Protein AF-0000000078072899 (afdb_homodimer)

pLDDT: mean 75.96, std 28.04, range [16.59, 98.81]

InterPro domains:
  IPR050797 Carbohydrate Metabolism and Transport Regulator [PTHR31668] (41-471)

Foldseek 3Di:
DDDPDDYDDPCVPDDPPPPPPPPVVCCPPPDPPLPPPQAFQDDDPPDQAGPQCVVVVHPRPAHPPPDPPDDPDDPVVPDVPPDVPVPDDPPPPPPDPDDPPPPVCPPPPPPQALVVVLDDPVLLVVLLVCCQAQQCLVQVLDQNLVLVVCVVVVVLRPALLNVLLSLLSSLLSCLLQVVDDSDPDYLVSSVVSCVVVVRLPDDPVDDRADSSSLNSLQSNLQSCLLFAQQRLQDPSSLVSLLVSQVRLQVCVVPPLVVDDPLSNLSSLSSLLVLLLSQLLCVLLSHHGHDHDDLVCLVVPDARDQDASCRSDVVVVPVPPDPRRPDDGLRRHGGSSLLSVLSSQLSNLLVVLVVDPDDPDLVVVLVVSLVSLVVSQVPRPQLQHDDQPDDGDPSHDLSSLLSNLLSLLSSLLSSLSSCVRSDDDPCSLVSLVVSLVVNLSSLVRDDPSSLSNCRSVRLVSLVNSLLSNLLSLLVPVVDDPVVNVVSVVSSVSSVVSSVVNPPRNHNHPSSRRRNND/DDDDDPPPDVPVDDDDPPPPPPCPVCCVPPDPPLPPPQAFQDDDPPDQAGPQCVVVVHPRPAHPPPDPPPDPDPPVVPDVPPDVPDDDDPPPPPPDPDDPPPPPCPPPPPPQALVVVLDDPVLLVVLLVCCQAQQCLPQVLDQNLVLVVCVVVVVLRPALLNVLLSLLSSLLSCLLQVVDDSDPDYLVSSVVSCVVVVRLPDDPVDDRADSSSLNSLQSNLQSCLLFAQQRLQDPSSLVSLLVSQVRLQVCVVPPLVVDDPLSNLSSLSSLLVLLLSQLLCVLLSHHGHDHDDLVCLVVPDQRDQDASCRSDVVVVPVPPPDRRPDDGLRRHGGSSLLSVLSSQLSNLLVVLVVDPDDPDLVVVLVVSLVSLVVSQVPRPQLQHDDQPDDGDPSHDLSSLLSNLLSLLSSLLSSLSSCVRSDDDPCSLVSLVVSLVVNLSSLVRDDPSSLSSCRSVRLVSLVNSLLSNLLSLLVPVVDDPVVNVVSVVSSVSSVVSSVVRPPRNHNHPSSRRRNND

Structure (mmCIF, N/CA/C/O backbone):
data_AF-0000000078072899-model_v1
#
loop_
_entity.id
_entity.type
_entity.pdbx_description
1 polymer 'Transcription factor domain-containing protein'
#
loop_
_atom_site.group_PDB
_atom_site.id
_atom_site.type_symbol
_atom_site.label_atom_id
_atom_site.label_alt_id
_atom_site.label_comp_id
_atom_site.label_asym_id
_atom_site.label_entity_id
_atom_site.label_seq_id
_atom_site.pdbx_PDB_ins_code
_atom_site.Cartn_x
_atom_site.Cartn_y
_atom_site.Cartn_z
_atom_site.occupancy
_atom_site.B_iso_or_equiv
_atom_site.auth_seq_id
_atom_site.auth_comp_id
_atom_site.auth_asym_id
_atom_site.auth_atom_id
_atom_site.pdbx_PDB_model_num
ATOM 1 N N . MET A 1 1 ? -69.562 -39.219 -54.594 1 19.72 1 MET A N 1
ATOM 2 C CA . MET A 1 1 ? -68.312 -39.719 -55.188 1 19.72 1 MET A CA 1
ATOM 3 C C . MET A 1 1 ? -67.25 -38.625 -55.188 1 19.72 1 MET A C 1
ATOM 5 O O . MET A 1 1 ? -66.062 -38.875 -54.906 1 19.72 1 MET A O 1
ATOM 9 N N . THR A 1 2 ? -67.625 -37.562 -55.969 1 18.91 2 THR A N 1
ATOM 10 C CA . THR A 1 2 ? -66.688 -36.969 -56.906 1 18.91 2 THR A CA 1
ATOM 11 C C . THR A 1 2 ? -65.562 -36.281 -56.156 1 18.91 2 THR A C 1
ATOM 13 O O . THR A 1 2 ? -65.688 -35.906 -55 1 18.91 2 THR A O 1
ATOM 16 N N . ASP A 1 3 ? -64.438 -36.031 -56.844 1 18.2 3 ASP A N 1
ATOM 17 C CA . ASP A 1 3 ? -63 -36 -57 1 18.2 3 ASP A CA 1
ATOM 18 C C . ASP A 1 3 ? -62.406 -34.656 -56.562 1 18.2 3 ASP A C 1
ATOM 20 O O . ASP A 1 3 ? -61.219 -34.438 -56.594 1 18.2 3 ASP A O 1
ATOM 24 N N . ASN A 1 4 ? -63.281 -33.656 -56.688 1 19.12 4 ASN A N 1
ATOM 25 C CA . ASN A 1 4 ? -62.719 -32.406 -57.188 1 19.12 4 ASN A CA 1
ATOM 26 C C . ASN A 1 4 ? -61.594 -31.891 -56.312 1 19.12 4 ASN A C 1
ATOM 28 O O . ASN A 1 4 ? -61.844 -31.531 -55.156 1 19.12 4 ASN A O 1
ATOM 32 N N . ALA A 1 5 ? -60.406 -32.188 -56.656 1 19.27 5 ALA A N 1
ATOM 33 C CA . ALA A 1 5 ? -59.031 -32.219 -56.188 1 19.27 5 ALA A CA 1
ATOM 34 C C . ALA A 1 5 ? -58.531 -30.828 -55.812 1 19.27 5 ALA A C 1
ATOM 36 O O . ALA A 1 5 ? -57.812 -30.656 -54.844 1 19.27 5 ALA A O 1
ATOM 37 N N . VAL A 1 6 ? -58.75 -29.859 -56.719 1 18.56 6 VAL A N 1
ATOM 38 C CA . VAL A 1 6 ? -57.5 -29.328 -57.25 1 18.56 6 VAL A CA 1
ATOM 39 C C . VAL A 1 6 ? -56.844 -28.406 -56.219 1 18.56 6 VAL A C 1
ATOM 41 O O . VAL A 1 6 ? -55.688 -28.594 -55.875 1 18.56 6 VAL A O 1
ATOM 44 N N . GLY A 1 7 ? -56.875 -27 -56.438 1 16.59 7 GLY A N 1
ATOM 45 C CA . GLY A 1 7 ? -55.844 -26.094 -56.906 1 16.59 7 GLY A CA 1
ATOM 46 C C . GLY A 1 7 ? -55.094 -25.406 -55.812 1 16.59 7 GLY A C 1
ATOM 47 O O . GLY A 1 7 ? -54 -25.859 -55.375 1 16.59 7 GLY A O 1
ATOM 48 N N . ASP A 1 8 ? -55.156 -24.047 -55.719 1 18.52 8 ASP A N 1
ATOM 49 C CA . ASP A 1 8 ? -54.125 -23.062 -56.031 1 18.52 8 ASP A CA 1
ATOM 50 C C . ASP A 1 8 ? -53.312 -22.688 -54.781 1 18.52 8 ASP A C 1
ATOM 52 O O . ASP A 1 8 ? -53.719 -23 -53.656 1 18.52 8 ASP A O 1
ATOM 56 N N . SER A 1 9 ? -52.812 -21.438 -54.844 1 18.41 9 SER A N 1
ATOM 57 C CA . SER A 1 9 ? -51.594 -20.594 -54.844 1 18.41 9 SER A CA 1
ATOM 58 C C . SER A 1 9 ? -51.375 -19.953 -53.469 1 18.41 9 SER A C 1
ATOM 60 O O . SER A 1 9 ? -52.125 -19.062 -53.062 1 18.41 9 SER A O 1
ATOM 62 N N . ILE A 1 10 ? -51.344 -20.781 -52.438 1 20.42 10 ILE A N 1
ATOM 63 C CA . ILE A 1 10 ? -51.281 -20.203 -51.125 1 20.42 10 ILE A CA 1
ATOM 64 C C . ILE A 1 10 ? -50.188 -19.125 -51.062 1 20.42 10 ILE A C 1
ATOM 66 O O . ILE A 1 10 ? -49.031 -19.438 -51.281 1 20.42 10 ILE A O 1
ATOM 70 N N . THR A 1 11 ? -50.562 -17.953 -51.531 1 19.5 11 THR A N 1
ATOM 71 C CA . THR A 1 11 ? -49.812 -16.719 -51.688 1 19.5 11 THR A CA 1
ATOM 72 C C . THR A 1 11 ? -49.031 -16.391 -50.406 1 19.5 11 THR A C 1
ATOM 74 O O . THR A 1 11 ? -49.625 -15.969 -49.438 1 19.5 11 THR A O 1
ATOM 77 N N . VAL A 1 12 ? -48.281 -17.359 -49.938 1 21.45 12 VAL A N 1
ATOM 78 C CA . VAL A 1 12 ? -47.594 -17.203 -48.656 1 21.45 12 VAL A CA 1
ATOM 79 C C . VAL A 1 12 ? -46.75 -15.93 -48.688 1 21.45 12 VAL A C 1
ATOM 81 O O . VAL A 1 12 ? -45.844 -15.805 -49.469 1 21.45 12 VAL A O 1
ATOM 84 N N . SER A 1 13 ? -47.406 -14.828 -48.656 1 19.47 13 SER A N 1
ATOM 85 C CA . SER A 1 13 ? -46.812 -13.508 -48.812 1 19.47 13 SER A CA 1
ATOM 86 C C . SER A 1 13 ? -45.531 -13.398 -48.031 1 19.47 13 SER A C 1
ATOM 88 O O . SER A 1 13 ? -45.438 -13.852 -46.875 1 19.47 13 SER A O 1
ATOM 90 N N . PRO A 1 14 ? -44.438 -13.141 -48.844 1 19.34 14 PRO A N 1
ATOM 91 C CA . PRO A 1 14 ? -43 -13.336 -48.625 1 19.34 14 PRO A CA 1
ATOM 92 C C . PRO A 1 14 ? -42.5 -12.734 -47.312 1 19.34 14 PRO A C 1
ATOM 94 O O . PRO A 1 14 ? -42.031 -13.453 -46.438 1 19.34 14 PRO A O 1
ATOM 97 N N . GLY A 1 15 ? -41.656 -11.766 -47.5 1 19.14 15 GLY A N 1
ATOM 98 C CA . GLY A 1 15 ? -40.219 -11.5 -47.281 1 19.14 15 GLY A CA 1
ATOM 99 C C . GLY A 1 15 ? -39.938 -10.633 -46.094 1 19.14 15 GLY A C 1
ATOM 100 O O . GLY A 1 15 ? -38.844 -10.117 -45.906 1 19.14 15 GLY A O 1
ATOM 101 N N . VAL A 1 16 ? -40.938 -10.414 -45.281 1 20.33 16 VAL A N 1
ATOM 102 C CA . VAL A 1 16 ? -40.688 -9.211 -44.5 1 20.33 16 VAL A CA 1
ATOM 103 C C . VAL A 1 16 ? -39.344 -9.336 -43.812 1 20.33 16 VAL A C 1
ATOM 105 O O . VAL A 1 16 ? -39.125 -10.266 -43.031 1 20.33 16 VAL A O 1
ATOM 108 N N . LYS A 1 17 ? -38.281 -8.844 -44.469 1 21.64 17 LYS A N 1
ATOM 109 C CA . LYS A 1 17 ? -36.875 -8.805 -44.125 1 21.64 17 LYS A CA 1
ATOM 110 C C . LYS A 1 17 ? -36.656 -8.227 -42.719 1 21.64 17 LYS A C 1
ATOM 112 O O . LYS A 1 17 ? -37.094 -7.105 -42.438 1 21.64 17 LYS A O 1
ATOM 117 N N . PRO A 1 18 ? -36.781 -8.961 -41.688 1 19.95 18 PRO A N 1
ATOM 118 C CA . PRO A 1 18 ? -36.75 -8.336 -40.375 1 19.95 18 PRO A CA 1
ATOM 119 C C . PRO A 1 18 ? -35.594 -7.352 -40.219 1 19.95 18 PRO A C 1
ATOM 121 O O . PRO A 1 18 ? -34.531 -7.539 -40.812 1 19.95 18 PRO A O 1
ATOM 124 N N . ALA A 1 19 ? -35.844 -6.027 -40.062 1 22.92 19 ALA A N 1
ATOM 125 C CA . ALA A 1 19 ? -35.031 -4.848 -39.781 1 22.92 19 ALA A CA 1
ATOM 126 C C . ALA A 1 19 ? -33.906 -5.164 -38.781 1 22.92 19 ALA A C 1
ATOM 128 O O . ALA A 1 19 ? -34.156 -5.812 -37.781 1 22.92 19 ALA A O 1
ATOM 129 N N . THR A 1 20 ? -32.719 -5.305 -39.312 1 21.09 20 THR A N 1
ATOM 130 C CA . THR A 1 20 ? -31.344 -5.469 -38.812 1 21.09 20 THR A CA 1
ATOM 131 C C . THR A 1 20 ? -31.062 -4.516 -37.656 1 21.09 20 THR A C 1
ATOM 133 O O . THR A 1 20 ? -31.062 -3.295 -37.844 1 21.09 20 THR A O 1
ATOM 136 N N . ARG A 1 21 ? -31.594 -4.75 -36.5 1 20.36 21 ARG A N 1
ATOM 137 C CA . ARG A 1 21 ? -31.422 -3.965 -35.281 1 20.36 21 ARG A CA 1
ATOM 138 C C . ARG A 1 21 ? -29.969 -3.564 -35.062 1 20.36 21 ARG A C 1
ATOM 140 O O . ARG A 1 21 ? -29.094 -4.426 -35 1 20.36 21 ARG A O 1
ATOM 147 N N . GLN A 1 22 ? -29.578 -2.465 -35.688 1 20.5 22 GLN A N 1
ATOM 148 C CA . GLN A 1 22 ? -28.312 -1.763 -35.531 1 20.5 22 GLN A CA 1
ATOM 149 C C . GLN A 1 22 ? -27.859 -1.729 -34.094 1 20.5 22 GLN A C 1
ATOM 151 O O . GLN A 1 22 ? -28.531 -1.136 -33.219 1 20.5 22 GLN A O 1
ATOM 156 N N . LEU A 1 23 ? -27.484 -2.895 -33.594 1 20.48 23 LEU A N 1
ATOM 157 C CA . LEU A 1 23 ? -26.906 -3.039 -32.25 1 20.48 23 LEU A CA 1
ATOM 158 C C . LEU A 1 23 ? -25.844 -1.973 -32 1 20.48 23 LEU A C 1
ATOM 160 O O . LEU A 1 23 ? -24.734 -2.064 -32.531 1 20.48 23 LEU A O 1
ATOM 164 N N . ALA A 1 24 ? -26.172 -0.764 -32.219 1 23.03 24 ALA A N 1
ATOM 165 C CA . ALA A 1 24 ? -25.266 0.328 -31.891 1 23.03 24 ALA A CA 1
ATOM 166 C C . ALA A 1 24 ? -24.672 0.147 -30.484 1 23.03 24 ALA A C 1
ATOM 168 O O . ALA A 1 24 ? -25.391 0.255 -29.484 1 23.03 24 ALA A O 1
ATOM 169 N N . THR A 1 25 ? -23.828 -0.824 -30.375 1 22.95 25 THR A N 1
ATOM 170 C CA . THR A 1 25 ? -23.031 -1.118 -29.188 1 22.95 25 THR A CA 1
ATOM 171 C C . THR A 1 25 ? -22.391 0.153 -28.641 1 22.95 25 THR A C 1
ATOM 173 O O . THR A 1 25 ? -21.453 0.681 -29.219 1 22.95 25 THR A O 1
ATOM 176 N N . SER A 1 26 ? -23.234 1.154 -28.391 1 23.09 26 SER A N 1
ATOM 177 C CA . SER A 1 26 ? -22.703 2.354 -27.75 1 23.09 26 SER A CA 1
ATOM 178 C C . SER A 1 26 ? -21.766 2 -26.609 1 23.09 26 SER A C 1
ATOM 180 O O . SER A 1 26 ? -22.188 1.413 -25.609 1 23.09 26 SER A O 1
ATOM 182 N N . ALA A 1 27 ? -20.656 1.599 -26.922 1 24.52 27 ALA A N 1
ATOM 183 C CA . ALA A 1 27 ? -19.469 1.413 -26.109 1 24.52 27 ALA A CA 1
ATOM 184 C C . ALA A 1 27 ? -19.234 2.607 -25.188 1 24.52 27 ALA A C 1
ATOM 186 O O . ALA A 1 27 ? -18.281 3.377 -25.391 1 24.52 27 ALA A O 1
ATOM 187 N N . GLU A 1 28 ? -20.281 3.482 -25.016 1 24.81 28 GLU A N 1
ATOM 188 C CA . GLU A 1 28 ? -19.844 4.504 -24.078 1 24.81 28 GLU A CA 1
ATOM 189 C C . GLU A 1 28 ? -19.172 3.875 -22.859 1 24.81 28 GLU A C 1
ATOM 191 O O . GLU A 1 28 ? -19.844 3.24 -22.031 1 24.81 28 GLU A O 1
ATOM 196 N N . GLN A 1 29 ? -18.141 3.191 -23.047 1 23.95 29 GLN A N 1
ATOM 197 C CA . GLN A 1 29 ? -17.234 2.576 -22.094 1 23.95 29 GLN A CA 1
ATOM 198 C C . GLN A 1 29 ? -17.047 3.455 -20.859 1 23.95 29 GLN A C 1
ATOM 200 O O . GLN A 1 29 ? -16.672 4.625 -20.984 1 23.95 29 GLN A O 1
ATOM 205 N N . GLU A 1 30 ? -17.859 3.191 -19.938 1 24.09 30 GLU A N 1
ATOM 206 C CA . GLU A 1 30 ? -17.938 3.773 -18.594 1 24.09 30 GLU A CA 1
ATOM 207 C C . GLU A 1 30 ? -16.547 3.996 -18.016 1 24.09 30 GLU A C 1
ATOM 209 O O . GLU A 1 30 ? -15.75 3.057 -17.906 1 24.09 30 GLU A O 1
ATOM 214 N N . LYS A 1 31 ? -15.852 5.066 -18.297 1 26.56 31 LYS A N 1
ATOM 215 C CA . LYS A 1 31 ? -14.75 5.633 -17.516 1 26.56 31 LYS A CA 1
ATOM 216 C C . LYS A 1 31 ? -14.797 5.148 -16.062 1 26.56 31 LYS A C 1
ATOM 218 O O . LYS A 1 31 ? -15.875 4.969 -15.5 1 26.56 31 LYS A O 1
ATOM 223 N N . PHE A 1 32 ? -14.062 4.414 -15.742 1 27.06 32 PHE A N 1
ATOM 224 C CA . PHE A 1 32 ? -13.914 4.117 -14.328 1 27.06 32 PHE A CA 1
ATOM 225 C C . PHE A 1 32 ? -14.398 5.281 -13.469 1 27.06 32 PHE A C 1
ATOM 227 O O . PHE A 1 32 ? -14.109 6.441 -13.781 1 27.06 32 PHE A O 1
ATOM 234 N N . GLY A 1 33 ? -15.578 5.285 -12.969 1 28.22 33 GLY A N 1
ATOM 235 C CA . GLY A 1 33 ? -16.438 6.219 -12.266 1 28.22 33 GLY A CA 1
ATOM 236 C C . GLY A 1 33 ? -15.68 7.113 -11.297 1 28.22 33 GLY A C 1
ATOM 237 O O . GLY A 1 33 ? -16.266 7.668 -10.367 1 28.22 33 GLY A O 1
ATOM 238 N N . TYR A 1 34 ? -14.438 6.988 -11.344 1 27.92 34 TYR A N 1
ATOM 239 C CA . TYR A 1 34 ? -13.891 7.984 -10.43 1 27.92 34 TYR A CA 1
ATOM 240 C C . TYR A 1 34 ? -14.195 9.398 -10.914 1 27.92 34 TYR A C 1
ATOM 242 O O . TYR A 1 34 ? -13.562 10.359 -10.477 1 27.92 34 TYR A O 1
ATOM 250 N N . GLY A 1 35 ? -15 9.453 -12.086 1 28.17 35 GLY A N 1
ATOM 251 C CA . GLY A 1 35 ? -15.094 10.734 -12.766 1 28.17 35 GLY A CA 1
ATOM 252 C C . GLY A 1 35 ? -15.711 11.82 -11.906 1 28.17 35 GLY A C 1
ATOM 253 O O . GLY A 1 35 ? -16.938 11.953 -11.859 1 28.17 35 GLY A O 1
ATOM 254 N N . SER A 1 36 ? -15.656 11.883 -10.75 1 27.89 36 SER A N 1
ATOM 255 C CA . SER A 1 36 ? -16.266 13.18 -10.492 1 27.89 36 SER A CA 1
ATOM 256 C C . SER A 1 36 ? -15.578 14.281 -11.305 1 27.89 36 SER A C 1
ATOM 258 O O . SER A 1 36 ? -14.352 14.312 -11.398 1 27.89 36 SER A O 1
ATOM 260 N N . THR A 1 37 ? -16.25 14.852 -12.383 1 28.33 37 THR A N 1
ATOM 261 C CA . THR A 1 37 ? -16.062 15.969 -13.297 1 28.33 37 THR A CA 1
ATOM 262 C C . THR A 1 37 ? -15.547 17.203 -12.555 1 28.33 37 THR A C 1
ATOM 264 O O . THR A 1 37 ? -16.281 17.828 -11.797 1 28.33 37 THR A O 1
ATOM 267 N N . ILE A 1 38 ? -14.5 17.188 -12.102 1 28.73 38 ILE A N 1
ATOM 268 C CA . ILE A 1 38 ? -14.016 18.5 -11.656 1 28.73 38 ILE A CA 1
ATOM 269 C C . ILE A 1 38 ? -14 19.469 -12.836 1 28.73 38 ILE A C 1
ATOM 271 O O . ILE A 1 38 ? -13.391 19.188 -13.875 1 28.73 38 ILE A O 1
ATOM 275 N N . PRO A 1 39 ? -14.953 20.391 -13 1 29.77 39 PRO A N 1
ATOM 276 C CA . PRO A 1 39 ? -15.094 21.328 -14.117 1 29.77 39 PRO A CA 1
ATOM 277 C C . PRO A 1 39 ? -13.766 21.984 -14.5 1 29.77 39 PRO A C 1
ATOM 279 O O . PRO A 1 39 ? -13.055 22.5 -13.633 1 29.77 39 PRO A O 1
ATOM 282 N N . GLN A 1 40 ? -13.07 21.625 -15.539 1 32.22 40 GLN A N 1
ATOM 283 C CA . GLN A 1 40 ? -11.883 22.188 -16.188 1 32.22 40 GLN A CA 1
ATOM 284 C C . GLN A 1 40 ? -12.141 23.609 -16.672 1 32.22 40 GLN A C 1
ATOM 286 O O . GLN A 1 40 ? -13.219 23.922 -17.172 1 32.22 40 GLN A O 1
ATOM 291 N N . CYS A 1 41 ? -11.398 24.562 -16.281 1 40.16 41 CYS A N 1
ATOM 292 C CA . CYS A 1 41 ? -11.414 25.859 -16.938 1 40.16 41 CYS A CA 1
ATOM 293 C C . CYS A 1 41 ? -11.234 25.703 -18.453 1 40.16 41 CYS A C 1
ATOM 295 O O . CYS A 1 41 ? -10.289 25.062 -18.906 1 40.16 41 CYS A O 1
ATOM 297 N N . THR A 1 42 ? -12.211 25.719 -19.297 1 46.69 42 THR A N 1
ATOM 298 C CA . THR A 1 42 ? -12.141 25.781 -20.75 1 46.69 42 THR A CA 1
ATOM 299 C C . THR A 1 42 ? -11.734 27.172 -21.219 1 46.69 42 THR A C 1
ATOM 301 O O . THR A 1 42 ? -12.32 28.172 -20.781 1 46.69 42 THR A O 1
ATOM 304 N N . TYR A 1 43 ? -10.469 27.344 -21.625 1 41.94 43 TYR A N 1
ATOM 305 C CA . TYR A 1 43 ? -10 28.562 -22.25 1 41.94 43 TYR A CA 1
ATOM 306 C C . TYR A 1 43 ? -10.414 28.625 -23.719 1 41.94 43 TYR A C 1
ATOM 308 O O . TYR A 1 43 ? -10.383 27.609 -24.422 1 41.94 43 TYR A O 1
ATOM 316 N N . GLU A 1 44 ? -11.203 29.609 -24.031 1 45.44 44 GLU A N 1
ATOM 317 C CA . GLU A 1 44 ? -11.305 29.859 -25.469 1 45.44 44 GLU A CA 1
ATOM 318 C C . GLU A 1 44 ? -10 30.438 -26.016 1 45.44 44 GLU A C 1
ATOM 320 O O . GLU A 1 44 ? -9.219 31.031 -25.281 1 45.44 44 GLU A O 1
ATOM 325 N N . SER A 1 45 ? -9.562 30.203 -27.172 1 46.88 45 SER A N 1
ATOM 326 C CA . SER A 1 45 ? -8.336 30.516 -27.906 1 46.88 45 SER A CA 1
ATOM 327 C C . SER A 1 45 ? -7.789 31.875 -27.516 1 46.88 45 SER A C 1
ATOM 329 O O . SER A 1 45 ? -6.574 32.062 -27.391 1 46.88 45 SER A O 1
ATOM 331 N N . ASP A 1 46 ? -8.531 32.938 -27.422 1 49.03 46 ASP A N 1
ATOM 332 C CA . ASP A 1 46 ? -8.031 34.281 -27.422 1 49.03 46 ASP A CA 1
ATOM 333 C C . ASP A 1 46 ? -8.125 34.906 -26.031 1 49.03 46 ASP A C 1
ATOM 335 O O . ASP A 1 46 ? -7.879 36.125 -25.859 1 49.03 46 ASP A O 1
ATOM 339 N N . HIS A 1 47 ? -8.625 34.062 -24.922 1 52.06 47 HIS A N 1
ATOM 340 C CA . HIS A 1 47 ? -8.867 34.844 -23.719 1 52.06 47 HIS A CA 1
ATOM 341 C C . HIS A 1 47 ? -7.91 34.438 -22.594 1 52.06 47 HIS A C 1
ATOM 343 O O . HIS A 1 47 ? -7.531 33.25 -22.5 1 52.06 47 HIS A O 1
ATOM 349 N N . GLN A 1 48 ? -7.281 35.375 -21.891 1 54.28 48 GLN A N 1
ATOM 350 C CA . GLN A 1 48 ? -6.246 35.25 -20.875 1 54.28 48 GLN A CA 1
ATOM 351 C C . GLN A 1 48 ? -6.805 34.656 -19.578 1 54.28 48 GLN A C 1
ATOM 353 O O . GLN A 1 48 ? -6.047 34.219 -18.719 1 54.28 48 GLN A O 1
ATOM 358 N N . ARG A 1 49 ? -8.164 34.719 -19.469 1 54.41 49 ARG A N 1
ATOM 359 C CA . ARG A 1 49 ? -8.836 34.281 -18.266 1 54.41 49 ARG A CA 1
ATOM 360 C C . ARG A 1 49 ? -9.672 33.031 -18.531 1 54.41 49 ARG A C 1
ATOM 362 O O . ARG A 1 49 ? -10.156 32.844 -19.656 1 54.41 49 ARG A O 1
ATOM 369 N N . CYS A 1 50 ? -9.758 32.094 -17.625 1 55.38 50 CYS A N 1
ATOM 370 C CA . CYS A 1 50 ? -10.617 30.938 -17.828 1 55.38 50 CYS A CA 1
ATOM 371 C C . CYS A 1 50 ? -12.086 31.344 -17.875 1 55.38 50 CYS A C 1
ATOM 373 O O . CYS A 1 50 ? -12.453 32.406 -17.391 1 55.38 50 CYS A O 1
ATOM 375 N N . ARG A 1 51 ? -13.039 30.781 -18.438 1 54.31 51 ARG A N 1
ATOM 376 C CA . ARG A 1 51 ? -14.43 31.141 -18.703 1 54.31 51 ARG A CA 1
ATOM 377 C C . ARG A 1 51 ? -15.156 31.516 -17.406 1 54.31 51 ARG A C 1
ATOM 379 O O . ARG A 1 51 ? -15.984 32.438 -17.406 1 54.31 51 ARG A O 1
ATOM 386 N N . GLY A 1 52 ? -14.867 30.875 -16.281 1 50.75 52 GLY A N 1
ATOM 387 C CA . GLY A 1 52 ? -15.5 31.188 -15.016 1 50.75 52 GLY A CA 1
ATOM 388 C C . GLY A 1 52 ? -15.094 32.562 -14.461 1 50.75 52 GLY A C 1
ATOM 389 O O . GLY A 1 52 ? -15.953 33.344 -14.07 1 50.75 52 GLY A O 1
ATOM 390 N N . CYS A 1 53 ? -13.844 32.656 -14.406 1 55.56 53 CYS A N 1
ATOM 391 C CA . CYS A 1 53 ? -13.344 33.938 -13.961 1 55.56 53 CYS A CA 1
ATOM 392 C C . CYS A 1 53 ? -13.82 35.062 -14.898 1 55.56 53 CYS A C 1
ATOM 394 O O . CYS A 1 53 ? -14.141 36.156 -14.445 1 55.56 53 CYS A O 1
ATOM 396 N N . GLU A 1 54 ? -13.781 34.875 -16.203 1 59.84 54 GLU A N 1
ATOM 397 C CA . GLU A 1 54 ? -14.273 35.844 -17.172 1 59.84 54 GLU A CA 1
ATOM 398 C C . GLU A 1 54 ? -15.734 36.188 -16.906 1 59.84 54 GLU A C 1
ATOM 400 O O . GLU A 1 54 ? -16.109 37.375 -16.969 1 59.84 54 GLU A O 1
ATOM 405 N N . SER A 1 55 ? -16.453 35.219 -16.516 1 56.12 55 SER A N 1
ATOM 406 C CA . SER A 1 55 ? -17.859 35.469 -16.281 1 56.12 55 SER A CA 1
ATOM 407 C C . SER A 1 55 ? -18.078 36.312 -15.016 1 56.12 55 SER A C 1
ATOM 409 O O . SER A 1 55 ? -19.016 37.094 -14.93 1 56.12 55 SER A O 1
ATOM 411 N N . LEU A 1 56 ? -17.156 36.094 -14.133 1 54.03 56 LEU A N 1
ATOM 412 C CA . LEU A 1 56 ? -17.281 36.812 -12.859 1 54.03 56 LEU A CA 1
ATOM 413 C C . LEU A 1 56 ? -16.406 38.062 -12.836 1 54.03 56 LEU A C 1
ATOM 415 O O . LEU A 1 56 ? -16.406 38.781 -11.852 1 54.03 56 LEU A O 1
ATOM 419 N N . ASP A 1 57 ? -15.773 38.375 -13.898 1 52.78 57 ASP A N 1
ATOM 420 C CA . ASP A 1 57 ? -14.906 39.531 -14.07 1 52.78 57 ASP A CA 1
ATOM 421 C C . ASP A 1 57 ? -13.867 39.625 -12.953 1 52.78 57 ASP A C 1
ATOM 423 O O . ASP A 1 57 ? -13.703 40.656 -12.336 1 52.78 57 ASP A O 1
ATOM 427 N N . VAL A 1 58 ? -13.539 38.469 -12.539 1 57.25 58 VAL A N 1
ATOM 428 C CA . VAL A 1 58 ? -12.469 38.469 -11.547 1 57.25 58 VAL A CA 1
ATOM 429 C C . VAL A 1 58 ? -11.172 37.969 -12.195 1 57.25 58 VAL A C 1
ATOM 431 O O . VAL A 1 58 ? -11.195 37.312 -13.234 1 57.25 58 VAL A O 1
ATOM 434 N N . GLU A 1 59 ? -10.016 38.656 -11.734 1 52.72 59 GLU A N 1
ATOM 435 C CA . GLU A 1 59 ? -8.711 38.25 -12.258 1 52.72 59 GLU A CA 1
ATOM 436 C C . GLU A 1 59 ? -8.414 36.781 -11.953 1 52.72 59 GLU A C 1
ATOM 438 O O . GLU A 1 59 ? -8.68 36.312 -10.844 1 52.72 59 GLU A O 1
ATOM 443 N N . CYS A 1 60 ? -8.289 36.156 -13 1 49.22 60 CYS A N 1
ATOM 444 C CA . CYS A 1 60 ? -7.984 34.719 -12.875 1 49.22 60 CYS A CA 1
ATOM 445 C C . CYS A 1 60 ? -6.594 34.531 -12.289 1 49.22 60 CYS A C 1
ATOM 447 O O . CYS A 1 60 ? -5.617 35.094 -12.781 1 49.22 60 CYS A O 1
ATOM 449 N N . THR A 1 61 ? -6.488 34.406 -11.32 1 46.19 61 THR A N 1
ATOM 450 C CA . THR A 1 61 ? -5.176 34.219 -10.719 1 46.19 61 THR A CA 1
ATOM 451 C C . THR A 1 61 ? -4.547 32.906 -11.195 1 46.19 61 THR A C 1
ATOM 453 O O . THR A 1 61 ? -3.527 32.469 -10.648 1 46.19 61 THR A O 1
ATOM 456 N N . HIS A 1 62 ? -5.203 32.469 -12.266 1 41.84 62 HIS A N 1
ATOM 457 C CA . HIS A 1 62 ? -4.684 31.203 -12.758 1 41.84 62 HIS A CA 1
ATOM 458 C C . HIS A 1 62 ? -3.629 31.422 -13.844 1 41.84 62 HIS A C 1
ATOM 460 O O . HIS A 1 62 ? -3.793 32.281 -14.703 1 41.84 62 HIS A O 1
ATOM 466 N N . VAL A 1 63 ? -2.434 31.219 -13.719 1 39.75 63 VAL A N 1
ATOM 467 C CA . VAL A 1 63 ? -1.413 31.312 -14.758 1 39.75 63 VAL A CA 1
ATOM 468 C C . VAL A 1 63 ? -1.846 30.516 -15.984 1 39.75 63 VAL A C 1
ATOM 470 O O . VAL A 1 63 ? -2.238 29.359 -15.875 1 39.75 63 VAL A O 1
ATOM 473 N N . ARG A 1 64 ? -2.152 31.172 -17.047 1 38.59 64 ARG A N 1
ATOM 474 C CA . ARG A 1 64 ? -2.441 30.641 -18.375 1 38.59 64 ARG A CA 1
ATOM 475 C C . ARG A 1 64 ? -1.458 29.547 -18.734 1 38.59 64 ARG A C 1
ATOM 477 O O . ARG A 1 64 ? -0.247 29.703 -18.578 1 38.59 64 ARG A O 1
ATOM 484 N N . PRO A 1 65 ? -2.033 28.453 -18.906 1 33.25 65 PRO A N 1
ATOM 485 C CA . PRO A 1 65 ? -0.986 27.625 -19.516 1 33.25 65 PRO A CA 1
ATOM 486 C C . PRO A 1 65 ? -0.413 28.25 -20.781 1 33.25 65 PRO A C 1
ATOM 488 O O . PRO A 1 65 ? -1.159 28.797 -21.594 1 33.25 65 PRO A O 1
ATOM 491 N N . ARG A 1 66 ? 0.764 28.812 -20.797 1 28.39 66 ARG A N 1
ATOM 492 C CA . ARG A 1 66 ? 1.365 29.344 -22.016 1 28.39 66 ARG A CA 1
ATOM 493 C C . ARG A 1 66 ? 1.113 28.391 -23.203 1 28.39 66 ARG A C 1
ATOM 495 O O . ARG A 1 66 ? 1.236 27.172 -23.062 1 28.39 66 ARG A O 1
ATOM 502 N N . ARG A 1 67 ? 0.513 28.906 -24.188 1 29.88 67 ARG A N 1
ATOM 503 C CA . ARG A 1 67 ? 0.366 28.281 -25.484 1 29.88 67 ARG A CA 1
ATOM 504 C C . ARG A 1 67 ? 1.704 27.75 -26 1 29.88 67 ARG A C 1
ATOM 506 O O . ARG A 1 67 ? 2.75 28.359 -25.75 1 29.88 67 ARG A O 1
ATOM 513 N N . LYS A 1 68 ? 1.725 26.594 -26.406 1 26.62 68 LYS A N 1
ATOM 514 C CA . LYS A 1 68 ? 2.879 26.125 -27.172 1 26.62 68 LYS A CA 1
ATOM 515 C C . LYS A 1 68 ? 3.234 27.109 -28.281 1 26.62 68 LYS A C 1
ATOM 517 O O . LYS A 1 68 ? 2.383 27.469 -29.094 1 26.62 68 LYS A O 1
ATOM 522 N N . ARG A 1 69 ? 4.164 28.125 -28 1 26.25 69 ARG A N 1
ATOM 523 C CA . ARG A 1 69 ? 4.727 28.906 -29.094 1 26.25 69 ARG A CA 1
ATOM 524 C C . ARG A 1 69 ? 5.012 28.031 -30.297 1 26.25 69 ARG A C 1
ATOM 526 O O . ARG A 1 69 ? 5.484 26.906 -30.156 1 26.25 69 ARG A O 1
ATOM 533 N N . GLY A 1 70 ? 4.227 28.094 -31.375 1 25.47 70 GLY A N 1
ATOM 534 C CA . GLY A 1 70 ? 4.527 27.516 -32.656 1 25.47 70 GLY A CA 1
ATOM 535 C C . GLY A 1 70 ? 5.969 27.719 -33.094 1 25.47 70 GLY A C 1
ATOM 536 O O . GLY A 1 70 ? 6.738 28.391 -32.406 1 25.47 70 GLY A O 1
ATOM 537 N N . PRO A 1 71 ? 6.512 27.188 -34.25 1 26.81 71 PRO A N 1
ATOM 538 C CA . PRO A 1 71 ? 7.895 27.219 -34.719 1 26.81 71 PRO A CA 1
ATOM 539 C C . PRO A 1 71 ? 8.43 28.641 -34.875 1 26.81 71 PRO A C 1
ATOM 541 O O . PRO A 1 71 ? 7.672 29.562 -35.188 1 26.81 71 PRO A O 1
ATOM 544 N N . PRO A 1 72 ? 9.391 29.125 -34.031 1 25.67 72 PRO A N 1
ATOM 545 C CA . PRO A 1 72 ? 9.953 30.469 -34.125 1 25.67 72 PRO A CA 1
ATOM 546 C C . PRO A 1 72 ? 10.344 30.844 -35.531 1 25.67 72 PRO A C 1
ATOM 548 O O . PRO A 1 72 ? 10.633 29.969 -36.344 1 25.67 72 PRO A O 1
ATOM 551 N N . ASN A 1 73 ? 9.852 31.812 -36.125 1 24.33 73 ASN A N 1
ATOM 552 C CA . ASN A 1 73 ? 10.211 32.344 -37.438 1 24.33 73 ASN A CA 1
ATOM 553 C C . ASN A 1 73 ? 11.719 32.594 -37.531 1 24.33 73 ASN A C 1
ATOM 555 O O . ASN A 1 73 ? 12.375 32.875 -36.531 1 24.33 73 ASN A O 1
ATOM 559 N N . ARG A 1 74 ? 12.43 32.281 -38.688 1 24.98 74 ARG A N 1
ATOM 560 C CA . ARG A 1 74 ? 13.844 32.219 -39.062 1 24.98 74 ARG A CA 1
ATOM 561 C C . ARG A 1 74 ? 14.578 33.5 -38.625 1 24.98 74 ARG A C 1
ATOM 563 O O . ARG A 1 74 ? 15.766 33.438 -38.281 1 24.98 74 ARG A O 1
ATOM 570 N N . SER A 1 75 ? 13.938 34.75 -38.844 1 23.03 75 SER A N 1
ATOM 571 C CA . SER A 1 75 ? 14.773 35.906 -39.094 1 23.03 75 SER A CA 1
ATOM 572 C C . SER A 1 75 ? 15.312 36.469 -37.781 1 23.03 75 SER A C 1
ATOM 574 O O . SER A 1 75 ? 16.266 37.25 -37.781 1 23.03 75 SER A O 1
ATOM 576 N N . VAL A 1 76 ? 14.5 36.5 -36.719 1 27.8 76 VAL A N 1
ATOM 577 C CA . VAL A 1 76 ? 14.891 37.406 -35.656 1 27.8 76 VAL A CA 1
ATOM 578 C C . VAL A 1 76 ? 16.078 36.844 -34.875 1 27.8 76 VAL A C 1
ATOM 580 O O . VAL A 1 76 ? 16.438 37.344 -33.812 1 27.8 76 VAL A O 1
ATOM 583 N N . GLN A 1 77 ? 16.688 35.625 -35.438 1 23.94 77 GLN A N 1
ATOM 584 C CA . GLN A 1 77 ? 17.938 35.125 -34.844 1 23.94 77 GLN A CA 1
ATOM 585 C C . GLN A 1 77 ? 19.016 36.188 -34.844 1 23.94 77 GLN A C 1
ATOM 587 O O . GLN A 1 77 ? 20.031 36.031 -34.156 1 23.94 77 GLN A O 1
ATOM 592 N N . GLN A 1 78 ? 19.031 37.125 -35.844 1 22.91 78 GLN A N 1
ATOM 593 C CA . GLN A 1 78 ? 20.297 37.75 -36.219 1 22.91 78 GLN A CA 1
ATOM 594 C C . GLN A 1 78 ? 20.734 38.781 -35.156 1 22.91 78 GLN A C 1
ATOM 596 O O . GLN A 1 78 ? 21.938 38.906 -34.906 1 22.91 78 GLN A O 1
ATOM 601 N N . HIS A 1 79 ? 19.828 39.75 -34.75 1 22.8 79 HIS A N 1
ATOM 602 C CA . HIS A 1 79 ? 20.391 41.031 -34.344 1 22.8 79 HIS A CA 1
ATOM 603 C C . HIS A 1 79 ? 20.938 40.969 -32.938 1 22.8 79 HIS A C 1
ATOM 605 O O . HIS A 1 79 ? 21.625 41.906 -32.5 1 22.8 79 HIS A O 1
ATOM 611 N N . VAL A 1 80 ? 20.266 40.281 -32.031 1 23.88 80 VAL A N 1
ATOM 612 C CA . VAL A 1 80 ? 20.609 40.594 -30.656 1 23.88 80 VAL A CA 1
ATOM 613 C C . VAL A 1 80 ? 22.031 40.156 -30.359 1 23.88 80 VAL A C 1
ATOM 615 O O . VAL A 1 80 ? 22.375 39.844 -29.219 1 23.88 80 VAL A O 1
ATOM 618 N N . GLN A 1 81 ? 22.859 39.812 -31.5 1 21.45 81 GLN A N 1
ATOM 619 C CA . GLN A 1 81 ? 24.266 39.469 -31.422 1 21.45 81 GLN A CA 1
ATOM 620 C C . GLN A 1 81 ? 25.078 40.594 -30.734 1 21.45 81 GLN A C 1
ATOM 622 O O . GLN A 1 81 ? 26.047 40.312 -30.031 1 21.45 81 GLN A O 1
ATOM 627 N N . LYS A 1 82 ? 24.859 41.781 -31.359 1 21.27 82 LYS A N 1
ATOM 628 C CA . LYS A 1 82 ? 26 42.688 -31.453 1 21.27 82 LYS A CA 1
ATOM 629 C C . LYS A 1 82 ? 26.328 43.312 -30.094 1 21.27 82 LYS A C 1
ATOM 631 O O . LYS A 1 82 ? 27.438 43.781 -29.875 1 21.27 82 LYS A O 1
ATOM 636 N N . THR A 1 83 ? 25.203 43.75 -29.375 1 21.53 83 THR A N 1
ATOM 637 C CA . THR A 1 83 ? 25.562 44.844 -28.516 1 21.53 83 THR A CA 1
ATOM 638 C C . THR A 1 83 ? 26.375 44.375 -27.328 1 21.53 83 THR A C 1
ATOM 640 O O . THR A 1 83 ? 26.656 45.156 -26.391 1 21.53 83 THR A O 1
ATOM 643 N N . GLN A 1 84 ? 26.406 43 -27.203 1 21.88 84 GLN A N 1
ATOM 644 C CA . GLN A 1 84 ? 27 42.656 -25.906 1 21.88 84 GLN A CA 1
ATOM 645 C C . GLN A 1 84 ? 28.469 43.062 -25.828 1 21.88 84 GLN A C 1
ATOM 647 O O . GLN A 1 84 ? 29.234 42.5 -25.062 1 21.88 84 GLN A O 1
ATOM 652 N N . ILE A 1 85 ? 28.797 43.844 -26.938 1 21.78 85 ILE A N 1
ATOM 653 C CA . ILE A 1 85 ? 30.234 43.969 -27.047 1 21.78 85 ILE A CA 1
ATOM 654 C C . ILE A 1 85 ? 30.812 44.625 -25.797 1 21.78 85 ILE A C 1
ATOM 656 O O . ILE A 1 85 ? 32 44.469 -25.5 1 21.78 85 ILE A O 1
ATOM 660 N N . LEU A 1 86 ? 30.016 45.625 -25.406 1 19.95 86 LEU A N 1
ATOM 661 C CA . LEU A 1 86 ? 30.906 46.625 -24.859 1 19.95 86 LEU A CA 1
ATOM 662 C C . LEU A 1 86 ? 31.5 46.188 -23.531 1 19.95 86 LEU A C 1
ATOM 664 O O . LEU A 1 86 ? 30.906 46.375 -22.469 1 19.95 86 LEU A O 1
ATOM 668 N N . ALA A 1 87 ? 31.703 44.781 -23.547 1 20.3 87 ALA A N 1
ATOM 669 C CA . ALA A 1 87 ? 32.281 44.219 -22.344 1 20.3 87 ALA A CA 1
ATOM 670 C C . ALA A 1 87 ? 33.5 45.031 -21.875 1 20.3 87 ALA A C 1
ATOM 672 O O . ALA A 1 87 ? 34.375 45.344 -22.672 1 20.3 87 ALA A O 1
ATOM 673 N N . THR A 1 88 ? 33.281 45.75 -20.734 1 20 88 THR A N 1
ATOM 674 C CA . THR A 1 88 ? 34.062 46.688 -19.969 1 20 88 THR A CA 1
ATOM 675 C C . THR A 1 88 ? 35.5 46.156 -19.75 1 20 88 THR A C 1
ATOM 677 O O . THR A 1 88 ? 35.688 44.938 -19.672 1 20 88 THR A O 1
ATOM 680 N N . SER A 1 89 ? 36.5 46.938 -20.094 1 20.39 89 SER A N 1
ATOM 681 C CA . SER A 1 89 ? 37.938 46.938 -20.109 1 20.39 89 SER A CA 1
ATOM 682 C C . SER A 1 89 ? 38.5 46.5 -18.75 1 20.39 89 SER A C 1
ATOM 684 O O . SER A 1 89 ? 37.969 46.875 -17.703 1 20.39 89 SER A O 1
ATOM 686 N N . PRO A 1 90 ? 39.25 45.406 -18.781 1 21.94 90 PRO A N 1
ATOM 687 C CA . PRO A 1 90 ? 39.938 44.719 -17.703 1 21.94 90 PRO A CA 1
ATOM 688 C C . PRO A 1 90 ? 40.875 45.656 -16.906 1 21.94 90 PRO A C 1
ATOM 690 O O . PRO A 1 90 ? 41.844 46.188 -17.453 1 21.94 90 PRO A O 1
ATOM 693 N N . ALA A 1 91 ? 40.312 46.656 -16.25 1 21.02 91 ALA A N 1
ATOM 694 C CA . ALA A 1 91 ? 41.25 47.562 -15.594 1 21.02 91 ALA A CA 1
ATOM 695 C C . ALA A 1 91 ? 42.281 46.781 -14.773 1 21.02 91 ALA A C 1
ATOM 697 O O . ALA A 1 91 ? 41.906 45.781 -14.125 1 21.02 91 ALA A O 1
ATOM 698 N N . ASN A 1 92 ? 43.5 46.875 -15.148 1 21.61 92 ASN A N 1
ATOM 699 C CA . ASN A 1 92 ? 44.812 46.344 -14.758 1 21.61 92 ASN A CA 1
ATOM 700 C C . ASN A 1 92 ? 45.125 46.656 -13.305 1 21.61 92 ASN A C 1
ATOM 702 O O . ASN A 1 92 ? 45.812 47.625 -13.008 1 21.61 92 ASN A O 1
ATOM 706 N N . VAL A 1 93 ? 44.125 46.719 -12.414 1 20.83 93 VAL A N 1
ATOM 707 C CA . VAL A 1 93 ? 44.625 47.312 -11.18 1 20.83 93 VAL A CA 1
ATOM 708 C C . VAL A 1 93 ? 45.75 46.469 -10.602 1 20.83 93 VAL A C 1
ATOM 710 O O . VAL A 1 93 ? 45.594 45.25 -10.469 1 20.83 93 VAL A O 1
ATOM 713 N N . SER A 1 94 ? 46.938 46.969 -10.672 1 21.12 94 SER A N 1
ATOM 714 C CA . SER A 1 94 ? 48.25 46.562 -10.219 1 21.12 94 SER A CA 1
ATOM 715 C C . SER A 1 94 ? 48.25 46.25 -8.727 1 21.12 94 SER A C 1
ATOM 717 O O . SER A 1 94 ? 48.125 47.156 -7.902 1 21.12 94 SER A O 1
ATOM 719 N N . ILE A 1 95 ? 47.406 45.375 -8.336 1 20.75 95 ILE A N 1
ATOM 720 C CA . ILE A 1 95 ? 47.438 45.156 -6.891 1 20.75 95 ILE A CA 1
ATOM 721 C C . ILE A 1 95 ? 48.844 44.781 -6.445 1 20.75 95 ILE A C 1
ATOM 723 O O . ILE A 1 95 ? 49.469 43.875 -7.027 1 20.75 95 ILE A O 1
ATOM 727 N N . SER A 1 96 ? 49.469 45.719 -5.824 1 22.62 96 SER A N 1
ATOM 728 C CA . SER A 1 96 ? 50.812 45.688 -5.223 1 22.62 96 SER A CA 1
ATOM 729 C C . SER A 1 96 ? 51.031 44.406 -4.414 1 22.62 96 SER A C 1
ATOM 731 O O . SER A 1 96 ? 50.062 43.812 -3.914 1 22.62 96 SER A O 1
ATOM 733 N N . PRO A 1 97 ? 52.312 43.906 -4.41 1 22.3 97 PRO A N 1
ATOM 734 C CA . PRO A 1 97 ? 52.969 42.656 -4.004 1 22.3 97 PRO A CA 1
ATOM 735 C C . PRO A 1 97 ? 52.844 42.375 -2.506 1 22.3 97 PRO A C 1
ATOM 737 O O . PRO A 1 97 ? 53.5 41.5 -1.978 1 22.3 97 PRO A O 1
ATOM 740 N N . GLY A 1 98 ? 51.719 42.844 -1.864 1 19.98 98 GLY A N 1
ATOM 741 C CA . GLY A 1 98 ? 52 42.906 -0.441 1 19.98 98 GLY A CA 1
ATOM 742 C C . GLY A 1 98 ? 52.594 41.594 0.096 1 19.98 98 GLY A C 1
ATOM 743 O O . GLY A 1 98 ? 52.594 40.594 -0.583 1 19.98 98 GLY A O 1
ATOM 744 N N . GLN A 1 99 ? 53.125 41.688 1.417 1 23.56 99 GLN A N 1
ATOM 745 C CA . GLN A 1 99 ? 54 40.938 2.316 1 23.56 99 GLN A CA 1
ATOM 746 C C . GLN A 1 99 ? 53.5 39.531 2.541 1 23.56 99 GLN A C 1
ATOM 748 O O . GLN A 1 99 ? 52.281 39.281 2.484 1 23.56 99 GLN A O 1
ATOM 753 N N . SER A 1 100 ? 54.406 38.531 2.52 1 23.53 100 SER A N 1
ATOM 754 C CA . SER A 1 100 ? 54.531 37.062 2.547 1 23.53 100 SER A CA 1
ATOM 755 C C . SER A 1 100 ? 53.844 36.469 3.781 1 23.53 100 SER A C 1
ATOM 757 O O . SER A 1 100 ? 54.125 35.344 4.168 1 23.53 100 SER A O 1
ATOM 759 N N . SER A 1 101 ? 52.844 37.188 4.449 1 24.47 101 SER A N 1
ATOM 760 C CA . SER A 1 101 ? 52.594 36.594 5.754 1 24.47 101 SER A CA 1
ATOM 761 C C . SER A 1 101 ? 52.281 35.094 5.621 1 24.47 101 SER A C 1
ATOM 763 O O . SER A 1 101 ? 51.562 34.688 4.695 1 24.47 101 SER A O 1
ATOM 765 N N . ASP A 1 102 ? 53.062 34.219 6.242 1 24.44 102 ASP A N 1
ATOM 766 C CA . ASP A 1 102 ? 53.094 32.781 6.398 1 24.44 102 ASP A CA 1
ATOM 767 C C . ASP A 1 102 ? 51.719 32.25 6.809 1 24.44 102 ASP A C 1
ATOM 769 O O . ASP A 1 102 ? 51.281 32.406 7.953 1 24.44 102 ASP A O 1
ATOM 773 N N . ILE A 1 103 ? 50.688 32.562 6.059 1 26.47 103 ILE A N 1
ATOM 774 C CA . ILE A 1 103 ? 49.344 32.062 6.426 1 26.47 103 ILE A CA 1
ATOM 775 C C . ILE A 1 103 ? 49.375 30.547 6.523 1 26.47 103 ILE A C 1
ATOM 777 O O . ILE A 1 103 ? 49.656 29.875 5.535 1 26.47 103 ILE A O 1
ATOM 781 N N . SER A 1 104 ? 49.812 30.047 7.668 1 28.94 104 SER A N 1
ATOM 782 C CA . SER A 1 104 ? 49.719 28.625 8.016 1 28.94 104 SER A CA 1
ATOM 783 C C . SER A 1 104 ? 48.406 28.016 7.531 1 28.94 104 SER A C 1
ATOM 785 O O . SER A 1 104 ? 47.344 28.453 7.922 1 28.94 104 SER A O 1
ATOM 787 N N . LEU A 1 105 ? 48.406 27.594 6.344 1 27.39 105 LEU A N 1
ATOM 788 C CA . LEU A 1 105 ? 47.312 26.906 5.652 1 27.39 105 LEU A CA 1
ATOM 789 C C . LEU A 1 105 ? 46.75 25.797 6.52 1 27.39 105 LEU A C 1
ATOM 791 O O . LEU A 1 105 ? 47.344 24.719 6.633 1 27.39 105 LEU A O 1
ATOM 795 N N . HIS A 1 106 ? 46.281 26.141 7.75 1 29.23 106 HIS A N 1
ATOM 796 C CA . HIS A 1 106 ? 45.5 25.109 8.414 1 29.23 106 HIS A CA 1
ATOM 797 C C . HIS A 1 106 ? 44.531 24.422 7.434 1 29.23 106 HIS A C 1
ATOM 799 O O . HIS A 1 106 ? 43.812 25.094 6.719 1 29.23 106 HIS A O 1
ATOM 805 N N . SER A 1 107 ? 45 23.453 6.785 1 33.41 107 SER A N 1
ATOM 806 C CA . SER A 1 107 ? 44.219 22.625 5.875 1 33.41 107 SER A CA 1
ATOM 807 C C . SER A 1 107 ? 42.812 22.422 6.395 1 33.41 107 SER A C 1
ATOM 809 O O . SER A 1 107 ? 42.625 22.016 7.543 1 33.41 107 SER A O 1
ATOM 811 N N . PRO A 1 108 ? 41.875 23.25 6.023 1 34.81 108 PRO A N 1
ATOM 812 C CA . PRO A 1 108 ? 40.5 22.922 6.492 1 34.81 108 PRO A CA 1
ATOM 813 C C . PRO A 1 108 ? 40.219 21.422 6.477 1 34.81 108 PRO A C 1
ATOM 815 O O . PRO A 1 108 ? 40.625 20.734 5.535 1 34.81 108 PRO A O 1
ATOM 818 N N . SER A 1 109 ? 40.281 20.734 7.574 1 36.59 109 SER A N 1
ATOM 819 C CA . SER A 1 109 ? 39.906 19.344 7.707 1 36.59 109 SER A CA 1
ATOM 820 C C . SER A 1 109 ? 38.719 19 6.777 1 36.59 109 SER A C 1
ATOM 822 O O . SER A 1 109 ? 37.719 19.703 6.762 1 36.59 109 SER A O 1
ATOM 824 N N . VAL A 1 110 ? 38.875 18.547 5.605 1 40.72 110 VAL A N 1
ATOM 825 C CA . VAL A 1 110 ? 37.844 17.984 4.75 1 40.72 110 VAL A CA 1
ATOM 826 C C . VAL A 1 110 ? 36.75 17.359 5.609 1 40.72 110 VAL A C 1
ATOM 828 O O . VAL A 1 110 ? 37 16.469 6.406 1 40.72 110 VAL A O 1
ATOM 831 N N . PRO A 1 111 ? 35.719 18.141 6.133 1 47.97 111 PRO A N 1
ATOM 832 C CA . PRO A 1 111 ? 34.688 17.516 6.941 1 47.97 111 PRO A CA 1
ATOM 833 C C . PRO A 1 111 ? 34.344 16.094 6.477 1 47.97 111 PRO A C 1
ATOM 835 O O . PRO A 1 111 ? 34.031 15.875 5.305 1 47.97 111 PRO A O 1
ATOM 838 N N . THR A 1 112 ? 34.875 15.086 6.996 1 62.09 112 THR A N 1
ATOM 839 C CA . THR A 1 112 ? 34.781 13.648 6.789 1 62.09 112 THR A CA 1
ATOM 840 C C . THR A 1 112 ? 33.406 13.141 7.125 1 62.09 112 THR A C 1
ATOM 842 O O . THR A 1 112 ? 32.969 13.148 8.289 1 62.09 112 THR A O 1
ATOM 845 N N . GLY A 1 113 ? 32.25 13.328 6.414 1 86.12 113 GLY A N 1
ATOM 846 C CA . GLY A 1 113 ? 30.984 12.648 6.59 1 86.12 113 GLY A CA 1
ATOM 847 C C . GLY A 1 113 ? 29.906 13.156 5.664 1 86.12 113 GLY A C 1
ATOM 848 O O . GLY A 1 113 ? 30.047 14.219 5.051 1 86.12 113 GLY A O 1
ATOM 849 N N . TRP A 1 114 ? 28.969 12.469 5.34 1 93.31 114 TRP A N 1
ATOM 850 C CA . TRP A 1 114 ? 27.875 12.781 4.434 1 93.31 114 TRP A CA 1
ATOM 851 C C . TRP A 1 114 ? 27.25 14.125 4.781 1 93.31 114 TRP A C 1
ATOM 853 O O . TRP A 1 114 ? 27.016 14.953 3.898 1 93.31 114 TRP A O 1
ATOM 863 N N . LEU A 1 115 ? 27.156 14.484 6.039 1 94.56 115 LEU A N 1
ATOM 864 C CA . LEU A 1 115 ? 26.438 15.688 6.438 1 94.56 115 LEU A CA 1
ATOM 865 C C . LEU A 1 115 ? 27.281 16.938 6.152 1 94.56 115 LEU A C 1
ATOM 867 O O . LEU A 1 115 ? 26.734 17.969 5.766 1 94.56 115 LEU A O 1
ATOM 871 N N . SER A 1 116 ? 28.594 16.766 6.414 1 93 116 SER A N 1
ATOM 872 C CA . SER A 1 116 ? 29.469 17.891 6.129 1 93 116 SER A CA 1
ATOM 873 C C . SER A 1 116 ? 29.484 18.234 4.641 1 93 116 SER A C 1
ATOM 875 O O . SER A 1 116 ? 29.672 19.391 4.258 1 93 116 SER A O 1
ATOM 877 N N . ALA A 1 117 ? 29.344 17.203 3.861 1 94.88 117 ALA A N 1
ATOM 878 C CA . ALA A 1 117 ? 29.266 17.406 2.416 1 94.88 117 ALA A CA 1
ATOM 879 C C . ALA A 1 117 ? 27.906 17.969 2.016 1 94.88 117 ALA A C 1
ATOM 881 O O . ALA A 1 117 ? 27.781 18.641 0.982 1 94.88 117 ALA A O 1
ATOM 882 N N . PHE A 1 118 ? 26.938 17.781 2.754 1 97.19 118 PHE A N 1
ATOM 883 C CA . PHE A 1 118 ? 25.562 18.188 2.467 1 97.19 118 PHE A CA 1
ATOM 884 C C . PHE A 1 118 ? 25.391 19.688 2.684 1 97.19 118 PHE A C 1
ATOM 886 O O . PHE A 1 118 ? 24.906 20.391 1.797 1 97.19 118 PHE A O 1
ATOM 893 N N . ALA A 1 119 ? 25.734 20.172 3.799 1 97.25 119 ALA A N 1
ATOM 894 C CA . ALA A 1 119 ? 25.578 21.578 4.133 1 97.25 119 ALA A CA 1
ATOM 895 C C . ALA A 1 119 ? 26.359 21.938 5.391 1 97.25 119 ALA A C 1
ATOM 897 O O . ALA A 1 119 ? 26.719 21.062 6.18 1 97.25 119 ALA A O 1
ATOM 898 N N . PRO A 1 120 ? 26.625 23.281 5.562 1 95.69 120 PRO A N 1
ATOM 899 C CA . PRO A 1 120 ? 27.25 23.688 6.824 1 95.69 120 PRO A CA 1
ATOM 900 C C . PRO A 1 120 ? 26.422 23.297 8.047 1 95.69 120 PRO A C 1
ATOM 902 O O . PRO A 1 120 ? 25.188 23.344 8 1 95.69 120 PRO A O 1
ATOM 905 N N . GLU A 1 121 ? 27.109 22.984 9.109 1 94.38 121 GLU A N 1
ATOM 906 C CA . GLU A 1 121 ? 26.453 22.531 10.336 1 94.38 121 GLU A CA 1
ATOM 907 C C . GLU A 1 121 ? 25.469 23.578 10.852 1 94.38 121 GLU A C 1
ATOM 909 O O . GLU A 1 121 ? 24.391 23.25 11.344 1 94.38 121 GLU A O 1
ATOM 914 N N . THR A 1 122 ? 25.828 24.828 10.734 1 95.44 122 THR A N 1
ATOM 915 C CA . THR A 1 122 ? 24.984 25.906 11.211 1 95.44 122 THR A CA 1
ATOM 916 C C . THR A 1 122 ? 23.656 25.922 10.469 1 95.44 122 THR A C 1
ATOM 918 O O . THR A 1 122 ? 22.594 26.141 11.07 1 95.44 122 THR A O 1
ATOM 921 N N . THR A 1 123 ? 23.688 25.641 9.18 1 97.38 123 THR A N 1
ATOM 922 C CA . THR A 1 123 ? 22.484 25.594 8.367 1 97.38 123 THR A CA 1
ATOM 923 C C . THR A 1 123 ? 21.625 24.406 8.758 1 97.38 123 THR A C 1
ATOM 925 O O . THR A 1 123 ? 20.406 24.531 8.898 1 97.38 123 THR A O 1
ATOM 928 N N . ILE A 1 124 ? 22.234 23.281 8.938 1 97.5 124 ILE A N 1
ATOM 929 C CA . ILE A 1 124 ? 21.516 22.078 9.328 1 97.5 124 ILE A CA 1
ATOM 930 C C . ILE A 1 124 ? 20.828 22.297 10.68 1 97.5 124 ILE A C 1
ATOM 932 O O . ILE A 1 124 ? 19.641 21.969 10.844 1 97.5 124 ILE A O 1
ATOM 936 N N . MET A 1 125 ? 21.531 22.875 11.594 1 96.44 125 MET A N 1
ATOM 937 C CA . MET A 1 125 ? 20.984 23.094 12.93 1 96.44 125 MET A CA 1
ATOM 938 C C . MET A 1 125 ? 19.828 24.094 12.891 1 96.44 125 MET A C 1
ATOM 940 O O . MET A 1 125 ? 18.875 23.969 13.656 1 96.44 125 MET A O 1
ATOM 944 N N . ARG A 1 126 ? 19.969 25.062 12.031 1 97.44 126 ARG A N 1
ATOM 945 C CA . ARG A 1 126 ? 18.891 26.016 11.859 1 97.44 126 ARG A CA 1
ATOM 946 C C . ARG A 1 126 ? 17.625 25.328 11.336 1 97.44 126 ARG A C 1
ATOM 948 O O . ARG A 1 126 ? 16.531 25.562 11.844 1 97.44 1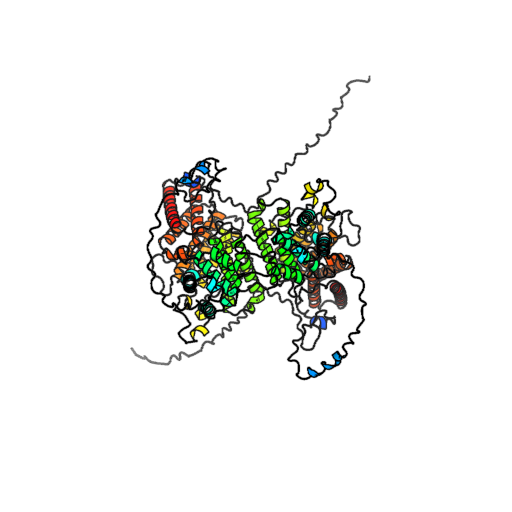26 ARG A O 1
ATOM 955 N N . LEU A 1 127 ? 17.797 24.484 10.336 1 98.19 127 LEU A N 1
ATOM 956 C CA . LEU A 1 127 ? 16.688 23.75 9.758 1 98.19 127 LEU A CA 1
ATOM 957 C C . LEU A 1 127 ? 16.047 22.828 10.805 1 98.19 127 LEU A C 1
ATOM 959 O O . LEU A 1 127 ? 14.82 22.781 10.922 1 98.19 127 LEU A O 1
ATOM 963 N N . LEU A 1 128 ? 16.875 22.188 11.539 1 97.75 128 LEU A N 1
ATOM 964 C CA . LEU A 1 128 ? 16.359 21.297 12.578 1 97.75 128 LEU A CA 1
ATOM 965 C C . LEU A 1 128 ? 15.648 22.094 13.664 1 97.75 128 LEU A C 1
ATOM 967 O O . LEU A 1 128 ? 14.602 21.672 14.164 1 97.75 128 LEU A O 1
ATOM 971 N N . GLY A 1 129 ? 16.219 23.188 14.016 1 96.56 129 GLY A N 1
ATOM 972 C CA . GLY A 1 129 ? 15.562 24.062 14.977 1 96.56 129 GLY A CA 1
ATOM 973 C C . GLY A 1 129 ? 14.172 24.5 14.539 1 96.56 129 GLY A C 1
ATOM 974 O O . GLY A 1 129 ? 13.227 24.438 15.32 1 96.56 129 GLY A O 1
ATOM 975 N N . ASP A 1 130 ? 14.078 24.922 13.289 1 96.5 130 ASP A N 1
ATOM 976 C CA . ASP A 1 130 ? 12.797 25.328 12.742 1 96.5 130 ASP A CA 1
ATOM 977 C C . ASP A 1 130 ? 11.812 24.156 12.695 1 96.5 130 ASP A C 1
ATOM 979 O O . ASP A 1 130 ? 10.617 24.344 12.969 1 96.5 130 ASP A O 1
ATOM 983 N N . TRP A 1 131 ? 12.312 23 12.344 1 97.5 131 TRP A N 1
ATOM 984 C CA . TRP A 1 131 ? 11.445 21.828 12.344 1 97.5 131 TRP A CA 1
ATOM 985 C C . TRP A 1 131 ? 10.828 21.594 13.719 1 97.5 131 TRP A C 1
ATOM 987 O O . TRP A 1 131 ? 9.602 21.469 13.844 1 97.5 131 TRP A O 1
ATOM 997 N N . PHE A 1 132 ? 11.617 21.562 14.719 1 96.75 132 PHE A N 1
ATOM 998 C CA . PHE A 1 132 ? 11.141 21.219 16.062 1 96.75 132 PHE A CA 1
ATOM 999 C C . PHE A 1 132 ? 10.281 22.344 16.625 1 96.75 132 PHE A C 1
ATOM 1001 O O . PHE A 1 132 ? 9.312 22.078 17.344 1 96.75 132 PHE A O 1
ATOM 1008 N N . HIS A 1 133 ? 10.562 23.531 16.25 1 95.06 133 HIS A N 1
ATOM 1009 C CA . HIS A 1 133 ? 9.844 24.656 16.828 1 95.06 133 HIS A CA 1
ATOM 1010 C C . HIS A 1 133 ? 8.523 24.906 16.125 1 95.06 133 HIS A C 1
ATOM 1012 O O . HIS A 1 133 ? 7.539 25.312 16.75 1 95.06 133 HIS A O 1
ATOM 1018 N N . VAL A 1 134 ? 8.539 24.641 14.82 1 95.25 134 VAL A N 1
ATOM 1019 C CA . VAL A 1 134 ? 7.422 25.141 14.031 1 95.25 134 VAL A CA 1
ATOM 1020 C C . VAL A 1 134 ? 6.629 23.969 13.461 1 95.25 134 VAL A C 1
ATOM 1022 O O . VAL A 1 134 ? 5.398 24 13.43 1 95.25 134 VAL A O 1
ATOM 1025 N N . ILE A 1 135 ? 7.227 22.859 13.055 1 96.25 135 ILE A N 1
ATOM 1026 C CA . ILE A 1 135 ? 6.594 21.828 12.25 1 96.25 135 ILE A CA 1
ATOM 1027 C C . ILE A 1 135 ? 6.238 20.625 13.125 1 96.25 135 ILE A C 1
ATOM 1029 O O . ILE A 1 135 ? 5.215 19.984 12.914 1 96.25 135 ILE A O 1
ATOM 1033 N N . HIS A 1 136 ? 6.98 20.406 14.109 1 96.81 136 HIS A N 1
ATOM 1034 C CA . HIS A 1 136 ? 6.836 19.25 15 1 96.81 136 HIS A CA 1
ATOM 1035 C C . HIS A 1 136 ? 5.418 19.172 15.555 1 96.81 136 HIS A C 1
ATOM 1037 O O . HIS A 1 136 ? 4.871 18.062 15.688 1 96.81 136 HIS A O 1
ATOM 1043 N N . PRO A 1 137 ? 4.73 20.203 15.898 1 97 137 PRO A N 1
ATOM 1044 C CA . PRO A 1 137 ? 3.375 20.094 16.438 1 97 137 PRO A CA 1
ATOM 1045 C C . PRO A 1 137 ? 2.416 19.375 15.492 1 97 137 PRO A C 1
ATOM 1047 O O . PRO A 1 137 ? 1.468 18.734 15.945 1 97 137 PRO A O 1
ATOM 1050 N N . LEU A 1 138 ? 2.729 19.469 14.211 1 97.38 138 LEU A N 1
ATOM 1051 C CA . LEU A 1 138 ? 1.849 18.844 13.227 1 97.38 138 LEU A CA 1
ATOM 1052 C C . LEU A 1 138 ? 2.332 17.438 12.891 1 97.38 138 LEU A C 1
ATOM 1054 O O . LEU A 1 138 ? 1.548 16.594 12.438 1 97.38 138 LEU A O 1
ATOM 1058 N N . ALA A 1 139 ? 3.576 17.203 13.031 1 97.38 139 ALA A N 1
ATOM 1059 C CA . ALA A 1 139 ? 4.176 15.922 12.688 1 97.38 139 ALA A CA 1
ATOM 1060 C C . ALA A 1 139 ? 5.148 15.461 13.773 1 97.38 139 ALA A C 1
ATOM 1062 O O . ALA A 1 139 ? 6.355 15.359 13.531 1 97.38 139 ALA A O 1
ATOM 1063 N N . PRO A 1 140 ? 4.598 15.086 14.898 1 97.75 140 PRO A N 1
ATOM 1064 C CA . PRO A 1 140 ? 5.453 14.742 16.031 1 97.75 140 PRO A CA 1
ATOM 1065 C C . PRO A 1 140 ? 6.055 13.344 15.922 1 97.75 140 PRO A C 1
ATOM 1067 O O . PRO A 1 140 ? 5.84 12.5 16.797 1 97.75 140 PRO A O 1
ATOM 1070 N N . THR A 1 141 ? 6.914 13.141 14.977 1 97.75 141 THR A N 1
ATOM 1071 C CA . THR A 1 141 ? 7.434 11.82 14.656 1 97.75 141 THR A CA 1
ATOM 1072 C C . THR A 1 141 ? 8.852 11.648 15.188 1 97.75 141 THR A C 1
ATOM 1074 O O . THR A 1 141 ? 9.477 10.609 14.992 1 97.75 141 THR A O 1
ATOM 1077 N N . LEU A 1 142 ? 9.43 12.664 15.852 1 97.44 142 LEU A N 1
ATOM 1078 C CA . LEU A 1 142 ? 10.789 12.594 16.391 1 97.44 142 LEU A CA 1
ATOM 1079 C C . LEU A 1 142 ? 10.828 13.086 17.828 1 97.44 142 LEU A C 1
ATOM 1081 O O . LEU A 1 142 ? 10.102 14.008 18.203 1 97.44 142 LEU A O 1
ATOM 1085 N N . LEU A 1 143 ? 11.625 12.438 18.562 1 94.94 143 LEU A N 1
ATOM 1086 C CA . LEU A 1 143 ? 11.984 12.953 19.875 1 94.94 143 LEU A CA 1
ATOM 1087 C C . LEU A 1 143 ? 13.227 13.836 19.797 1 94.94 143 LEU A C 1
ATOM 1089 O O . LEU A 1 143 ? 14.32 13.352 19.5 1 94.94 143 LEU A O 1
ATOM 1093 N N . ARG A 1 144 ? 13.031 15.047 20.172 1 94.88 144 ARG A N 1
ATOM 1094 C CA . ARG A 1 144 ? 14.055 16.047 19.906 1 94.88 144 ARG A CA 1
ATOM 1095 C C . ARG A 1 144 ? 15.367 15.688 20.578 1 94.88 144 ARG A C 1
ATOM 1097 O O . ARG A 1 144 ? 16.422 15.648 19.938 1 94.88 144 ARG A O 1
ATOM 1104 N N . ARG A 1 145 ? 15.398 15.391 21.844 1 91.31 145 ARG A N 1
ATOM 1105 C CA . ARG A 1 145 ? 16.625 15.156 22.594 1 91.31 145 ARG A CA 1
ATOM 1106 C C . ARG A 1 145 ? 17.344 13.906 22.094 1 91.31 145 ARG A C 1
ATOM 1108 O O . ARG A 1 145 ? 18.562 13.914 21.906 1 91.31 145 ARG A O 1
ATOM 1115 N N . ARG A 1 146 ? 16.578 12.93 21.875 1 91.5 146 ARG A N 1
ATOM 1116 C CA . ARG A 1 146 ? 17.156 11.695 21.359 1 91.5 146 ARG A CA 1
ATOM 1117 C C . ARG A 1 146 ? 17.766 11.914 19.969 1 91.5 146 ARG A C 1
ATOM 1119 O O . ARG A 1 146 ? 18.875 11.445 19.703 1 91.5 146 ARG A O 1
ATOM 1126 N N . PHE A 1 147 ? 17.094 12.594 19.188 1 95.25 147 PHE A N 1
ATOM 1127 C CA . PHE A 1 147 ? 17.531 12.883 17.828 1 95.25 147 PHE A CA 1
ATOM 1128 C C . PHE A 1 147 ? 18.828 13.703 17.844 1 95.25 147 PHE A C 1
ATOM 1130 O O . PHE A 1 147 ? 19.797 13.359 17.156 1 95.25 147 PHE A O 1
ATOM 1137 N N . LEU A 1 148 ? 18.797 14.727 18.625 1 93.75 148 LEU A N 1
ATOM 1138 C CA . LEU A 1 148 ? 19.938 15.625 18.688 1 93.75 148 LEU A CA 1
ATOM 1139 C C . LEU A 1 148 ? 21.141 14.938 19.344 1 93.75 148 LEU A C 1
ATOM 1141 O O . LEU A 1 148 ? 22.281 15.195 18.969 1 93.75 148 LEU A O 1
ATOM 1145 N N . ARG A 1 149 ? 20.875 14.086 20.281 1 92.06 149 ARG A N 1
ATOM 1146 C CA . ARG A 1 149 ? 21.953 13.312 20.875 1 92.06 149 ARG A CA 1
ATOM 1147 C C . ARG A 1 149 ? 22.625 12.414 19.844 1 92.06 149 ARG A C 1
ATOM 1149 O O . ARG A 1 149 ? 23.859 12.367 19.766 1 92.06 149 ARG A O 1
ATOM 1156 N N . GLN A 1 150 ? 21.828 11.734 19.047 1 94.19 150 GLN A N 1
ATOM 1157 C CA . GLN A 1 150 ? 22.375 10.883 18 1 94.19 150 GLN A CA 1
ATOM 1158 C C . GLN A 1 150 ? 23.172 11.703 16.984 1 94.19 150 GLN A C 1
ATOM 1160 O O . GLN A 1 150 ? 24.234 11.273 16.531 1 94.19 150 GLN A O 1
ATOM 1165 N N . LEU A 1 151 ? 22.641 12.836 16.719 1 94.94 151 LEU A N 1
ATOM 1166 C CA . LEU A 1 151 ? 23.344 13.719 15.789 1 94.94 151 LEU A CA 1
ATOM 1167 C C . LEU A 1 151 ? 24.672 14.188 16.375 1 94.94 151 LEU A C 1
ATOM 1169 O O . LEU A 1 151 ? 25.688 14.156 15.688 1 94.94 151 LEU A O 1
ATOM 1173 N N . GLY A 1 152 ? 24.672 14.555 17.625 1 92.44 152 GLY A N 1
ATOM 1174 C CA . GLY A 1 152 ? 25.859 15.031 18.312 1 92.44 152 GLY A CA 1
ATOM 1175 C C . GLY A 1 152 ? 26.938 13.961 18.438 1 92.44 152 GLY A C 1
ATOM 1176 O O . GLY A 1 152 ? 28.125 14.266 18.469 1 92.44 152 GLY A O 1
ATOM 1177 N N . GLN A 1 153 ? 26.469 12.734 18.453 1 93.06 153 GLN A N 1
ATOM 1178 C CA . GLN A 1 153 ? 27.391 11.609 18.594 1 93.06 153 GLN A CA 1
ATOM 1179 C C . GLN A 1 153 ? 27.984 11.219 17.25 1 93.06 153 GLN A C 1
ATOM 1181 O O . GLN A 1 153 ? 28.766 10.273 17.172 1 93.06 153 GLN A O 1
ATOM 1186 N N . GLY A 1 154 ? 27.578 11.844 16.188 1 92.31 154 GLY A N 1
ATOM 1187 C CA . GLY A 1 154 ? 28.141 11.594 14.875 1 92.31 154 GLY A CA 1
ATOM 1188 C C . GLY A 1 154 ? 27.547 10.375 14.195 1 92.31 154 GLY A C 1
ATOM 1189 O O . GLY A 1 154 ? 28.141 9.828 13.266 1 92.31 154 GLY A O 1
ATOM 1190 N N . VAL A 1 155 ? 26.375 9.961 14.625 1 94.31 155 VAL A N 1
ATOM 1191 C CA . VAL A 1 155 ? 25.734 8.773 14.062 1 94.31 155 VAL A CA 1
ATOM 1192 C C . VAL A 1 155 ? 25.469 8.984 12.57 1 94.31 155 VAL A C 1
ATOM 1194 O O . VAL A 1 155 ? 25.547 8.047 11.781 1 94.31 155 VAL A O 1
ATOM 1197 N N . ALA A 1 156 ? 25.234 10.172 12.148 1 94.94 156 ALA A N 1
ATOM 1198 C CA . ALA A 1 156 ? 24.906 10.5 10.766 1 94.94 156 ALA A CA 1
ATOM 1199 C C . ALA A 1 156 ? 26.094 10.266 9.844 1 94.94 156 ALA A C 1
ATOM 1201 O O . ALA A 1 156 ? 25.938 10.211 8.617 1 94.94 156 ALA A O 1
ATOM 1202 N N . ASN A 1 157 ? 27.266 10.164 10.391 1 90.69 157 ASN A N 1
ATOM 1203 C CA . ASN A 1 157 ? 28.469 9.945 9.586 1 90.69 157 ASN A CA 1
ATOM 1204 C C . ASN A 1 157 ? 28.688 8.469 9.305 1 90.69 157 ASN A C 1
ATOM 1206 O O . ASN A 1 157 ? 29.469 8.117 8.406 1 90.69 157 ASN A O 1
ATOM 1210 N N . THR A 1 158 ? 28 7.641 10.016 1 91.38 158 THR A N 1
ATOM 1211 C CA . THR A 1 158 ? 28.266 6.211 9.867 1 91.38 158 THR A CA 1
ATOM 1212 C C . THR A 1 158 ? 26.984 5.469 9.492 1 91.38 158 THR A C 1
ATOM 1214 O O . THR A 1 158 ? 27.047 4.367 8.938 1 91.38 158 THR A O 1
ATOM 1217 N N . ASP A 1 159 ? 25.922 5.941 9.852 1 94.69 159 ASP A N 1
ATOM 1218 C CA . ASP A 1 159 ? 24.625 5.328 9.57 1 94.69 159 ASP A CA 1
ATOM 1219 C C . ASP A 1 159 ? 23.906 6.051 8.445 1 94.69 159 ASP A C 1
ATOM 1221 O O . ASP A 1 159 ? 23.359 7.141 8.641 1 94.69 159 ASP A O 1
ATOM 1225 N N . THR A 1 160 ? 23.812 5.375 7.309 1 94.06 160 THR A N 1
ATOM 1226 C CA . THR A 1 160 ? 23.234 5.977 6.109 1 94.06 160 THR A CA 1
ATOM 1227 C C . THR A 1 160 ? 21.766 6.309 6.316 1 94.06 160 THR A C 1
ATOM 1229 O O . THR A 1 160 ? 21.281 7.316 5.812 1 94.06 160 THR A O 1
ATOM 1232 N N . GLU A 1 161 ? 21.156 5.527 7.055 1 95.25 161 GLU A N 1
ATOM 1233 C CA . GLU A 1 161 ? 19.734 5.738 7.285 1 95.25 161 GLU A CA 1
ATOM 1234 C C . GLU A 1 161 ? 19.5 6.965 8.164 1 95.25 161 GLU A C 1
ATOM 1236 O O . GLU A 1 161 ? 18.609 7.777 7.883 1 95.25 161 GLU A O 1
ATOM 1241 N N . PHE A 1 162 ? 20.25 7.047 9.234 1 97.25 162 PHE A N 1
ATOM 1242 C CA . PHE A 1 162 ? 20.094 8.211 10.102 1 97.25 162 PHE A CA 1
ATOM 1243 C C . PHE A 1 162 ? 20.484 9.484 9.375 1 97.25 162 PHE A C 1
ATOM 1245 O O . PHE A 1 162 ? 19.844 10.523 9.539 1 97.25 162 PHE A O 1
ATOM 1252 N N . CYS A 1 163 ? 21.547 9.406 8.641 1 97.94 163 CYS A N 1
ATOM 1253 C CA . CYS A 1 163 ? 21.906 10.562 7.832 1 97.94 163 CYS A CA 1
ATOM 1254 C C . CYS A 1 163 ? 20.781 10.969 6.898 1 97.94 163 CYS A C 1
ATOM 1256 O O . CYS A 1 163 ? 20.453 12.148 6.781 1 97.94 163 CYS A O 1
ATOM 1258 N N . GLY A 1 164 ? 20.172 9.953 6.199 1 98.31 164 GLY A N 1
ATOM 1259 C CA . GLY A 1 164 ? 19.016 10.211 5.355 1 98.31 164 GLY A CA 1
ATOM 1260 C C . GLY A 1 164 ? 17.844 10.828 6.109 1 98.31 164 GLY A C 1
ATOM 1261 O O . GLY A 1 164 ? 17.141 11.68 5.574 1 98.31 164 GLY A O 1
ATOM 1262 N N . LEU A 1 165 ? 17.656 10.406 7.297 1 98.69 165 LEU A N 1
ATOM 1263 C CA . LEU A 1 165 ? 16.609 10.977 8.133 1 98.69 165 LEU A CA 1
ATOM 1264 C C . LEU A 1 165 ? 16.859 12.453 8.391 1 98.69 165 LEU A C 1
ATOM 1266 O O . LEU A 1 165 ? 15.945 13.273 8.273 1 98.69 165 LEU A O 1
ATOM 1270 N N . VAL A 1 166 ? 18.078 12.766 8.75 1 98.75 166 VAL A N 1
ATOM 1271 C CA . VAL A 1 166 ? 18.438 14.164 9.008 1 98.75 166 VAL A CA 1
ATOM 1272 C C . VAL A 1 166 ? 18.141 15 7.766 1 98.75 166 VAL A C 1
ATOM 1274 O O . VAL A 1 166 ? 17.484 16.047 7.855 1 98.75 166 VAL A O 1
ATOM 1277 N N . ILE A 1 167 ? 18.516 14.547 6.672 1 98.81 167 ILE A N 1
ATOM 1278 C CA . ILE A 1 167 ? 18.344 15.273 5.418 1 98.81 167 ILE A CA 1
ATOM 1279 C C . ILE A 1 167 ? 16.859 15.367 5.082 1 98.81 167 ILE A C 1
ATOM 1281 O O . ILE A 1 167 ? 16.391 16.391 4.574 1 98.81 167 ILE A O 1
ATOM 1285 N N . SER A 1 168 ? 16.125 14.32 5.359 1 98.81 168 SER A N 1
ATOM 1286 C CA . SER A 1 168 ? 14.695 14.336 5.102 1 98.81 168 SER A CA 1
ATOM 1287 C C . SER A 1 168 ? 13.992 15.398 5.949 1 98.81 168 SER A C 1
ATOM 1289 O O . SER A 1 168 ? 13.031 16.031 5.5 1 98.81 168 SER A O 1
ATOM 1291 N N . VAL A 1 169 ? 14.422 15.586 7.164 1 98.81 169 VAL A N 1
ATOM 1292 C CA . VAL A 1 169 ? 13.875 16.625 8.023 1 98.81 169 VAL A CA 1
ATOM 1293 C C . VAL A 1 169 ? 14.18 18 7.426 1 98.81 169 VAL A C 1
ATOM 1295 O O . VAL A 1 169 ? 13.32 18.875 7.41 1 98.81 169 VAL A O 1
ATOM 1298 N N . CYS A 1 170 ? 15.391 18.141 6.934 1 98.75 170 CYS A N 1
ATOM 1299 C CA . CYS A 1 170 ? 15.758 19.391 6.277 1 98.75 170 CYS A CA 1
ATOM 1300 C C . CYS A 1 170 ? 14.859 19.656 5.07 1 98.75 170 CYS A C 1
ATOM 1302 O O . CYS A 1 170 ? 14.375 20.766 4.887 1 98.75 170 CYS A O 1
ATOM 1304 N N . ALA A 1 171 ? 14.617 18.609 4.285 1 98.56 171 ALA A N 1
ATOM 1305 C CA . ALA A 1 171 ? 13.758 18.75 3.113 1 98.56 171 ALA A CA 1
ATOM 1306 C C . ALA A 1 171 ? 12.344 19.141 3.516 1 98.56 171 ALA A C 1
ATOM 1308 O O . ALA A 1 171 ? 11.75 20.047 2.914 1 98.56 171 ALA A O 1
ATOM 1309 N N . ALA A 1 172 ? 11.812 18.516 4.496 1 97.81 172 ALA A N 1
ATOM 1310 C CA . ALA A 1 172 ? 10.461 18.797 4.961 1 97.81 172 ALA A CA 1
ATOM 1311 C C . ALA A 1 172 ? 10.352 20.219 5.504 1 97.81 172 ALA A C 1
ATOM 1313 O O . ALA A 1 172 ? 9.344 20.891 5.289 1 97.81 172 ALA A O 1
ATOM 1314 N N . THR A 1 173 ? 11.383 20.625 6.199 1 97.69 173 THR A N 1
ATOM 1315 C CA . THR A 1 173 ? 11.398 21.984 6.742 1 97.69 173 THR A CA 1
ATOM 1316 C C . THR A 1 173 ? 11.398 23.016 5.621 1 97.69 173 THR A C 1
ATOM 1318 O O . THR A 1 173 ? 10.602 23.969 5.641 1 97.69 173 THR A O 1
ATOM 1321 N N . LYS A 1 174 ? 12.258 22.812 4.676 1 96.75 174 LYS A N 1
ATOM 1322 C CA . LYS A 1 174 ? 12.328 23.734 3.551 1 96.75 174 LYS A CA 1
ATOM 1323 C C . LYS A 1 174 ? 11.008 23.766 2.783 1 96.75 174 LYS A C 1
ATOM 1325 O O . LYS A 1 174 ? 10.547 24.828 2.361 1 96.75 174 LYS A O 1
ATOM 1330 N N . ALA A 1 175 ? 10.414 22.641 2.621 1 95.19 175 ALA A N 1
ATOM 1331 C CA . ALA A 1 175 ? 9.148 22.562 1.895 1 95.19 175 ALA A CA 1
ATOM 1332 C C . ALA A 1 175 ? 8.031 23.281 2.643 1 95.19 175 ALA A C 1
ATOM 1334 O O . ALA A 1 175 ? 7.152 23.891 2.025 1 95.19 175 ALA A O 1
ATOM 1335 N N . THR A 1 176 ? 8.047 23.25 3.939 1 94.5 176 THR A N 1
ATOM 1336 C CA . THR A 1 176 ? 7 23.828 4.773 1 94.5 176 THR A CA 1
ATOM 1337 C C . THR A 1 176 ? 7.195 25.344 4.91 1 94.5 176 THR A C 1
ATOM 1339 O O . THR A 1 176 ? 6.223 26.094 4.996 1 94.5 176 THR A O 1
ATOM 1342 N N . LEU A 1 177 ? 8.508 25.719 4.953 1 93.19 177 LEU A N 1
ATOM 1343 C CA . LEU A 1 177 ? 8.844 27.125 5.133 1 93.19 177 LEU A CA 1
ATOM 1344 C C . LEU A 1 177 ? 9.609 27.656 3.924 1 93.19 177 LEU A C 1
ATOM 1346 O O . LEU A 1 177 ? 10.758 28.078 4.051 1 93.19 177 LEU A O 1
ATOM 1350 N N . PRO A 1 178 ? 8.922 27.766 2.879 1 89.56 178 PRO A N 1
ATOM 1351 C CA . PRO A 1 178 ? 9.625 28.109 1.644 1 89.56 178 PRO A CA 1
ATOM 1352 C C . PRO A 1 178 ? 10.156 29.547 1.656 1 89.56 178 PRO A C 1
ATOM 1354 O O . PRO A 1 178 ? 11.094 29.859 0.917 1 89.56 178 PRO A O 1
ATOM 1357 N N . ARG A 1 179 ? 9.648 30.422 2.459 1 88.31 179 ARG A N 1
ATOM 1358 C CA . ARG A 1 179 ? 10.047 31.828 2.484 1 88.31 179 ARG A CA 1
ATOM 1359 C C . ARG A 1 179 ? 11.352 32 3.258 1 88.31 179 ARG A C 1
ATOM 1361 O O . ARG A 1 179 ? 12.016 33.031 3.121 1 88.31 179 ARG A O 1
ATOM 1368 N N . ASN A 1 180 ? 11.617 31.016 4.121 1 91.62 180 ASN A N 1
ATOM 1369 C CA . ASN A 1 180 ? 12.859 31.109 4.875 1 91.62 180 ASN A CA 1
ATOM 1370 C C . ASN A 1 180 ? 14.07 30.781 4 1 91.62 180 ASN A C 1
ATOM 1372 O O . ASN A 1 180 ? 14.008 29.891 3.152 1 91.62 180 ASN A O 1
ATOM 1376 N N . ASP A 1 181 ? 15.109 31.531 4.25 1 93.31 181 ASP A N 1
ATOM 1377 C CA . ASP A 1 181 ? 16.344 31.312 3.492 1 93.31 181 ASP A CA 1
ATOM 1378 C C . ASP A 1 181 ? 17.266 30.344 4.219 1 93.31 181 ASP A C 1
ATOM 1380 O O . ASP A 1 181 ? 17.766 30.641 5.301 1 93.31 181 ASP A O 1
ATOM 1384 N N . TYR A 1 182 ? 17.5 29.203 3.541 1 96.19 182 TYR A N 1
ATOM 1385 C CA . TYR A 1 182 ? 18.391 28.188 4.082 1 96.19 182 TYR A CA 1
ATOM 1386 C C . TYR A 1 182 ? 19.562 27.938 3.143 1 96.19 182 TYR A C 1
ATOM 1388 O O . TYR A 1 182 ? 20.062 26.812 3.035 1 96.19 182 TYR A O 1
ATOM 1396 N N . GLY A 1 183 ? 19.906 29.016 2.434 1 94.25 183 GLY A N 1
ATOM 1397 C CA . GLY A 1 183 ? 21.016 28.875 1.499 1 94.25 183 GLY A CA 1
ATOM 1398 C C . GLY A 1 183 ? 20.688 27.984 0.313 1 94.25 183 GLY A C 1
ATOM 1399 O O . GLY A 1 183 ? 19.672 28.188 -0.356 1 94.25 183 GLY A O 1
ATOM 1400 N N . GLN A 1 184 ? 21.516 26.969 0.106 1 94.5 184 GLN A N 1
ATOM 1401 C CA . GLN A 1 184 ? 21.391 26.125 -1.075 1 94.5 184 GLN A CA 1
ATOM 1402 C C . GLN A 1 184 ? 20.375 25.016 -0.855 1 94.5 184 GLN A C 1
ATOM 1404 O O . GLN A 1 184 ? 20.062 24.266 -1.777 1 94.5 184 GLN A O 1
ATOM 1409 N N . ILE A 1 185 ? 19.844 24.891 0.297 1 97.25 185 ILE A N 1
ATOM 1410 C CA . ILE A 1 185 ? 19 23.75 0.621 1 97.25 185 ILE A CA 1
ATOM 1411 C C . ILE A 1 185 ? 17.625 23.938 -0.016 1 97.25 185 ILE A C 1
ATOM 1413 O O . ILE A 1 185 ? 16.906 24.906 0.299 1 97.25 185 ILE A O 1
ATOM 1417 N N . THR A 1 186 ? 17.312 23.125 -0.944 1 97.19 186 THR A N 1
ATOM 1418 C CA . THR A 1 186 ? 16 22.938 -1.539 1 97.19 186 THR A CA 1
ATOM 1419 C C . THR A 1 186 ? 15.57 21.469 -1.469 1 97.19 186 THR A C 1
ATOM 1421 O O . THR A 1 186 ? 16.375 20.594 -1.178 1 97.19 186 THR A O 1
ATOM 1424 N N . VAL A 1 187 ? 14.32 21.281 -1.682 1 96.88 187 VAL A N 1
ATOM 1425 C CA . VAL A 1 187 ? 13.852 19.891 -1.686 1 96.88 187 VAL A CA 1
ATOM 1426 C C . VAL A 1 187 ? 14.586 19.109 -2.768 1 96.88 187 VAL A C 1
ATOM 1428 O O . VAL A 1 187 ? 15.047 17.984 -2.525 1 96.88 187 VAL A O 1
ATOM 1431 N N . ASP A 1 188 ? 14.797 19.703 -3.941 1 96.25 188 ASP A N 1
ATOM 1432 C CA . ASP A 1 188 ? 15.484 19.031 -5.043 1 96.25 188 ASP A CA 1
ATOM 1433 C C . ASP A 1 188 ? 16.953 18.781 -4.703 1 96.25 188 ASP A C 1
ATOM 1435 O O . ASP A 1 188 ? 17.5 17.734 -5.066 1 96.25 188 ASP A O 1
ATOM 1439 N N . TYR A 1 189 ? 17.516 19.734 -4.047 1 98 189 TYR A N 1
ATOM 1440 C CA . TYR A 1 189 ? 18.891 19.531 -3.607 1 98 189 TYR A CA 1
ATOM 1441 C C . TYR A 1 189 ? 18.984 18.328 -2.678 1 98 189 TYR A C 1
ATOM 1443 O O . TYR A 1 189 ? 19.906 17.516 -2.801 1 98 189 TYR A O 1
ATOM 1451 N N . CYS A 1 190 ? 18.094 18.219 -1.727 1 98.56 190 CYS A N 1
ATOM 1452 C CA . CYS A 1 190 ? 18.062 17.094 -0.799 1 98.56 190 CYS A CA 1
ATOM 1453 C C . CYS A 1 190 ? 17.875 15.773 -1.543 1 98.56 190 CYS A C 1
ATOM 1455 O O . CYS A 1 190 ? 18.578 14.797 -1.271 1 98.56 190 CYS A O 1
ATOM 1457 N N . VAL A 1 191 ? 16.984 15.773 -2.5 1 97.75 191 VAL A N 1
ATOM 1458 C CA . VAL A 1 191 ? 16.688 14.594 -3.314 1 97.75 191 VAL A CA 1
ATOM 1459 C C . VAL A 1 191 ? 17.953 14.156 -4.051 1 97.75 191 VAL A C 1
ATOM 1461 O O . VAL A 1 191 ? 18.328 12.984 -3.988 1 97.75 191 VAL A O 1
ATOM 1464 N N . ASP A 1 192 ? 18.594 15.102 -4.684 1 97.38 192 ASP A N 1
ATOM 1465 C CA . ASP A 1 192 ? 19.797 14.805 -5.457 1 97.38 192 ASP A CA 1
ATOM 1466 C C . ASP A 1 192 ? 20.906 14.258 -4.562 1 97.38 192 ASP A C 1
ATOM 1468 O O . ASP A 1 192 ? 21.625 13.336 -4.945 1 97.38 192 ASP A O 1
ATOM 1472 N N . PHE A 1 193 ? 21.016 14.828 -3.443 1 97.94 193 PHE A N 1
ATOM 1473 C CA . PHE A 1 193 ? 22.062 14.406 -2.525 1 97.94 193 PHE A CA 1
ATOM 1474 C C . PHE A 1 193 ? 21.812 12.984 -2.035 1 97.94 193 PHE A C 1
ATOM 1476 O O . PHE A 1 193 ? 22.734 12.164 -1.994 1 97.94 193 PHE A O 1
ATOM 1483 N N . LEU A 1 194 ? 20.562 12.695 -1.629 1 97.81 194 LEU A N 1
ATOM 1484 C CA . LEU A 1 194 ? 20.203 11.359 -1.16 1 97.81 194 LEU A CA 1
ATOM 1485 C C . LEU A 1 194 ? 20.484 10.312 -2.236 1 97.81 194 LEU A C 1
ATOM 1487 O O . LEU A 1 194 ? 21.062 9.258 -1.954 1 97.81 194 LEU A O 1
ATOM 1491 N N . ASP A 1 195 ? 20.141 10.609 -3.434 1 96 195 ASP A N 1
ATOM 1492 C CA . ASP A 1 195 ? 20.312 9.68 -4.539 1 96 195 ASP A CA 1
ATOM 1493 C C . ASP A 1 195 ? 21.797 9.492 -4.867 1 96 195 ASP A C 1
ATOM 1495 O O . ASP A 1 195 ? 22.266 8.367 -5.043 1 96 195 ASP A O 1
ATOM 1499 N N . ALA A 1 196 ? 22.531 10.594 -4.906 1 96.06 196 ALA A N 1
ATOM 1500 C CA . ALA A 1 196 ? 23.938 10.562 -5.289 1 96.06 196 ALA A CA 1
ATOM 1501 C C . ALA A 1 196 ? 24.75 9.742 -4.297 1 96.06 196 ALA A C 1
ATOM 1503 O O . ALA A 1 196 ? 25.719 9.078 -4.68 1 96.06 196 ALA A O 1
ATOM 1504 N N . HIS A 1 197 ? 24.328 9.758 -3.072 1 95.12 197 HIS A N 1
ATOM 1505 C CA . HIS A 1 197 ? 25.141 9.109 -2.047 1 95.12 197 HIS A CA 1
ATOM 1506 C C . HIS A 1 197 ? 24.484 7.816 -1.565 1 95.12 197 HIS A C 1
ATOM 1508 O O . HIS A 1 197 ? 24.969 7.184 -0.626 1 95.12 197 HIS A O 1
ATOM 1514 N N . GLY A 1 198 ? 23.406 7.484 -2.168 1 92.75 198 GLY A N 1
ATOM 1515 C CA . GLY A 1 198 ? 22.734 6.23 -1.86 1 92.75 198 GLY A CA 1
ATOM 1516 C C . GLY A 1 198 ? 22.203 6.168 -0.442 1 92.75 198 GLY A C 1
ATOM 1517 O O . GLY A 1 198 ? 22.219 5.113 0.192 1 92.75 198 GLY A O 1
ATOM 1518 N N . LEU A 1 199 ? 21.844 7.375 0.022 1 94.25 199 LEU A N 1
ATOM 1519 C CA . LEU A 1 199 ? 21.25 7.422 1.354 1 94.25 199 LEU A CA 1
ATOM 1520 C C . LEU A 1 199 ? 19.781 7.008 1.309 1 94.25 199 LEU A C 1
ATOM 1522 O O . LEU A 1 199 ? 19.031 7.473 0.447 1 94.25 199 LEU A O 1
ATOM 1526 N N . LEU A 1 200 ? 19.219 6.125 2.088 1 93.88 200 LEU A N 1
ATOM 1527 C CA . LEU A 1 200 ? 17.859 5.59 2.168 1 93.88 200 LEU A CA 1
ATOM 1528 C C . LEU A 1 200 ? 17.578 4.656 0.994 1 93.88 200 LEU A C 1
ATOM 1530 O O . LEU A 1 200 ? 16.422 4.453 0.622 1 93.88 200 LEU A O 1
ATOM 1534 N N . LYS A 1 201 ? 18.609 4.234 0.352 1 89.5 201 LYS A N 1
ATOM 1535 C CA . LYS A 1 201 ? 18.438 3.328 -0.781 1 89.5 201 LYS A CA 1
ATOM 1536 C C . LYS A 1 201 ? 17.953 1.957 -0.323 1 89.5 201 LYS A C 1
ATOM 1538 O O . LYS A 1 201 ? 18.422 1.435 0.693 1 89.5 201 LYS A O 1
ATOM 1543 N N . SER A 1 202 ? 16.953 1.475 -1.101 1 86.88 202 SER A N 1
ATOM 1544 C CA . SER A 1 202 ? 16.5 0.116 -0.823 1 86.88 202 SER A CA 1
ATOM 1545 C C . SER A 1 202 ? 17.281 -0.905 -1.65 1 86.88 202 SER A C 1
ATOM 1547 O O . SER A 1 202 ? 17.656 -0.629 -2.789 1 86.88 202 SER A O 1
ATOM 1549 N N . GLN A 1 203 ? 17.562 -2.004 -0.959 1 89.5 203 GLN A N 1
ATOM 1550 C CA . GLN A 1 203 ? 18.188 -3.146 -1.623 1 89.5 203 GLN A CA 1
ATOM 1551 C C . GLN A 1 203 ? 17.359 -4.414 -1.422 1 89.5 203 GLN A C 1
ATOM 1553 O O . GLN A 1 203 ? 16.766 -4.609 -0.361 1 89.5 203 GLN A O 1
ATOM 1558 N N . PHE A 1 204 ? 17.391 -5.273 -2.445 1 89.62 204 PHE A N 1
ATOM 1559 C CA . PHE A 1 204 ? 16.656 -6.531 -2.352 1 89.62 204 PHE A CA 1
ATOM 1560 C C . PHE A 1 204 ? 17.266 -7.434 -1.283 1 89.62 204 PHE A C 1
ATOM 1562 O O . PHE A 1 204 ? 16.547 -8.188 -0.621 1 89.62 204 PHE A O 1
ATOM 1569 N N . ALA A 1 205 ? 18.531 -7.352 -1.102 1 87.75 205 ALA A N 1
ATOM 1570 C CA . ALA A 1 205 ? 19.266 -8.297 -0.257 1 87.75 205 ALA A CA 1
ATOM 1571 C C . ALA A 1 205 ? 19.125 -7.938 1.219 1 87.75 205 ALA A C 1
ATOM 1573 O O . ALA A 1 205 ? 19.453 -8.742 2.096 1 87.75 205 ALA A O 1
ATOM 1574 N N . ARG A 1 206 ? 18.547 -6.801 1.429 1 87.75 206 ARG A N 1
ATOM 1575 C CA . ARG A 1 206 ? 18.516 -6.336 2.811 1 87.75 206 ARG A CA 1
ATOM 1576 C C . ARG A 1 206 ? 17.078 -5.984 3.225 1 87.75 206 ARG A C 1
ATOM 1578 O O . ARG A 1 206 ? 16.266 -5.582 2.389 1 87.75 206 ARG A O 1
ATOM 1585 N N . ASP A 1 207 ? 16.906 -6.238 4.562 1 84.81 207 ASP A N 1
ATOM 1586 C CA . ASP A 1 207 ? 15.664 -5.723 5.125 1 84.81 207 ASP A CA 1
ATOM 1587 C C . ASP A 1 207 ? 15.633 -4.195 5.086 1 84.81 207 ASP A C 1
ATOM 1589 O O . ASP A 1 207 ? 16.562 -3.539 5.555 1 84.81 207 ASP A O 1
ATOM 1593 N N . SER A 1 208 ? 14.523 -3.746 4.586 1 83.38 208 SER A N 1
ATOM 1594 C CA . SER A 1 208 ? 14.539 -2.338 4.199 1 83.38 208 SER A CA 1
ATOM 1595 C C . SER A 1 208 ? 13.703 -1.496 5.16 1 83.38 208 SER A C 1
ATOM 1597 O O . SER A 1 208 ? 13.742 -0.265 5.105 1 83.38 208 SER A O 1
ATOM 1599 N N . PHE A 1 209 ? 13.062 -2.096 6.102 1 94.75 209 PHE A N 1
ATOM 1600 C CA . PHE A 1 209 ? 12.141 -1.272 6.875 1 94.75 209 PHE A CA 1
ATOM 1601 C C . PHE A 1 209 ? 12.695 -1.003 8.266 1 94.75 209 PHE A C 1
ATOM 1603 O O . PHE A 1 209 ? 13.117 -1.93 8.969 1 94.75 209 PHE A O 1
ATOM 1610 N N . SER A 1 210 ? 12.82 0.14 8.586 1 96.31 210 SER A N 1
ATOM 1611 C CA . SER A 1 210 ? 13.07 0.655 9.93 1 96.31 210 SER A CA 1
ATOM 1612 C C . SER A 1 210 ? 12.211 1.882 10.219 1 96.31 210 SER A C 1
ATOM 1614 O O . SER A 1 210 ? 11.711 2.525 9.297 1 96.31 210 SER A O 1
ATOM 1616 N N . ILE A 1 211 ? 12.023 2.174 11.43 1 97 211 ILE A N 1
ATOM 1617 C CA . ILE A 1 211 ? 11.188 3.314 11.797 1 97 211 ILE A CA 1
ATOM 1618 C C . ILE A 1 211 ? 11.797 4.598 11.242 1 97 211 ILE A C 1
ATOM 1620 O O . ILE A 1 211 ? 11.094 5.426 10.656 1 97 211 ILE A O 1
ATOM 1624 N N . ASN A 1 212 ? 13.141 4.734 11.375 1 97.06 212 ASN A N 1
ATOM 1625 C CA . ASN A 1 212 ? 13.836 5.91 10.852 1 97.06 212 ASN A CA 1
ATOM 1626 C C . ASN A 1 212 ? 13.641 6.051 9.352 1 97.06 212 ASN A C 1
ATOM 1628 O O . ASN A 1 212 ? 13.375 7.148 8.852 1 97.06 212 ASN A O 1
ATOM 1632 N N . ARG A 1 213 ? 13.758 4.98 8.68 1 97.69 213 ARG A N 1
ATOM 1633 C CA . ARG A 1 213 ? 13.602 5.023 7.227 1 97.69 213 ARG A CA 1
ATOM 1634 C C . ARG A 1 213 ? 12.164 5.379 6.844 1 97.69 213 ARG A C 1
ATOM 1636 O O . ARG A 1 213 ? 11.945 6.16 5.918 1 97.69 213 ARG A O 1
ATOM 1643 N N . CYS A 1 214 ? 11.211 4.816 7.531 1 98.44 214 CYS A N 1
ATOM 1644 C CA . CYS A 1 214 ? 9.812 5.105 7.234 1 98.44 214 CYS A CA 1
ATOM 1645 C C . CYS A 1 214 ? 9.5 6.578 7.477 1 98.44 214 CYS A C 1
ATOM 1647 O O . CYS A 1 214 ? 8.805 7.211 6.676 1 98.44 214 CYS A O 1
ATOM 1649 N N . ILE A 1 215 ? 10.023 7.129 8.531 1 98.75 215 ILE A N 1
ATOM 1650 C CA . ILE A 1 215 ? 9.82 8.539 8.828 1 98.75 215 ILE A CA 1
ATOM 1651 C C . ILE A 1 215 ? 10.484 9.391 7.746 1 98.75 215 ILE A C 1
ATOM 1653 O O . ILE A 1 215 ? 9.906 10.375 7.273 1 98.75 215 ILE A O 1
ATOM 1657 N N . ALA A 1 216 ? 11.688 9 7.387 1 98.81 216 ALA A N 1
ATOM 1658 C CA . ALA A 1 216 ? 12.406 9.727 6.344 1 98.81 216 ALA A CA 1
ATOM 1659 C C . ALA A 1 216 ? 11.625 9.727 5.035 1 98.81 216 ALA A C 1
ATOM 1661 O O . ALA A 1 216 ? 11.516 10.758 4.363 1 98.81 216 ALA A O 1
ATOM 1662 N N . LEU A 1 217 ? 11.07 8.594 4.703 1 98.56 217 LEU A N 1
ATOM 1663 C CA . LEU A 1 217 ? 10.305 8.477 3.471 1 98.56 217 LEU A CA 1
ATOM 1664 C C . LEU A 1 217 ? 9.016 9.289 3.551 1 98.56 217 LEU A C 1
ATOM 1666 O O . LEU A 1 217 ? 8.602 9.898 2.562 1 98.56 217 LEU A O 1
ATOM 1670 N N . TYR A 1 218 ? 8.406 9.32 4.68 1 98.69 218 TYR A N 1
ATOM 1671 C CA . TYR A 1 218 ? 7.234 10.172 4.879 1 98.69 218 TYR A CA 1
ATOM 1672 C C . TYR A 1 218 ? 7.586 11.633 4.652 1 98.69 218 TYR A C 1
ATOM 1674 O O . TYR A 1 218 ? 6.871 12.352 3.943 1 98.69 218 TYR A O 1
ATOM 1682 N N . ASN A 1 219 ? 8.703 12.031 5.27 1 98.62 219 ASN A N 1
ATOM 1683 C CA . ASN A 1 219 ? 9.156 13.414 5.121 1 98.62 219 ASN A CA 1
ATOM 1684 C C . ASN A 1 219 ? 9.438 13.758 3.658 1 98.62 219 ASN A C 1
ATOM 1686 O O . ASN A 1 219 ? 9 14.797 3.168 1 98.62 219 ASN A O 1
ATOM 1690 N N . MET A 1 220 ? 10.109 12.883 3.031 1 98.25 220 MET A N 1
ATOM 1691 C CA . MET A 1 220 ? 10.461 13.133 1.636 1 98.25 220 MET A CA 1
ATOM 1692 C C . MET A 1 220 ? 9.211 13.172 0.762 1 98.25 220 MET A C 1
ATOM 1694 O O . MET A 1 220 ? 9.078 14.039 -0.104 1 98.25 220 MET A O 1
ATOM 1698 N N . GLY A 1 221 ? 8.328 12.211 1.001 1 97.31 221 GLY A N 1
ATOM 1699 C CA . GLY A 1 221 ? 7.09 12.195 0.236 1 97.31 221 GLY A CA 1
ATOM 1700 C C . GLY A 1 221 ? 6.27 13.461 0.388 1 97.31 221 GLY A C 1
ATOM 1701 O O . GLY A 1 221 ? 5.793 14.023 -0.602 1 97.31 221 GLY A O 1
ATOM 1702 N N . THR A 1 222 ? 6.133 13.906 1.544 1 96.5 222 THR A N 1
ATOM 1703 C CA . THR A 1 222 ? 5.359 15.117 1.805 1 96.5 222 THR A CA 1
ATOM 1704 C C . THR A 1 222 ? 6.062 16.344 1.225 1 96.5 222 THR A C 1
ATOM 1706 O O . THR A 1 222 ? 5.414 17.234 0.669 1 96.5 222 THR A O 1
ATOM 1709 N N . ALA A 1 223 ? 7.395 16.344 1.375 1 96.62 223 ALA A N 1
ATOM 1710 C CA . ALA A 1 223 ? 8.156 17.469 0.841 1 96.62 223 ALA A CA 1
ATOM 1711 C C . ALA A 1 223 ? 8.047 17.531 -0.679 1 96.62 223 ALA A C 1
ATOM 1713 O O . ALA A 1 223 ? 7.805 18.594 -1.246 1 96.62 223 ALA A O 1
ATOM 1714 N N . MET A 1 224 ? 8.195 16.422 -1.307 1 95.94 224 MET A N 1
ATOM 1715 C CA . MET A 1 224 ? 8.109 16.375 -2.764 1 95.94 224 MET A CA 1
ATOM 1716 C C . MET A 1 224 ? 6.703 16.688 -3.244 1 95.94 224 MET A C 1
ATOM 1718 O O . MET A 1 224 ? 6.527 17.359 -4.266 1 95.94 224 MET A O 1
ATOM 1722 N N . SER A 1 225 ? 5.734 16.266 -2.541 1 94.06 225 SER A N 1
ATOM 1723 C CA . SER A 1 225 ? 4.355 16.578 -2.898 1 94.06 225 SER A CA 1
ATOM 1724 C C . SER A 1 225 ? 4.086 18.078 -2.809 1 94.06 225 SER A C 1
ATOM 1726 O O . SER A 1 225 ? 3.371 18.641 -3.643 1 94.06 225 SER A O 1
ATOM 1728 N N . ALA A 1 226 ? 4.68 18.672 -1.828 1 91.94 226 ALA A N 1
ATOM 1729 C CA . ALA A 1 226 ? 4.449 20.094 -1.572 1 91.94 226 ALA A CA 1
ATOM 1730 C C . ALA A 1 226 ? 5.102 20.953 -2.648 1 91.94 226 ALA A C 1
ATOM 1732 O O . ALA A 1 226 ? 4.664 22.078 -2.896 1 91.94 226 ALA A O 1
ATOM 1733 N N . THR A 1 227 ? 6.133 20.438 -3.301 1 90.94 227 THR A N 1
ATOM 1734 C CA . THR A 1 227 ? 6.902 21.297 -4.203 1 90.94 227 THR A CA 1
ATOM 1735 C C . THR A 1 227 ? 6.699 20.859 -5.652 1 90.94 227 THR A C 1
ATOM 1737 O O . THR A 1 227 ? 7.066 21.594 -6.578 1 90.94 227 THR A O 1
ATOM 1740 N N . ALA A 1 228 ? 6.117 19.703 -5.805 1 89.62 228 ALA A N 1
ATOM 1741 C CA . ALA A 1 228 ? 5.883 19.219 -7.168 1 89.62 228 ALA A CA 1
ATOM 1742 C C . ALA A 1 228 ? 4.711 19.969 -7.809 1 89.62 228 ALA A C 1
ATOM 1744 O O . ALA A 1 228 ? 3.723 20.281 -7.141 1 89.62 228 ALA A O 1
ATOM 1745 N N . LYS A 1 229 ? 4.812 20.109 -9.094 1 83.06 229 LYS A N 1
ATOM 1746 C CA . LYS A 1 229 ? 3.725 20.734 -9.844 1 83.06 229 LYS A CA 1
ATOM 1747 C C . LYS A 1 229 ? 2.447 19.891 -9.758 1 83.06 229 LYS A C 1
ATOM 1749 O O . LYS A 1 229 ? 1.347 20.453 -9.68 1 83.06 229 LYS A O 1
ATOM 1754 N N . SER A 1 230 ? 2.586 18.609 -9.734 1 85.75 230 SER A N 1
ATOM 1755 C CA . SER A 1 230 ? 1.439 17.719 -9.711 1 85.75 230 SER A CA 1
ATOM 1756 C C . SER A 1 230 ? 0.925 17.5 -8.297 1 85.75 230 SER A C 1
ATOM 1758 O O . SER A 1 230 ? -0.057 16.797 -8.078 1 85.75 230 SER A O 1
ATOM 1760 N N . GLY A 1 231 ? 1.618 18.125 -7.293 1 87.5 231 GLY A N 1
ATOM 1761 C CA . GLY A 1 231 ? 1.165 18.062 -5.914 1 87.5 231 GLY A CA 1
ATOM 1762 C C . GLY A 1 231 ? 1.029 16.641 -5.391 1 87.5 231 GLY A C 1
ATOM 1763 O O . GLY A 1 231 ? 1.96 15.836 -5.508 1 87.5 231 GLY A O 1
ATOM 1764 N N . LEU A 1 232 ? -0.165 16.375 -4.996 1 84.75 232 LEU A N 1
ATOM 1765 C CA . LEU A 1 232 ? -0.473 15.078 -4.395 1 84.75 232 LEU A CA 1
ATOM 1766 C C . LEU A 1 232 ? -0.466 13.977 -5.449 1 84.75 232 LEU A C 1
ATOM 1768 O O . LEU A 1 232 ? -0.457 12.789 -5.109 1 84.75 232 LEU A O 1
ATOM 1772 N N . GLY A 1 233 ? -0.418 14.305 -6.684 1 89.31 233 GLY A N 1
ATOM 1773 C CA . GLY A 1 233 ? -0.398 13.328 -7.762 1 89.31 233 GLY A CA 1
ATOM 1774 C C . GLY A 1 233 ? 1.004 12.984 -8.227 1 89.31 233 GLY A C 1
ATOM 1775 O O . GLY A 1 233 ? 1.178 12.18 -9.148 1 89.31 233 GLY A O 1
ATOM 1776 N N . SER A 1 234 ? 1.979 13.562 -7.598 1 94.12 234 SER A N 1
ATOM 1777 C CA . SER A 1 234 ? 3.371 13.32 -7.961 1 94.12 234 SER A CA 1
ATOM 1778 C C . SER A 1 234 ? 3.742 11.852 -7.766 1 94.12 234 SER A C 1
ATOM 1780 O O . SER A 1 234 ? 3.566 11.297 -6.676 1 94.12 234 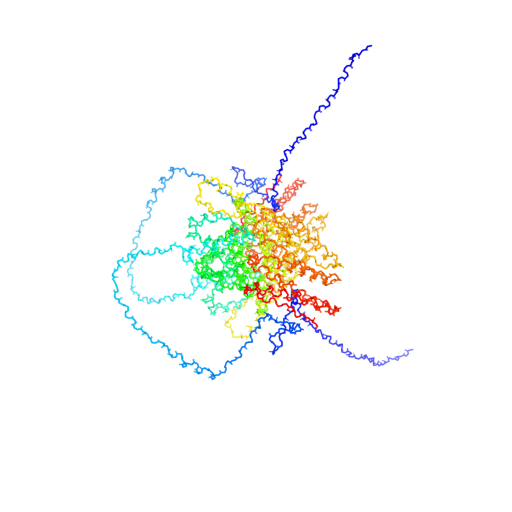SER A O 1
ATOM 1782 N N . MET A 1 235 ? 4.277 11.258 -8.812 1 96.25 235 MET A N 1
ATOM 1783 C CA . MET A 1 235 ? 4.66 9.852 -8.742 1 96.25 235 MET A CA 1
ATOM 1784 C C . MET A 1 235 ? 5.742 9.633 -7.691 1 96.25 235 MET A C 1
ATOM 1786 O O . MET A 1 235 ? 5.691 8.664 -6.934 1 96.25 235 MET A O 1
ATOM 1790 N N . ARG A 1 236 ? 6.707 10.555 -7.656 1 96.06 236 ARG A N 1
ATOM 1791 C CA . ARG A 1 236 ? 7.82 10.438 -6.723 1 96.06 236 ARG A CA 1
ATOM 1792 C C . ARG A 1 236 ? 7.34 10.531 -5.277 1 96.06 236 ARG A C 1
ATOM 1794 O O . ARG A 1 236 ? 7.777 9.75 -4.426 1 96.06 236 ARG A O 1
ATOM 1801 N N . ALA A 1 237 ? 6.461 11.484 -5.051 1 96.56 237 ALA A N 1
ATOM 1802 C CA . ALA A 1 237 ? 5.902 11.648 -3.713 1 96.56 237 ALA A CA 1
ATOM 1803 C C . ALA A 1 237 ? 5.074 10.43 -3.314 1 96.56 237 ALA A C 1
ATOM 1805 O O . ALA A 1 237 ? 5.223 9.906 -2.211 1 96.56 237 ALA A O 1
ATOM 1806 N N . TYR A 1 238 ? 4.285 9.961 -4.25 1 97.12 238 TYR A N 1
ATOM 1807 C CA . TYR A 1 238 ? 3.445 8.797 -4.012 1 97.12 238 TYR A CA 1
ATOM 1808 C C . TYR A 1 238 ? 4.297 7.566 -3.709 1 97.12 238 TYR A C 1
ATOM 1810 O O . TYR A 1 238 ? 3.973 6.785 -2.811 1 97.12 238 TYR A O 1
ATOM 1818 N N . HIS A 1 239 ? 5.328 7.414 -4.434 1 97.25 239 HIS A N 1
ATOM 1819 C CA . HIS A 1 239 ? 6.23 6.281 -4.242 1 97.25 239 HIS A CA 1
ATOM 1820 C C . HIS A 1 239 ? 6.832 6.293 -2.842 1 97.25 239 HIS A C 1
ATOM 1822 O O . HIS A 1 239 ? 6.809 5.277 -2.143 1 97.25 239 HIS A O 1
ATOM 1828 N N . ALA A 1 240 ? 7.352 7.406 -2.43 1 97.5 240 ALA A N 1
ATOM 1829 C CA . ALA A 1 240 ? 7.98 7.527 -1.116 1 97.5 240 ALA A CA 1
ATOM 1830 C C . ALA A 1 240 ? 6.969 7.277 -0.001 1 97.5 240 ALA A C 1
ATOM 1832 O O . ALA A 1 240 ? 7.242 6.527 0.938 1 97.5 240 ALA A O 1
ATOM 1833 N N . LEU A 1 241 ? 5.82 7.852 -0.159 1 98.19 241 LEU A N 1
ATOM 1834 C CA . LEU A 1 241 ? 4.789 7.703 0.863 1 98.19 241 LEU A CA 1
ATOM 1835 C C . LEU A 1 241 ? 4.281 6.266 0.917 1 98.19 241 LEU A C 1
ATOM 1837 O O . LEU A 1 241 ? 3.994 5.746 1.996 1 98.19 241 LEU A O 1
ATOM 1841 N N . SER A 1 242 ? 4.156 5.648 -0.217 1 97.75 242 SER A N 1
ATOM 1842 C CA . SER A 1 242 ? 3.709 4.258 -0.258 1 97.75 242 SER A CA 1
ATOM 1843 C C . SER A 1 242 ? 4.715 3.336 0.42 1 97.75 242 SER A C 1
ATOM 1845 O O . SER A 1 242 ? 4.332 2.387 1.105 1 97.75 242 SER A O 1
ATOM 1847 N N . GLU A 1 243 ? 5.969 3.637 0.173 1 97.38 243 GLU A N 1
ATOM 1848 C CA . GLU A 1 243 ? 6.996 2.834 0.834 1 97.38 243 GLU A CA 1
ATOM 1849 C C . GLU A 1 243 ? 6.977 3.051 2.344 1 97.38 243 GLU A C 1
ATOM 1851 O O . GLU A 1 243 ? 7.148 2.104 3.115 1 97.38 243 GLU A O 1
ATOM 1856 N N . ALA A 1 244 ? 6.801 4.254 2.717 1 98.38 244 ALA A N 1
ATOM 1857 C CA . ALA A 1 244 ? 6.668 4.535 4.145 1 98.38 244 ALA A CA 1
ATOM 1858 C C . ALA A 1 244 ? 5.496 3.766 4.746 1 98.38 244 ALA A C 1
ATOM 1860 O O . ALA A 1 244 ? 5.625 3.174 5.82 1 98.38 244 ALA A O 1
ATOM 1861 N N . ALA A 1 245 ? 4.395 3.77 4.07 1 98.5 245 ALA A N 1
ATOM 1862 C CA . ALA A 1 245 ? 3.199 3.076 4.543 1 98.5 245 ALA A CA 1
ATOM 1863 C C . ALA A 1 245 ? 3.439 1.572 4.641 1 98.5 245 ALA A C 1
ATOM 1865 O O . ALA A 1 245 ? 3.084 0.945 5.641 1 98.5 245 ALA A O 1
ATOM 1866 N N . ALA A 1 246 ? 4.043 1.046 3.596 1 97.88 246 ALA A N 1
ATOM 1867 C CA . ALA A 1 246 ? 4.336 -0.385 3.596 1 97.88 246 ALA A CA 1
ATOM 1868 C C . ALA A 1 246 ? 5.25 -0.757 4.762 1 97.88 246 ALA A C 1
ATOM 1870 O O . ALA A 1 246 ? 5.008 -1.746 5.457 1 97.88 246 ALA A O 1
ATOM 1871 N N . GLY A 1 247 ? 6.281 0.012 4.953 1 98 247 GLY A N 1
ATOM 1872 C CA . GLY A 1 247 ? 7.199 -0.245 6.047 1 98 247 GLY A CA 1
ATOM 1873 C C . GLY A 1 247 ? 6.555 -0.116 7.414 1 98 247 GLY A C 1
ATOM 1874 O O . GLY A 1 247 ? 6.77 -0.957 8.289 1 98 247 GLY A O 1
ATOM 1875 N N . ALA A 1 248 ? 5.773 0.898 7.559 1 98.31 248 ALA A N 1
ATOM 1876 C CA . ALA A 1 248 ? 5.102 1.114 8.836 1 98.31 248 ALA A CA 1
ATOM 1877 C C . ALA A 1 248 ? 4.148 -0.033 9.156 1 98.31 248 ALA A C 1
ATOM 1879 O O . ALA A 1 248 ? 4.105 -0.516 10.297 1 98.31 248 ALA A O 1
ATOM 1880 N N . ARG A 1 249 ? 3.4 -0.487 8.195 1 97.06 249 ARG A N 1
ATOM 1881 C CA . ARG A 1 249 ? 2.502 -1.621 8.391 1 97.06 249 ARG A CA 1
ATOM 1882 C C . ARG A 1 249 ? 3.277 -2.875 8.773 1 97.06 249 ARG A C 1
ATOM 1884 O O . ARG A 1 249 ? 2.891 -3.592 9.703 1 97.06 249 ARG A O 1
ATOM 1891 N N . TYR A 1 250 ? 4.328 -3.102 8.07 1 97.44 250 TYR A N 1
ATOM 1892 C CA . TYR A 1 250 ? 5.113 -4.309 8.305 1 97.44 250 TYR A CA 1
ATOM 1893 C C . TYR A 1 250 ? 5.676 -4.324 9.727 1 97.44 250 TYR A C 1
ATOM 1895 O O . TYR A 1 250 ? 5.59 -5.336 10.422 1 97.44 250 TYR A O 1
ATOM 1903 N N . LEU A 1 251 ? 6.254 -3.199 10.117 1 97.56 251 LEU A N 1
ATOM 1904 C CA . LEU A 1 251 ? 6.852 -3.1 11.445 1 97.56 251 LEU A CA 1
ATOM 1905 C C . LEU A 1 251 ? 5.793 -3.25 12.531 1 97.56 251 LEU A C 1
ATOM 1907 O O . LEU A 1 251 ? 6.02 -3.92 13.539 1 97.56 251 LEU A O 1
ATOM 1911 N N . ALA A 1 252 ? 4.672 -2.625 12.297 1 96.44 252 ALA A N 1
ATOM 1912 C CA . ALA A 1 252 ? 3.588 -2.709 13.273 1 96.44 252 ALA A CA 1
ATOM 1913 C C . ALA A 1 252 ? 3.07 -4.141 13.398 1 96.44 252 ALA A C 1
ATOM 1915 O O . ALA A 1 252 ? 2.736 -4.594 14.5 1 96.44 252 ALA A O 1
ATOM 1916 N N . TYR A 1 253 ? 3.09 -4.836 12.328 1 94.5 253 TYR A N 1
ATOM 1917 C CA . TYR A 1 253 ? 2.51 -6.172 12.297 1 94.5 253 TYR A CA 1
ATOM 1918 C C . TYR A 1 253 ? 3.488 -7.203 12.852 1 94.5 253 TYR A C 1
ATOM 1920 O O . TYR A 1 253 ? 3.115 -8.047 13.672 1 94.5 253 TYR A O 1
ATOM 1928 N N . TYR A 1 254 ? 4.75 -7.145 12.461 1 94.31 254 TYR A N 1
ATOM 1929 C CA . TYR A 1 254 ? 5.664 -8.25 12.742 1 94.31 254 TYR A CA 1
ATOM 1930 C C . TYR A 1 254 ? 6.637 -7.879 13.852 1 94.31 254 TYR A C 1
ATOM 1932 O O . TYR A 1 254 ? 7.137 -8.75 14.562 1 94.31 254 TYR A O 1
ATOM 1940 N N . HIS A 1 255 ? 6.883 -6.551 14.047 1 93.62 255 HIS A N 1
ATOM 1941 C CA . HIS A 1 255 ? 8.062 -6.23 14.844 1 93.62 255 HIS A CA 1
ATOM 1942 C C . HIS A 1 255 ? 7.719 -5.23 15.945 1 93.62 255 HIS A C 1
ATOM 1944 O O . HIS A 1 255 ? 8.617 -4.699 16.609 1 93.62 255 HIS A O 1
ATOM 1950 N N . ILE A 1 256 ? 6.547 -4.938 16.172 1 90.19 256 ILE A N 1
ATOM 1951 C CA . ILE A 1 256 ? 6.195 -3.895 17.125 1 90.19 256 ILE A CA 1
ATOM 1952 C C . ILE A 1 256 ? 6.715 -4.27 18.5 1 90.19 256 ILE A C 1
ATOM 1954 O O . ILE A 1 256 ? 7.176 -3.404 19.25 1 90.19 256 ILE A O 1
ATOM 1958 N N . HIS A 1 257 ? 6.785 -5.516 18.828 1 89.88 257 HIS A N 1
ATOM 1959 C CA . HIS A 1 257 ? 7.176 -5.992 20.156 1 89.88 257 HIS A CA 1
ATOM 1960 C C . HIS A 1 257 ? 8.688 -5.91 20.344 1 89.88 257 HIS A C 1
ATOM 1962 O O . HIS A 1 257 ? 9.18 -5.938 21.469 1 89.88 257 HIS A O 1
ATOM 1968 N N . GLU A 1 258 ? 9.391 -5.836 19.234 1 91.81 258 GLU A N 1
ATOM 1969 C CA . GLU A 1 258 ? 10.844 -5.75 19.297 1 91.81 258 GLU A CA 1
ATOM 1970 C C . GLU A 1 258 ? 11.297 -4.32 19.578 1 91.81 258 GLU A C 1
ATOM 1972 O O . GLU A 1 258 ? 12.453 -4.086 19.938 1 91.81 258 GLU A O 1
ATOM 1977 N N . HIS A 1 259 ? 10.391 -3.367 19.516 1 92.81 259 HIS A N 1
ATOM 1978 C CA . HIS A 1 259 ? 10.727 -1.958 19.688 1 92.81 259 HIS A CA 1
ATOM 1979 C C . HIS A 1 259 ? 10.398 -1.486 21.109 1 92.81 259 HIS A C 1
ATOM 1981 O O . HIS A 1 259 ? 9.461 -1.989 21.734 1 92.81 259 HIS A O 1
ATOM 1987 N N . ASP A 1 260 ? 11.234 -0.532 21.578 1 92.25 260 ASP A N 1
ATOM 1988 C CA . ASP A 1 260 ? 10.938 0.041 22.875 1 92.25 260 ASP A CA 1
ATOM 1989 C C . ASP A 1 260 ? 9.688 0.915 22.828 1 92.25 260 ASP A C 1
ATOM 1991 O O . ASP A 1 260 ? 9.125 1.144 21.766 1 92.25 260 ASP A O 1
ATOM 1995 N N . GLU A 1 261 ? 9.281 1.346 23.953 1 91.88 261 GLU A N 1
ATOM 1996 C CA . GLU A 1 261 ? 8.008 2.059 24.062 1 91.88 261 GLU A CA 1
ATOM 1997 C C . GLU A 1 261 ? 8.023 3.348 23.25 1 91.88 261 GLU A C 1
ATOM 1999 O O . GLU A 1 261 ? 7.012 3.729 22.656 1 91.88 261 GLU A O 1
ATOM 2004 N N . VAL A 1 262 ? 9.109 4.031 23.266 1 93.69 262 VAL A N 1
ATOM 2005 C CA . VAL A 1 262 ? 9.234 5.273 22.516 1 93.69 262 VAL A CA 1
ATOM 2006 C C . VAL A 1 262 ? 9.031 4.992 21.016 1 93.69 262 VAL A C 1
ATOM 2008 O O . VAL A 1 262 ? 8.234 5.668 20.359 1 93.69 262 VAL A O 1
ATOM 2011 N N . GLU A 1 263 ? 9.703 3.99 20.578 1 95.38 263 GLU A N 1
ATOM 2012 C CA . GLU A 1 263 ? 9.625 3.631 19.172 1 95.38 263 GLU A CA 1
ATOM 2013 C C . GLU A 1 263 ? 8.219 3.18 18.797 1 95.38 263 GLU A C 1
ATOM 2015 O O . GLU A 1 263 ? 7.746 3.461 17.688 1 95.38 263 GLU A O 1
ATOM 2020 N N . GLN A 1 264 ? 7.605 2.529 19.703 1 96.44 264 GLN A N 1
ATOM 2021 C CA . GLN A 1 264 ? 6.227 2.119 19.453 1 96.44 264 GLN A CA 1
ATOM 2022 C C . GLN A 1 264 ? 5.312 3.33 19.297 1 96.44 264 GLN A C 1
ATOM 2024 O O . GLN A 1 264 ? 4.469 3.365 18.406 1 96.44 264 GLN A O 1
ATOM 2029 N N . GLN A 1 265 ? 5.5 4.301 20.125 1 97.19 265 GLN A N 1
ATOM 2030 C CA . GLN A 1 265 ? 4.699 5.52 20.047 1 97.19 265 GLN A CA 1
ATOM 2031 C C . GLN A 1 265 ? 4.973 6.273 18.75 1 97.19 265 GLN A C 1
ATOM 2033 O O . GLN A 1 265 ? 4.047 6.777 18.109 1 97.19 265 GLN A O 1
ATOM 2038 N N . LEU A 1 266 ? 6.219 6.32 18.391 1 97.69 266 LEU A N 1
ATOM 2039 C CA . LEU A 1 266 ? 6.574 7.027 17.172 1 97.69 266 LEU A CA 1
ATOM 2040 C C . LEU A 1 266 ? 5.988 6.332 15.945 1 97.69 266 LEU A C 1
ATOM 2042 O O . LEU A 1 266 ? 5.547 6.988 15 1 97.69 266 LEU A O 1
ATOM 2046 N N . LEU A 1 267 ? 5.98 5.027 15.969 1 98.19 267 LEU A N 1
ATOM 2047 C CA . LEU A 1 267 ? 5.395 4.27 14.867 1 98.19 267 LEU A CA 1
ATOM 2048 C C . LEU A 1 267 ? 3.893 4.52 14.773 1 98.19 267 LEU A C 1
ATOM 2050 O O . LEU A 1 267 ? 3.355 4.695 13.68 1 98.19 267 LEU A O 1
ATOM 2054 N N . ARG A 1 268 ? 3.234 4.562 15.898 1 98.12 268 ARG A N 1
ATOM 2055 C CA . ARG A 1 268 ? 1.805 4.859 15.906 1 98.12 268 ARG A CA 1
ATOM 2056 C C . ARG A 1 268 ? 1.53 6.25 15.352 1 98.12 268 ARG A C 1
ATOM 2058 O O . ARG A 1 268 ? 0.62 6.434 14.539 1 98.12 268 ARG A O 1
ATOM 2065 N N . ARG A 1 269 ? 2.314 7.176 15.758 1 98.75 269 ARG A N 1
ATOM 2066 C CA . ARG A 1 269 ? 2.168 8.539 15.25 1 98.75 269 ARG A CA 1
ATOM 2067 C C . ARG A 1 269 ? 2.34 8.578 13.734 1 98.75 269 ARG A C 1
ATOM 2069 O O . ARG A 1 269 ? 1.568 9.234 13.039 1 98.75 269 ARG A O 1
ATOM 2076 N N . LEU A 1 270 ? 3.326 7.852 13.281 1 98.81 270 LEU A N 1
ATOM 2077 C CA . LEU A 1 270 ? 3.594 7.82 11.844 1 98.81 270 LEU A CA 1
ATOM 2078 C C . LEU A 1 270 ? 2.418 7.223 11.086 1 98.81 270 LEU A C 1
ATOM 2080 O O . LEU A 1 270 ? 2.018 7.742 10.039 1 98.81 270 LEU A O 1
ATOM 2084 N N . ILE A 1 271 ? 1.871 6.172 11.539 1 98.69 271 ILE A N 1
ATOM 2085 C CA . ILE A 1 271 ? 0.767 5.496 10.859 1 98.69 271 ILE A CA 1
ATOM 2086 C C . ILE A 1 271 ? -0.431 6.438 10.766 1 98.69 271 ILE A C 1
ATOM 2088 O O . ILE A 1 271 ? -1.065 6.543 9.711 1 98.69 271 ILE A O 1
ATOM 2092 N N . TRP A 1 272 ? -0.677 7.156 11.781 1 98.69 272 TRP A N 1
ATOM 2093 C CA . TRP A 1 272 ? -1.824 8.055 11.758 1 98.69 272 TRP A CA 1
ATOM 2094 C C . TRP A 1 272 ? -1.54 9.273 10.883 1 98.69 272 TRP A C 1
ATOM 2096 O O . TRP A 1 272 ? -2.453 9.844 10.281 1 98.69 272 TRP A O 1
ATOM 2106 N N . LEU A 1 273 ? -0.274 9.68 10.836 1 98.56 273 LEU A N 1
ATOM 2107 C CA . LEU A 1 273 ? 0.085 10.734 9.891 1 98.56 273 LEU A CA 1
ATOM 2108 C C . LEU A 1 273 ? -0.081 10.266 8.453 1 98.56 273 LEU A C 1
ATOM 2110 O O . LEU A 1 273 ? -0.574 11.008 7.602 1 98.56 273 LEU A O 1
ATOM 2114 N N . LEU A 1 274 ? 0.32 9.07 8.203 1 98.5 274 LEU A N 1
ATOM 2115 C CA . LEU A 1 274 ? 0.122 8.477 6.883 1 98.5 274 LEU A CA 1
ATOM 2116 C C . LEU A 1 274 ? -1.363 8.367 6.559 1 98.5 274 LEU A C 1
ATOM 2118 O O . LEU A 1 274 ? -1.771 8.602 5.418 1 98.5 274 LEU A O 1
ATOM 2122 N N . PHE A 1 275 ? -2.158 8.062 7.547 1 98.19 275 PHE A N 1
ATOM 2123 C CA . PHE A 1 275 ? -3.605 8.016 7.383 1 98.19 275 PHE A CA 1
ATOM 2124 C C . PHE A 1 275 ? -4.152 9.383 6.988 1 98.19 275 PHE A C 1
ATOM 2126 O O . PHE A 1 275 ? -4.973 9.484 6.074 1 98.19 275 PHE A O 1
ATOM 2133 N N . ALA A 1 276 ? -3.701 10.328 7.645 1 97.19 276 ALA A N 1
ATOM 2134 C CA . ALA A 1 276 ? -4.121 11.688 7.316 1 97.19 276 ALA A CA 1
ATOM 2135 C C . ALA A 1 276 ? -3.744 12.055 5.887 1 97.19 276 ALA A C 1
ATOM 2137 O O . ALA A 1 276 ? -4.535 12.664 5.164 1 97.19 276 ALA A O 1
ATOM 2138 N N . SER A 1 277 ? -2.578 11.695 5.512 1 96.31 277 SER A N 1
ATOM 2139 C CA . SER A 1 277 ? -2.121 11.961 4.152 1 96.31 277 SER A CA 1
ATOM 2140 C C . SER A 1 277 ? -3.01 11.266 3.125 1 96.31 277 SER A C 1
ATOM 2142 O O . SER A 1 277 ? -3.352 11.852 2.096 1 96.31 277 SER A O 1
ATOM 2144 N N . ALA A 1 278 ? -3.346 10.031 3.422 1 96 278 ALA A N 1
ATOM 2145 C CA . ALA A 1 278 ? -4.207 9.266 2.521 1 96 278 ALA A CA 1
ATOM 2146 C C . ALA A 1 278 ? -5.582 9.914 2.395 1 96 278 ALA A C 1
ATOM 2148 O O . ALA A 1 278 ? -6.109 10.047 1.288 1 96 278 ALA A O 1
ATOM 2149 N N . CYS A 1 279 ? -6.117 10.328 3.471 1 94.94 279 CYS A N 1
ATOM 2150 C CA . CYS A 1 279 ? -7.434 10.953 3.471 1 94.94 279 CYS A CA 1
ATOM 2151 C C . CYS A 1 279 ? -7.41 12.281 2.723 1 94.94 279 CYS A C 1
ATOM 2153 O O . CYS A 1 279 ? -8.344 12.602 1.981 1 94.94 279 CYS A O 1
ATOM 2155 N N . SER A 1 280 ? -6.336 12.984 2.955 1 93.69 280 SER A N 1
ATOM 2156 C CA . SER A 1 280 ? -6.207 14.25 2.244 1 93.69 280 SER A CA 1
ATOM 2157 C C . SER A 1 280 ? -6.156 14.039 0.735 1 93.69 280 SER A C 1
ATOM 2159 O O . SER A 1 280 ? -6.824 14.75 -0.02 1 93.69 280 SER A O 1
ATOM 2161 N N . ALA A 1 281 ? -5.395 13.078 0.313 1 93.94 281 ALA A N 1
ATOM 2162 C CA . ALA A 1 281 ? -5.344 12.773 -1.114 1 93.94 281 ALA A CA 1
ATOM 2163 C C . ALA A 1 281 ? -6.723 12.383 -1.642 1 93.94 281 ALA A C 1
ATOM 2165 O O . ALA A 1 281 ? -7.137 12.844 -2.709 1 93.94 281 ALA A O 1
ATOM 2166 N N . ASP A 1 282 ? -7.406 11.602 -0.904 1 92.25 282 ASP A N 1
ATOM 2167 C CA . ASP A 1 282 ? -8.734 11.125 -1.304 1 92.25 282 ASP A CA 1
ATOM 2168 C C . ASP A 1 282 ? -9.711 12.289 -1.442 1 92.25 282 ASP A C 1
ATOM 2170 O O . ASP A 1 282 ? -10.469 12.352 -2.408 1 92.25 282 ASP A O 1
ATOM 2174 N N . ILE A 1 283 ? -9.695 13.156 -0.505 1 92.25 283 ILE A N 1
ATOM 2175 C CA . ILE A 1 283 ? -10.594 14.312 -0.505 1 92.25 283 ILE A CA 1
ATOM 2176 C C . ILE A 1 283 ? -10.391 15.125 -1.782 1 92.25 283 ILE A C 1
ATOM 2178 O O . ILE A 1 283 ? -11.352 15.625 -2.367 1 92.25 283 ILE A O 1
ATOM 2182 N N . PHE A 1 284 ? -9.18 15.141 -2.25 1 90.94 284 PHE A N 1
ATOM 2183 C CA . PHE A 1 284 ? -8.859 15.961 -3.414 1 90.94 284 PHE A CA 1
ATOM 2184 C C . PHE A 1 284 ? -8.938 15.133 -4.691 1 90.94 284 PHE A C 1
ATOM 2186 O O . PHE A 1 284 ? -8.492 15.578 -5.754 1 90.94 284 PHE A O 1
ATOM 2193 N N . GLY A 1 285 ? -9.383 13.961 -4.578 1 89.19 285 GLY A N 1
ATOM 2194 C CA . GLY A 1 285 ? -9.578 13.125 -5.75 1 89.19 285 GLY A CA 1
ATOM 2195 C C . GLY A 1 285 ? -8.281 12.547 -6.293 1 89.19 285 GLY A C 1
ATOM 2196 O O . GLY A 1 285 ? -8.188 12.219 -7.477 1 89.19 285 GLY A O 1
ATOM 2197 N N . ARG A 1 286 ? -7.293 12.547 -5.449 1 93.38 286 ARG A N 1
ATOM 2198 C CA . ARG A 1 286 ? -6.023 11.938 -5.824 1 93.38 286 ARG A CA 1
ATOM 2199 C C . ARG A 1 286 ? -5.93 10.508 -5.297 1 93.38 286 ARG A C 1
ATOM 2201 O O . ARG A 1 286 ? -6.727 10.094 -4.449 1 93.38 286 ARG A O 1
ATOM 2208 N N . LEU A 1 287 ? -5.012 9.75 -5.887 1 94.75 287 LEU A N 1
ATOM 2209 C CA . LEU A 1 287 ? -4.836 8.367 -5.453 1 94.75 287 LEU A CA 1
ATOM 2210 C C . LEU A 1 287 ? -4.258 8.312 -4.043 1 94.75 287 LEU A C 1
ATOM 2212 O O . LEU A 1 287 ? -3.119 8.727 -3.818 1 94.75 287 LEU A O 1
ATOM 2216 N N . PRO A 1 288 ? -5.02 7.852 -3.125 1 94.88 288 PRO A N 1
ATOM 2217 C CA . PRO A 1 288 ? -4.461 7.73 -1.776 1 94.88 288 PRO A CA 1
ATOM 2218 C C . PRO A 1 288 ? -3.459 6.586 -1.654 1 94.88 288 PRO A C 1
ATOM 2220 O O . PRO A 1 288 ? -3.572 5.582 -2.365 1 94.88 288 PRO A O 1
ATOM 2223 N N . ILE A 1 289 ? -2.5 6.777 -0.796 1 96 289 ILE A N 1
ATOM 2224 C CA . ILE A 1 289 ? -1.672 5.633 -0.432 1 96 289 ILE A CA 1
ATOM 2225 C C . ILE A 1 289 ? -2.523 4.586 0.281 1 96 289 ILE A C 1
ATOM 2227 O O . ILE A 1 289 ? -3.537 4.918 0.901 1 96 289 ILE A O 1
ATOM 2231 N N . SER A 1 290 ? -2.09 3.332 0.135 1 90.69 290 SER A N 1
ATOM 2232 C CA . SER A 1 290 ? -2.785 2.238 0.804 1 90.69 290 SER A CA 1
ATOM 2233 C C . SER A 1 290 ? -2.16 1.933 2.16 1 90.69 290 SER A C 1
ATOM 2235 O O . SER A 1 290 ? -0.953 1.703 2.256 1 90.69 290 SER A O 1
ATOM 2237 N N . LEU A 1 291 ? -2.977 1.975 3.135 1 93.12 291 LEU A N 1
ATOM 2238 C CA . LEU A 1 291 ? -2.504 1.732 4.492 1 93.12 291 LEU A CA 1
ATOM 2239 C C . LEU A 1 291 ? -3.225 0.541 5.113 1 93.12 291 LEU A C 1
ATOM 2241 O O . LEU A 1 291 ? -3 -0.604 4.715 1 93.12 291 LEU A O 1
ATOM 2245 N N . LEU A 1 292 ? -4.145 0.704 5.902 1 87.69 292 LEU A N 1
ATOM 2246 C CA . LEU A 1 292 ? -4.973 -0.341 6.496 1 87.69 292 LEU A CA 1
ATOM 2247 C C . LEU A 1 292 ? -6.43 -0.192 6.07 1 87.69 292 LEU A C 1
ATOM 2249 O O . LEU A 1 292 ? -6.844 0.883 5.637 1 87.69 292 LEU A O 1
ATOM 2253 N N . SER A 1 293 ? -7.105 -1.312 6.137 1 83 293 SER A N 1
ATOM 2254 C CA . SER A 1 293 ? -8.539 -1.23 5.879 1 83 293 SER A CA 1
ATOM 2255 C C . SER A 1 293 ? -9.227 -0.319 6.887 1 83 293 SER A C 1
ATOM 2257 O O . SER A 1 293 ? -8.672 -0.011 7.941 1 83 293 SER A O 1
ATOM 2259 N N . GLN A 1 294 ? -10.391 0.107 6.562 1 82.12 294 GLN A N 1
ATOM 2260 C CA . GLN A 1 294 ? -11.133 1.016 7.43 1 82.12 294 GLN A CA 1
ATOM 2261 C C . GLN A 1 294 ? -11.359 0.395 8.805 1 82.12 294 GLN A C 1
ATOM 2263 O O . GLN A 1 294 ? -11.156 1.049 9.828 1 82.12 294 GLN A O 1
ATOM 2268 N N . ASP A 1 295 ? -11.719 -0.81 8.797 1 81.81 295 ASP A N 1
ATOM 2269 C CA . ASP A 1 295 ? -11.977 -1.485 10.062 1 81.81 295 ASP A CA 1
ATOM 2270 C C . ASP A 1 295 ? -10.711 -1.576 10.906 1 81.81 295 ASP A C 1
ATOM 2272 O O . ASP A 1 295 ? -10.758 -1.392 12.125 1 81.81 295 ASP A O 1
ATOM 2276 N N . ARG A 1 296 ? -9.688 -1.791 10.227 1 86.06 296 ARG A N 1
ATOM 2277 C CA . ARG A 1 296 ? -8.43 -1.921 10.945 1 86.06 296 ARG A CA 1
ATOM 2278 C C . ARG A 1 296 ? -7.941 -0.565 11.445 1 86.06 296 ARG A C 1
ATOM 2280 O O . ARG A 1 296 ? -7.332 -0.473 12.516 1 86.06 296 ARG A O 1
ATOM 2287 N N . MET A 1 297 ? -8.156 0.448 10.68 1 89.94 297 MET A N 1
ATOM 2288 C CA . MET A 1 297 ? -7.762 1.781 11.125 1 89.94 297 MET A CA 1
ATOM 2289 C C . MET A 1 297 ? -8.57 2.211 12.352 1 89.94 297 MET A C 1
ATOM 2291 O O . MET A 1 297 ? -8.023 2.803 13.281 1 89.94 297 MET A O 1
ATOM 2295 N N . GLU A 1 298 ? -9.82 1.886 12.352 1 89.88 298 GLU A N 1
ATOM 2296 C CA . GLU A 1 298 ? -10.688 2.268 13.469 1 89.88 298 GLU A CA 1
ATOM 2297 C C . GLU A 1 298 ? -10.266 1.579 14.758 1 89.88 298 GLU A C 1
ATOM 2299 O O . GLU A 1 298 ? -10.422 2.135 15.844 1 89.88 298 GLU A O 1
ATOM 2304 N N . SER A 1 299 ? -9.695 0.467 14.578 1 90.44 299 SER A N 1
ATOM 2305 C CA . SER A 1 299 ? -9.297 -0.302 15.758 1 90.44 299 SER A CA 1
ATOM 2306 C C . SER A 1 299 ? -7.809 -0.137 16.047 1 90.44 299 SER A C 1
ATOM 2308 O O . SER A 1 299 ? -7.312 -0.633 17.062 1 90.44 299 SER A O 1
ATOM 2310 N N . PHE A 1 300 ? -7.109 0.546 15.203 1 94.31 300 PHE A N 1
ATOM 2311 C CA . PHE A 1 300 ? -5.676 0.709 15.414 1 94.31 300 PHE A CA 1
ATOM 2312 C C . PHE A 1 300 ? -5.406 1.6 16.625 1 94.31 300 PHE A C 1
ATOM 2314 O O . PHE A 1 300 ? -6.004 2.668 16.766 1 94.31 300 PHE A O 1
ATOM 2321 N N . PRO A 1 301 ? -4.48 1.263 17.422 1 94.75 301 PRO A N 1
ATOM 2322 C CA . PRO A 1 301 ? -4.238 2.037 18.656 1 94.75 301 PRO A CA 1
ATOM 2323 C C . PRO A 1 301 ? -3.791 3.469 18.359 1 94.75 301 PRO A C 1
ATOM 2325 O O . PRO A 1 301 ? -2.922 3.689 17.516 1 94.75 301 PRO A O 1
ATOM 2328 N N . ARG A 1 302 ? -4.395 4.379 19.109 1 96.75 302 ARG A N 1
ATOM 2329 C CA . ARG A 1 302 ? -3.988 5.777 19.031 1 96.75 302 ARG A CA 1
ATOM 2330 C C . ARG A 1 302 ? -2.682 6.012 19.781 1 96.75 302 ARG A C 1
ATOM 2332 O O . ARG A 1 302 ? -2.41 5.359 20.797 1 96.75 302 ARG A O 1
ATOM 2339 N N . PRO A 1 303 ? -1.854 6.941 19.188 1 97.19 303 PRO A N 1
ATOM 2340 C CA . PRO A 1 303 ? -0.69 7.309 20 1 97.19 303 PRO A CA 1
ATOM 2341 C C . PRO A 1 303 ? -1.078 7.977 21.312 1 97.19 303 PRO A C 1
ATOM 2343 O O . PRO A 1 303 ? -2.049 8.734 21.359 1 97.19 303 PRO A O 1
ATOM 2346 N N . LEU A 1 304 ? -0.272 7.762 22.312 1 97.06 304 LEU A N 1
ATOM 2347 C CA . LEU A 1 304 ? -0.504 8.344 23.641 1 97.06 304 LEU A CA 1
ATOM 2348 C C . LEU A 1 304 ? -0.021 9.789 23.672 1 97.06 304 LEU A C 1
ATOM 2350 O O . LEU A 1 304 ? 0.993 10.133 23.062 1 97.06 304 LEU A O 1
ATOM 2354 N N . PRO A 1 305 ? -0.786 10.586 24.406 1 96.69 305 PRO A N 1
ATOM 2355 C CA . PRO A 1 305 ? -0.387 11.992 24.516 1 96.69 305 PRO A CA 1
ATOM 2356 C C . PRO A 1 305 ? 0.784 12.195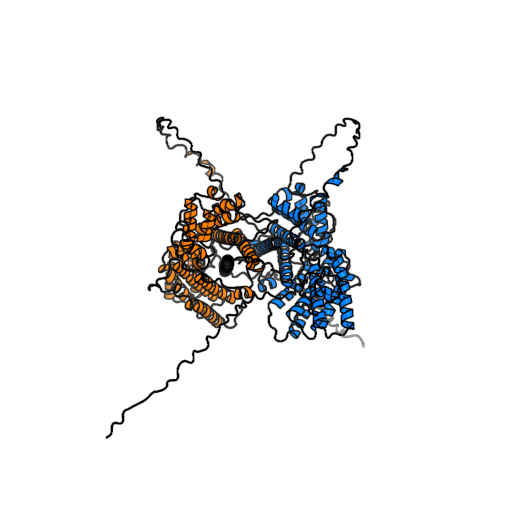 25.469 1 96.69 305 PRO A C 1
ATOM 2358 O O . PRO A 1 305 ? 0.664 12.945 26.453 1 96.69 305 PRO A O 1
ATOM 2361 N N . LEU A 1 306 ? 1.908 11.664 25.094 1 95.69 306 LEU A N 1
ATOM 2362 C CA . LEU A 1 306 ? 3.096 11.734 25.953 1 95.69 306 LEU A CA 1
ATOM 2363 C C . LEU A 1 306 ? 4.016 12.867 25.5 1 95.69 306 LEU A C 1
ATOM 2365 O O . LEU A 1 306 ? 4.184 13.102 24.297 1 95.69 306 LEU A O 1
ATOM 2369 N N . THR A 1 307 ? 4.531 13.547 26.516 1 93 307 THR A N 1
ATOM 2370 C CA . THR A 1 307 ? 5.547 14.562 26.266 1 93 307 THR A CA 1
ATOM 2371 C C . THR A 1 307 ? 6.914 13.914 26.047 1 93 307 THR A C 1
ATOM 2373 O O . THR A 1 307 ? 7.086 12.727 26.297 1 93 307 THR A O 1
ATOM 2376 N N . ASP A 1 308 ? 7.852 14.734 25.516 1 91.62 308 ASP A N 1
ATOM 2377 C CA . ASP A 1 308 ? 9.203 14.211 25.359 1 91.62 308 ASP A CA 1
ATOM 2378 C C . ASP A 1 308 ? 9.773 13.789 26.719 1 91.62 308 ASP A C 1
ATOM 2380 O O . ASP A 1 308 ? 10.477 12.773 26.812 1 91.62 308 ASP A O 1
ATOM 2384 N N . ASP A 1 309 ? 9.461 14.516 27.75 1 91.25 309 ASP A N 1
ATOM 2385 C CA . ASP A 1 309 ? 9.922 14.195 29.109 1 91.25 309 ASP A CA 1
ATOM 2386 C C . ASP A 1 309 ? 9.359 12.859 29.578 1 91.25 309 ASP A C 1
ATOM 2388 O O . ASP A 1 309 ? 10.055 12.086 30.25 1 91.25 309 ASP A O 1
ATOM 2392 N N . GLN A 1 310 ? 8.18 12.633 29.25 1 91.44 310 GLN A N 1
ATOM 2393 C CA . GLN A 1 310 ? 7.527 11.398 29.672 1 91.44 310 GLN A CA 1
ATOM 2394 C C . GLN A 1 310 ? 8.031 10.211 28.875 1 91.44 310 GLN A C 1
ATOM 2396 O O . GLN A 1 310 ? 8.109 9.094 29.391 1 91.44 310 GLN A O 1
ATOM 2401 N N . MET A 1 311 ? 8.43 10.461 27.656 1 92.38 311 MET A N 1
ATOM 2402 C CA . MET A 1 311 ? 8.898 9.391 26.781 1 92.38 311 MET A CA 1
ATOM 2403 C C . MET A 1 311 ? 10.336 9 27.125 1 92.38 311 MET A C 1
ATOM 2405 O O . MET A 1 311 ? 10.719 7.84 26.953 1 92.38 311 MET A O 1
ATOM 2409 N N . GLU A 1 312 ? 11.062 9.945 27.562 1 88.5 312 GLU A N 1
ATOM 2410 C CA . GLU A 1 312 ? 12.438 9.672 27.984 1 88.5 312 GLU A CA 1
ATOM 2411 C C . GLU A 1 312 ? 12.742 10.352 29.312 1 88.5 312 GLU A C 1
ATOM 2413 O O . GLU A 1 312 ? 13.523 11.305 29.359 1 88.5 312 GLU A O 1
ATOM 2418 N N . PRO A 1 313 ? 12.305 9.75 30.359 1 78.69 313 PRO A N 1
ATOM 2419 C CA . PRO A 1 313 ? 12.508 10.383 31.656 1 78.69 313 PRO A CA 1
ATOM 2420 C C . PRO A 1 313 ? 13.977 10.406 32.094 1 78.69 313 PRO A C 1
ATOM 2422 O O . PRO A 1 313 ? 14.406 11.32 32.781 1 78.69 313 PRO A O 1
ATOM 2425 N N . GLN A 1 314 ? 14.672 9.336 31.797 1 65.56 314 GLN A N 1
ATOM 2426 C CA . GLN A 1 314 ? 16.047 9.188 32.25 1 65.56 314 GLN A CA 1
ATOM 2427 C C . GLN A 1 314 ? 16.922 10.328 31.75 1 65.56 314 GLN A C 1
ATOM 2429 O O . GLN A 1 314 ? 17.938 10.664 32.375 1 65.56 314 GLN A O 1
ATOM 2434 N N . CYS A 1 315 ? 16.531 10.844 30.625 1 58.12 315 CYS A N 1
ATOM 2435 C CA . CYS A 1 315 ? 17.344 11.922 30.062 1 58.12 315 CYS A CA 1
ATOM 2436 C C . CYS A 1 315 ? 17.203 13.188 30.906 1 58.12 315 CYS A C 1
ATOM 2438 O O . CYS A 1 315 ? 18.016 14.109 30.781 1 58.12 315 CYS A O 1
ATOM 2440 N N . LEU A 1 316 ? 16.156 13.305 31.781 1 56.47 316 LEU A N 1
ATOM 2441 C CA . LEU A 1 316 ? 15.953 14.453 32.656 1 56.47 316 LEU A CA 1
ATOM 2442 C C . LEU A 1 316 ? 16.969 14.445 33.781 1 56.47 316 LEU A C 1
ATOM 2444 O O . LEU A 1 316 ? 17.422 15.508 34.25 1 56.47 316 LEU A O 1
ATOM 2448 N N . ASN A 1 317 ? 17.094 13.25 34.5 1 51.38 317 ASN A N 1
ATOM 2449 C CA . ASN A 1 317 ? 17.969 13.141 35.656 1 51.38 317 ASN A CA 1
ATOM 2450 C C . ASN A 1 317 ? 19.453 13.25 35.281 1 51.38 317 ASN A C 1
ATOM 2452 O O . ASN A 1 317 ? 20.328 13.227 36.125 1 51.38 317 ASN A O 1
ATOM 2456 N N . ALA A 1 318 ? 19.672 12.664 34.219 1 48.22 318 ALA A N 1
ATOM 2457 C CA . ALA A 1 318 ? 21.109 12.828 33.938 1 48.22 318 ALA A CA 1
ATOM 2458 C C . ALA A 1 318 ? 21.516 14.297 33.969 1 48.22 318 ALA A C 1
ATOM 2460 O O . ALA A 1 318 ? 21.078 15.094 33.125 1 48.22 318 ALA A O 1
ATOM 2461 N N . SER A 1 319 ? 21.438 14.789 35.188 1 40.03 319 SER A N 1
ATOM 2462 C CA . SER A 1 319 ? 21.812 16.094 35.75 1 40.03 319 SER A CA 1
ATOM 2463 C C . SER A 1 319 ? 22.75 16.828 34.781 1 40.03 319 SER A C 1
ATOM 2465 O O . SER A 1 319 ? 23.141 17.969 35.062 1 40.03 319 SER A O 1
ATOM 2467 N N . ASP A 1 320 ? 23.766 16.219 34.312 1 43.41 320 ASP A N 1
ATOM 2468 C CA . ASP A 1 320 ? 24.797 17.094 33.75 1 43.41 320 ASP A CA 1
ATOM 2469 C C . ASP A 1 320 ? 24.219 17.984 32.625 1 43.41 320 ASP A C 1
ATOM 2471 O O . ASP A 1 320 ? 23.484 17.5 31.766 1 43.41 320 ASP A O 1
ATOM 2475 N N . SER A 1 321 ? 24.031 19.281 32.812 1 44.38 321 SER A N 1
ATOM 2476 C CA . SER A 1 321 ? 23.656 20.578 32.281 1 44.38 321 SER A CA 1
ATOM 2477 C C . SER A 1 321 ? 23.719 20.578 30.75 1 44.38 321 SER A C 1
ATOM 2479 O O . SER A 1 321 ? 23.047 21.375 30.094 1 44.38 321 SER A O 1
ATOM 2481 N N . LEU A 1 322 ? 24.766 20.219 30.25 1 45.91 322 LEU A N 1
ATOM 2482 C CA . LEU A 1 322 ? 25.312 20.656 28.969 1 45.91 322 LEU A CA 1
ATOM 2483 C C . LEU A 1 322 ? 24.469 20.109 27.812 1 45.91 322 LEU A C 1
ATOM 2485 O O . LEU A 1 322 ? 24.406 20.719 26.734 1 45.91 322 LEU A O 1
ATOM 2489 N N . ASP A 1 323 ? 23.812 18.812 27.953 1 50.16 323 ASP A N 1
ATOM 2490 C CA . ASP A 1 323 ? 23.422 18.125 26.719 1 50.16 323 ASP A CA 1
ATOM 2491 C C . ASP A 1 323 ? 21.922 18.328 26.438 1 50.16 323 ASP A C 1
ATOM 2493 O O . ASP A 1 323 ? 21.375 17.719 25.516 1 50.16 323 ASP A O 1
ATOM 2497 N N . GLN A 1 324 ? 21.234 18.859 27.344 1 56.25 324 GLN A N 1
ATOM 2498 C CA . GLN A 1 324 ? 19.797 18.906 27.125 1 56.25 324 GLN A CA 1
ATOM 2499 C C . GLN A 1 324 ? 19.422 20 26.125 1 56.25 324 GLN A C 1
ATOM 2501 O O . GLN A 1 324 ? 18.359 19.953 25.516 1 56.25 324 GLN A O 1
ATOM 2506 N N . GLY A 1 325 ? 20.25 20.672 25.656 1 61.31 325 GLY A N 1
ATOM 2507 C CA . GLY A 1 325 ? 19.938 21.797 24.797 1 61.31 325 GLY A CA 1
ATOM 2508 C C . GLY A 1 325 ? 18.984 22.781 25.422 1 61.31 325 GLY A C 1
ATOM 2509 O O . GLY A 1 325 ? 18.594 22.625 26.578 1 61.31 325 GLY A O 1
ATOM 2510 N N . PRO A 1 326 ? 18.734 23.875 24.906 1 71.31 326 PRO A N 1
ATOM 2511 C CA . PRO A 1 326 ? 17.812 24.891 25.406 1 71.31 326 PRO A CA 1
ATOM 2512 C C . PRO A 1 326 ? 16.391 24.359 25.562 1 71.31 326 PRO A C 1
ATOM 2514 O O . PRO A 1 326 ? 16 23.406 24.891 1 71.31 326 PRO A O 1
ATOM 2517 N N . ALA A 1 327 ? 15.742 24.875 26.547 1 80.19 327 ALA A N 1
ATOM 2518 C CA . ALA A 1 327 ? 14.344 24.516 26.797 1 80.19 327 ALA A CA 1
ATOM 2519 C C . ALA A 1 327 ? 13.516 24.641 25.516 1 80.19 327 ALA A C 1
ATOM 2521 O O . ALA A 1 327 ? 13.711 25.562 24.734 1 80.19 327 ALA A O 1
ATOM 2522 N N . TRP A 1 328 ? 12.727 23.656 25.281 1 88.94 328 TRP A N 1
ATOM 2523 C CA . TRP A 1 328 ? 11.891 23.547 24.094 1 88.94 328 TRP A CA 1
ATOM 2524 C C . TRP A 1 328 ? 10.445 23.234 24.469 1 88.94 328 TRP A C 1
ATOM 2526 O O . TRP A 1 328 ? 10.188 22.469 25.391 1 88.94 328 TRP A O 1
ATOM 2536 N N . HIS A 1 329 ? 9.5 23.922 23.844 1 86.12 329 HIS A N 1
ATOM 2537 C CA . HIS A 1 329 ? 8.086 23.812 24.203 1 86.12 329 HIS A CA 1
ATOM 2538 C C . HIS A 1 329 ? 7.613 22.375 24.141 1 86.12 329 HIS A C 1
ATOM 2540 O O . HIS A 1 329 ? 6.688 21.984 24.859 1 86.12 329 HIS A O 1
ATOM 2546 N N . GLY A 1 330 ? 8.297 21.531 23.438 1 85.88 330 GLY A N 1
ATOM 2547 C CA . GLY A 1 330 ? 7.867 20.141 23.297 1 85.88 330 GLY A CA 1
ATOM 2548 C C . GLY A 1 330 ? 8.367 19.25 24.422 1 85.88 330 GLY A C 1
ATOM 2549 O O . GLY A 1 330 ? 7.973 18.078 24.516 1 85.88 330 GLY A O 1
ATOM 2550 N N . ASP A 1 331 ? 9.203 19.812 25.219 1 88.38 331 ASP A N 1
ATOM 2551 C CA . ASP A 1 331 ? 9.695 19.031 26.344 1 88.38 331 ASP A CA 1
ATOM 2552 C C . ASP A 1 331 ? 8.562 18.672 27.312 1 88.38 331 ASP A C 1
ATOM 2554 O O . ASP A 1 331 ? 8.445 17.516 27.734 1 88.38 331 ASP A O 1
ATOM 2558 N N . GLY A 1 332 ? 7.75 19.656 27.562 1 89.75 332 GLY A N 1
ATOM 2559 C CA . GLY A 1 332 ? 6.688 19.484 28.547 1 89.75 332 GLY A CA 1
ATOM 2560 C C . GLY A 1 332 ? 5.297 19.531 27.938 1 89.75 332 GLY A C 1
ATOM 2561 O O . GLY A 1 332 ? 4.297 19.562 28.656 1 89.75 332 GLY A O 1
ATOM 2562 N N . THR A 1 333 ? 5.188 19.578 26.625 1 94.19 333 THR A N 1
ATOM 2563 C CA . THR A 1 333 ? 3.91 19.672 25.922 1 94.19 333 THR A CA 1
ATOM 2564 C C . THR A 1 333 ? 3.779 18.578 24.875 1 94.19 333 THR A C 1
ATOM 2566 O O . THR A 1 333 ? 4.68 18.375 24.062 1 94.19 333 THR A O 1
ATOM 2569 N N . SER A 1 334 ? 2.66 17.859 24.984 1 95.5 334 SER A N 1
ATOM 2570 C CA . SER A 1 334 ? 2.387 16.859 23.953 1 95.5 334 SER A CA 1
ATOM 2571 C C . SER A 1 334 ? 1.499 17.438 22.859 1 95.5 334 SER A C 1
ATOM 2573 O O . SER A 1 334 ? 0.459 18.031 23.141 1 95.5 334 SER A O 1
ATOM 2575 N N . TYR A 1 335 ? 1.85 17.234 21.656 1 97.62 335 TYR A N 1
ATOM 2576 C CA . TYR A 1 335 ? 1.061 17.703 20.516 1 97.62 335 TYR A CA 1
ATOM 2577 C C . TYR A 1 335 ? 0.25 16.562 19.906 1 97.62 335 TYR A C 1
ATOM 2579 O O . TYR A 1 335 ? -0.427 16.766 18.891 1 97.62 335 TYR A O 1
ATOM 2587 N N . VAL A 1 336 ? 0.301 15.414 20.516 1 98.12 336 VAL A N 1
ATOM 2588 C CA . VAL A 1 336 ? -0.358 14.219 20 1 98.12 336 VAL A CA 1
ATOM 2589 C C . VAL A 1 336 ? -1.873 14.406 20.047 1 98.12 336 VAL A C 1
ATOM 2591 O O . VAL A 1 336 ? -2.584 13.922 19.156 1 98.12 336 VAL A O 1
ATOM 2594 N N . PRO A 1 337 ? -2.424 15.133 21 1 97.88 337 PRO A N 1
ATOM 2595 C CA . PRO A 1 337 ? -3.873 15.336 21 1 97.88 337 PRO A CA 1
ATOM 2596 C C . PRO A 1 337 ? -4.367 16 19.703 1 97.88 337 PRO A C 1
ATOM 2598 O O . PRO A 1 337 ? -5.453 15.672 19.219 1 97.88 337 PRO A O 1
ATOM 2601 N N . GLY A 1 338 ? -3.582 16.922 19.188 1 98.38 338 GLY A N 1
ATOM 2602 C CA . GLY A 1 338 ? -3.939 17.5 17.891 1 98.38 338 GLY A CA 1
ATOM 2603 C C . GLY A 1 338 ? -4.008 16.469 16.781 1 98.38 338 GLY A C 1
ATOM 2604 O O . GLY A 1 338 ? -4.949 16.484 15.984 1 98.38 338 GLY A O 1
ATOM 2605 N N . LEU A 1 339 ? -3.035 15.594 16.75 1 98.5 339 LEU A N 1
ATOM 2606 C CA . LEU A 1 339 ? -3.004 14.523 15.758 1 98.5 339 LEU A CA 1
ATOM 2607 C C . LEU A 1 339 ? -4.188 13.578 15.938 1 98.5 339 LEU A C 1
ATOM 2609 O O . LEU A 1 339 ? -4.812 13.164 14.953 1 98.5 339 LEU A O 1
ATOM 2613 N N . ASN A 1 340 ? -4.434 13.242 17.141 1 98.5 340 ASN A N 1
ATOM 2614 C CA . ASN A 1 340 ? -5.547 12.344 17.422 1 98.5 340 ASN A CA 1
ATOM 2615 C C . ASN A 1 340 ? -6.879 12.945 16.984 1 98.5 340 ASN A C 1
ATOM 2617 O O . ASN A 1 340 ? -7.707 12.258 16.375 1 98.5 340 ASN A O 1
ATOM 2621 N N . SER A 1 341 ? -7.078 14.195 17.266 1 98.62 341 SER A N 1
ATOM 2622 C CA . SER A 1 341 ? -8.312 14.867 16.859 1 98.62 341 SER A CA 1
ATOM 2623 C C . SER A 1 341 ? -8.406 14.977 15.336 1 98.62 341 SER A C 1
ATOM 2625 O O . SER A 1 341 ? -9.484 14.844 14.766 1 98.62 341 SER A O 1
ATOM 2627 N N . LEU A 1 342 ? -7.285 15.273 14.734 1 98.5 342 LEU A N 1
ATOM 2628 C CA . LEU A 1 342 ? -7.242 15.289 13.273 1 98.5 342 LEU A CA 1
ATOM 2629 C C . LEU A 1 342 ? -7.641 13.93 12.711 1 98.5 342 LEU A C 1
ATOM 2631 O O . LEU A 1 342 ? -8.398 13.859 11.734 1 98.5 342 LEU A O 1
ATOM 2635 N N . SER A 1 343 ? -7.152 12.891 13.328 1 98.31 343 SER A N 1
ATOM 2636 C CA . SER A 1 343 ? -7.473 11.531 12.922 1 98.31 343 SER A CA 1
ATOM 2637 C C . SER A 1 343 ? -8.969 11.25 13.055 1 98.31 343 SER A C 1
ATOM 2639 O O . SER A 1 343 ? -9.562 10.602 12.195 1 98.31 343 SER A O 1
ATOM 2641 N N . ASP A 1 344 ? -9.547 11.742 14.094 1 98.19 344 ASP A N 1
ATOM 2642 C CA . ASP A 1 344 ? -10.984 11.578 14.289 1 98.19 344 ASP A CA 1
ATOM 2643 C C . ASP A 1 344 ? -11.773 12.234 13.156 1 98.19 344 ASP A C 1
ATOM 2645 O O . ASP A 1 344 ? -12.75 11.672 12.672 1 98.19 344 ASP A O 1
ATOM 2649 N N . LEU A 1 345 ? -11.359 13.375 12.789 1 98.5 345 LEU A N 1
ATOM 2650 C CA . LEU A 1 345 ? -12.016 14.07 11.688 1 98.5 345 LEU A CA 1
ATOM 2651 C C . LEU A 1 345 ? -11.922 13.266 10.398 1 98.5 345 LEU A C 1
ATOM 2653 O O . LEU A 1 345 ? -12.922 13.078 9.703 1 98.5 345 LEU A O 1
ATOM 2657 N N . PHE A 1 346 ? -10.797 12.75 10.125 1 97.88 346 PHE A N 1
ATOM 2658 C CA . PHE A 1 346 ? -10.586 12.008 8.891 1 97.88 346 PHE A CA 1
ATOM 2659 C C . PHE A 1 346 ? -11.32 10.68 8.922 1 97.88 346 PHE A C 1
ATOM 2661 O O . PHE A 1 346 ? -11.758 10.18 7.883 1 97.88 346 PHE A O 1
ATOM 2668 N N . LEU A 1 347 ? -11.461 10.109 10.094 1 97 347 LEU A N 1
ATOM 2669 C CA . LEU A 1 347 ? -12.242 8.883 10.211 1 97 347 LEU A CA 1
ATOM 2670 C C . LEU A 1 347 ? -13.695 9.141 9.812 1 97 347 LEU A C 1
ATOM 2672 O O . LEU A 1 347 ? -14.344 8.266 9.234 1 97 347 LEU A O 1
ATOM 2676 N N . ILE A 1 348 ? -14.211 10.305 10.117 1 96.5 348 ILE A N 1
ATOM 2677 C CA . ILE A 1 348 ? -15.57 10.664 9.711 1 96.5 348 ILE A CA 1
ATOM 2678 C C . ILE A 1 348 ? -15.656 10.711 8.188 1 96.5 348 ILE A C 1
ATOM 2680 O O . ILE A 1 348 ? -16.594 10.172 7.598 1 96.5 348 ILE A O 1
ATOM 2684 N N . TRP A 1 349 ? -14.68 11.336 7.586 1 95.38 349 TRP A N 1
ATOM 2685 C CA . TRP A 1 349 ? -14.648 11.383 6.129 1 95.38 349 TRP A CA 1
ATOM 2686 C C . TRP A 1 349 ? -14.617 9.977 5.539 1 95.38 349 TRP A C 1
ATOM 2688 O O . TRP A 1 349 ? -15.312 9.695 4.559 1 95.38 349 TRP A O 1
ATOM 2698 N N . GLN A 1 350 ? -13.812 9.117 6.109 1 91.88 350 GLN A N 1
ATOM 2699 C CA . GLN A 1 350 ? -13.719 7.738 5.633 1 91.88 350 GLN A CA 1
ATOM 2700 C C . GLN A 1 350 ? -15.07 7.031 5.738 1 91.88 350 GLN A C 1
ATOM 2702 O O . GLN A 1 350 ? -15.438 6.25 4.859 1 91.88 350 GLN A O 1
ATOM 2707 N N . GLN A 1 351 ? -15.789 7.34 6.785 1 90.5 351 GLN A N 1
ATOM 2708 C CA . GLN A 1 351 ? -17.109 6.762 6.965 1 90.5 351 GLN A CA 1
ATOM 2709 C C . GLN A 1 351 ? -18.078 7.254 5.883 1 90.5 351 GLN A C 1
ATOM 2711 O O . GLN A 1 351 ? -18.891 6.48 5.375 1 90.5 351 GLN A O 1
ATOM 2716 N N . VAL A 1 352 ? -17.953 8.477 5.539 1 90.94 352 VAL A N 1
ATOM 2717 C CA . VAL A 1 352 ? -18.812 9.062 4.512 1 90.94 352 VAL A CA 1
ATOM 2718 C C . VAL A 1 352 ? -18.578 8.367 3.176 1 90.94 352 VAL A C 1
ATOM 2720 O O . VAL A 1 352 ? -19.516 8.133 2.416 1 90.94 352 VAL A O 1
ATOM 2723 N N . GLN A 1 353 ? -17.344 7.98 2.924 1 84.31 353 GLN A N 1
ATOM 2724 C CA . GLN A 1 353 ? -16.984 7.355 1.66 1 84.31 353 GLN A CA 1
ATOM 2725 C C . GLN A 1 353 ? -17.578 5.953 1.548 1 84.31 353 GLN A C 1
ATOM 2727 O O . GLN A 1 353 ? -17.859 5.477 0.445 1 84.31 353 GLN A O 1
ATOM 2732 N N . GLN A 1 354 ? -17.812 5.328 2.621 1 77.12 354 GLN A N 1
ATOM 2733 C CA . GLN A 1 354 ? -18.281 3.945 2.623 1 77.12 354 GLN A CA 1
ATOM 2734 C C . GLN A 1 354 ? -19.812 3.879 2.557 1 77.12 354 GLN A C 1
ATOM 2736 O O . GLN A 1 354 ? -20.375 2.807 2.344 1 77.12 354 GLN A O 1
ATOM 2741 N N . ASN A 1 355 ? -20.5 4.941 2.92 1 69.38 355 ASN A N 1
ATOM 2742 C CA . ASN A 1 355 ? -21.953 4.926 2.951 1 69.38 355 ASN A CA 1
ATOM 2743 C C . ASN A 1 355 ? -22.547 5.523 1.68 1 69.38 355 ASN A C 1
ATOM 2745 O O . ASN A 1 355 ? -22.766 6.73 1.602 1 69.38 355 ASN A O 1
ATOM 2749 N N . PRO A 1 356 ? -22.641 4.645 0.726 1 61.97 356 PRO A N 1
ATOM 2750 C CA . PRO A 1 356 ? -23.141 5.207 -0.526 1 61.97 356 PRO A CA 1
ATOM 2751 C C . PRO A 1 356 ? -24.484 5.91 -0.352 1 61.97 356 PRO A C 1
ATOM 2753 O O . PRO A 1 356 ? -24.953 6.098 0.776 1 61.97 356 PRO A O 1
ATOM 2756 N N . GLN A 1 357 ? -25.531 5.5 -1.137 1 63.22 357 GLN A N 1
ATOM 2757 C CA . GLN A 1 357 ? -26.797 6.125 -1.523 1 63.22 357 GLN A CA 1
ATOM 2758 C C . GLN A 1 357 ? -27.781 6.137 -0.359 1 63.22 357 GLN A C 1
ATOM 2760 O O . GLN A 1 357 ? -28.016 5.109 0.278 1 63.22 357 GLN A O 1
ATOM 2765 N N . SER A 1 358 ? -27.656 7.324 0.24 1 66.12 358 SER A N 1
ATOM 2766 C CA . SER A 1 358 ? -28.672 7.465 1.278 1 66.12 358 SER A CA 1
ATOM 2767 C C . SER A 1 358 ? -30.016 7.867 0.685 1 66.12 358 SER A C 1
ATOM 2769 O O . SER A 1 358 ? -30.078 8.656 -0.262 1 66.12 358 SER A O 1
ATOM 2771 N N . THR A 1 359 ? -31 7.223 1.152 1 78.12 359 THR A N 1
ATOM 2772 C CA . THR A 1 359 ? -32.375 7.566 0.783 1 78.12 359 THR A CA 1
ATOM 2773 C C . THR A 1 359 ? -32.75 8.938 1.33 1 78.12 359 THR A C 1
ATOM 2775 O O . THR A 1 359 ? -33.688 9.578 0.827 1 78.12 359 THR A O 1
ATOM 2778 N N . ASP A 1 360 ? -32.031 9.445 2.287 1 88.38 360 ASP A N 1
ATOM 2779 C CA . ASP A 1 360 ? -32.281 10.766 2.871 1 88.38 360 ASP A CA 1
ATOM 2780 C C . ASP A 1 360 ? -30.969 11.555 2.986 1 88.38 360 ASP A C 1
ATOM 2782 O O . ASP A 1 360 ? -30.359 11.602 4.059 1 88.38 360 ASP A O 1
ATOM 2786 N N . PRO A 1 361 ? -30.609 12.203 1.99 1 88.75 361 PRO A N 1
ATOM 2787 C CA . PRO A 1 361 ? -29.328 12.906 1.95 1 88.75 361 PRO A CA 1
ATOM 2788 C C . PRO A 1 361 ? -29.219 13.984 3.021 1 88.75 361 PRO A C 1
ATOM 2790 O O . PRO A 1 361 ? -28.156 14.164 3.611 1 88.75 361 PRO A O 1
ATOM 2793 N N . GLN A 1 362 ? -30.312 14.641 3.275 1 91.12 362 GLN A N 1
ATOM 2794 C CA . GLN A 1 362 ? -30.266 15.719 4.262 1 91.12 362 GLN A CA 1
ATOM 2795 C C . GLN A 1 362 ? -30 15.164 5.66 1 91.12 362 GLN A C 1
ATOM 2797 O O . GLN A 1 362 ? -29.203 15.734 6.41 1 91.12 362 GLN A O 1
ATOM 2802 N N . ALA A 1 363 ? -30.656 14.133 5.973 1 91.75 363 ALA A N 1
ATOM 2803 C CA . ALA A 1 363 ? -30.438 13.508 7.277 1 91.75 363 ALA A CA 1
ATOM 2804 C C . ALA A 1 363 ? -29 13 7.41 1 91.75 363 ALA A C 1
ATOM 2806 O O . ALA A 1 363 ? -28.406 13.094 8.484 1 91.75 363 ALA A O 1
ATOM 2807 N N . CYS A 1 364 ? -28.438 12.492 6.352 1 92.5 364 CYS A N 1
ATOM 2808 C CA . CYS A 1 364 ? -27.078 11.992 6.344 1 92.5 364 CYS A CA 1
ATOM 2809 C C . CYS A 1 364 ? -26.078 13.133 6.527 1 92.5 364 CYS A C 1
ATOM 2811 O O . CYS A 1 364 ? -25.125 13.016 7.301 1 92.5 364 CYS A O 1
ATOM 2813 N N . ILE A 1 365 ? -26.328 14.203 5.812 1 94.06 365 ILE A N 1
ATOM 2814 C CA . ILE A 1 365 ? -25.469 15.375 5.926 1 94.06 365 ILE A CA 1
ATOM 2815 C C . ILE A 1 365 ? -25.469 15.875 7.371 1 94.06 365 ILE A C 1
ATOM 2817 O O . ILE A 1 365 ? -24.406 16.094 7.957 1 94.06 365 ILE A O 1
ATOM 2821 N N . MET A 1 366 ? -26.641 15.961 7.957 1 94.5 366 MET A N 1
ATOM 2822 C CA . MET A 1 366 ? -26.75 16.484 9.312 1 94.5 366 MET A CA 1
ATOM 2823 C C . MET A 1 366 ? -26.062 15.555 10.312 1 94.5 366 MET A C 1
ATOM 2825 O O . MET A 1 366 ? -25.438 16.016 11.266 1 94.5 366 MET A O 1
ATOM 2829 N N . ARG A 1 367 ? -26.172 14.32 10.062 1 95.12 367 ARG A N 1
ATOM 2830 C CA . ARG A 1 367 ? -25.547 13.336 10.945 1 95.12 367 ARG A CA 1
ATOM 2831 C C . ARG A 1 367 ? -24.031 13.477 10.922 1 95.12 367 ARG A C 1
ATOM 2833 O O . ARG A 1 367 ? -23.391 13.523 11.977 1 95.12 367 ARG A O 1
ATOM 2840 N N . TYR A 1 368 ? -23.469 13.602 9.773 1 96.31 368 TYR A N 1
ATOM 2841 C CA . TYR A 1 368 ? -22.016 13.672 9.664 1 96.31 368 TYR A CA 1
ATOM 2842 C C . TYR A 1 368 ? -21.5 15.031 10.109 1 96.31 368 TYR A C 1
ATOM 2844 O O . TYR A 1 368 ? -20.422 15.133 10.695 1 96.31 368 TYR A O 1
ATOM 2852 N N . LEU A 1 369 ? -22.234 16.078 9.828 1 97.06 369 LEU A N 1
ATOM 2853 C CA . LEU A 1 369 ? -21.859 17.391 10.336 1 97.06 369 LEU A CA 1
ATOM 2854 C C . LEU A 1 369 ? -21.875 17.406 11.859 1 97.06 369 LEU A C 1
ATOM 2856 O O . LEU A 1 369 ? -21.016 18.047 12.484 1 97.06 369 LEU A O 1
ATOM 2860 N N . ALA A 1 370 ? -22.812 16.688 12.406 1 97.81 370 ALA A N 1
ATOM 2861 C CA . ALA A 1 370 ? -22.891 16.594 13.859 1 97.81 370 ALA A CA 1
ATOM 2862 C C . ALA A 1 370 ? -21.672 15.844 14.414 1 97.81 370 ALA A C 1
ATOM 2864 O O . ALA A 1 370 ? -21.172 16.172 15.492 1 97.81 370 ALA A O 1
ATOM 2865 N N . LYS A 1 371 ? -21.234 14.844 13.727 1 98.06 371 LYS A N 1
ATOM 2866 C CA . LYS A 1 371 ? -20.047 14.109 14.133 1 98.06 371 LYS A CA 1
ATOM 2867 C C . LYS A 1 371 ? -18.812 15 14.117 1 98.06 371 LYS A C 1
ATOM 2869 O O . LYS A 1 371 ? -17.969 14.938 15.023 1 98.06 371 LYS A O 1
ATOM 2874 N N . VAL A 1 372 ? -18.688 15.812 13.07 1 98.5 372 VAL A N 1
ATOM 2875 C CA . VAL A 1 372 ? -17.578 16.75 12.977 1 98.5 372 VAL A CA 1
ATOM 2876 C C . VAL A 1 372 ? -17.625 17.719 14.156 1 98.5 372 VAL A C 1
ATOM 2878 O O . VAL A 1 372 ? -16.609 17.969 14.805 1 98.5 372 VAL A O 1
ATOM 2881 N N . GLN A 1 373 ? -18.812 18.203 14.43 1 97.88 373 GLN A N 1
ATOM 2882 C CA . GLN A 1 373 ? -18.984 19.141 15.523 1 97.88 373 GLN A CA 1
ATOM 2883 C C . GLN A 1 373 ? -18.641 18.5 16.859 1 97.88 373 GLN A C 1
ATOM 2885 O O . GLN A 1 373 ? -18.078 19.141 17.75 1 97.88 373 GLN A O 1
ATOM 2890 N N . HIS A 1 374 ? -19 17.281 16.953 1 98.31 374 HIS A N 1
ATOM 2891 C CA . HIS A 1 374 ? -18.703 16.562 18.172 1 98.31 374 HIS A CA 1
ATOM 2892 C C . HIS A 1 374 ? -17.203 16.484 18.438 1 98.31 374 HIS A C 1
ATOM 2894 O O . HIS A 1 374 ? -16.766 16.625 19.578 1 98.31 374 HIS A O 1
ATOM 2900 N N . VAL A 1 375 ? -16.438 16.25 17.422 1 98.5 375 VAL A N 1
ATOM 2901 C CA . VAL A 1 375 ? -14.977 16.219 17.547 1 98.5 375 VAL A CA 1
ATOM 2902 C C . VAL A 1 375 ? -14.477 17.578 18.047 1 98.5 375 VAL A C 1
ATOM 2904 O O . VAL A 1 375 ? -13.664 17.656 18.969 1 98.5 375 VAL A O 1
ATOM 2907 N N . LEU A 1 376 ? -14.961 18.656 17.469 1 97.81 376 LEU A N 1
ATOM 2908 C CA . LEU A 1 376 ? -14.516 20.016 17.828 1 97.81 376 LEU A CA 1
ATOM 2909 C C . LEU A 1 376 ? -14.922 20.359 19.25 1 97.81 376 LEU A C 1
ATOM 2911 O O . LEU A 1 376 ? -14.164 21.016 19.969 1 97.81 376 LEU A O 1
ATOM 2915 N N . ASP A 1 377 ? -16.062 19.859 19.688 1 97.06 377 ASP A N 1
ATOM 2916 C CA . ASP A 1 377 ? -16.578 20.141 21.016 1 97.06 377 ASP A CA 1
ATOM 2917 C C . ASP A 1 377 ? -15.773 19.406 22.094 1 97.06 377 ASP A C 1
ATOM 2919 O O . ASP A 1 377 ? -15.789 19.797 23.266 1 97.06 377 ASP A O 1
ATOM 2923 N N . ASN A 1 378 ? -15.102 18.391 21.672 1 96.81 378 ASN A N 1
ATOM 2924 C CA . ASN A 1 378 ? -14.391 17.578 22.656 1 96.81 378 ASN A CA 1
ATOM 2925 C C . ASN A 1 378 ? -12.883 17.781 22.578 1 96.81 378 ASN A C 1
ATOM 2927 O O . ASN A 1 378 ? -12.109 16.984 23.125 1 96.81 378 ASN A O 1
ATOM 2931 N N . LEU A 1 379 ? -12.5 18.859 21.938 1 97.62 379 LEU A N 1
ATOM 2932 C CA . LEU A 1 379 ? -11.086 19.203 21.906 1 97.62 379 LEU A CA 1
ATOM 2933 C C . LEU A 1 379 ? -10.586 19.578 23.297 1 97.62 379 LEU A C 1
ATOM 2935 O O . LEU A 1 379 ? -11.312 20.203 24.078 1 97.62 379 LEU A O 1
ATOM 2939 N N . PRO A 1 380 ? -9.398 19.203 23.641 1 95.06 380 PRO A N 1
ATOM 2940 C CA . PRO A 1 380 ? -8.844 19.703 24.906 1 95.06 380 PRO A CA 1
ATOM 2941 C C . PRO A 1 380 ? -8.75 21.219 24.938 1 95.06 380 PRO A C 1
ATOM 2943 O O . PRO A 1 380 ? -8.727 21.875 23.891 1 95.06 380 PRO A O 1
ATOM 2946 N N . PRO A 1 381 ? -8.633 21.781 26.094 1 93.38 381 PRO A N 1
ATOM 2947 C CA . PRO A 1 381 ? -8.695 23.234 26.25 1 93.38 381 PRO A CA 1
ATOM 2948 C C . PRO A 1 381 ? -7.648 23.969 25.406 1 93.38 381 PRO A C 1
ATOM 2950 O O . PRO A 1 381 ? -7.926 25.047 24.859 1 93.38 381 PRO A O 1
ATOM 2953 N N . GLU A 1 382 ? -6.504 23.375 25.266 1 94.12 382 GLU A N 1
ATOM 2954 C CA . GLU A 1 382 ? -5.418 24.047 24.562 1 94.12 382 GLU A CA 1
ATOM 2955 C C . GLU A 1 382 ? -5.691 24.125 23.062 1 94.12 382 GLU A C 1
ATOM 2957 O O . GLU A 1 382 ? -5.078 24.922 22.344 1 94.12 382 GLU A O 1
ATOM 2962 N N . LEU A 1 383 ? -6.703 23.328 22.531 1 96.81 383 LEU A N 1
ATOM 2963 C CA . LEU A 1 383 ? -6.938 23.25 21.094 1 96.81 383 LEU A CA 1
ATOM 2964 C C . LEU A 1 383 ? -8.289 23.859 20.734 1 96.81 383 LEU A C 1
ATOM 2966 O O . LEU A 1 383 ? -8.68 23.844 19.562 1 96.81 383 LEU A O 1
ATOM 2970 N N . ARG A 1 384 ? -8.945 24.453 21.672 1 95.25 384 ARG A N 1
ATOM 2971 C CA . ARG A 1 384 ? -10.258 25.031 21.422 1 95.25 384 ARG A CA 1
ATOM 2972 C C . ARG A 1 384 ? -10.133 26.406 20.781 1 95.25 384 ARG A C 1
ATOM 2974 O O . ARG A 1 384 ? -9.242 27.188 21.156 1 95.25 384 ARG A O 1
ATOM 2981 N N . TRP A 1 385 ? -11.008 26.641 19.828 1 93.44 385 TRP A N 1
ATOM 2982 C CA . TRP A 1 385 ? -11.07 27.953 19.203 1 93.44 385 TRP A CA 1
ATOM 2983 C C . TRP A 1 385 ? -11.625 28.984 20.188 1 93.44 385 TRP A C 1
ATOM 2985 O O . TRP A 1 385 ? -12.688 28.797 20.766 1 93.44 385 TRP A O 1
ATOM 2995 N N . ARG A 1 386 ? -10.938 30.094 20.266 1 87.5 386 ARG A N 1
ATOM 2996 C CA . ARG A 1 386 ? -11.375 31.109 21.234 1 87.5 386 ARG A CA 1
ATOM 2997 C C . ARG A 1 386 ? -11.461 32.469 20.578 1 87.5 386 ARG A C 1
ATOM 2999 O O . ARG A 1 386 ? -11.656 33.5 21.25 1 87.5 386 ARG A O 1
ATOM 3006 N N . GLY A 1 387 ? -11.273 32.438 19.266 1 80.81 387 GLY A N 1
ATOM 3007 C CA . GLY A 1 387 ? -11.305 33.719 18.594 1 80.81 387 GLY A CA 1
ATOM 3008 C C . GLY A 1 387 ? -10.328 34.719 19.188 1 80.81 387 GLY A C 1
ATOM 3009 O O . GLY A 1 387 ? -9.133 34.438 19.281 1 80.81 387 GLY A O 1
ATOM 3010 N N . GLY A 1 388 ? -10.852 35.781 19.844 1 74 388 GLY A N 1
ATOM 3011 C CA . GLY A 1 388 ? -10.039 36.844 20.406 1 74 388 GLY A CA 1
ATOM 3012 C C . GLY A 1 388 ? -9.922 36.75 21.922 1 74 388 GLY A C 1
ATOM 3013 O O . GLY A 1 388 ? -9.211 37.562 22.547 1 74 388 GLY A O 1
ATOM 3014 N N . LEU A 1 389 ? -10.398 35.656 22.406 1 76.25 389 LEU A N 1
ATOM 3015 C CA . LEU A 1 389 ? -10.406 35.562 23.859 1 76.25 389 LEU A CA 1
ATOM 3016 C C . LEU A 1 389 ? -9.07 35.031 24.359 1 76.25 389 LEU A C 1
ATOM 3018 O O . LEU A 1 389 ? -8.281 34.469 23.594 1 76.25 389 LEU A O 1
ATOM 3022 N N . SER A 1 390 ? -8.891 35.188 25.719 1 80.38 390 SER A N 1
ATOM 3023 C CA . SER A 1 390 ? -7.656 34.75 26.359 1 80.38 390 SER A CA 1
ATOM 3024 C C . SER A 1 390 ? -7.496 33.219 26.281 1 80.38 390 SER A C 1
ATOM 3026 O O . SER A 1 390 ? -8.484 32.5 26.359 1 80.38 390 SER A O 1
ATOM 3028 N N . ARG A 1 391 ? -6.199 32.812 26.266 1 82 391 ARG A N 1
ATOM 3029 C CA . ARG A 1 391 ? -5.859 31.406 26.172 1 82 391 ARG A CA 1
ATOM 3030 C C . ARG A 1 391 ? -5.324 30.891 27.5 1 82 391 ARG A C 1
ATOM 3032 O O . ARG A 1 391 ? -4.801 31.656 28.312 1 82 391 ARG A O 1
ATOM 3039 N N . PRO A 1 392 ? -5.484 29.609 27.609 1 83.88 392 PRO A N 1
ATOM 3040 C CA . PRO A 1 392 ? -4.883 29.016 28.812 1 83.88 392 PRO A CA 1
ATOM 3041 C C . PRO A 1 392 ? -3.373 29.234 28.875 1 83.88 392 PRO A C 1
ATOM 3043 O O . PRO A 1 392 ? -2.725 29.422 27.844 1 83.88 392 PRO A O 1
ATOM 3046 N N . LYS A 1 393 ? -2.832 29.203 30.078 1 81.88 393 LYS A N 1
ATOM 3047 C CA . LYS A 1 393 ? -1.432 29.516 30.344 1 81.88 393 LYS A CA 1
ATOM 3048 C C . LYS A 1 393 ? -0.502 28.531 29.641 1 81.88 393 LYS A C 1
ATOM 3050 O O . LYS A 1 393 ? 0.594 28.891 29.219 1 81.88 393 LYS A O 1
ATOM 3055 N N . ASN A 1 394 ? -0.938 27.406 29.391 1 84.56 394 ASN A N 1
ATOM 3056 C CA . ASN A 1 394 ? -0.028 26.375 28.875 1 84.56 394 ASN A CA 1
ATOM 3057 C C . ASN A 1 394 ? -0.12 26.234 27.359 1 84.56 394 ASN A C 1
ATOM 3059 O O . ASN A 1 394 ? 0.466 25.328 26.781 1 84.56 394 ASN A O 1
ATOM 3063 N N . VAL A 1 395 ? -0.689 27.219 26.75 1 89.56 395 VAL A N 1
ATOM 3064 C CA . VAL A 1 395 ? -0.851 27.156 25.297 1 89.56 395 VAL A CA 1
ATOM 3065 C C . VAL A 1 395 ? 0.411 27.688 24.625 1 89.56 395 VAL A C 1
ATOM 3067 O O . VAL A 1 395 ? 0.984 28.688 25.047 1 89.56 395 VAL A O 1
ATOM 3070 N N . THR A 1 396 ? 0.854 26.953 23.641 1 91.38 396 THR A N 1
ATOM 3071 C CA . THR A 1 396 ? 2.041 27.312 22.875 1 91.38 396 THR A CA 1
ATOM 3072 C C . THR A 1 396 ? 1.666 27.719 21.453 1 91.38 396 THR A C 1
ATOM 3074 O O . THR A 1 396 ? 0.506 27.609 21.047 1 91.38 396 THR A O 1
ATOM 3077 N N . GLU A 1 397 ? 2.652 28.25 20.75 1 91.38 397 GLU A N 1
ATOM 3078 C CA . GLU A 1 397 ? 2.445 28.562 19.344 1 91.38 397 GLU A CA 1
ATOM 3079 C C . GLU A 1 397 ? 2.125 27.297 18.547 1 91.38 397 GLU A C 1
ATOM 3081 O O . GLU A 1 397 ? 1.399 27.344 17.547 1 91.38 397 GLU A O 1
ATOM 3086 N N . GLY A 1 398 ? 2.662 26.234 19.016 1 94.44 398 GLY A N 1
ATOM 3087 C CA . GLY A 1 398 ? 2.359 24.953 18.391 1 94.44 398 GLY A CA 1
ATOM 3088 C C . GLY A 1 398 ? 0.886 24.594 18.438 1 94.44 398 GLY A C 1
ATOM 3089 O O . GLY A 1 398 ? 0.349 24.016 17.5 1 94.44 398 GLY A O 1
ATOM 3090 N N . HIS A 1 399 ? 0.252 24.969 19.484 1 95.94 399 HIS A N 1
ATOM 3091 C CA . HIS A 1 399 ? -1.184 24.734 19.594 1 95.94 399 HIS A CA 1
ATOM 3092 C C . HIS A 1 399 ? -1.954 25.578 18.578 1 95.94 399 HIS A C 1
ATOM 3094 O O . HIS A 1 399 ? -2.947 25.109 18 1 95.94 399 HIS A O 1
ATOM 3100 N N . ASP A 1 400 ? -1.493 26.781 18.359 1 94.38 400 ASP A N 1
ATOM 3101 C CA . ASP A 1 400 ? -2.131 27.625 17.344 1 94.38 400 ASP A CA 1
ATOM 3102 C C . ASP A 1 400 ? -2.045 26.969 15.969 1 94.38 400 ASP A C 1
ATOM 3104 O O . ASP A 1 400 ? -3.004 27.016 15.195 1 94.38 400 ASP A O 1
ATOM 3108 N N . VAL A 1 401 ? -0.902 26.453 15.703 1 95.94 401 VAL A N 1
ATOM 3109 C CA . VAL A 1 401 ? -0.684 25.75 14.438 1 95.94 401 VAL A CA 1
ATOM 3110 C C . VAL A 1 401 ? -1.664 24.578 14.32 1 95.94 401 VAL A C 1
ATOM 3112 O O . VAL A 1 401 ? -2.293 24.406 13.273 1 95.94 401 VAL A O 1
ATOM 3115 N N . GLN A 1 402 ? -1.832 23.844 15.359 1 97.25 402 GLN A N 1
ATOM 3116 C CA . GLN A 1 402 ? -2.758 22.719 15.352 1 97.25 402 GLN A CA 1
ATOM 3117 C C . GLN A 1 402 ? -4.203 23.188 15.227 1 97.25 402 GLN A C 1
ATOM 3119 O O . GLN A 1 402 ? -5.008 22.578 14.531 1 97.25 402 GLN A O 1
ATOM 3124 N N . ILE A 1 403 ? -4.52 24.297 15.906 1 96.88 403 ILE A N 1
ATOM 3125 C CA . ILE A 1 403 ? -5.871 24.844 15.852 1 96.88 403 ILE A CA 1
ATOM 3126 C C . ILE A 1 403 ? -6.227 25.188 14.414 1 96.88 403 ILE A C 1
ATOM 3128 O O . ILE A 1 403 ? -7.289 24.812 13.922 1 96.88 403 ILE A O 1
ATOM 3132 N N . ALA A 1 404 ? -5.328 25.906 13.766 1 96.38 404 ALA A N 1
ATOM 3133 C CA . ALA A 1 404 ? -5.57 26.25 12.367 1 96.38 404 ALA A CA 1
ATOM 3134 C C . ALA A 1 404 ? -5.785 25 11.516 1 96.38 404 ALA A C 1
ATOM 3136 O O . ALA A 1 404 ? -6.715 24.938 10.711 1 96.38 404 ALA A O 1
ATOM 3137 N N . ASN A 1 405 ? -4.949 24.016 11.688 1 97.62 405 ASN A N 1
ATOM 3138 C CA . ASN A 1 405 ? -5.027 22.766 10.93 1 97.62 405 ASN A CA 1
ATOM 3139 C C . ASN A 1 405 ? -6.352 22.062 11.164 1 97.62 405 ASN A C 1
ATOM 3141 O O . ASN A 1 405 ? -7.027 21.656 10.211 1 97.62 405 ASN A O 1
ATOM 3145 N N . LEU A 1 406 ? -6.727 21.938 12.414 1 98.31 406 LEU A N 1
ATOM 3146 C CA . LEU A 1 406 ? -7.934 21.219 12.797 1 98.31 406 LEU A CA 1
ATOM 3147 C C . LEU A 1 406 ? -9.18 21.906 12.258 1 98.31 406 LEU A C 1
ATOM 3149 O O . LEU A 1 406 ? -10.039 21.266 11.656 1 98.31 406 LEU A O 1
ATOM 3153 N N . PHE A 1 407 ? -9.227 23.141 12.422 1 97.94 407 PHE A N 1
ATOM 3154 C CA . PHE A 1 407 ? -10.453 23.859 12.086 1 97.94 407 PHE A CA 1
ATOM 3155 C C . PHE A 1 407 ? -10.594 24.016 10.578 1 97.94 407 PHE A C 1
ATOM 3157 O O . PHE A 1 407 ? -11.688 23.844 10.039 1 97.94 407 PHE A O 1
ATOM 3164 N N . VAL A 1 408 ? -9.539 24.312 9.891 1 97.44 408 VAL A N 1
ATOM 3165 C CA . VAL A 1 408 ? -9.633 24.391 8.438 1 97.44 408 VAL A CA 1
ATOM 3166 C C . VAL A 1 408 ? -9.961 23 7.863 1 97.44 408 VAL A C 1
ATOM 3168 O O . VAL A 1 408 ? -10.781 22.891 6.953 1 97.44 408 VAL A O 1
ATOM 3171 N N . THR A 1 409 ? -9.328 21.969 8.391 1 98.19 409 THR A N 1
ATOM 3172 C CA . THR A 1 409 ? -9.617 20.609 7.938 1 98.19 409 THR A CA 1
ATOM 3173 C C . THR A 1 409 ? -11.078 20.25 8.211 1 98.19 409 THR A C 1
ATOM 3175 O O . THR A 1 409 ? -11.742 19.641 7.363 1 98.19 409 THR A O 1
ATOM 3178 N N . SER A 1 410 ? -11.578 20.625 9.375 1 98.62 410 SER A N 1
ATOM 3179 C CA . SER A 1 410 ? -12.977 20.359 9.688 1 98.62 410 SER A CA 1
ATOM 3180 C C .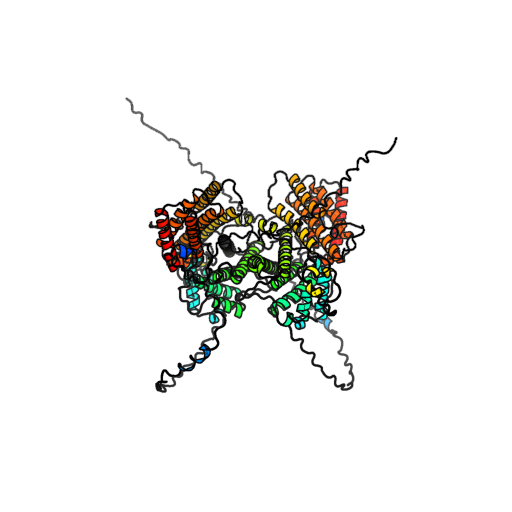 SER A 1 410 ? -13.906 21.031 8.68 1 98.62 410 SER A C 1
ATOM 3182 O O . SER A 1 410 ? -14.906 20.438 8.258 1 98.62 410 SER A O 1
ATOM 3184 N N . LEU A 1 411 ? -13.602 22.234 8.32 1 98.38 411 LEU A N 1
ATOM 3185 C CA . LEU A 1 411 ? -14.398 22.953 7.348 1 98.38 411 LEU A CA 1
ATOM 3186 C C . LEU A 1 411 ? -14.312 22.297 5.969 1 98.38 411 LEU A C 1
ATOM 3188 O O . LEU A 1 411 ? -15.305 22.219 5.25 1 98.38 411 LEU A O 1
ATOM 3192 N N . ASN A 1 412 ? -13.133 21.875 5.645 1 98.19 412 ASN A N 1
ATOM 3193 C CA . ASN A 1 412 ? -12.938 21.188 4.375 1 98.19 412 ASN A CA 1
ATOM 3194 C C . ASN A 1 412 ? -13.758 19.906 4.305 1 98.19 412 ASN A C 1
ATOM 3196 O O . ASN A 1 412 ? -14.383 19.609 3.285 1 98.19 412 ASN A O 1
ATOM 3200 N N . ILE A 1 413 ? -13.719 19.156 5.344 1 98.19 413 ILE A N 1
ATOM 3201 C CA . ILE A 1 413 ? -14.469 17.906 5.406 1 98.19 413 ILE A CA 1
ATOM 3202 C C . ILE A 1 413 ? -15.969 18.203 5.312 1 98.19 413 ILE A C 1
ATOM 3204 O O . ILE A 1 413 ? -16.688 17.531 4.574 1 98.19 413 ILE A O 1
ATOM 3208 N N . ARG A 1 414 ? -16.422 19.219 6.012 1 97.81 414 ARG A N 1
ATOM 3209 C CA . ARG A 1 414 ? -17.828 19.625 5.938 1 97.81 414 ARG A CA 1
ATOM 3210 C C . ARG A 1 414 ? -18.219 20.016 4.512 1 97.81 414 ARG A C 1
ATOM 3212 O O . ARG A 1 414 ? -19.266 19.594 4.016 1 97.81 414 ARG A O 1
ATOM 3219 N N . SER A 1 415 ? -17.375 20.781 3.91 1 97.44 415 SER A N 1
ATOM 3220 C CA . SER A 1 415 ? -17.609 21.203 2.533 1 97.44 415 SER A CA 1
ATOM 3221 C C . SER A 1 415 ? -17.719 20 1.598 1 97.44 415 SER A C 1
ATOM 3223 O O . SER A 1 415 ? -18.594 19.953 0.736 1 97.44 415 SER A O 1
ATOM 3225 N N . ASN A 1 416 ? -16.906 19.047 1.805 1 96.12 416 ASN A N 1
ATOM 3226 C CA . ASN A 1 416 ? -16.891 17.875 0.93 1 96.12 416 ASN A CA 1
ATOM 3227 C C . ASN A 1 416 ? -18.062 16.953 1.209 1 96.12 416 ASN A C 1
ATOM 3229 O O . ASN A 1 416 ? -18.578 16.297 0.299 1 96.12 416 ASN A O 1
ATOM 3233 N N . ILE A 1 417 ? -18.453 16.891 2.441 1 95.12 417 ILE A N 1
ATOM 3234 C CA . ILE A 1 417 ? -19.656 16.141 2.766 1 95.12 417 ILE A CA 1
ATOM 3235 C C . ILE A 1 417 ? -20.844 16.719 2.002 1 95.12 417 ILE A C 1
ATOM 3237 O O . ILE A 1 417 ? -21.641 15.977 1.409 1 95.12 417 ILE A O 1
ATOM 3241 N N . LEU A 1 418 ? -20.938 18.047 1.961 1 94.25 418 LEU A N 1
ATOM 3242 C CA . LEU A 1 418 ? -22.016 18.719 1.253 1 94.25 418 LEU A CA 1
ATOM 3243 C C . LEU A 1 418 ? -21.938 18.453 -0.246 1 94.25 418 LEU A C 1
ATOM 3245 O O . LEU A 1 418 ? -22.953 18.234 -0.898 1 94.25 418 LEU A O 1
ATOM 3249 N N . GLN A 1 419 ? -20.781 18.453 -0.75 1 91.5 419 GLN A N 1
ATOM 3250 C CA . GLN A 1 419 ? -20.594 18.219 -2.18 1 91.5 419 GLN A CA 1
ATOM 3251 C C . GLN A 1 419 ? -20.953 16.781 -2.561 1 91.5 419 GLN A C 1
ATOM 3253 O O . GLN A 1 419 ? -21.516 16.547 -3.631 1 91.5 419 GLN A O 1
ATOM 3258 N N . LYS A 1 420 ? -20.656 15.891 -1.72 1 89.75 420 LYS A N 1
ATOM 3259 C CA . LYS A 1 420 ? -20.859 14.477 -2.018 1 89.75 420 LYS A CA 1
ATOM 3260 C C . LYS A 1 420 ? -22.344 14.094 -1.863 1 89.75 420 LYS A C 1
ATOM 3262 O O . LYS A 1 420 ? -22.875 13.328 -2.666 1 89.75 420 LYS A O 1
ATOM 3267 N N . LEU A 1 421 ? -22.969 14.633 -0.911 1 88.88 421 LEU A N 1
ATOM 3268 C CA . LEU A 1 421 ? -24.312 14.172 -0.556 1 88.88 421 LEU A CA 1
ATOM 3269 C C . LEU A 1 421 ? -25.359 15.172 -1.012 1 88.88 421 LEU A C 1
ATOM 3271 O O . LEU A 1 421 ? -26.562 14.859 -1.027 1 88.88 421 LEU A O 1
ATOM 3275 N N . GLY A 1 422 ? -24.906 16.312 -1.297 1 80.38 422 GLY A N 1
ATOM 3276 C CA . GLY A 1 422 ? -25.828 17.344 -1.739 1 80.38 422 GLY A CA 1
ATOM 3277 C C . GLY A 1 422 ? -26.047 17.328 -3.24 1 80.38 422 GLY A C 1
ATOM 3278 O O . GLY A 1 422 ? -25.656 16.391 -3.932 1 80.38 422 GLY A O 1
ATOM 3279 N N . PRO A 1 423 ? -26.812 18.297 -3.682 1 82.75 423 PRO A N 1
ATOM 3280 C CA . PRO A 1 423 ? -27.359 19.453 -2.971 1 82.75 423 PRO A CA 1
ATOM 3281 C C . PRO A 1 423 ? -28.688 19.156 -2.285 1 82.75 423 PRO A C 1
ATOM 3283 O O . PRO A 1 423 ? -29.484 18.359 -2.787 1 82.75 423 PRO A O 1
ATOM 3286 N N . THR A 1 424 ? -28.828 19.766 -1.102 1 86.12 424 THR A N 1
ATOM 3287 C CA . THR A 1 424 ? -30.094 19.797 -0.381 1 86.12 424 THR A CA 1
ATOM 3288 C C . THR A 1 424 ? -30.562 21.234 -0.168 1 86.12 424 THR A C 1
ATOM 3290 O O . THR A 1 424 ? -29.875 22.172 -0.566 1 86.12 424 THR A O 1
ATOM 3293 N N . ASP A 1 425 ? -31.703 21.422 0.41 1 82.25 425 ASP A N 1
ATOM 3294 C CA . ASP A 1 425 ? -32.281 22.75 0.624 1 82.25 425 ASP A CA 1
ATOM 3295 C C . ASP A 1 425 ? -31.391 23.578 1.547 1 82.25 425 ASP A C 1
ATOM 3297 O O . ASP A 1 425 ? -31.312 24.797 1.404 1 82.25 425 ASP A O 1
ATOM 3301 N N . GLU A 1 426 ? -30.672 22.906 2.371 1 88.38 426 GLU A N 1
ATOM 3302 C CA . GLU A 1 426 ? -29.891 23.609 3.387 1 88.38 426 GLU A CA 1
ATOM 3303 C C . GLU A 1 426 ? -28.422 23.719 2.977 1 88.38 426 GLU A C 1
ATOM 3305 O O . GLU A 1 426 ? -27.641 24.391 3.646 1 88.38 426 GLU A O 1
ATOM 3310 N N . SER A 1 427 ? -28.062 23.125 1.887 1 88.38 427 SER A N 1
ATOM 3311 C CA . SER A 1 427 ? -26.672 23.047 1.484 1 88.38 427 SER A CA 1
ATOM 3312 C C . SER A 1 427 ? -26.078 24.422 1.218 1 88.38 427 SER A C 1
ATOM 3314 O O . SER A 1 427 ? -24.938 24.703 1.593 1 88.38 427 SER A O 1
ATOM 3316 N N . ALA A 1 428 ? -26.859 25.266 0.614 1 86.81 428 ALA A N 1
ATOM 3317 C CA . ALA A 1 428 ? -26.359 26.594 0.252 1 86.81 428 ALA A CA 1
ATOM 3318 C C . ALA A 1 428 ? -26 27.391 1.494 1 86.81 428 ALA A C 1
ATOM 3320 O O . ALA A 1 428 ? -24.953 28.031 1.543 1 86.81 428 ALA A O 1
ATOM 3321 N N . GLN A 1 429 ? -26.891 27.344 2.428 1 90 429 GLN A N 1
ATOM 3322 C CA . GLN A 1 429 ? -26.656 28.078 3.67 1 90 429 GLN A CA 1
ATOM 3323 C C . GLN A 1 429 ? -25.438 27.516 4.414 1 90 429 GLN A C 1
ATOM 3325 O O . GLN A 1 429 ? -24.688 28.281 5.023 1 90 429 GLN A O 1
ATOM 3330 N N . GLU A 1 430 ? -25.328 26.25 4.34 1 93.44 430 GLU A N 1
ATOM 3331 C CA . GLU A 1 430 ? -24.203 25.625 5.02 1 93.44 430 GLU A CA 1
ATOM 3332 C C . GLU A 1 430 ? -22.875 26.016 4.363 1 93.44 430 GLU A C 1
ATOM 3334 O O . GLU A 1 430 ? -21.875 26.203 5.047 1 93.44 430 GLU A O 1
ATOM 3339 N N . HIS A 1 431 ? -22.859 26.094 3.09 1 93.75 431 HIS A N 1
ATOM 3340 C CA . HIS A 1 431 ? -21.656 26.547 2.391 1 93.75 431 HIS A CA 1
ATOM 3341 C C . HIS A 1 431 ? -21.281 27.969 2.797 1 93.75 431 HIS A C 1
ATOM 3343 O O . HIS A 1 431 ? -20.109 28.281 2.939 1 93.75 431 HIS A O 1
ATOM 3349 N N . GLN A 1 432 ? -22.281 28.781 2.992 1 92.94 432 GLN A N 1
ATOM 3350 C CA . GLN A 1 432 ? -22.047 30.156 3.428 1 92.94 432 GLN A CA 1
ATOM 3351 C C . GLN A 1 432 ? -21.422 30.188 4.82 1 92.94 432 GLN A C 1
ATOM 3353 O O . GLN A 1 432 ? -20.469 30.938 5.062 1 92.94 432 GLN A O 1
ATOM 3358 N N . ARG A 1 433 ? -21.906 29.375 5.641 1 95.06 433 ARG A N 1
ATOM 3359 C CA . ARG A 1 433 ? -21.391 29.312 7.004 1 95.06 433 ARG A CA 1
ATOM 3360 C C . ARG A 1 433 ? -19.938 28.844 7.016 1 95.06 433 ARG A C 1
ATOM 3362 O O . ARG A 1 433 ? -19.125 29.344 7.785 1 95.06 433 ARG A O 1
ATOM 3369 N N . ILE A 1 434 ? -19.656 27.891 6.188 1 97.38 434 ILE A N 1
ATOM 3370 C CA . ILE A 1 434 ? -18.312 27.344 6.098 1 97.38 434 ILE A CA 1
ATOM 3371 C C . ILE A 1 434 ? -17.328 28.422 5.668 1 97.38 434 ILE A C 1
ATOM 3373 O O . ILE A 1 434 ? -16.266 28.578 6.27 1 97.38 434 ILE A O 1
ATOM 3377 N N . VAL A 1 435 ? -17.688 29.188 4.715 1 96.88 435 VAL A N 1
ATOM 3378 C CA . VAL A 1 435 ? -16.797 30.219 4.199 1 96.88 435 VAL A CA 1
ATOM 3379 C C . VAL A 1 435 ? -16.656 31.344 5.234 1 96.88 435 VAL A C 1
ATOM 3381 O O . VAL A 1 435 ? -15.562 31.891 5.41 1 96.88 435 VAL A O 1
ATOM 3384 N N . ASP A 1 436 ? -17.734 31.625 5.906 1 96.5 436 ASP A N 1
ATOM 3385 C CA . ASP A 1 436 ? -17.656 32.625 6.969 1 96.5 436 ASP A CA 1
ATOM 3386 C C . ASP A 1 436 ? -16.672 32.188 8.055 1 96.5 436 ASP A C 1
ATOM 3388 O O . ASP A 1 436 ? -15.852 33 8.5 1 96.5 436 ASP A O 1
ATOM 3392 N N . ASP A 1 437 ? -16.812 31 8.445 1 96.56 437 ASP A N 1
ATOM 3393 C CA . ASP A 1 437 ? -15.922 30.453 9.469 1 96.56 437 ASP A CA 1
ATOM 3394 C C . ASP A 1 437 ? -14.477 30.438 8.969 1 96.56 437 ASP A C 1
ATOM 3396 O O . ASP A 1 437 ? -13.547 30.719 9.727 1 96.56 437 ASP A O 1
ATOM 3400 N N . LEU A 1 438 ? -14.312 30.094 7.734 1 97.62 438 LEU A N 1
ATOM 3401 C CA . LEU A 1 438 ? -12.977 30.047 7.152 1 97.62 438 LEU A CA 1
ATOM 3402 C C . LEU A 1 438 ? -12.336 31.422 7.164 1 97.62 438 LEU A C 1
ATOM 3404 O O . LEU A 1 438 ? -11.172 31.562 7.551 1 97.62 438 LEU A O 1
ATOM 3408 N N . LEU A 1 439 ? -13.125 32.406 6.77 1 96.38 439 LEU A N 1
ATOM 3409 C CA . LEU A 1 439 ? -12.609 33.781 6.746 1 96.38 439 LEU A CA 1
ATOM 3410 C C . LEU A 1 439 ? -12.273 34.25 8.156 1 96.38 439 LEU A C 1
ATOM 3412 O O . LEU A 1 439 ? -11.281 34.969 8.359 1 96.38 439 LEU A O 1
ATOM 3416 N N . GLU A 1 440 ? -13.078 33.844 9.07 1 95.5 440 GLU A N 1
ATOM 3417 C CA . GLU A 1 440 ? -12.789 34.156 10.469 1 95.5 440 GLU A CA 1
ATOM 3418 C C . GLU A 1 440 ? -11.43 33.625 10.891 1 95.5 440 GLU A C 1
ATOM 3420 O O . GLU A 1 440 ? -10.648 34.312 11.539 1 95.5 440 GLU A O 1
ATOM 3425 N N . ILE A 1 441 ? -11.141 32.438 10.555 1 94.81 441 ILE A N 1
ATOM 3426 C CA . ILE A 1 441 ? -9.883 31.781 10.914 1 94.81 441 ILE A CA 1
ATOM 3427 C C . ILE A 1 441 ? -8.727 32.469 10.195 1 94.81 441 ILE A C 1
ATOM 3429 O O . ILE A 1 441 ? -7.715 32.781 10.812 1 94.81 441 ILE A O 1
ATOM 3433 N N . LEU A 1 442 ? -8.867 32.75 8.914 1 93.94 442 LEU A N 1
ATOM 3434 C CA . LEU A 1 442 ? -7.801 33.25 8.062 1 93.94 442 LEU A CA 1
ATOM 3435 C C . LEU A 1 442 ? -7.395 34.656 8.484 1 93.94 442 LEU A C 1
ATOM 3437 O O . LEU A 1 442 ? -6.219 35.031 8.406 1 93.94 442 LEU A O 1
ATOM 3441 N N . TYR A 1 443 ? -8.32 35.375 8.969 1 92.56 443 TYR A N 1
ATOM 3442 C CA . TYR A 1 443 ? -8.016 36.781 9.273 1 92.56 443 TYR A CA 1
ATOM 3443 C C . TYR A 1 443 ? -7.754 36.969 10.766 1 92.56 443 TYR A C 1
ATOM 3445 O O . TYR A 1 443 ? -7.281 38.031 11.188 1 92.56 443 TYR A O 1
ATOM 3453 N N . HIS A 1 444 ? -7.973 35.969 11.555 1 91.44 444 HIS A N 1
ATOM 3454 C CA . HIS A 1 444 ? -7.754 36.094 12.992 1 91.44 444 HIS A CA 1
ATOM 3455 C C . HIS A 1 444 ? -6.379 35.562 13.383 1 91.44 444 HIS A C 1
ATOM 3457 O O . HIS A 1 444 ? -5.785 36.031 14.359 1 91.44 444 HIS A O 1
ATOM 3463 N N . LEU A 1 445 ? -5.887 34.562 12.703 1 91 445 LEU A N 1
ATOM 3464 C CA . LEU A 1 445 ? -4.629 33.906 13.078 1 91 445 LEU A CA 1
ATOM 3465 C C . LEU A 1 445 ? -3.453 34.562 12.367 1 91 445 LEU A C 1
ATOM 3467 O O . LEU A 1 445 ? -3.594 35.031 11.227 1 91 445 LEU A O 1
ATOM 3471 N N . PRO A 1 446 ? -2.338 34.562 13.102 1 89.5 446 PRO A N 1
ATOM 3472 C CA . PRO A 1 446 ? -1.149 35.156 12.484 1 89.5 446 PRO A CA 1
ATOM 3473 C C . PRO A 1 446 ? -0.673 34.406 11.258 1 89.5 446 PRO A C 1
ATOM 3475 O O . PRO A 1 446 ? -0.885 33.188 11.164 1 89.5 446 PRO A O 1
ATOM 3478 N N . HIS A 1 447 ? 0.057 35.094 10.422 1 88.56 447 HIS A N 1
ATOM 3479 C CA . HIS A 1 447 ? 0.571 34.531 9.172 1 88.56 447 HIS A CA 1
ATOM 3480 C C . HIS A 1 447 ? 1.518 33.375 9.445 1 88.56 447 HIS A C 1
ATOM 3482 O O . HIS A 1 447 ? 1.546 32.406 8.68 1 88.56 447 HIS A O 1
ATOM 3488 N N . ALA A 1 448 ? 2.236 33.469 10.492 1 90 448 ALA A N 1
ATOM 3489 C CA . ALA A 1 448 ? 3.23 32.438 10.828 1 90 448 ALA A CA 1
ATOM 3490 C C . ALA A 1 448 ? 2.574 31.094 11.062 1 90 448 ALA A C 1
ATOM 3492 O O . ALA A 1 448 ? 3.166 30.047 10.766 1 90 448 ALA A O 1
ATOM 3493 N N . VAL A 1 449 ? 1.347 31.109 11.523 1 92.38 449 VAL A N 1
ATOM 3494 C CA . VAL A 1 449 ? 0.591 29.891 11.781 1 92.38 449 VAL A CA 1
ATOM 3495 C C . VAL A 1 449 ? 0.262 29.188 10.469 1 92.38 449 VAL A C 1
ATOM 3497 O O . VAL A 1 449 ? 0.352 27.969 10.367 1 92.38 449 VAL A O 1
ATOM 3500 N N . PHE A 1 450 ? 0.031 29.953 9.477 1 91.75 450 PHE A N 1
ATOM 3501 C CA . PHE A 1 450 ? -0.311 29.406 8.172 1 91.75 450 PHE A CA 1
ATOM 3502 C C . PHE A 1 450 ? 0.942 28.938 7.434 1 91.75 450 PHE A C 1
ATOM 3504 O O . PHE A 1 450 ? 0.906 27.969 6.684 1 91.75 450 PHE A O 1
ATOM 3511 N N . ASP A 1 451 ? 2.033 29.625 7.711 1 88.94 451 ASP A N 1
ATOM 3512 C CA . ASP A 1 451 ? 3.303 29.172 7.145 1 88.94 451 ASP A CA 1
ATOM 3513 C C . ASP A 1 451 ? 3.674 27.781 7.652 1 88.94 451 ASP A C 1
ATOM 3515 O O . ASP A 1 451 ? 4.152 26.938 6.887 1 88.94 451 ASP A O 1
ATOM 3519 N N . ALA A 1 452 ? 3.348 27.594 8.898 1 92.5 452 ALA A N 1
ATOM 3520 C CA . ALA A 1 452 ? 3.688 26.328 9.539 1 92.5 452 ALA A CA 1
ATOM 3521 C C . ALA A 1 452 ? 2.846 25.188 8.977 1 92.5 452 ALA A C 1
ATOM 3523 O O . ALA A 1 452 ? 3.25 24.016 9.039 1 92.5 452 ALA A O 1
ATOM 3524 N N . ASN A 1 453 ? 1.639 25.516 8.469 1 92.31 453 ASN A N 1
ATOM 3525 C CA . ASN A 1 453 ? 0.747 24.516 7.898 1 92.31 453 ASN A CA 1
ATOM 3526 C C . ASN A 1 453 ? 1.041 24.281 6.418 1 92.31 453 ASN A C 1
ATOM 3528 O O . ASN A 1 453 ? 0.507 23.344 5.82 1 92.31 453 ASN A O 1
ATOM 3532 N N . GLY A 1 454 ? 1.987 25.016 5.941 1 74 454 GLY A N 1
ATOM 3533 C CA . GLY A 1 454 ? 2.531 24.828 4.605 1 74 454 GLY A CA 1
ATOM 3534 C C . GLY A 1 454 ? 1.475 24.469 3.578 1 74 454 GLY A C 1
ATOM 3535 O O . GLY A 1 454 ? 0.46 25.156 3.453 1 74 454 GLY A O 1
ATOM 3536 N N . SER A 1 455 ? 1.697 23.406 2.893 1 76.75 455 SER A N 1
ATOM 3537 C CA . SER A 1 455 ? 0.98 22.875 1.739 1 76.75 455 SER A CA 1
ATOM 3538 C C . SER A 1 455 ? -0.233 22.062 2.174 1 76.75 455 SER A C 1
ATOM 3540 O O . SER A 1 455 ? -1.084 21.719 1.35 1 76.75 455 SER A O 1
ATOM 3542 N N . SER A 1 456 ? -0.44 21.984 3.41 1 85 456 SER A N 1
ATOM 3543 C CA . SER A 1 456 ? -1.569 21.188 3.875 1 85 456 SER A CA 1
ATOM 3544 C C . SER A 1 456 ? -2.859 22 3.875 1 85 456 SER A C 1
ATOM 3546 O O . SER A 1 456 ? -3.943 21.453 3.654 1 85 456 SER A O 1
ATOM 3548 N N . LEU A 1 457 ? -2.781 23.312 4.102 1 91.44 457 LEU A N 1
ATOM 3549 C CA . LEU A 1 457 ? -4 24.094 4.293 1 91.44 457 LEU A CA 1
ATOM 3550 C C . LEU A 1 457 ? -4.422 24.766 2.99 1 91.44 457 LEU A C 1
ATOM 3552 O O . LEU A 1 457 ? -5.617 24.891 2.713 1 91.44 457 LEU A O 1
ATOM 3556 N N . VAL A 1 458 ? -3.498 25.141 2.223 1 88.69 458 VAL A N 1
ATOM 3557 C CA . VAL A 1 458 ? -3.791 25.953 1.041 1 88.69 458 VAL A CA 1
ATOM 3558 C C . VAL A 1 458 ? -4.73 25.188 0.112 1 88.69 458 VAL A C 1
ATOM 3560 O O . VAL A 1 458 ? -5.758 25.703 -0.315 1 88.69 458 VAL A O 1
ATOM 3563 N N . PRO A 1 459 ? -4.418 23.922 -0.117 1 88.94 459 PRO A N 1
ATOM 3564 C CA . PRO A 1 459 ? -5.352 23.188 -0.977 1 88.94 459 PRO A CA 1
ATOM 3565 C C . PRO A 1 459 ? -6.75 23.078 -0.374 1 88.94 459 PRO A C 1
ATOM 3567 O O . PRO A 1 459 ? -7.742 23.078 -1.104 1 88.94 459 PRO A O 1
ATOM 3570 N N . LYS A 1 460 ? -6.816 23 0.875 1 94.62 460 LYS A N 1
ATOM 3571 C CA . LYS A 1 460 ? -8.109 22.891 1.535 1 94.62 460 LYS A CA 1
ATOM 3572 C C . LYS A 1 460 ? -8.898 24.203 1.411 1 94.62 460 LYS A C 1
ATOM 3574 O O . LYS A 1 460 ? -10.102 24.188 1.146 1 94.62 460 LYS A O 1
ATOM 3579 N N . ILE A 1 461 ? -8.211 25.234 1.582 1 93.69 461 ILE A N 1
ATOM 3580 C CA . ILE A 1 461 ? -8.828 26.562 1.451 1 93.69 461 ILE A CA 1
ATOM 3581 C C . ILE A 1 461 ? -9.32 26.75 0.019 1 93.69 461 ILE A C 1
ATOM 3583 O O . ILE A 1 461 ? -10.445 27.203 -0.2 1 93.69 461 ILE A O 1
ATOM 3587 N N . ARG A 1 462 ? -8.523 26.391 -0.886 1 90.75 462 ARG A N 1
ATOM 3588 C CA . ARG A 1 462 ? -8.898 26.484 -2.291 1 90.75 462 ARG A CA 1
ATOM 3589 C C . ARG A 1 462 ? -10.125 25.625 -2.594 1 90.75 462 ARG A C 1
ATOM 3591 O O . ARG A 1 462 ? -11.023 26.062 -3.324 1 90.75 462 ARG A O 1
ATOM 3598 N N . ASP A 1 463 ? -10.102 24.516 -2.074 1 93.44 463 ASP A N 1
ATOM 3599 C CA . ASP A 1 463 ? -11.195 23.578 -2.301 1 93.44 463 ASP A CA 1
ATOM 3600 C C . ASP A 1 463 ? -12.508 24.109 -1.755 1 93.44 463 ASP A C 1
ATOM 3602 O O . ASP A 1 463 ? -13.555 24 -2.404 1 93.44 463 ASP A O 1
ATOM 3606 N N . ILE A 1 464 ? -12.469 24.672 -0.646 1 95.81 464 ILE A N 1
ATOM 3607 C CA . ILE A 1 464 ? -13.648 25.266 -0.032 1 95.81 464 ILE A CA 1
ATOM 3608 C C . ILE A 1 464 ? -14.141 26.438 -0.887 1 95.81 464 ILE A C 1
ATOM 3610 O O . ILE A 1 464 ? -15.344 26.562 -1.14 1 95.81 464 ILE A O 1
ATOM 3614 N N . GLY A 1 465 ? -13.203 27.234 -1.302 1 93.5 465 GLY A N 1
ATOM 3615 C CA . GLY A 1 465 ? -13.562 28.344 -2.17 1 93.5 465 GLY A CA 1
ATOM 3616 C C . GLY A 1 465 ? -14.203 27.906 -3.471 1 93.5 465 GLY A C 1
ATOM 3617 O O . GLY A 1 465 ? -15.195 28.484 -3.908 1 93.5 465 GLY A O 1
ATOM 3618 N N . ALA A 1 466 ? -13.664 26.891 -4.008 1 90.5 466 ALA A N 1
ATOM 3619 C CA . ALA A 1 466 ? -14.188 26.359 -5.266 1 90.5 466 ALA A CA 1
ATOM 3620 C C . ALA A 1 466 ? -15.602 25.828 -5.082 1 90.5 466 ALA A C 1
ATOM 3622 O O . ALA A 1 466 ? -16.469 26.031 -5.93 1 90.5 466 ALA A O 1
ATOM 3623 N N . ALA A 1 467 ? -15.812 25.125 -4.023 1 92 467 ALA A N 1
ATOM 3624 C CA . ALA A 1 467 ? -17.141 24.578 -3.732 1 92 467 ALA A CA 1
ATOM 3625 C C . ALA A 1 467 ? -18.156 25.703 -3.525 1 92 467 ALA A C 1
ATOM 3627 O O . ALA A 1 467 ? -19.297 25.594 -3.982 1 92 467 ALA A O 1
ATOM 3628 N N . PHE A 1 468 ? -17.734 26.703 -2.887 1 91.81 468 PHE A N 1
ATOM 3629 C CA . PHE A 1 468 ? -18.594 27.844 -2.643 1 91.81 468 PHE A CA 1
ATOM 3630 C C . PHE A 1 468 ? -18.938 28.562 -3.947 1 91.81 468 PHE A C 1
ATOM 3632 O O . PHE A 1 468 ? -20.094 28.922 -4.176 1 91.81 468 PHE A O 1
ATOM 3639 N N . LEU A 1 469 ? -18 28.703 -4.742 1 85.81 469 LEU A N 1
ATOM 3640 C CA . LEU A 1 469 ? -18.203 29.328 -6.047 1 85.81 469 LEU A CA 1
ATOM 3641 C C . LEU A 1 469 ? -19.203 28.531 -6.879 1 85.81 469 LEU A C 1
ATOM 3643 O O . LEU A 1 469 ? -20.109 29.109 -7.496 1 85.81 469 LEU A O 1
ATOM 3647 N N . GLU A 1 470 ? -19.031 27.266 -6.84 1 84.44 470 GLU A N 1
ATOM 3648 C CA . GLU A 1 470 ? -19.938 26.391 -7.578 1 84.44 470 GLU A CA 1
ATOM 3649 C C . GLU A 1 470 ? -21.359 26.5 -7.062 1 84.44 470 GLU A C 1
ATOM 3651 O O . GLU A 1 470 ? -22.312 26.516 -7.852 1 84.44 470 GLU A O 1
ATOM 3656 N N . GLN A 1 471 ? -21.484 26.594 -5.852 1 83.44 471 GLN A N 1
ATOM 3657 C CA . GLN A 1 471 ? -22.812 26.703 -5.238 1 83.44 471 GLN A CA 1
ATOM 3658 C C . GLN A 1 471 ? -23.453 28.031 -5.574 1 83.44 471 GLN A C 1
ATOM 3660 O O . GLN A 1 471 ? -24.672 28.109 -5.758 1 83.44 471 GLN A O 1
ATOM 3665 N N . THR A 1 472 ? -22.75 29.016 -5.578 1 80.69 472 THR A N 1
ATOM 3666 C CA . THR A 1 472 ? -23.266 30.344 -5.891 1 80.69 472 THR A CA 1
ATOM 3667 C C . THR A 1 472 ? -23.734 30.406 -7.344 1 80.69 472 THR A C 1
ATOM 3669 O O . THR A 1 472 ? -24.703 31.094 -7.652 1 80.69 472 THR A O 1
ATOM 3672 N N . GLN A 1 473 ? -23.078 29.688 -8.125 1 74.62 473 GLN A N 1
ATOM 3673 C CA . GLN A 1 473 ? -23.438 29.672 -9.539 1 74.62 473 GLN A CA 1
ATOM 3674 C C . GLN A 1 473 ? -24.703 28.859 -9.773 1 74.62 473 GLN A C 1
ATOM 3676 O O . GLN A 1 473 ? -25.484 29.172 -10.672 1 74.62 473 GLN A O 1
ATOM 3681 N N . LEU A 1 474 ? -24.766 27.828 -9.047 1 66.25 474 LEU A N 1
ATOM 3682 C CA . LEU A 1 474 ? -25.953 27 -9.164 1 66.25 474 LEU A CA 1
ATOM 3683 C C . LEU A 1 474 ? -27.172 27.719 -8.602 1 66.25 474 LEU A C 1
ATOM 3685 O O . LEU A 1 474 ? -28.297 27.469 -9.031 1 66.25 474 LEU A O 1
ATOM 3689 N N . GLY A 1 475 ? -27.016 28.484 -7.598 1 61 475 GLY A N 1
ATOM 3690 C CA . GLY A 1 475 ? -28.125 29.188 -6.969 1 61 475 GLY A CA 1
ATOM 3691 C C . GLY A 1 475 ? -28.578 30.406 -7.746 1 61 475 GLY A C 1
ATOM 3692 O O . GLY A 1 475 ? -29 31.406 -7.156 1 61 475 GLY A O 1
ATOM 3693 N N . ASN A 1 476 ? -28.312 30.594 -9.023 1 54.38 476 ASN A N 1
ATOM 3694 C CA . ASN A 1 476 ? -28.703 31.703 -9.898 1 54.38 476 ASN A CA 1
ATOM 3695 C C . ASN A 1 476 ? -30.062 32.25 -9.523 1 54.38 476 ASN A C 1
ATOM 3697 O O . ASN A 1 476 ? -30.469 33.312 -10.031 1 54.38 476 ASN A O 1
ATOM 3701 N N . ASN A 1 477 ? -30.781 31.516 -8.664 1 54.12 477 ASN A N 1
ATOM 3702 C CA . ASN A 1 477 ? -32 32.219 -8.289 1 54.12 477 ASN A CA 1
ATOM 3703 C C . ASN A 1 477 ? -31.812 33.031 -7.023 1 54.12 477 ASN A C 1
ATOM 3705 O O . ASN A 1 477 ? -32.781 33.375 -6.355 1 54.12 477 ASN A O 1
ATOM 3709 N N . VAL A 1 478 ? -30.547 33.125 -6.727 1 60.06 478 VAL A N 1
ATOM 3710 C CA . VAL A 1 478 ? -30.344 33.906 -5.516 1 60.06 478 VAL A CA 1
ATOM 3711 C C . VAL A 1 478 ? -30.312 35.406 -5.863 1 60.06 478 VAL A C 1
ATOM 3713 O O . VAL A 1 478 ? -29.938 35.781 -6.977 1 60.06 478 VAL A O 1
ATOM 3716 N N . GLY A 1 479 ? -30.906 36.219 -5.086 1 65.12 479 GLY A N 1
ATOM 3717 C CA . GLY A 1 479 ? -31.016 37.656 -5.27 1 65.12 479 GLY A CA 1
ATOM 3718 C C . GLY A 1 479 ? -29.688 38.344 -5.48 1 65.12 479 GLY A C 1
ATOM 3719 O O . GLY A 1 479 ? -28.641 37.781 -5.172 1 65.12 479 GLY A O 1
ATOM 3720 N N . GLN A 1 480 ? -29.719 39.406 -6.191 1 67.25 480 GLN A N 1
ATOM 3721 C CA . GLN A 1 480 ? -28.547 40.219 -6.535 1 67.25 480 GLN A CA 1
ATOM 3722 C C . GLN A 1 480 ? -27.703 40.5 -5.301 1 67.25 480 GLN A C 1
ATOM 3724 O O . GLN A 1 480 ? -26.469 40.5 -5.367 1 67.25 480 GLN A O 1
ATOM 3729 N N . LEU A 1 481 ? -28.297 40.75 -4.133 1 68.25 481 LEU A N 1
ATOM 3730 C CA . LEU A 1 481 ? -27.594 41.062 -2.896 1 68.25 481 LEU A CA 1
ATOM 3731 C C . LEU A 1 481 ? -26.797 39.844 -2.395 1 68.25 481 LEU A C 1
ATOM 3733 O O . LEU A 1 481 ? -25.672 40 -1.934 1 68.25 481 LEU A O 1
ATOM 3737 N N . GLU A 1 482 ? -27.438 38.75 -2.549 1 75.75 482 GLU A N 1
ATOM 3738 C CA . GLU A 1 482 ? -26.781 37.531 -2.105 1 75.75 482 GLU A CA 1
ATOM 3739 C C . GLU A 1 482 ? -25.594 37.188 -3 1 75.75 482 GLU A C 1
ATOM 3741 O O . GLU A 1 482 ? -24.562 36.719 -2.52 1 75.75 482 GLU A O 1
ATOM 3746 N N . MET A 1 483 ? -25.672 37.656 -4.129 1 78.88 483 MET A N 1
ATOM 3747 C CA . MET A 1 483 ? -24.594 37.406 -5.082 1 78.88 483 MET A CA 1
ATOM 3748 C C . MET A 1 483 ? -23.422 38.344 -4.82 1 78.88 483 MET A C 1
ATOM 3750 O O . MET A 1 483 ? -22.266 37.938 -4.918 1 78.88 483 MET A O 1
ATOM 3754 N N . GLU A 1 484 ? -23.812 39.562 -4.496 1 81.69 484 GLU A N 1
ATOM 3755 C CA . GLU A 1 484 ? -22.75 40.531 -4.195 1 81.69 484 GLU A CA 1
ATOM 3756 C C . GLU A 1 484 ? -22 40.156 -2.922 1 81.69 484 GLU A C 1
ATOM 3758 O O . GLU A 1 484 ? -20.781 40.312 -2.838 1 81.69 484 GLU A O 1
ATOM 3763 N N . ALA A 1 485 ? -22.703 39.656 -1.986 1 85.56 485 ALA A N 1
ATOM 3764 C CA . ALA A 1 485 ? -22.078 39.219 -0.742 1 85.56 485 ALA A CA 1
ATOM 3765 C C . ALA A 1 485 ? -21.156 38.031 -0.983 1 85.56 485 ALA A C 1
ATOM 3767 O O . ALA A 1 485 ? -20.078 37.938 -0.401 1 85.56 485 ALA A O 1
ATOM 3768 N N . ALA A 1 486 ? -21.625 37.188 -1.784 1 87.06 486 ALA A N 1
ATOM 3769 C CA . ALA A 1 486 ? -20.828 36.031 -2.129 1 87.06 486 ALA A CA 1
ATOM 3770 C C . ALA A 1 486 ? -19.547 36.438 -2.85 1 87.06 486 ALA A C 1
ATOM 3772 O O . ALA A 1 486 ? -18.469 35.875 -2.584 1 87.06 486 ALA A O 1
ATOM 3773 N N . ARG A 1 487 ? -19.688 37.406 -3.668 1 85 487 ARG A N 1
ATOM 3774 C CA . ARG A 1 487 ? -18.531 37.875 -4.406 1 85 487 ARG A CA 1
ATOM 3775 C C . ARG A 1 487 ? -17.516 38.5 -3.465 1 85 487 ARG A C 1
ATOM 3777 O O . ARG A 1 487 ? -16.312 38.312 -3.629 1 85 487 ARG A O 1
ATOM 3784 N N . THR A 1 488 ? -17.984 39.188 -2.555 1 91.31 488 THR A N 1
ATOM 3785 C CA . THR A 1 488 ? -17.094 39.844 -1.584 1 91.31 488 THR A CA 1
ATOM 3786 C C . THR A 1 488 ? -16.344 38.781 -0.765 1 91.31 488 THR A C 1
ATOM 3788 O O . THR A 1 488 ? -15.148 38.938 -0.513 1 91.31 488 THR A O 1
ATOM 3791 N N . LYS A 1 489 ? -17.016 37.781 -0.355 1 92.19 489 LYS A N 1
ATOM 3792 C CA . LYS A 1 489 ? -16.406 36.719 0.405 1 92.19 489 LYS A CA 1
ATOM 3793 C C . LYS A 1 489 ? -15.32 36 -0.418 1 92.19 489 LYS A C 1
ATOM 3795 O O . LYS A 1 489 ? -14.242 35.719 0.09 1 92.19 489 LYS A O 1
ATOM 3800 N N . LEU A 1 490 ? -15.625 35.812 -1.61 1 90.69 490 LEU A N 1
ATOM 3801 C CA . LEU A 1 490 ? -14.68 35.156 -2.492 1 90.69 490 LEU A CA 1
ATOM 3802 C C . LEU A 1 490 ? -13.445 36 -2.729 1 90.69 490 LEU A C 1
ATOM 3804 O O . LEU A 1 490 ? -12.32 35.5 -2.777 1 90.69 490 LEU A O 1
ATOM 3808 N N . GLU A 1 491 ? -13.672 37.25 -2.826 1 89.38 491 GLU A N 1
ATOM 3809 C CA . GLU A 1 491 ? -12.547 38.156 -3 1 89.38 491 GLU A CA 1
ATOM 3810 C C . GLU A 1 491 ? -11.641 38.156 -1.773 1 89.38 491 GLU A C 1
ATOM 3812 O O . GLU A 1 491 ? -10.414 38.219 -1.903 1 89.38 491 GLU A O 1
ATOM 3817 N N . ARG A 1 492 ? -12.219 38.125 -0.66 1 92.56 492 ARG A N 1
ATOM 3818 C CA . ARG A 1 492 ? -11.453 38.094 0.581 1 92.56 492 ARG A CA 1
ATOM 3819 C C . ARG A 1 492 ? -10.656 36.781 0.68 1 92.56 492 ARG A C 1
ATOM 3821 O O . ARG A 1 492 ? -9.508 36.812 1.126 1 92.56 492 ARG A O 1
ATOM 3828 N N . LEU A 1 493 ? -11.258 35.781 0.24 1 91.56 493 LEU A N 1
ATOM 3829 C CA . LEU A 1 493 ? -10.578 34.5 0.24 1 91.56 493 LEU A CA 1
ATOM 3830 C C . LEU A 1 493 ? -9.406 34.5 -0.734 1 91.56 493 LEU A C 1
ATOM 3832 O O . LEU A 1 493 ? -8.32 34.031 -0.404 1 91.56 493 LEU A O 1
ATOM 3836 N N . LEU A 1 494 ? -9.578 35.031 -1.86 1 87.31 494 LEU A N 1
ATOM 3837 C CA . LEU A 1 494 ? -8.547 35.062 -2.887 1 87.31 494 LEU A CA 1
ATOM 3838 C C . LEU A 1 494 ? -7.367 35.938 -2.43 1 87.31 494 LEU A C 1
ATOM 3840 O O . LEU A 1 494 ? -6.211 35.594 -2.693 1 87.31 494 LEU A O 1
ATOM 3844 N N . ARG A 1 495 ? -7.68 37 -1.774 1 87.62 495 ARG A N 1
ATOM 3845 C CA . ARG A 1 495 ? -6.621 37.844 -1.258 1 87.62 495 ARG A CA 1
ATOM 3846 C C . ARG A 1 495 ? -5.746 37.094 -0.257 1 87.62 495 ARG A C 1
ATOM 3848 O O . ARG A 1 495 ? -4.52 37.219 -0.294 1 87.62 495 ARG A O 1
ATOM 3855 N N . LYS A 1 496 ? -6.41 36.406 0.566 1 88 496 LYS A N 1
ATOM 3856 C CA . LYS A 1 496 ? -5.656 35.625 1.549 1 88 496 LYS A CA 1
ATOM 3857 C C . LYS A 1 496 ? -4.852 34.5 0.876 1 88 496 LYS A C 1
ATOM 3859 O O . LYS A 1 496 ? -3.725 34.219 1.28 1 88 496 LYS A O 1
ATOM 3864 N N . LEU A 1 497 ? -5.402 33.906 -0.095 1 86.25 497 LEU A N 1
ATOM 3865 C CA . LEU A 1 497 ? -4.703 32.844 -0.814 1 86.25 497 LEU A CA 1
ATOM 3866 C C . LEU A 1 497 ? -3.482 33.406 -1.544 1 86.25 497 LEU A C 1
ATOM 3868 O O . LEU A 1 497 ? -2.455 32.719 -1.642 1 86.25 497 LEU A O 1
ATOM 3872 N N . ASP A 1 498 ? -3.609 34.562 -1.999 1 81.75 498 ASP A N 1
ATOM 3873 C CA . ASP A 1 498 ? -2.479 35.219 -2.66 1 81.75 498 ASP A CA 1
ATOM 3874 C C . ASP A 1 498 ? -1.313 35.406 -1.693 1 81.75 498 ASP A C 1
ATOM 3876 O O . ASP A 1 498 ? -0.15 35.281 -2.082 1 81.75 498 ASP A O 1
ATOM 3880 N N . ASP A 1 499 ? -1.709 35.656 -0.541 1 81.69 499 ASP A N 1
ATOM 3881 C CA . ASP A 1 499 ? -0.696 35.844 0.492 1 81.69 499 ASP A CA 1
ATOM 3882 C C . ASP A 1 499 ? -0.044 34.531 0.88 1 81.69 499 ASP A C 1
ATOM 3884 O O . ASP A 1 499 ? 1.149 34.469 1.188 1 81.69 499 ASP A O 1
ATOM 3888 N N . LEU A 1 500 ? -0.822 33.5 0.793 1 82.06 500 LEU A N 1
ATOM 3889 C CA . LEU A 1 500 ? -0.363 32.219 1.299 1 82.06 500 LEU A CA 1
ATOM 3890 C C . LEU A 1 500 ? 0.324 31.422 0.198 1 82.06 500 LEU A C 1
ATOM 3892 O O . LEU A 1 500 ? 1.134 30.531 0.483 1 82.06 500 LEU A O 1
ATOM 3896 N N . ASP A 1 501 ? -0.011 31.625 -1.075 1 71.69 501 ASP A N 1
ATOM 3897 C CA . ASP A 1 501 ? 0.369 30.75 -2.186 1 71.69 501 ASP A CA 1
ATOM 3898 C C . ASP A 1 501 ? 1.845 30.922 -2.535 1 71.69 501 ASP A C 1
ATOM 3900 O O . ASP A 1 501 ? 2.186 31.656 -3.475 1 71.69 501 ASP A O 1
ATOM 3904 N N . CYS A 1 502 ? 2.646 30.844 -1.606 1 62.66 502 CYS A N 1
ATOM 3905 C CA . CYS A 1 502 ? 4.062 30.703 -1.932 1 62.66 502 CYS A CA 1
ATOM 3906 C C . CYS A 1 502 ? 4.395 29.266 -2.342 1 62.66 502 CYS A C 1
ATOM 3908 O O . CYS A 1 502 ? 5.551 28.953 -2.631 1 62.66 502 CYS A O 1
ATOM 3910 N N . TRP A 1 503 ? 3.449 28.312 -2.316 1 54.34 503 TRP A N 1
ATOM 3911 C CA . TRP A 1 503 ? 3.717 26.906 -2.555 1 54.34 503 TRP A CA 1
ATOM 3912 C C . TRP A 1 503 ? 3.439 26.531 -4.008 1 54.34 503 TRP A C 1
ATOM 3914 O O . TRP A 1 503 ? 2.412 26.922 -4.57 1 54.34 503 TRP A O 1
ATOM 3924 N N . GLN A 1 504 ? 4.473 26.297 -4.754 1 45.91 504 GLN A N 1
ATOM 3925 C CA . GLN A 1 504 ? 4.48 26.062 -6.191 1 45.91 504 GLN A CA 1
ATOM 3926 C C . GLN A 1 504 ? 3.773 24.766 -6.547 1 45.91 504 GLN A C 1
ATOM 3928 O O . GLN A 1 504 ? 3.291 24.594 -7.672 1 45.91 504 GLN A O 1
ATOM 3933 N N . GLY A 1 505 ? 3.75 23.594 -5.723 1 42.56 505 GLY A N 1
ATOM 3934 C CA . GLY A 1 505 ? 3.506 22.25 -6.25 1 42.56 505 GLY A CA 1
ATOM 3935 C C . GLY A 1 505 ? 2.039 21.984 -6.523 1 42.56 505 GLY A C 1
ATOM 3936 O O . GLY A 1 505 ? 1.686 20.922 -7.031 1 42.56 505 GLY A O 1
ATOM 3937 N N . ILE A 1 506 ? 1.157 22.266 -5.691 1 43.44 506 ILE A N 1
ATOM 3938 C CA . ILE A 1 506 ? -0.166 21.719 -5.949 1 43.44 506 ILE A CA 1
ATOM 3939 C C . ILE A 1 506 ? -0.729 22.297 -7.242 1 43.44 506 ILE A C 1
ATOM 3941 O O . ILE A 1 506 ? -1.005 23.5 -7.32 1 43.44 506 ILE A O 1
ATOM 3945 N N . GLY A 1 507 ? -0.367 21.703 -8.203 1 38.72 507 GLY A N 1
ATOM 3946 C CA . GLY A 1 507 ? -0.947 22.094 -9.477 1 38.72 507 GLY A CA 1
ATOM 3947 C C . GLY A 1 507 ? -2.402 22.5 -9.359 1 38.72 507 GLY A C 1
ATOM 3948 O O . GLY A 1 507 ? -3.068 22.188 -8.375 1 38.72 507 GLY A O 1
ATOM 3949 N N . GLU A 1 508 ? -2.838 23.25 -10.18 1 35.69 508 GLU A N 1
ATOM 3950 C CA . GLU A 1 508 ? -4.191 23.766 -10.359 1 35.69 508 GLU A CA 1
ATOM 3951 C C . GLU A 1 508 ? -5.227 22.656 -10.297 1 35.69 508 GLU A C 1
ATOM 3953 O O . GLU A 1 508 ? -5.16 21.703 -11.07 1 35.69 508 GLU A O 1
ATOM 3958 N N . VAL A 1 509 ? -5.648 22.109 -9.141 1 35.19 509 VAL A N 1
ATOM 3959 C CA . VAL A 1 509 ? -6.898 21.359 -9.25 1 35.19 509 VAL A CA 1
ATOM 3960 C C . VAL A 1 509 ? -7.828 22.047 -10.242 1 35.19 509 VAL A C 1
ATOM 3962 O O . VAL A 1 509 ? -8.156 23.219 -10.086 1 35.19 509 VAL A O 1
ATOM 3965 N N . ASP A 1 510 ? -7.938 21.594 -11.352 1 33.22 510 ASP A N 1
ATOM 3966 C CA . ASP A 1 510 ? -8.852 22.125 -12.359 1 33.22 510 ASP A CA 1
ATOM 3967 C C . ASP A 1 510 ? -10.281 22.188 -11.828 1 33.22 510 ASP A C 1
ATOM 3969 O O . ASP A 1 510 ? -10.914 21.156 -11.609 1 33.22 510 ASP A O 1
ATOM 3973 N N . LEU A 1 511 ? -10.656 23.094 -10.914 1 31.48 511 LEU A N 1
ATOM 3974 C CA . LEU A 1 511 ? -12.047 23.328 -10.547 1 31.48 511 LEU A CA 1
ATOM 3975 C C . LEU A 1 511 ? -12.922 23.469 -11.789 1 31.48 511 LEU A C 1
ATOM 3977 O O . LEU A 1 511 ? -12.508 24.062 -12.781 1 31.48 511 LEU A O 1
ATOM 3981 N N . PRO A 1 512 ? -14.055 22.641 -11.984 1 27.75 512 PRO A N 1
ATOM 3982 C CA . PRO A 1 512 ? -14.992 22.797 -13.094 1 27.75 512 PRO A CA 1
ATOM 3983 C C . PRO A 1 512 ? -15.477 24.234 -13.258 1 27.75 512 PRO A C 1
ATOM 3985 O O . PRO A 1 512 ? -15.469 25 -12.297 1 27.75 512 PRO A O 1
ATOM 3988 N N . PRO A 1 513 ? -15.617 24.719 -14.5 1 26.41 513 PRO A N 1
ATOM 3989 C CA . PRO A 1 513 ? -16.172 26.062 -14.742 1 26.41 513 PRO A CA 1
ATOM 3990 C C . PRO A 1 513 ? -17.531 26.266 -14.094 1 26.41 513 PRO A C 1
ATOM 3992 O O . PRO A 1 513 ? -18.297 25.312 -13.961 1 26.41 513 PRO A O 1
ATOM 3995 N N . LEU A 1 514 ? -17.719 27.109 -13.188 1 23.55 514 LEU A N 1
ATOM 3996 C CA . LEU A 1 514 ? -19.016 27.562 -12.711 1 23.55 514 LEU A CA 1
ATOM 3997 C C . LEU A 1 514 ? -19.969 27.797 -13.875 1 23.55 514 LEU A C 1
ATOM 3999 O O . LEU A 1 514 ? -19.672 28.578 -14.781 1 23.55 514 LEU A O 1
ATOM 4003 N N . ARG A 1 515 ? -20.797 26.891 -14.312 1 21.02 515 ARG A N 1
ATOM 4004 C CA . ARG A 1 515 ? -21.953 27.156 -15.164 1 21.02 515 ARG A CA 1
ATOM 4005 C C . ARG A 1 515 ? -22.781 28.312 -14.617 1 21.02 515 ARG A C 1
ATOM 4007 O O . ARG A 1 515 ? -23.266 28.266 -13.484 1 21.02 515 ARG A O 1
ATOM 4014 N N . VAL A 1 516 ? -22.406 29.516 -14.906 1 21.22 516 VAL A N 1
ATOM 4015 C CA . VAL A 1 516 ? -23.469 30.5 -14.844 1 21.22 516 VAL A CA 1
ATOM 4016 C C . VAL A 1 516 ? -24.422 30.297 -16.031 1 21.22 516 VAL A C 1
ATOM 4018 O O . VAL A 1 516 ? -23.984 30.141 -17.172 1 21.22 516 VAL A O 1
ATOM 4021 N N . MET B 1 1 ? -36.562 16.219 91.812 1 20.02 1 MET B N 1
ATOM 4022 C CA . MET B 1 1 ? -35.188 16.547 91.5 1 20.02 1 MET B CA 1
ATOM 4023 C C . MET B 1 1 ? -34.75 15.914 90.188 1 20.02 1 MET B C 1
ATOM 4025 O O . MET B 1 1 ? -35.375 14.969 89.688 1 20.02 1 MET B O 1
ATOM 4029 N N . THR B 1 2 ? -33.438 16.188 89.812 1 19.17 2 THR B N 1
ATOM 4030 C CA . THR B 1 2 ? -32.719 16.672 88.688 1 19.17 2 THR B CA 1
ATOM 4031 C C . THR B 1 2 ? -32.344 15.508 87.75 1 19.17 2 THR B C 1
ATOM 4033 O O . THR B 1 2 ? -32.469 15.617 86.562 1 19.17 2 THR B O 1
ATOM 4036 N N . ASP B 1 3 ? -31.578 14.625 88.188 1 17.58 3 ASP B N 1
ATOM 4037 C CA . ASP B 1 3 ? -30.234 14.461 87.625 1 17.58 3 ASP B CA 1
ATOM 4038 C C . ASP B 1 3 ? -30.203 13.375 86.562 1 17.58 3 ASP B C 1
ATOM 4040 O O . ASP B 1 3 ? -29.141 13.078 86 1 17.58 3 ASP B O 1
ATOM 4044 N N . ASN B 1 4 ? -31.188 12.492 86.75 1 17.41 4 ASN B N 1
ATOM 4045 C CA . ASN B 1 4 ? -30.719 11.141 86.438 1 17.41 4 ASN B CA 1
ATOM 4046 C C . ASN B 1 4 ? -30.062 11.078 85.062 1 17.41 4 ASN B C 1
ATOM 4048 O O . ASN B 1 4 ? -28.922 10.625 84.938 1 17.41 4 ASN B O 1
ATOM 4052 N N . ALA B 1 5 ? -30.719 10.148 84.375 1 20 5 ALA B N 1
ATOM 4053 C CA . ALA B 1 5 ? -30.312 8.984 83.625 1 20 5 ALA B CA 1
ATOM 4054 C C . ALA B 1 5 ? -29.844 9.391 82.188 1 20 5 ALA B C 1
ATOM 4056 O O . ALA B 1 5 ? -30.609 9.945 81.438 1 20 5 ALA B O 1
ATOM 4057 N N . VAL B 1 6 ? -28.578 9.859 82.188 1 21.81 6 VAL B N 1
ATOM 4058 C CA . VAL B 1 6 ? -27.656 10.484 81.25 1 21.81 6 VAL B CA 1
ATOM 4059 C C . VAL B 1 6 ? -27.641 9.695 79.938 1 21.81 6 VAL B C 1
ATOM 4061 O O . VAL B 1 6 ? -27.219 8.539 79.875 1 21.81 6 VAL B O 1
ATOM 4064 N N . GLY B 1 7 ? -28.828 9.555 79.25 1 20.45 7 GLY B N 1
ATOM 4065 C CA . GLY B 1 7 ? -29.172 8.875 78.062 1 20.45 7 GLY B CA 1
ATOM 4066 C C . GLY B 1 7 ? -28.141 9.055 76.938 1 20.45 7 GLY B C 1
ATOM 4067 O O . GLY B 1 7 ? -27.984 10.156 76.438 1 20.45 7 GLY B O 1
ATOM 4068 N N . ASP B 1 8 ? -27 8.469 77.312 1 21.55 8 ASP B N 1
ATOM 4069 C CA . ASP B 1 8 ? -25.719 8.641 76.625 1 21.55 8 ASP B CA 1
ATOM 4070 C C . ASP B 1 8 ? -25.906 8.539 75.125 1 21.55 8 ASP B C 1
ATOM 4072 O O . ASP B 1 8 ? -26.625 7.664 74.625 1 21.55 8 ASP B O 1
ATOM 4076 N N . SER B 1 9 ? -25.953 9.703 74.562 1 19.89 9 SER B N 1
ATOM 4077 C CA . SER B 1 9 ? -26.016 10.188 73.188 1 19.89 9 SER B CA 1
ATOM 4078 C C . SER B 1 9 ? -25.125 9.359 72.25 1 19.89 9 SER B C 1
ATOM 4080 O O . SER B 1 9 ? -23.938 9.195 72.5 1 19.89 9 SER B O 1
ATOM 4082 N N . ILE B 1 10 ? -25.75 8.258 71.75 1 21.86 10 ILE B N 1
ATOM 4083 C CA . ILE B 1 10 ? -25.281 7.273 70.812 1 21.86 10 ILE B CA 1
ATOM 4084 C C . ILE B 1 10 ? -24.484 7.977 69.688 1 21.86 10 ILE B C 1
ATOM 4086 O O . ILE B 1 10 ? -25.047 8.773 68.938 1 21.86 10 ILE B O 1
ATOM 4090 N N . THR B 1 11 ? -23.328 8.625 70.125 1 19.67 11 THR B N 1
ATOM 4091 C CA . THR B 1 11 ? -22.453 9.344 69.25 1 19.67 11 THR B CA 1
ATOM 4092 C C . THR B 1 11 ? -22.172 8.523 68 1 19.67 11 THR B C 1
ATOM 4094 O O . THR B 1 11 ? -21.578 7.438 68.062 1 19.67 11 THR B O 1
ATOM 4097 N N . VAL B 1 12 ? -23.109 8.5 67.125 1 22.5 12 VAL B N 1
ATOM 4098 C CA . VAL B 1 12 ? -23.156 7.785 65.812 1 22.5 12 VAL B CA 1
ATOM 4099 C C . VAL B 1 12 ? -21.859 8 65.062 1 22.5 12 VAL B C 1
ATOM 4101 O O . VAL B 1 12 ? -21.516 9.125 64.688 1 22.5 12 VAL B O 1
ATOM 4104 N N . SER B 1 13 ? -20.812 7.387 65.562 1 20.42 13 SER B N 1
ATOM 4105 C CA . SER B 1 13 ? -19.453 7.559 65.125 1 20.42 13 SER B CA 1
ATOM 4106 C C . SER B 1 13 ? -19.391 7.645 63.562 1 20.42 13 SER B C 1
ATOM 4108 O O . SER B 1 13 ? -20.312 7.184 62.906 1 20.42 13 SER B O 1
ATOM 4110 N N . PRO B 1 14 ? -18.234 8.242 63.125 1 21.33 14 PRO B N 1
ATOM 4111 C CA . PRO B 1 14 ? -17.766 8.852 61.906 1 21.33 14 PRO B CA 1
ATOM 4112 C C . PRO B 1 14 ? -17.797 7.891 60.719 1 21.33 14 PRO B C 1
ATOM 4114 O O . PRO B 1 14 ? -17.766 6.672 60.906 1 21.33 14 PRO B O 1
ATOM 4117 N N . GLY B 1 15 ? -18.453 8.305 59.656 1 20.75 15 GLY B N 1
ATOM 4118 C CA . GLY B 1 15 ? -18.812 7.801 58.344 1 20.75 15 GLY B CA 1
ATOM 4119 C C . GLY B 1 15 ? -17.641 7.16 57.625 1 20.75 15 GLY B C 1
ATOM 4120 O O . GLY B 1 15 ? -16.5 7.621 57.75 1 20.75 15 GLY B O 1
ATOM 4121 N N . VAL B 1 16 ? -17.641 5.883 57.625 1 21.05 16 VAL B N 1
ATOM 4122 C CA . VAL B 1 16 ? -16.734 4.883 57.094 1 21.05 16 VAL B CA 1
ATOM 4123 C C . VAL B 1 16 ? -16.25 5.336 55.719 1 21.05 16 VAL B C 1
ATOM 4125 O O . VAL B 1 16 ? -17.062 5.637 54.812 1 21.05 16 VAL B O 1
ATOM 4128 N N . LYS B 1 17 ? -15.039 5.918 55.656 1 22.11 17 LYS B N 1
ATOM 4129 C CA . LYS B 1 17 ? -14.164 6.398 54.594 1 22.11 17 LYS B CA 1
ATOM 4130 C C . LYS B 1 17 ? -14.117 5.402 53.438 1 22.11 17 LYS B C 1
ATOM 4132 O O . LYS B 1 17 ? -13.766 4.234 53.625 1 22.11 17 LYS B O 1
ATOM 4137 N N . PRO B 1 18 ? -14.969 5.539 52.438 1 20.69 18 PRO B N 1
ATOM 4138 C CA . PRO B 1 18 ? -15.07 4.504 51.406 1 20.69 18 PRO B CA 1
ATOM 4139 C C . PRO B 1 18 ? -13.711 4.109 50.844 1 20.69 18 PRO B C 1
ATOM 4141 O O . PRO B 1 18 ? -12.844 4.969 50.625 1 20.69 18 PRO B O 1
ATOM 4144 N N . ALA B 1 19 ? -13.141 3.047 51.281 1 21.67 19 ALA B N 1
ATOM 4145 C CA . ALA B 1 19 ? -11.883 2.443 50.844 1 21.67 19 ALA B CA 1
ATOM 4146 C C . ALA B 1 19 ? -11.734 2.51 49.344 1 21.67 19 ALA B C 1
ATOM 4148 O O . ALA B 1 19 ? -12.688 2.215 48.594 1 21.67 19 ALA B O 1
ATOM 4149 N N . THR B 1 20 ? -10.852 3.375 48.906 1 20.91 20 THR B N 1
ATOM 4150 C CA . THR B 1 20 ? -10.336 3.686 47.562 1 20.91 20 THR B CA 1
ATOM 4151 C C . THR B 1 20 ? -9.945 2.41 46.812 1 20.91 20 THR B C 1
ATOM 4153 O O . THR B 1 20 ? -9.008 1.717 47.219 1 20.91 20 THR B O 1
ATOM 4156 N N . ARG B 1 21 ? -10.875 1.561 46.5 1 21.83 21 ARG B N 1
ATOM 4157 C CA . ARG B 1 21 ? -10.617 0.347 45.75 1 21.83 21 ARG B CA 1
ATOM 4158 C C . ARG B 1 21 ? -9.562 0.595 44.656 1 21.83 21 ARG B C 1
ATOM 4160 O O . ARG B 1 21 ? -9.688 1.526 43.875 1 21.83 21 ARG B O 1
ATOM 4167 N N . GLN B 1 22 ? -8.328 0.156 45 1 20.47 22 GLN B N 1
ATOM 4168 C CA . GLN B 1 22 ? -7.148 0.022 44.156 1 20.47 22 GLN B CA 1
ATOM 4169 C C . GLN B 1 22 ? -7.52 -0.477 42.75 1 20.47 22 GLN B C 1
ATOM 4171 O O . GLN B 1 22 ? -8.023 -1.593 42.594 1 20.47 22 GLN B O 1
ATOM 4176 N N . LEU B 1 23 ? -8.172 0.39 42 1 20.09 23 LEU B N 1
ATOM 4177 C CA . LEU B 1 23 ? -8.547 0.116 40.625 1 20.09 23 LEU B CA 1
ATOM 4178 C C . LEU B 1 23 ? -7.41 -0.556 39.875 1 20.09 23 LEU B C 1
ATOM 4180 O O . LEU B 1 23 ? -6.406 0.086 39.562 1 20.09 23 LEU B O 1
ATOM 4184 N N . ALA B 1 24 ? -6.914 -1.638 40.375 1 22.16 24 ALA B N 1
ATOM 4185 C CA . ALA B 1 24 ? -5.957 -2.451 39.625 1 22.16 24 ALA B CA 1
ATOM 4186 C C . ALA B 1 24 ? -6.383 -2.598 38.188 1 22.16 24 ALA B C 1
ATOM 4188 O O . ALA B 1 24 ? -7.363 -3.283 37.875 1 22.16 24 ALA B O 1
ATOM 4189 N N . THR B 1 25 ? -6.484 -1.456 37.562 1 22.61 25 THR B N 1
ATOM 4190 C CA . THR B 1 25 ? -6.809 -1.418 36.125 1 22.61 25 THR B CA 1
ATOM 4191 C C . THR B 1 25 ? -6.008 -2.467 35.375 1 22.61 25 THR B C 1
ATOM 4193 O O . THR B 1 25 ? -4.777 -2.396 35.312 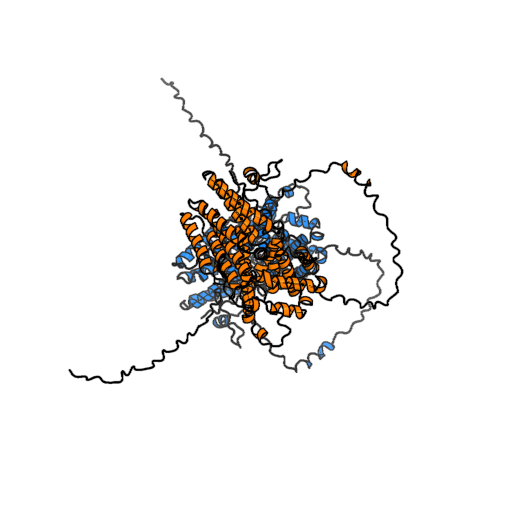1 22.61 25 THR B O 1
ATOM 4196 N N . SER B 1 26 ? -6.312 -3.725 35.625 1 23.08 26 SER B N 1
ATOM 4197 C CA . SER B 1 26 ? -5.84 -4.852 34.812 1 23.08 26 SER B CA 1
ATOM 4198 C C . SER B 1 26 ? -5.77 -4.496 33.344 1 23.08 26 SER B C 1
ATOM 4200 O O . SER B 1 26 ? -6.801 -4.336 32.688 1 23.08 26 SER B O 1
ATOM 4202 N N . ALA B 1 27 ? -4.98 -3.562 33.031 1 22.81 27 ALA B N 1
ATOM 4203 C CA . ALA B 1 27 ? -4.621 -3.189 31.672 1 22.81 27 ALA B CA 1
ATOM 4204 C C . ALA B 1 27 ? -4.328 -4.426 30.828 1 22.81 27 ALA B C 1
ATOM 4206 O O . ALA B 1 27 ? -3.188 -4.898 30.797 1 22.81 27 ALA B O 1
ATOM 4207 N N . GLU B 1 28 ? -4.938 -5.594 31.172 1 24.27 28 GLU B N 1
ATOM 4208 C CA . GLU B 1 28 ? -4.727 -6.648 30.188 1 24.27 28 GLU B CA 1
ATOM 4209 C C . GLU B 1 28 ? -4.828 -6.102 28.766 1 24.27 28 GLU B C 1
ATOM 4211 O O . GLU B 1 28 ? -5.914 -5.727 28.312 1 24.27 28 GLU B O 1
ATOM 4216 N N . GLN B 1 29 ? -4.02 -5.223 28.422 1 23.48 29 GLN B N 1
ATOM 4217 C CA . GLN B 1 29 ? -3.777 -4.562 27.141 1 23.48 29 GLN B CA 1
ATOM 4218 C C . GLN B 1 29 ? -3.977 -5.531 25.969 1 23.48 29 GLN B C 1
ATOM 4220 O O . GLN B 1 29 ? -3.348 -6.59 25.922 1 23.48 29 GLN B O 1
ATOM 4225 N N . GLU B 1 30 ? -5.152 -5.535 25.484 1 24.08 30 GLU B N 1
ATOM 4226 C CA . GLU B 1 30 ? -5.727 -6.258 24.359 1 24.08 30 GLU B CA 1
ATOM 4227 C C . GLU B 1 30 ? -4.738 -6.348 23.203 1 24.08 30 GLU B C 1
ATOM 4229 O O . GLU B 1 30 ? -4.242 -5.324 22.719 1 24.08 30 GLU B O 1
ATOM 4234 N N . LYS B 1 31 ? -3.859 -7.305 23.141 1 25.69 31 LYS B N 1
ATOM 4235 C CA . LYS B 1 31 ? -3.174 -7.785 21.953 1 25.69 31 LYS B CA 1
ATOM 4236 C C . LYS B 1 31 ? -3.965 -7.445 20.688 1 25.69 31 LYS B C 1
ATOM 4238 O O . LYS B 1 31 ? -5.195 -7.543 20.672 1 25.69 31 LYS B O 1
ATOM 4243 N N . PHE B 1 32 ? -3.65 -6.562 20.109 1 27 32 PHE B N 1
ATOM 4244 C CA . PHE B 1 32 ? -4.203 -6.379 18.766 1 27 32 PHE B CA 1
ATOM 4245 C C . PHE B 1 32 ? -4.688 -7.707 18.203 1 27 32 PHE B C 1
ATOM 4247 O O . PHE B 1 32 ? -3.977 -8.711 18.266 1 27 32 PHE B O 1
ATOM 4254 N N . GLY B 1 33 ? -5.898 -8.094 18.391 1 27.77 33 GLY B N 1
ATOM 4255 C CA . GLY B 1 33 ? -6.684 -9.289 18.156 1 27.77 33 GLY B CA 1
ATOM 4256 C C . GLY B 1 33 ? -6.305 -10.023 16.875 1 27.77 33 GLY B C 1
ATOM 4257 O O . GLY B 1 33 ? -7.102 -10.781 16.328 1 27.77 33 GLY B O 1
ATOM 4258 N N . TYR B 1 34 ? -5.285 -9.57 16.312 1 27.92 34 TYR B N 1
ATOM 4259 C CA . TYR B 1 34 ? -5.059 -10.453 15.18 1 27.92 34 TYR B CA 1
ATOM 4260 C C . TYR B 1 34 ? -4.766 -11.875 15.641 1 27.92 34 TYR B C 1
ATOM 4262 O O . TYR B 1 34 ? -4.258 -12.695 14.875 1 27.92 34 TYR B O 1
ATOM 4270 N N . GLY B 1 35 ? -4.824 -12.062 17.062 1 28.09 35 GLY B N 1
ATOM 4271 C CA . GLY B 1 35 ? -4.277 -13.305 17.594 1 28.09 35 GLY B CA 1
ATOM 4272 C C . GLY B 1 35 ? -5 -14.539 17.078 1 28.09 35 GLY B C 1
ATOM 4273 O O . GLY B 1 35 ? -6.02 -14.945 17.641 1 28.09 35 GLY B O 1
ATOM 4274 N N . SER B 1 36 ? -5.512 -14.633 16.062 1 27.81 36 SER B N 1
ATOM 4275 C CA . SER B 1 36 ? -5.859 -16.047 16.031 1 27.81 36 SER B CA 1
ATOM 4276 C C . SER B 1 36 ? -4.648 -16.922 16.328 1 27.81 36 SER B C 1
ATOM 4278 O O . SER B 1 36 ? -3.553 -16.672 15.82 1 27.81 36 SER B O 1
ATOM 4280 N N . THR B 1 37 ? -4.559 -17.562 17.562 1 28.28 37 THR B N 1
ATOM 4281 C CA . THR B 1 37 ? -3.686 -18.547 18.203 1 28.28 37 THR B CA 1
ATOM 4282 C C . THR B 1 37 ? -3.328 -19.672 17.234 1 28.28 37 THR B C 1
ATOM 4284 O O . THR B 1 37 ? -4.18 -20.484 16.891 1 28.28 37 THR B O 1
ATOM 4287 N N . ILE B 1 38 ? -2.676 -19.438 16.328 1 28.47 38 ILE B N 1
ATOM 4288 C CA . ILE B 1 38 ? -2.176 -20.625 15.641 1 28.47 38 ILE B CA 1
ATOM 4289 C C . ILE B 1 38 ? -1.375 -21.5 16.609 1 28.47 38 ILE B C 1
ATOM 4291 O O . ILE B 1 38 ? -0.422 -21.016 17.234 1 28.47 38 ILE B O 1
ATOM 4295 N N . PRO B 1 39 ? -1.933 -22.594 17.172 1 29.52 39 PRO B N 1
ATOM 4296 C CA . PRO B 1 39 ? -1.3 -23.453 18.172 1 29.52 39 PRO B CA 1
ATOM 4297 C C . PRO B 1 39 ? 0.15 -23.797 17.828 1 29.52 39 PRO B C 1
ATOM 4299 O O . PRO B 1 39 ? 0.444 -24.203 16.703 1 29.52 39 PRO B O 1
ATOM 4302 N N . GLN B 1 40 ? 1.166 -23.219 18.391 1 31.7 40 GLN B N 1
ATOM 4303 C CA . GLN B 1 40 ? 2.605 -23.453 18.375 1 31.7 40 GLN B CA 1
ATOM 4304 C C . GLN B 1 40 ? 2.943 -24.859 18.844 1 31.7 40 GLN B C 1
ATOM 4306 O O . GLN B 1 40 ? 2.336 -25.359 19.797 1 31.7 40 GLN B O 1
ATOM 4311 N N . CYS B 1 41 ? 3.582 -25.656 18.094 1 39.53 41 CYS B N 1
ATOM 4312 C CA . CYS B 1 41 ? 4.18 -26.875 18.625 1 39.53 41 CYS B CA 1
ATOM 4313 C C . CYS B 1 41 ? 5.012 -26.594 19.859 1 39.53 41 CYS B C 1
ATOM 4315 O O . CYS B 1 41 ? 5.883 -25.734 19.844 1 39.53 41 CYS B O 1
ATOM 4317 N N . THR B 1 42 ? 4.594 -26.797 21.078 1 45.88 42 THR B N 1
ATOM 4318 C CA . THR B 1 42 ? 5.363 -26.75 22.312 1 45.88 42 THR B CA 1
ATOM 4319 C C . THR B 1 42 ? 6.25 -27.984 22.453 1 45.88 42 THR B C 1
ATOM 4321 O O . THR B 1 42 ? 5.781 -29.109 22.312 1 45.88 42 THR B O 1
ATOM 4324 N N . TYR B 1 43 ? 7.539 -27.828 22.172 1 41.06 43 TYR B N 1
ATOM 4325 C CA . TYR B 1 43 ? 8.531 -28.859 22.438 1 41.06 43 TYR B CA 1
ATOM 4326 C C . TYR B 1 43 ? 8.883 -28.922 23.922 1 41.06 43 TYR B C 1
ATOM 4328 O O . TYR B 1 43 ? 9.008 -27.875 24.562 1 41.06 43 TYR B O 1
ATOM 4336 N N . GLU B 1 44 ? 8.57 -30.031 24.531 1 44.62 44 GLU B N 1
ATOM 4337 C CA . GLU B 1 44 ? 9.227 -30.203 25.812 1 44.62 44 GLU B CA 1
ATOM 4338 C C . GLU B 1 44 ? 10.727 -30.422 25.656 1 44.62 44 GLU B C 1
ATOM 4340 O O . GLU B 1 44 ? 11.18 -30.859 24.594 1 44.62 44 GLU B O 1
ATOM 4345 N N . SER B 1 45 ? 11.594 -30 26.453 1 46.06 45 SER B N 1
ATOM 4346 C CA . SER B 1 45 ? 13.055 -29.969 26.5 1 46.06 45 SER B CA 1
ATOM 4347 C C . SER B 1 45 ? 13.664 -31.188 25.844 1 46.06 45 SER B C 1
ATOM 4349 O O . SER B 1 45 ? 14.68 -31.094 25.156 1 46.06 45 SER B O 1
ATOM 4351 N N . ASP B 1 46 ? 13.211 -32.375 26.047 1 48.59 46 ASP B N 1
ATOM 4352 C CA . ASP B 1 46 ? 13.969 -33.594 25.75 1 48.59 46 ASP B CA 1
ATOM 4353 C C . ASP B 1 46 ? 13.391 -34.312 24.531 1 48.59 46 ASP B C 1
ATOM 4355 O O . ASP B 1 46 ? 13.812 -35.438 24.203 1 48.59 46 ASP B O 1
ATOM 4359 N N . HIS B 1 47 ? 12.234 -33.719 23.844 1 51.31 47 HIS B N 1
ATOM 4360 C CA . HIS B 1 47 ? 11.656 -34.625 22.859 1 51.31 47 HIS B CA 1
ATOM 4361 C C . HIS B 1 47 ? 11.852 -34.094 21.438 1 51.31 47 HIS B C 1
ATOM 4363 O O . HIS B 1 47 ? 11.836 -32.875 21.219 1 51.31 47 HIS B O 1
ATOM 4369 N N . GLN B 1 48 ? 12.297 -34.906 20.453 1 53.78 48 GLN B N 1
ATOM 4370 C CA . GLN B 1 48 ? 12.68 -34.656 19.078 1 53.78 48 GLN B CA 1
ATOM 4371 C C . GLN B 1 48 ? 11.461 -34.281 18.219 1 53.78 48 GLN B C 1
ATOM 4373 O O . GLN B 1 48 ? 11.602 -33.75 17.109 1 53.78 48 GLN B O 1
ATOM 4378 N N . ARG B 1 49 ? 10.266 -34.656 18.766 1 54.28 49 ARG B N 1
ATOM 4379 C CA . ARG B 1 49 ? 9.023 -34.469 18.031 1 54.28 49 ARG B CA 1
ATOM 4380 C C . ARG B 1 49 ? 8.133 -33.438 18.719 1 54.28 49 ARG B C 1
ATOM 4382 O O . ARG B 1 49 ? 8.188 -33.312 19.953 1 54.28 49 ARG B O 1
ATOM 4389 N N . CYS B 1 50 ? 7.414 -32.625 18 1 54.91 50 CYS B N 1
ATOM 4390 C CA . CYS B 1 50 ? 6.5 -31.688 18.641 1 54.91 50 CYS B CA 1
ATOM 4391 C C . CYS B 1 50 ? 5.371 -32.406 19.359 1 54.91 50 CYS B C 1
ATOM 4393 O O . CYS B 1 50 ? 5.09 -33.562 19.047 1 54.91 50 CYS B O 1
ATOM 4395 N N . ARG B 1 51 ? 4.672 -32.062 20.328 1 53.88 51 ARG B N 1
ATOM 4396 C CA . ARG B 1 51 ? 3.703 -32.719 21.203 1 53.88 51 ARG B CA 1
ATOM 4397 C C . ARG B 1 51 ? 2.57 -33.344 20.391 1 53.88 51 ARG B C 1
ATOM 4399 O O . ARG B 1 51 ? 2.08 -34.438 20.719 1 53.88 51 ARG B O 1
ATOM 4406 N N . GLY B 1 52 ? 2.152 -32.75 19.297 1 50.31 52 GLY B N 1
ATOM 4407 C CA . GLY B 1 52 ? 1.093 -33.281 18.453 1 50.31 52 GLY B CA 1
ATOM 4408 C C . GLY B 1 52 ? 1.5 -34.531 17.719 1 50.31 52 GLY B C 1
ATOM 4409 O O . GLY B 1 52 ? 0.774 -35.531 17.719 1 50.31 52 GLY B O 1
ATOM 4410 N N . CYS B 1 53 ? 2.568 -34.375 17.062 1 55.34 53 CYS B N 1
ATOM 4411 C CA . CYS B 1 53 ? 3.092 -35.531 16.359 1 55.34 53 CYS B CA 1
ATOM 4412 C C . CYS B 1 53 ? 3.381 -36.656 17.344 1 55.34 53 CYS B C 1
ATOM 4414 O O . CYS B 1 53 ? 3.154 -37.844 17.047 1 55.34 53 CYS B O 1
ATOM 4416 N N . GLU B 1 54 ? 3.967 -36.375 18.5 1 60.16 54 GLU B N 1
ATOM 4417 C CA . GLU B 1 54 ? 4.227 -37.375 19.531 1 60.16 54 GLU B CA 1
ATOM 4418 C C . GLU B 1 54 ? 2.941 -38.094 19.953 1 60.16 54 GLU B C 1
ATOM 4420 O O . GLU B 1 54 ? 2.924 -39.312 20.125 1 60.16 54 GLU B O 1
ATOM 4425 N N . SER B 1 55 ? 1.905 -37.312 19.984 1 56 55 SER B N 1
ATOM 4426 C CA . SER B 1 55 ? 0.648 -37.906 20.438 1 56 55 SER B CA 1
ATOM 4427 C C . SER B 1 55 ? 0.072 -38.844 19.375 1 56 55 SER B C 1
ATOM 4429 O O . SER B 1 55 ? -0.585 -39.844 19.703 1 56 55 SER B O 1
ATOM 4431 N N . LEU B 1 56 ? 0.403 -38.5 18.172 1 53.56 56 LEU B N 1
ATOM 4432 C CA . LEU B 1 56 ? -0.138 -39.281 17.062 1 53.56 56 LEU B CA 1
ATOM 4433 C C . LEU B 1 56 ? 0.885 -40.281 16.578 1 53.56 56 LEU B C 1
ATOM 4435 O O . LEU B 1 56 ? 0.6 -41.062 15.664 1 53.56 56 LEU B O 1
ATOM 4439 N N . ASP B 1 57 ? 1.979 -40.375 17.203 1 52.81 57 ASP B N 1
ATOM 4440 C CA . ASP B 1 57 ? 3.068 -41.281 16.891 1 52.81 57 ASP B CA 1
ATOM 4441 C C . ASP B 1 57 ? 3.451 -41.219 15.414 1 52.81 57 ASP B C 1
ATOM 4443 O O . ASP B 1 57 ? 3.547 -42.25 14.734 1 52.81 57 ASP B O 1
ATOM 4447 N N . VAL B 1 58 ? 3.285 -40.062 14.922 1 57.22 58 VAL B N 1
ATOM 4448 C CA . VAL B 1 58 ? 3.736 -39.875 13.547 1 57.22 58 VAL B CA 1
ATOM 4449 C C . VAL B 1 58 ? 5.039 -39.062 13.531 1 57.22 58 VAL B C 1
ATOM 4451 O O . VAL B 1 58 ? 5.352 -38.375 14.492 1 57.22 58 VAL B O 1
ATOM 4454 N N . GLU B 1 59 ? 5.977 -39.469 12.578 1 52.66 59 GLU B N 1
ATOM 4455 C CA . GLU B 1 59 ? 7.246 -38.781 12.445 1 52.66 59 GLU B CA 1
ATOM 4456 C C . GLU B 1 59 ? 7.02 -37.312 12.117 1 52.66 59 GLU B C 1
ATOM 4458 O O . GLU B 1 59 ? 6.164 -36.969 11.289 1 52.66 59 GLU B O 1
ATOM 4463 N N . CYS B 1 60 ? 7.484 -36.594 13.039 1 48.88 60 CYS B N 1
ATOM 4464 C CA . CYS B 1 60 ? 7.367 -35.125 12.852 1 48.88 60 CYS B CA 1
ATOM 4465 C C . CYS B 1 60 ? 8.25 -34.656 11.703 1 48.88 60 CYS B C 1
ATOM 4467 O O . CYS B 1 60 ? 9.438 -34.969 11.656 1 48.88 60 CYS B O 1
ATOM 4469 N N . THR B 1 61 ? 7.898 -34.594 10.789 1 46.53 61 THR B N 1
ATOM 4470 C CA . THR B 1 61 ? 8.719 -34.156 9.672 1 46.53 61 THR B CA 1
ATOM 4471 C C . THR B 1 61 ? 9.156 -32.688 9.875 1 46.53 61 THR B C 1
ATOM 4473 O O . THR B 1 61 ? 9.672 -32.062 8.945 1 46.53 61 THR B O 1
ATOM 4476 N N . HIS B 1 62 ? 8.969 -32.344 11.148 1 41.91 62 HIS B N 1
ATOM 4477 C CA . HIS B 1 62 ? 9.328 -30.969 11.414 1 41.91 62 HIS B CA 1
ATOM 4478 C C . HIS B 1 62 ? 10.781 -30.844 11.867 1 41.91 62 HIS B C 1
ATOM 4480 O O . HIS B 1 62 ? 11.242 -31.656 12.688 1 41.91 62 HIS B O 1
ATOM 4486 N N . VAL B 1 63 ? 11.688 -30.406 11.195 1 39.59 63 VAL B N 1
ATOM 4487 C CA . VAL B 1 63 ? 13.07 -30.188 11.617 1 39.59 63 VAL B CA 1
ATOM 4488 C C . VAL B 1 63 ? 13.094 -29.391 12.922 1 39.59 63 VAL B C 1
ATOM 4490 O O . VAL B 1 63 ? 12.43 -28.359 13.047 1 39.59 63 VAL B O 1
ATOM 4493 N N . ARG B 1 64 ? 13.516 -30.016 14 1 38.34 64 ARG B N 1
ATOM 4494 C CA . ARG B 1 64 ? 13.766 -29.453 15.32 1 38.34 64 ARG B CA 1
ATOM 4495 C C . ARG B 1 64 ? 14.516 -28.125 15.227 1 38.34 64 ARG B C 1
ATOM 4497 O O . ARG B 1 64 ? 15.508 -28.031 14.508 1 38.34 64 ARG B O 1
ATOM 4504 N N . PRO B 1 65 ? 13.828 -27.172 15.641 1 32.91 65 PRO B N 1
ATOM 4505 C CA . PRO B 1 65 ? 14.797 -26.078 15.719 1 32.91 65 PRO B CA 1
ATOM 4506 C C . PRO B 1 65 ? 16.031 -26.438 16.547 1 32.91 65 PRO B C 1
ATOM 4508 O O . PRO B 1 65 ? 1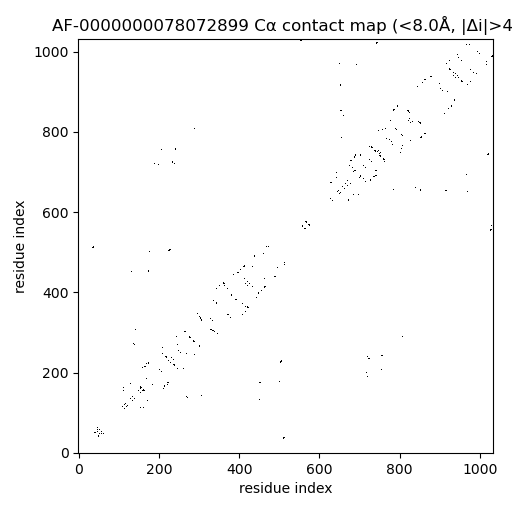5.898 -27.094 17.594 1 32.91 65 PRO B O 1
ATOM 4511 N N . ARG B 1 66 ? 17.156 -26.688 15.984 1 28.2 66 ARG B N 1
ATOM 4512 C CA . ARG B 1 66 ? 18.375 -26.938 16.75 1 28.2 66 ARG B CA 1
ATOM 4513 C C . ARG B 1 66 ? 18.484 -25.984 17.938 1 28.2 66 ARG B C 1
ATOM 4515 O O . ARG B 1 66 ? 18.25 -24.781 17.781 1 28.2 66 ARG B O 1
ATOM 4522 N N . ARG B 1 67 ? 18.516 -26.5 19.078 1 29.78 67 ARG B N 1
ATOM 4523 C CA . ARG B 1 67 ? 18.844 -25.812 20.328 1 29.78 67 ARG B CA 1
ATOM 4524 C C . ARG B 1 67 ? 20.094 -24.969 20.188 1 29.78 67 ARG B C 1
ATOM 4526 O O . ARG B 1 67 ? 21.031 -25.344 19.469 1 29.78 67 ARG B O 1
ATOM 4533 N N . LYS B 1 68 ? 20.016 -23.766 20.562 1 26.53 68 LYS B N 1
ATOM 4534 C CA . LYS B 1 68 ? 21.219 -22.953 20.719 1 26.53 68 LYS B CA 1
ATOM 4535 C C . LYS B 1 68 ? 22.297 -23.703 21.5 1 26.53 68 LYS B C 1
ATOM 4537 O O . LYS B 1 68 ? 22.031 -24.188 22.609 1 26.53 68 LYS B O 1
ATOM 4542 N N . ARG B 1 69 ? 23.203 -24.438 20.766 1 26.19 69 ARG B N 1
ATOM 4543 C CA . ARG B 1 69 ? 24.375 -25 21.422 1 26.19 69 ARG B CA 1
ATOM 4544 C C . ARG B 1 69 ? 24.984 -23.984 22.406 1 26.19 69 ARG B C 1
ATOM 4546 O O . ARG B 1 69 ? 25.062 -22.797 22.094 1 26.19 69 ARG B O 1
ATOM 4553 N N . GLY B 1 70 ? 24.766 -24.094 23.719 1 25.3 70 GLY B N 1
ATOM 4554 C CA . GLY B 1 70 ? 25.484 -23.391 24.75 1 25.3 70 GLY B CA 1
ATOM 4555 C C . GLY B 1 70 ? 26.969 -23.219 24.469 1 25.3 70 GLY B C 1
ATOM 4556 O O . GLY B 1 70 ? 27.469 -23.75 23.469 1 25.3 70 GLY B O 1
ATOM 4557 N N . PRO B 1 71 ? 27.797 -22.453 25.266 1 27.27 71 PRO B N 1
ATOM 4558 C CA . PRO B 1 71 ? 29.219 -22.094 25.078 1 27.27 71 PRO B CA 1
ATOM 4559 C C . PRO B 1 71 ? 30.109 -23.312 24.891 1 27.27 71 PRO B C 1
ATOM 4561 O O . PRO B 1 71 ? 29.844 -24.375 25.453 1 27.27 71 PRO B O 1
ATOM 4564 N N . PRO B 1 72 ? 30.703 -23.547 23.688 1 25.78 72 PRO B N 1
ATOM 4565 C CA . PRO B 1 72 ? 31.562 -24.688 23.406 1 25.78 72 PRO B CA 1
ATOM 4566 C C . PRO B 1 72 ? 32.656 -24.891 24.469 1 25.78 72 PRO B C 1
ATOM 4568 O O . PRO B 1 72 ? 33.062 -23.922 25.125 1 25.78 72 PRO B O 1
ATOM 4571 N N . ASN B 1 73 ? 32.719 -25.906 25.188 1 24.2 73 ASN B N 1
ATOM 4572 C CA . ASN B 1 73 ? 33.781 -26.266 26.141 1 24.2 73 ASN B CA 1
ATOM 4573 C C . ASN B 1 73 ? 35.156 -26.172 25.5 1 24.2 73 ASN B C 1
ATOM 4575 O O . ASN B 1 73 ? 35.312 -26.438 24.297 1 24.2 73 ASN B O 1
ATOM 4579 N N . ARG B 1 74 ? 36.219 -25.531 26.172 1 25.81 74 ARG B N 1
ATOM 4580 C CA . ARG B 1 74 ? 37.562 -25.109 25.812 1 25.81 74 ARG B CA 1
ATOM 4581 C C . ARG B 1 74 ? 38.312 -26.234 25.109 1 25.81 74 ARG B C 1
ATOM 4583 O O . ARG B 1 74 ? 39.219 -25.984 24.281 1 25.81 74 ARG B O 1
ATOM 4590 N N . SER B 1 75 ? 38.156 -27.516 25.641 1 22.83 75 SER B N 1
ATOM 4591 C CA . SER B 1 75 ? 39.281 -28.453 25.453 1 22.83 75 SER B CA 1
ATOM 4592 C C . SER B 1 75 ? 39.312 -29 24.031 1 22.83 75 SER B C 1
ATOM 4594 O O . SER B 1 75 ? 40.281 -29.578 23.594 1 22.83 75 SER B O 1
ATOM 4596 N N . VAL B 1 76 ? 38.125 -29.234 23.469 1 27.38 76 VAL B N 1
ATOM 4597 C CA . VAL B 1 76 ? 38.219 -30.141 22.328 1 27.38 76 VAL B CA 1
ATOM 4598 C C . VAL B 1 76 ? 38.812 -29.406 21.125 1 27.38 76 VAL B C 1
ATOM 4600 O O . VAL B 1 76 ? 38.781 -29.922 20 1 27.38 76 VAL B O 1
ATOM 4603 N N . GLN B 1 77 ? 39.25 -28.031 21.359 1 24.3 77 GLN B N 1
ATOM 4604 C CA . GLN B 1 77 ? 39.938 -27.328 20.281 1 24.3 77 GLN B CA 1
ATOM 4605 C C . GLN B 1 77 ? 41.156 -28.109 19.797 1 24.3 77 GLN B C 1
ATOM 4607 O O . GLN B 1 77 ? 41.688 -27.828 18.734 1 24.3 77 GLN B O 1
ATOM 4612 N N . GLN B 1 78 ? 41.812 -28.844 20.766 1 22.8 78 GLN B N 1
ATOM 4613 C CA . GLN B 1 78 ? 43.219 -29.141 20.5 1 22.8 78 GLN B CA 1
ATOM 4614 C C . GLN B 1 78 ? 43.375 -30.141 19.359 1 22.8 78 GLN B C 1
ATOM 4616 O O . GLN B 1 78 ? 44.312 -30.062 18.578 1 22.8 78 GLN B O 1
ATOM 4621 N N . HIS B 1 79 ? 42.594 -31.312 19.438 1 22.44 79 HIS B N 1
ATOM 4622 C CA . HIS B 1 79 ? 43.188 -32.469 18.828 1 22.44 79 HIS B CA 1
ATOM 4623 C C . HIS B 1 79 ? 43.031 -32.438 17.312 1 22.44 79 HIS B C 1
ATOM 4625 O O . HIS B 1 79 ? 43.562 -33.312 16.594 1 22.44 79 HIS B O 1
ATOM 4631 N N . VAL B 1 80 ? 41.906 -31.859 16.828 1 23.06 80 VAL B N 1
ATOM 4632 C CA . VAL B 1 80 ? 41.656 -32.25 15.445 1 23.06 80 VAL B CA 1
ATOM 4633 C C . VAL B 1 80 ? 42.688 -31.594 14.531 1 23.06 80 VAL B C 1
ATOM 4635 O O . VAL B 1 80 ? 42.406 -31.312 13.359 1 23.06 80 VAL B O 1
ATOM 4638 N N . GLN B 1 81 ? 43.781 -30.891 15.141 1 21.3 81 GLN B N 1
ATOM 4639 C CA . GLN B 1 81 ? 44.875 -30.344 14.344 1 21.3 81 GLN B CA 1
ATOM 4640 C C . GLN B 1 81 ? 45.5 -31.406 13.469 1 21.3 81 GLN B C 1
ATOM 4642 O O . GLN B 1 81 ? 46 -31.109 12.383 1 21.3 81 GLN B O 1
ATOM 4647 N N . LYS B 1 82 ? 45.875 -32.5 14.258 1 21.73 82 LYS B N 1
ATOM 4648 C CA . LYS B 1 82 ? 47.094 -33.188 13.828 1 21.73 82 LYS B CA 1
ATOM 4649 C C . LYS B 1 82 ? 46.844 -33.906 12.508 1 21.73 82 LYS B C 1
ATOM 4651 O O . LYS B 1 82 ? 47.812 -34.25 11.805 1 21.73 82 LYS B O 1
ATOM 4656 N N . THR B 1 83 ? 45.656 -34.594 12.422 1 20.44 83 THR B N 1
ATOM 4657 C CA . THR B 1 83 ? 45.812 -35.75 11.555 1 20.44 83 THR B CA 1
ATOM 4658 C C . THR B 1 83 ? 45.844 -35.344 10.086 1 20.44 83 THR B C 1
ATOM 4660 O O . THR B 1 83 ? 45.875 -36.188 9.188 1 20.44 83 THR B O 1
ATOM 4663 N N . GLN B 1 84 ? 45.406 -34.094 9.82 1 21.61 84 GLN B N 1
ATOM 4664 C CA . GLN B 1 84 ? 45.25 -33.969 8.383 1 21.61 84 GLN B CA 1
ATOM 4665 C C . GLN B 1 84 ? 46.562 -34.062 7.648 1 21.61 84 GLN B C 1
ATOM 4667 O O . GLN B 1 84 ? 46.938 -33.125 6.922 1 21.61 84 GLN B O 1
ATOM 4672 N N . ILE B 1 85 ? 47.625 -34.438 8.461 1 21.28 85 ILE B N 1
ATOM 4673 C CA . ILE B 1 85 ? 48.906 -34.281 7.809 1 21.28 85 ILE B CA 1
ATOM 4674 C C . ILE B 1 85 ? 48.938 -35.062 6.512 1 21.28 85 ILE B C 1
ATOM 4676 O O . ILE B 1 85 ? 49.656 -34.719 5.566 1 21.28 85 ILE B O 1
ATOM 4680 N N . LEU B 1 86 ? 48.531 -36.375 6.633 1 19.45 86 LEU B N 1
ATOM 4681 C CA . LEU B 1 86 ? 49.406 -37.312 5.93 1 19.45 86 LEU B CA 1
ATOM 4682 C C . LEU B 1 86 ? 49.156 -37.25 4.422 1 19.45 86 LEU B C 1
ATOM 4684 O O . LEU B 1 86 ? 49.969 -37.781 3.645 1 19.45 86 LEU B O 1
ATOM 4688 N N . ALA B 1 87 ? 47.906 -37.156 4.008 1 20.19 87 ALA B N 1
ATOM 4689 C CA . ALA B 1 87 ? 47.75 -38.094 2.896 1 20.19 87 ALA B CA 1
ATOM 4690 C C . ALA B 1 87 ? 48.625 -37.688 1.708 1 20.19 87 ALA B C 1
ATOM 4692 O O . ALA B 1 87 ? 49.5 -38.469 1.277 1 20.19 87 ALA B O 1
ATOM 4693 N N . THR B 1 88 ? 47.969 -37.531 0.483 1 19.92 88 THR B N 1
ATOM 4694 C CA . THR B 1 88 ? 48.281 -38.188 -0.784 1 19.92 88 THR B CA 1
ATOM 4695 C C . THR B 1 88 ? 49.344 -37.406 -1.538 1 19.92 88 THR B C 1
ATOM 4697 O O . THR B 1 88 ? 49.406 -36.156 -1.458 1 19.92 88 THR B O 1
ATOM 4700 N N . SER B 1 89 ? 50.406 -38.062 -1.888 1 20.2 89 SER B N 1
ATOM 4701 C CA . SER B 1 89 ? 51.688 -37.938 -2.594 1 20.2 89 SER B CA 1
ATOM 4702 C C . SER B 1 89 ? 51.5 -37.312 -3.963 1 20.2 89 SER B C 1
ATOM 4704 O O . SER B 1 89 ? 50.562 -37.625 -4.684 1 20.2 89 SER B O 1
ATOM 4706 N N . PRO B 1 90 ? 52.094 -36.188 -4.148 1 21.22 90 PRO B N 1
ATOM 4707 C CA . PRO B 1 90 ? 52.125 -35.312 -5.316 1 21.22 90 PRO B CA 1
ATOM 4708 C C . PRO B 1 90 ? 52.594 -36 -6.582 1 21.22 90 PRO B C 1
ATOM 4710 O O . PRO B 1 90 ? 53.781 -36.375 -6.676 1 21.22 90 PRO B O 1
ATOM 4713 N N . ALA B 1 91 ? 51.938 -37.156 -7.012 1 21.83 91 ALA B N 1
ATOM 4714 C CA . ALA B 1 91 ? 52.531 -37.812 -8.164 1 21.83 91 ALA B CA 1
ATOM 4715 C C . ALA B 1 91 ? 52.875 -36.812 -9.266 1 21.83 91 ALA B C 1
ATOM 4717 O O . ALA B 1 91 ? 52.094 -35.875 -9.508 1 21.83 91 ALA B O 1
ATOM 4718 N N . ASN B 1 92 ? 54.062 -36.719 -9.586 1 21.14 92 ASN B N 1
ATOM 4719 C CA . ASN B 1 92 ? 54.938 -35.938 -10.461 1 21.14 92 ASN B CA 1
ATOM 4720 C C . ASN B 1 92 ? 54.531 -36.062 -11.93 1 21.14 92 ASN B C 1
ATOM 4722 O O . ASN B 1 92 ? 54.969 -37 -12.609 1 21.14 92 ASN B O 1
ATOM 4726 N N . VAL B 1 93 ? 53.219 -36.219 -12.25 1 20.33 93 VAL B N 1
ATOM 4727 C CA . VAL B 1 93 ? 53.062 -36.625 -13.648 1 20.33 93 VAL B CA 1
ATOM 4728 C C . VAL B 1 93 ? 53.719 -35.562 -14.555 1 20.33 93 VAL B C 1
ATOM 4730 O O . VAL B 1 93 ? 53.438 -34.375 -14.406 1 20.33 93 VAL B O 1
ATOM 4733 N N . SER B 1 94 ? 54.781 -35.906 -15.125 1 21.03 94 SER B N 1
ATOM 4734 C CA . SER B 1 94 ? 55.688 -35.281 -16.078 1 21.03 94 SER B CA 1
ATOM 4735 C C . SER B 1 94 ? 54.938 -34.812 -17.328 1 21.03 94 SER B C 1
ATOM 4737 O O . SER B 1 94 ? 54.469 -35.656 -18.109 1 21.03 94 SER B O 1
ATOM 4739 N N . ILE B 1 95 ? 54.062 -33.906 -17.156 1 19.67 95 ILE B N 1
ATOM 4740 C CA . ILE B 1 95 ? 53.344 -33.469 -18.359 1 19.67 95 ILE B CA 1
ATOM 4741 C C . ILE B 1 95 ? 54.344 -32.938 -19.375 1 19.67 95 ILE B C 1
ATOM 4743 O O . ILE B 1 95 ? 55.188 -32.062 -19.062 1 19.67 95 ILE B O 1
ATOM 4747 N N . SER B 1 96 ? 54.656 -33.781 -20.281 1 22.89 96 SER B N 1
ATOM 4748 C CA . SER B 1 96 ? 55.531 -33.5 -21.422 1 22.89 96 SER B CA 1
ATOM 4749 C C . SER B 1 96 ? 55.156 -32.188 -22.094 1 22.89 96 SER B C 1
ATOM 4751 O O . SER B 1 96 ? 54 -31.781 -22.109 1 22.89 96 SER B O 1
ATOM 4753 N N . PRO B 1 97 ? 56.188 -31.391 -22.484 1 21.75 97 PRO B N 1
ATOM 4754 C CA . PRO B 1 97 ? 56.25 -30.016 -22.984 1 21.75 97 PRO B CA 1
ATOM 4755 C C . PRO B 1 97 ? 55.531 -29.828 -24.297 1 21.75 97 PRO B C 1
ATOM 4757 O O . PRO B 1 97 ? 56.062 -30.125 -25.359 1 21.75 97 PRO B O 1
ATOM 4760 N N . GLY B 1 98 ? 54.375 -30.484 -24.484 1 19.72 98 GLY B N 1
ATOM 4761 C CA . GLY B 1 98 ? 53.969 -30.469 -25.891 1 19.72 98 GLY B CA 1
ATOM 4762 C C . GLY B 1 98 ? 54.062 -29.094 -26.516 1 19.72 98 GLY B C 1
ATOM 4763 O O . GLY B 1 98 ? 54.188 -28.078 -25.812 1 19.72 98 GLY B O 1
ATOM 4764 N N . GLN B 1 99 ? 54 -29.047 -27.938 1 23.56 99 GLN B N 1
ATOM 4765 C CA . GLN B 1 99 ? 54.25 -28.141 -29.047 1 23.56 99 GLN B CA 1
ATOM 4766 C C . GLN B 1 99 ? 53.406 -26.875 -28.906 1 23.56 99 GLN B C 1
ATOM 4768 O O . GLN B 1 99 ? 52.281 -26.906 -28.391 1 23.56 99 GLN B O 1
ATOM 4773 N N . SER B 1 100 ? 54.031 -25.703 -28.984 1 23.11 100 SER B N 1
ATOM 4774 C CA . SER B 1 100 ? 53.75 -24.281 -28.875 1 23.11 100 SER B CA 1
ATOM 4775 C C . SER B 1 100 ? 52.625 -23.875 -29.828 1 23.11 100 SER B C 1
ATOM 4777 O O . SER B 1 100 ? 52.688 -22.828 -30.453 1 23.11 100 SER B O 1
ATOM 4779 N N . SER B 1 101 ? 51.594 -24.75 -30.109 1 23.95 101 SER B N 1
ATOM 4780 C CA . SER B 1 101 ? 50.75 -24.25 -31.188 1 23.95 101 SER B CA 1
ATOM 4781 C C . SER B 1 101 ? 50.25 -22.859 -30.875 1 23.95 101 SER B C 1
ATOM 4783 O O . SER B 1 101 ? 49.938 -22.547 -29.719 1 23.95 101 SER B O 1
ATOM 4785 N N . ASP B 1 102 ? 50.469 -21.875 -31.766 1 24.3 102 ASP B N 1
ATOM 4786 C CA . ASP B 1 102 ? 50.156 -20.453 -31.875 1 24.3 102 ASP B CA 1
ATOM 4787 C C . ASP B 1 102 ? 48.688 -20.203 -31.656 1 24.3 102 ASP B C 1
ATOM 4789 O O . ASP B 1 102 ? 47.844 -20.516 -32.5 1 24.3 102 ASP B O 1
ATOM 4793 N N . ILE B 1 103 ? 48.125 -20.672 -30.547 1 26.67 103 ILE B N 1
ATOM 4794 C CA . ILE B 1 103 ? 46.719 -20.469 -30.328 1 26.67 103 ILE B CA 1
ATOM 4795 C C . ILE B 1 103 ? 46.406 -18.969 -30.359 1 26.67 103 ILE B C 1
ATOM 4797 O O . ILE B 1 103 ? 46.906 -18.203 -29.547 1 26.67 103 ILE B O 1
ATOM 4801 N N . SER B 1 104 ? 46.188 -18.453 -31.547 1 28.48 104 SER B N 1
ATOM 4802 C CA . SER B 1 104 ? 45.688 -17.094 -31.734 1 28.48 104 SER B CA 1
ATOM 4803 C C . SER B 1 104 ? 44.625 -16.734 -30.719 1 28.48 104 SER B C 1
ATOM 4805 O O . SER B 1 104 ? 43.594 -17.438 -30.609 1 28.48 104 SER B O 1
ATOM 4807 N N . LEU B 1 105 ? 45 -16.188 -29.641 1 26.88 105 LEU B N 1
ATOM 4808 C CA . LEU B 1 105 ? 44.219 -15.688 -28.516 1 26.88 105 LEU B CA 1
ATOM 4809 C C . LEU B 1 105 ? 43.062 -14.828 -29.016 1 26.88 105 LEU B C 1
ATOM 4811 O O . LEU B 1 105 ? 43.25 -13.656 -29.359 1 26.88 105 LEU B O 1
ATOM 4815 N N . HIS B 1 106 ? 42.25 -15.406 -29.953 1 29.02 106 HIS B N 1
ATOM 4816 C CA . HIS B 1 106 ? 41.062 -14.594 -30.188 1 29.02 106 HIS B CA 1
ATOM 4817 C C . HIS B 1 106 ? 40.469 -14.102 -28.875 1 29.02 106 HIS B C 1
ATOM 4819 O O . HIS B 1 106 ? 40.25 -14.883 -27.953 1 29.02 106 HIS B O 1
ATOM 4825 N N . SER B 1 107 ? 40.906 -12.992 -28.453 1 32.84 107 SER B N 1
ATOM 4826 C CA . SER B 1 107 ? 40.406 -12.305 -27.25 1 32.84 107 SER B CA 1
ATOM 4827 C C . SER B 1 107 ? 38.875 -12.484 -27.109 1 32.84 107 SER B C 1
ATOM 4829 O O . SER B 1 107 ? 38.125 -12.195 -28.047 1 32.84 107 SER B O 1
ATOM 4831 N N . PRO B 1 108 ? 38.438 -13.523 -26.422 1 34.16 108 PRO B N 1
ATOM 4832 C CA . PRO B 1 108 ? 36.969 -13.57 -26.25 1 34.16 108 PRO B CA 1
ATOM 4833 C C . PRO B 1 108 ? 36.375 -12.188 -26.016 1 34.16 108 PRO B C 1
ATOM 4835 O O . PRO B 1 108 ? 36.938 -11.367 -25.297 1 34.16 108 PRO B O 1
ATOM 4838 N N . SER B 1 109 ? 35.75 -11.586 -27 1 36.5 109 SER B N 1
ATOM 4839 C CA . SER B 1 109 ? 35 -10.344 -26.859 1 36.5 109 SER B CA 1
ATOM 4840 C C . SER B 1 109 ? 34.312 -10.258 -25.5 1 36.5 109 SER B C 1
ATOM 4842 O O . SER B 1 109 ? 33.625 -11.188 -25.062 1 36.5 109 SER B O 1
ATOM 4844 N N . VAL B 1 110 ? 34.844 -9.711 -24.469 1 40.56 110 VAL B N 1
ATOM 4845 C CA . VAL B 1 110 ? 34.219 -9.367 -23.203 1 40.56 110 VAL B CA 1
ATOM 4846 C C . VAL B 1 110 ? 32.719 -9.086 -23.438 1 40.56 110 VAL B C 1
ATOM 4848 O O . VAL B 1 110 ? 32.375 -8.203 -24.203 1 40.56 110 VAL B O 1
ATOM 4851 N N . PRO B 1 111 ? 31.797 -10.125 -23.484 1 47.44 111 PRO B N 1
ATOM 4852 C CA . PRO B 1 111 ? 30.375 -9.82 -23.672 1 47.44 111 PRO B CA 1
ATOM 4853 C C . PRO B 1 111 ? 29.969 -8.5 -23.016 1 47.44 111 PRO B C 1
ATOM 4855 O O . PRO B 1 111 ? 30.203 -8.297 -21.828 1 47.44 111 PRO B O 1
ATOM 4858 N N . THR B 1 112 ? 29.938 -7.438 -23.656 1 61.59 112 THR B N 1
ATOM 4859 C CA . THR B 1 112 ? 29.594 -6.055 -23.344 1 61.59 112 THR B CA 1
ATOM 4860 C C . THR B 1 112 ? 28.125 -5.926 -22.969 1 61.59 112 THR B C 1
ATOM 4862 O O . THR B 1 112 ? 27.25 -6.164 -23.812 1 61.59 112 THR B O 1
ATOM 4865 N N . GLY B 1 113 ? 27.547 -6.254 -21.797 1 85.94 113 GLY B N 1
ATOM 4866 C CA . GLY B 1 113 ? 26.219 -5.906 -21.328 1 85.94 113 GLY B CA 1
ATOM 4867 C C . GLY B 1 113 ? 25.844 -6.602 -20.031 1 85.94 113 GLY B C 1
ATOM 4868 O O . GLY B 1 113 ? 26.5 -7.562 -19.625 1 85.94 113 GLY B O 1
ATOM 4869 N N . TRP B 1 114 ? 25.031 -6.148 -19.281 1 93.31 114 TRP B N 1
ATOM 4870 C CA . TRP B 1 114 ? 24.594 -6.652 -17.984 1 93.31 114 TRP B CA 1
ATOM 4871 C C . TRP B 1 114 ? 24.203 -8.125 -18.078 1 93.31 114 TRP B C 1
ATOM 4873 O O . TRP B 1 114 ? 24.625 -8.938 -17.234 1 93.31 114 TRP B O 1
ATOM 4883 N N . LEU B 1 115 ? 23.609 -8.562 -19.141 1 94.62 115 LEU B N 1
ATOM 4884 C CA . LEU B 1 115 ? 23.094 -9.922 -19.234 1 94.62 115 LEU B CA 1
ATOM 4885 C C . LEU B 1 115 ? 24.219 -10.922 -19.453 1 94.62 115 LEU B C 1
ATOM 4887 O O . LEU B 1 115 ? 24.188 -12.031 -18.906 1 94.62 115 LEU B O 1
ATOM 4891 N N . SER B 1 116 ? 25.188 -10.477 -20.312 1 93.19 116 SER B N 1
ATOM 4892 C CA . SER B 1 116 ? 26.344 -11.352 -20.547 1 93.19 116 SER B CA 1
ATOM 4893 C C . SER B 1 116 ? 27.125 -11.586 -19.266 1 93.19 116 SER B C 1
ATOM 4895 O O . SER B 1 116 ? 27.734 -12.641 -19.078 1 93.19 116 SER B O 1
ATOM 4897 N N . ALA B 1 117 ? 27.125 -10.586 -18.422 1 95.06 117 ALA B N 1
ATOM 4898 C CA . ALA B 1 117 ? 27.797 -10.711 -17.125 1 95.06 117 ALA B CA 1
ATOM 4899 C C . ALA B 1 117 ? 26.969 -11.562 -16.172 1 95.06 117 ALA B C 1
ATOM 4901 O O . ALA B 1 117 ? 27.5 -12.172 -15.242 1 95.06 117 ALA B O 1
ATOM 4902 N N . PHE B 1 118 ? 25.734 -11.633 -16.344 1 97.25 118 PHE B N 1
ATOM 4903 C CA . PHE B 1 118 ? 24.797 -12.32 -15.469 1 97.25 118 PHE B CA 1
ATOM 4904 C C . PHE B 1 118 ? 24.891 -13.836 -15.664 1 97.25 118 PHE B C 1
ATOM 4906 O O . PHE B 1 118 ? 25.062 -14.578 -14.703 1 97.25 118 PHE B O 1
ATOM 4913 N N . ALA B 1 119 ? 24.766 -14.281 -16.844 1 97.31 119 ALA B N 1
ATOM 4914 C CA . ALA B 1 119 ? 24.797 -15.711 -17.141 1 97.31 119 ALA B CA 1
ATOM 4915 C C . ALA B 1 119 ? 24.969 -15.953 -18.641 1 97.31 119 ALA B C 1
ATOM 4917 O O . ALA B 1 119 ? 24.688 -15.062 -19.453 1 97.31 119 ALA B O 1
ATOM 4918 N N . PRO B 1 120 ? 25.422 -17.219 -19 1 95.69 120 PRO B N 1
ATOM 4919 C CA . PRO B 1 120 ? 25.453 -17.547 -20.422 1 95.69 120 PRO B CA 1
ATOM 4920 C C . PRO B 1 120 ? 24.078 -17.406 -21.078 1 95.69 120 PRO B C 1
ATOM 4922 O O . PRO B 1 120 ? 23.062 -17.734 -20.469 1 95.69 120 PRO B O 1
ATOM 4925 N N . GLU B 1 121 ? 24.094 -17.016 -22.312 1 94.44 121 GLU B N 1
ATOM 4926 C CA . GLU B 1 121 ? 22.859 -16.812 -23.062 1 94.44 121 GLU B CA 1
ATOM 4927 C C . GLU B 1 121 ? 22.016 -18.078 -23.125 1 94.44 121 GLU B C 1
ATOM 4929 O O . GLU B 1 121 ? 20.797 -18.031 -23.031 1 94.44 121 GLU B O 1
ATOM 4934 N N . THR B 1 122 ? 22.656 -19.188 -23.266 1 95.5 122 THR B N 1
ATOM 4935 C CA . THR B 1 122 ? 21.953 -20.469 -23.359 1 95.5 122 THR B CA 1
ATOM 4936 C C . THR B 1 122 ? 21.172 -20.734 -22.078 1 95.5 122 THR B C 1
ATOM 4938 O O . THR B 1 122 ? 20.047 -21.234 -22.125 1 95.5 122 THR B O 1
ATOM 4941 N N . THR B 1 123 ? 21.766 -20.391 -20.953 1 97.44 123 THR B N 1
ATOM 4942 C CA . THR B 1 123 ? 21.094 -20.578 -19.656 1 97.44 123 THR B CA 1
ATOM 4943 C C . THR B 1 123 ? 19.906 -19.641 -19.531 1 97.44 123 THR B C 1
ATOM 4945 O O . THR B 1 123 ? 18.828 -20.062 -19.094 1 97.44 123 THR B O 1
ATOM 4948 N N . ILE B 1 124 ? 20.078 -18.422 -19.906 1 97.56 124 ILE B N 1
ATOM 4949 C CA . ILE B 1 124 ? 19 -17.438 -19.844 1 97.56 124 ILE B CA 1
ATOM 4950 C C . ILE B 1 124 ? 17.844 -17.891 -20.719 1 97.56 124 ILE B C 1
ATOM 4952 O O . ILE B 1 124 ? 16.688 -17.859 -20.297 1 97.56 124 ILE B O 1
ATOM 4956 N N . MET B 1 125 ? 18.141 -18.344 -21.891 1 96.44 125 MET B N 1
ATOM 4957 C CA . MET B 1 125 ? 17.094 -18.766 -22.812 1 96.44 125 MET B CA 1
ATOM 4958 C C . MET B 1 125 ? 16.359 -20 -22.297 1 96.44 125 MET B C 1
ATOM 4960 O O . MET B 1 125 ? 15.156 -20.141 -22.516 1 96.44 125 MET B O 1
ATOM 4964 N N . ARG B 1 126 ? 17.109 -20.844 -21.672 1 97.44 126 ARG B N 1
ATOM 4965 C CA . ARG B 1 126 ? 16.484 -22.016 -21.062 1 97.44 126 ARG B CA 1
ATOM 4966 C C . ARG B 1 126 ? 15.5 -21.594 -19.969 1 97.44 126 ARG B C 1
ATOM 4968 O O . ARG B 1 126 ? 14.375 -22.109 -19.922 1 97.44 126 ARG B O 1
ATOM 4975 N N . LEU B 1 127 ? 15.914 -20.688 -19.125 1 98.19 127 LEU B N 1
ATOM 4976 C CA . LEU B 1 127 ? 15.062 -20.188 -18.047 1 98.19 127 LEU B CA 1
ATOM 4977 C C . LEU B 1 127 ? 13.82 -19.5 -18.609 1 98.19 127 LEU B C 1
ATOM 4979 O O . LEU B 1 127 ? 12.711 -19.734 -18.141 1 98.19 127 LEU B O 1
ATOM 4983 N N . LEU B 1 128 ? 14.031 -18.719 -19.609 1 97.69 128 LEU B N 1
ATOM 4984 C CA . LEU B 1 128 ? 12.906 -18.047 -20.234 1 97.69 128 LEU B CA 1
ATOM 4985 C C . LEU B 1 128 ? 11.969 -19.047 -20.906 1 97.69 128 LEU B C 1
ATOM 4987 O O . LEU B 1 128 ? 10.742 -18.906 -20.828 1 97.69 128 LEU B O 1
ATOM 4991 N N . GLY B 1 129 ? 12.547 -20 -21.547 1 96.5 129 GLY B N 1
ATOM 4992 C CA . GLY B 1 129 ? 11.734 -21.047 -22.125 1 96.5 129 GLY B CA 1
ATOM 4993 C C . GLY B 1 129 ? 10.859 -21.766 -21.109 1 96.5 129 GLY B C 1
ATOM 4994 O O . GLY B 1 129 ? 9.672 -21.969 -21.359 1 96.5 129 GLY B O 1
ATOM 4995 N N . ASP B 1 130 ? 11.469 -22.125 -20 1 96.44 130 ASP B N 1
ATOM 4996 C CA . ASP B 1 130 ? 10.727 -22.797 -18.938 1 96.44 130 ASP B CA 1
ATOM 4997 C C . ASP B 1 130 ? 9.641 -21.875 -18.375 1 96.44 130 ASP B C 1
ATOM 4999 O O . ASP B 1 130 ? 8.539 -22.328 -18.062 1 96.44 130 ASP B O 1
ATOM 5003 N N . TRP B 1 131 ? 9.953 -20.609 -18.219 1 97.44 131 TRP B N 1
ATOM 5004 C CA . TRP B 1 131 ? 8.953 -19.656 -17.734 1 97.44 131 TRP B CA 1
ATOM 5005 C C . TRP B 1 131 ? 7.723 -19.672 -18.641 1 97.44 131 TRP B C 1
ATOM 5007 O O . TRP B 1 131 ? 6.598 -19.844 -18.172 1 97.44 131 TRP B O 1
ATOM 5017 N N . PHE B 1 132 ? 7.93 -19.516 -19.906 1 96.69 132 PHE B N 1
ATOM 5018 C CA . PHE B 1 132 ? 6.816 -19.375 -20.844 1 96.69 132 PHE B CA 1
ATOM 5019 C C . PHE B 1 132 ? 6.07 -20.688 -21 1 96.69 132 PHE B C 1
ATOM 5021 O O . PHE B 1 132 ? 4.848 -20.703 -21.156 1 96.69 132 PHE B O 1
ATOM 5028 N N . HIS B 1 133 ? 6.754 -21.75 -20.859 1 94.81 133 HIS B N 1
ATOM 5029 C CA . HIS B 1 133 ? 6.133 -23.047 -21.109 1 94.81 133 HIS B CA 1
ATOM 5030 C C . HIS B 1 133 ? 5.395 -23.547 -19.875 1 94.81 133 HIS B C 1
ATOM 5032 O O . HIS B 1 133 ? 4.355 -24.203 -19.984 1 94.81 133 HIS B O 1
ATOM 5038 N N . VAL B 1 134 ? 5.949 -23.219 -18.719 1 95.06 134 VAL B N 1
ATOM 5039 C CA . VAL B 1 134 ? 5.48 -23.922 -17.516 1 95.06 134 VAL B CA 1
ATOM 5040 C C . VAL B 1 134 ? 4.805 -22.922 -16.578 1 95.06 134 VAL B C 1
ATOM 5042 O O . VAL B 1 134 ? 3.781 -23.234 -15.969 1 95.06 134 VAL B O 1
ATOM 5045 N N . ILE B 1 135 ? 5.246 -21.688 -16.453 1 96.12 135 ILE B N 1
ATOM 5046 C CA . ILE B 1 135 ? 4.852 -20.766 -15.391 1 96.12 135 ILE B CA 1
ATOM 5047 C C . ILE B 1 135 ? 3.861 -19.75 -15.93 1 96.12 135 ILE B C 1
ATOM 5049 O O . ILE B 1 135 ? 2.936 -19.328 -15.219 1 96.12 135 ILE B O 1
ATOM 5053 N N . HIS B 1 136 ? 3.969 -19.406 -17.125 1 96.75 136 HIS B N 1
ATOM 5054 C CA . HIS B 1 136 ? 3.164 -18.391 -17.781 1 96.75 136 HIS B CA 1
ATOM 5055 C C . HIS B 1 136 ? 1.674 -18.656 -17.594 1 96.75 136 HIS B C 1
ATOM 5057 O O . HIS B 1 136 ? 0.893 -17.719 -17.391 1 96.75 136 HIS B O 1
ATOM 5063 N N . PRO B 1 137 ? 1.168 -19.828 -17.625 1 96.88 137 PRO B N 1
ATOM 5064 C CA . PRO B 1 137 ? -0.268 -20.078 -17.453 1 96.88 137 PRO B CA 1
ATOM 5065 C C . PRO B 1 137 ? -0.803 -19.531 -16.125 1 96.88 137 PRO B C 1
ATOM 5067 O O . PRO B 1 137 ? -1.971 -19.141 -16.047 1 96.88 137 PRO B O 1
ATOM 5070 N N . LEU B 1 138 ? 0.087 -19.484 -15.156 1 97.31 138 LEU B N 1
ATOM 5071 C CA . LEU B 1 138 ? -0.344 -19.016 -13.844 1 97.31 138 LEU B CA 1
ATOM 5072 C C . LEU B 1 138 ? -0.095 -17.516 -13.688 1 97.31 138 LEU B C 1
ATOM 5074 O O . LEU B 1 138 ? -0.742 -16.859 -12.875 1 97.31 138 LEU B O 1
ATOM 5078 N N . ALA B 1 139 ? 0.848 -17.031 -14.391 1 97.31 139 ALA B N 1
ATOM 5079 C CA . ALA B 1 139 ? 1.229 -15.625 -14.297 1 97.31 139 ALA B CA 1
ATOM 5080 C C . ALA B 1 139 ? 1.444 -15.016 -15.68 1 97.31 139 ALA B C 1
ATOM 5082 O O . ALA B 1 139 ? 2.562 -14.633 -16.031 1 97.31 139 ALA B O 1
ATOM 5083 N N . PRO B 1 140 ? 0.359 -14.836 -16.391 1 97.69 140 PRO B N 1
ATOM 5084 C CA . PRO B 1 140 ? 0.47 -14.367 -17.781 1 97.69 140 PRO B CA 1
ATOM 5085 C C . PRO B 1 140 ? 0.72 -12.867 -17.875 1 97.69 140 PRO B C 1
ATOM 5087 O O . PRO B 1 140 ? -0.07 -12.141 -18.484 1 97.69 140 PRO B O 1
ATOM 5090 N N . THR B 1 141 ? 1.866 -12.422 -17.438 1 97.69 141 THR B N 1
ATOM 5091 C CA . THR B 1 141 ? 2.156 -11 -17.312 1 97.69 141 THR B CA 1
ATOM 5092 C C . THR B 1 141 ? 3.078 -10.539 -18.438 1 97.69 141 THR B C 1
ATOM 5094 O O . THR B 1 141 ? 3.463 -9.375 -18.5 1 97.69 141 THR B O 1
ATOM 5097 N N . LEU B 1 142 ? 3.482 -11.422 -19.359 1 97.44 142 LEU B N 1
ATOM 5098 C CA . LEU B 1 142 ? 4.371 -11.078 -20.453 1 97.44 142 LEU B CA 1
ATOM 5099 C C . LEU B 1 142 ? 3.84 -11.625 -21.781 1 97.44 142 LEU B C 1
ATOM 5101 O O . LEU B 1 142 ? 3.252 -12.711 -21.812 1 97.44 142 LEU B O 1
ATOM 5105 N N . LEU B 1 143 ? 4.027 -10.844 -22.75 1 95 143 LEU B N 1
ATOM 5106 C CA . LEU B 1 143 ? 3.828 -11.336 -24.109 1 95 143 LEU B CA 1
ATOM 5107 C C . LEU B 1 143 ? 5.125 -11.906 -24.672 1 95 143 LEU B C 1
ATOM 5109 O O . LEU B 1 143 ? 6.086 -11.164 -24.906 1 95 143 LEU B O 1
ATOM 5113 N N . ARG B 1 144 ? 5.059 -13.164 -24.984 1 94.94 144 ARG B N 1
ATOM 5114 C CA . ARG B 1 144 ? 6.289 -13.883 -25.281 1 94.94 144 ARG B CA 1
ATOM 5115 C C . ARG B 1 144 ? 7.008 -13.273 -26.484 1 94.94 144 ARG B C 1
ATOM 5117 O O . ARG B 1 144 ? 8.195 -12.953 -26.406 1 94.94 144 ARG B O 1
ATOM 5124 N N . ARG B 1 145 ? 6.379 -13.055 -27.594 1 91.25 145 ARG B N 1
ATOM 5125 C CA . ARG B 1 145 ? 7.027 -12.586 -28.812 1 91.25 145 ARG B CA 1
ATOM 5126 C C . ARG B 1 145 ? 7.586 -11.18 -28.641 1 91.25 145 ARG B C 1
ATOM 5128 O O . ARG B 1 145 ? 8.711 -10.898 -29.047 1 91.25 145 ARG B O 1
ATOM 5135 N N . ARG B 1 146 ? 6.805 -10.398 -28.031 1 91.56 146 ARG B N 1
ATOM 5136 C CA . ARG B 1 146 ? 7.262 -9.031 -27.781 1 91.56 146 ARG B CA 1
ATOM 5137 C C . ARG B 1 146 ? 8.484 -9.031 -26.859 1 91.56 146 ARG B C 1
ATOM 5139 O O . ARG B 1 146 ? 9.445 -8.297 -27.109 1 91.56 146 ARG B O 1
ATOM 5146 N N . PHE B 1 147 ? 8.438 -9.797 -25.891 1 95.31 147 PHE B N 1
ATOM 5147 C CA . PHE B 1 147 ? 9.516 -9.898 -24.922 1 95.31 147 PHE B CA 1
ATOM 5148 C C . PHE B 1 147 ? 10.789 -10.406 -25.578 1 95.31 147 PHE B C 1
ATOM 5150 O O . PHE B 1 147 ? 11.859 -9.812 -25.422 1 95.31 147 PHE B O 1
ATOM 5157 N N . LEU B 1 148 ? 10.633 -11.453 -26.328 1 93.75 148 LEU B N 1
ATOM 5158 C CA . LEU B 1 148 ? 11.797 -12.062 -26.969 1 93.75 148 LEU B CA 1
ATOM 5159 C C . LEU B 1 148 ? 12.344 -11.164 -28.062 1 93.75 148 LEU B C 1
ATOM 5161 O O . LEU B 1 148 ? 13.555 -11.133 -28.297 1 93.75 148 LEU B O 1
ATOM 5165 N N . ARG B 1 149 ? 11.484 -10.445 -28.719 1 92.12 149 ARG B N 1
ATOM 5166 C CA . ARG B 1 149 ? 11.945 -9.484 -29.703 1 92.12 149 ARG B CA 1
ATOM 5167 C C . ARG B 1 149 ? 12.805 -8.398 -29.062 1 92.12 149 ARG B C 1
ATOM 5169 O O . ARG B 1 149 ? 13.875 -8.062 -29.578 1 92.12 149 ARG B O 1
ATOM 5176 N N . GLN B 1 150 ? 12.328 -7.883 -27.953 1 94.25 150 GLN B N 1
ATOM 5177 C CA . GLN B 1 150 ? 13.094 -6.863 -27.234 1 94.25 150 GLN B CA 1
ATOM 5178 C C . GLN B 1 150 ? 14.438 -7.414 -26.766 1 94.25 150 GLN B C 1
ATOM 5180 O O . GLN B 1 150 ? 15.461 -6.727 -26.844 1 94.25 150 GLN B O 1
ATOM 5185 N N . LEU B 1 151 ? 14.375 -8.633 -26.344 1 95 151 LEU B N 1
ATOM 5186 C CA . LEU B 1 151 ? 15.609 -9.273 -25.906 1 95 151 LEU B CA 1
ATOM 5187 C C . LEU B 1 151 ? 16.578 -9.461 -27.062 1 95 151 LEU B C 1
ATOM 5189 O O . LEU B 1 151 ? 17.766 -9.156 -26.938 1 95 151 LEU B O 1
ATOM 5193 N N . GLY B 1 152 ? 16.078 -9.898 -28.188 1 92.38 152 GLY B N 1
ATOM 5194 C CA . GLY B 1 152 ? 16.891 -10.117 -29.375 1 92.38 152 GLY B CA 1
ATOM 5195 C C . GLY B 1 152 ? 17.484 -8.844 -29.938 1 92.38 152 GLY B C 1
ATOM 5196 O O . GLY B 1 152 ? 18.562 -8.867 -30.547 1 92.38 152 GLY B O 1
ATOM 5197 N N . GLN B 1 153 ? 16.797 -7.766 -29.656 1 93.19 153 GLN B N 1
ATOM 5198 C CA . GLN B 1 153 ? 17.25 -6.469 -30.141 1 93.19 153 GLN B CA 1
ATOM 5199 C C . GLN B 1 153 ? 18.312 -5.871 -29.219 1 93.19 153 GLN B C 1
ATOM 5201 O O . GLN B 1 153 ? 18.797 -4.766 -29.469 1 93.19 153 GLN B O 1
ATOM 5206 N N . GLY B 1 154 ? 18.609 -6.508 -28.125 1 92.44 154 GLY B N 1
ATOM 5207 C CA . GLY B 1 154 ? 19.641 -6.055 -27.219 1 92.44 154 GLY B CA 1
ATOM 5208 C C . GLY B 1 154 ? 19.172 -4.969 -26.281 1 92.44 154 GLY B C 1
ATOM 5209 O O . GLY B 1 154 ? 19.984 -4.242 -25.703 1 92.44 154 GLY B O 1
ATOM 5210 N N . VAL B 1 155 ? 17.875 -4.855 -26.078 1 94.44 155 VAL B N 1
ATOM 5211 C CA . VAL B 1 155 ? 17.312 -3.814 -25.219 1 94.44 155 VAL B CA 1
ATOM 5212 C C . VAL B 1 155 ? 17.844 -3.994 -23.797 1 94.44 155 VAL B C 1
ATOM 5214 O O . VAL B 1 155 ? 18.062 -3.016 -23.078 1 94.44 155 VAL B O 1
ATOM 5217 N N . ALA B 1 156 ? 18.125 -5.164 -23.375 1 95 156 ALA B N 1
ATOM 5218 C CA . ALA B 1 156 ? 18.562 -5.473 -22.016 1 95 156 ALA B CA 1
ATOM 5219 C C . ALA B 1 156 ? 19.969 -4.914 -21.766 1 95 156 ALA B C 1
ATOM 5221 O O . ALA B 1 156 ? 20.406 -4.82 -20.609 1 95 156 ALA B O 1
ATOM 5222 N N . ASN B 1 157 ? 20.672 -4.57 -22.797 1 90.75 157 ASN B N 1
ATOM 5223 C CA . ASN B 1 157 ? 22.016 -4.031 -22.656 1 90.75 157 ASN B CA 1
ATOM 5224 C C . ASN B 1 157 ? 22 -2.527 -22.406 1 90.75 157 ASN B C 1
ATOM 5226 O O . ASN B 1 157 ? 22.984 -1.952 -21.969 1 90.75 157 ASN B O 1
ATOM 5230 N N . THR B 1 158 ? 20.875 -1.93 -22.672 1 91.56 158 THR B N 1
ATOM 5231 C CA . THR B 1 158 ? 20.828 -0.475 -22.578 1 91.56 158 THR B CA 1
ATOM 5232 C C . THR B 1 158 ? 19.75 -0.033 -21.594 1 91.56 158 THR B C 1
ATOM 5234 O O . THR B 1 158 ? 19.797 1.077 -21.062 1 91.56 158 THR B O 1
ATOM 5237 N N . ASP B 1 159 ? 18.781 -0.77 -21.438 1 94.75 159 ASP B N 1
ATOM 5238 C CA . ASP B 1 159 ? 17.672 -0.461 -20.547 1 94.75 159 ASP B CA 1
ATOM 5239 C C . ASP B 1 159 ? 17.75 -1.265 -19.266 1 94.75 159 ASP B C 1
ATOM 5241 O O . ASP B 1 159 ? 17.453 -2.461 -19.25 1 94.75 159 ASP B O 1
ATOM 5245 N N . THR B 1 160 ? 18.062 -0.554 -18.188 1 94.12 160 THR B N 1
ATOM 5246 C CA . THR B 1 160 ? 18.281 -1.198 -16.891 1 94.12 160 THR B CA 1
ATOM 5247 C C . THR B 1 160 ? 17.016 -1.869 -16.391 1 94.12 160 THR B C 1
ATOM 5249 O O . THR B 1 160 ? 17.062 -2.932 -15.773 1 94.12 160 THR B O 1
ATOM 5252 N N . GLU B 1 161 ? 15.961 -1.3 -16.703 1 95.25 161 GLU B N 1
ATOM 5253 C CA . GLU B 1 161 ? 14.68 -1.846 -16.25 1 95.25 161 GLU B CA 1
ATOM 5254 C C . GLU B 1 161 ? 14.344 -3.141 -16.984 1 95.25 161 GLU B C 1
ATOM 5256 O O . GLU B 1 161 ? 13.914 -4.117 -16.375 1 95.25 161 GLU B O 1
ATOM 5261 N N . PHE B 1 162 ? 14.508 -3.105 -18.281 1 97.25 162 PHE B N 1
ATOM 5262 C CA . PHE B 1 162 ? 14.227 -4.32 -19.047 1 97.25 162 PHE B CA 1
ATOM 5263 C C . PHE B 1 162 ? 15.203 -5.426 -18.672 1 97.25 162 PHE B C 1
ATOM 5265 O O . PHE B 1 162 ? 14.82 -6.594 -18.562 1 97.25 162 PHE B O 1
ATOM 5272 N N . CYS B 1 163 ? 16.438 -5.062 -18.516 1 98 163 CYS B N 1
ATOM 5273 C CA . CYS B 1 163 ? 17.406 -6.055 -18.047 1 98 163 CYS B CA 1
ATOM 5274 C C . CYS B 1 163 ? 16.969 -6.656 -16.719 1 98 163 CYS B C 1
ATOM 5276 O O . CYS B 1 163 ? 17.016 -7.875 -16.531 1 98 163 CYS B O 1
ATOM 5278 N N . GLY B 1 164 ? 16.547 -5.773 -15.758 1 98.38 164 GLY B N 1
ATOM 5279 C CA . GLY B 1 164 ? 16.031 -6.242 -14.484 1 98.38 164 GLY B CA 1
ATOM 5280 C C . GLY B 1 164 ? 14.82 -7.152 -14.641 1 98.38 164 GLY B C 1
ATOM 5281 O O . GLY B 1 164 ? 14.664 -8.117 -13.891 1 98.38 164 GLY B O 1
ATOM 5282 N N . LEU B 1 165 ? 14.008 -6.855 -15.562 1 98.69 165 LEU B N 1
ATOM 5283 C CA . LEU B 1 165 ? 12.844 -7.695 -15.844 1 98.69 165 LEU B CA 1
ATOM 5284 C C . LEU B 1 165 ? 13.273 -9.094 -16.266 1 98.69 165 LEU B C 1
ATOM 5286 O O . LEU B 1 165 ? 12.734 -10.086 -15.781 1 98.69 165 LEU B O 1
ATOM 5290 N N . VAL B 1 166 ? 14.219 -9.133 -17.188 1 98.75 166 VAL B N 1
ATOM 5291 C CA . VAL B 1 166 ? 14.719 -10.422 -17.656 1 98.75 166 VAL B CA 1
ATOM 5292 C C . VAL B 1 166 ? 15.242 -11.234 -16.469 1 98.75 166 VAL B C 1
ATOM 5294 O O . VAL B 1 166 ? 14.883 -12.406 -16.297 1 98.75 166 VAL B O 1
ATOM 5297 N N . ILE B 1 167 ? 15.992 -10.641 -15.656 1 98.81 167 ILE B N 1
ATOM 5298 C CA . ILE B 1 167 ? 16.594 -11.312 -14.508 1 98.81 167 ILE B CA 1
ATOM 5299 C C . ILE B 1 167 ? 15.508 -11.727 -13.523 1 98.81 167 ILE B C 1
ATOM 5301 O O . ILE B 1 167 ? 15.586 -12.797 -12.914 1 98.81 167 ILE B O 1
ATOM 5305 N N . SER B 1 168 ? 14.5 -10.898 -13.367 1 98.81 168 SER B N 1
ATOM 5306 C CA . SER B 1 168 ? 13.398 -11.234 -12.469 1 98.81 168 SER B CA 1
ATOM 5307 C C . SER B 1 168 ? 12.648 -12.477 -12.945 1 98.81 168 SER B C 1
ATOM 5309 O O . SER B 1 168 ? 12.188 -13.281 -12.133 1 98.81 168 SER B O 1
ATOM 5311 N N . VAL B 1 169 ? 12.484 -12.617 -14.234 1 98.81 169 VAL B N 1
ATOM 5312 C CA . VAL B 1 169 ? 11.859 -13.812 -14.789 1 98.81 169 VAL B CA 1
ATOM 5313 C C . VAL B 1 169 ? 12.719 -15.039 -14.484 1 98.81 169 VAL B C 1
ATOM 5315 O O . VAL B 1 169 ? 12.195 -16.094 -14.117 1 98.81 169 VAL B O 1
ATOM 5318 N N . CYS B 1 170 ? 14.016 -14.859 -14.625 1 98.75 170 CYS B N 1
ATOM 5319 C CA . CYS B 1 170 ? 14.922 -15.953 -14.289 1 98.75 170 CYS B CA 1
ATOM 5320 C C . CYS B 1 170 ? 14.781 -16.344 -12.82 1 98.75 170 CYS B C 1
ATOM 5322 O O . CYS B 1 170 ? 14.711 -17.531 -12.5 1 98.75 170 CYS B O 1
ATOM 5324 N N . ALA B 1 171 ? 14.711 -15.352 -11.953 1 98.5 171 ALA B N 1
ATOM 5325 C CA . ALA B 1 171 ? 14.555 -15.609 -10.523 1 98.5 171 ALA B CA 1
ATOM 5326 C C . ALA B 1 171 ? 13.25 -16.344 -10.234 1 98.5 171 ALA B C 1
ATOM 5328 O O . ALA B 1 171 ? 13.227 -17.312 -9.484 1 98.5 171 ALA B O 1
ATOM 5329 N N . ALA B 1 172 ? 12.188 -15.898 -10.812 1 97.75 172 ALA B N 1
ATOM 5330 C CA . ALA B 1 172 ? 10.883 -16.516 -10.609 1 97.75 172 ALA B CA 1
ATOM 5331 C C . ALA B 1 172 ? 10.867 -17.953 -11.117 1 97.75 172 ALA B C 1
ATOM 5333 O O . ALA B 1 172 ? 10.266 -18.828 -10.492 1 97.75 172 ALA B O 1
ATOM 5334 N N . THR B 1 173 ? 11.516 -18.156 -12.234 1 97.62 173 THR B N 1
ATOM 5335 C CA . THR B 1 173 ? 11.586 -19.5 -12.797 1 97.62 173 THR B CA 1
ATOM 5336 C C . THR B 1 173 ? 12.344 -20.453 -11.867 1 97.62 173 THR B C 1
ATOM 5338 O O . THR B 1 173 ? 11.875 -21.547 -11.57 1 97.62 173 THR B O 1
ATOM 5341 N N . LYS B 1 174 ? 13.484 -19.984 -11.438 1 96.75 174 LYS B N 1
ATOM 5342 C CA . LYS B 1 174 ? 14.273 -20.812 -10.531 1 96.75 174 LYS B CA 1
ATOM 5343 C C . LYS B 1 174 ? 13.516 -21.094 -9.234 1 96.75 174 LYS B C 1
ATOM 5345 O O . LYS B 1 174 ? 13.57 -22.203 -8.711 1 96.75 174 LYS B O 1
ATOM 5350 N N . ALA B 1 175 ? 12.828 -20.125 -8.742 1 95.12 175 ALA B N 1
ATOM 5351 C CA . ALA B 1 175 ? 12.07 -20.297 -7.508 1 95.12 175 ALA B CA 1
ATOM 5352 C C . ALA B 1 175 ? 10.945 -21.312 -7.691 1 95.12 175 ALA B C 1
ATOM 5354 O O . ALA B 1 175 ? 10.625 -22.062 -6.77 1 95.12 175 ALA B O 1
ATOM 5355 N N . THR B 1 176 ? 10.328 -21.344 -8.828 1 94.38 176 THR B N 1
ATOM 5356 C CA . THR B 1 176 ? 9.18 -22.203 -9.109 1 94.38 176 THR B CA 1
ATOM 5357 C C . THR B 1 176 ? 9.633 -23.625 -9.406 1 94.38 176 THR B C 1
ATOM 5359 O O . THR B 1 176 ? 8.945 -24.578 -9.07 1 94.38 176 THR B O 1
ATOM 5362 N N . LEU B 1 177 ? 10.82 -23.688 -10.094 1 93.06 177 LEU B N 1
ATOM 5363 C CA . LEU B 1 177 ? 11.352 -24.984 -10.484 1 93.06 177 LEU B CA 1
ATOM 5364 C C . LEU B 1 177 ? 12.688 -25.25 -9.805 1 93.06 177 LEU B C 1
ATOM 5366 O O . LEU B 1 177 ? 13.711 -25.406 -10.477 1 93.06 177 LEU B O 1
ATOM 5370 N N . PRO B 1 178 ? 12.617 -25.469 -8.57 1 89.44 178 PRO B N 1
ATOM 5371 C CA . PRO B 1 178 ? 13.875 -25.562 -7.828 1 89.44 178 PRO B CA 1
ATOM 5372 C C . PRO B 1 178 ? 14.664 -26.828 -8.164 1 89.44 178 PRO B C 1
ATOM 5374 O O . PRO B 1 178 ? 15.875 -26.875 -7.969 1 89.44 178 PRO B O 1
ATOM 5377 N N . ARG B 1 179 ? 14.062 -27.844 -8.688 1 88.19 179 ARG B N 1
ATOM 5378 C CA . ARG B 1 179 ? 14.711 -29.109 -8.969 1 88.19 179 ARG B CA 1
ATOM 5379 C C . ARG B 1 179 ? 15.5 -29.047 -10.273 1 88.19 179 ARG B C 1
ATOM 5381 O O . ARG B 1 179 ? 16.375 -29.875 -10.523 1 88.19 179 ARG B O 1
ATOM 5388 N N . ASN B 1 180 ? 15.086 -28.062 -11.102 1 91.44 180 ASN B N 1
ATOM 5389 C CA . ASN B 1 180 ? 15.812 -27.906 -12.359 1 91.44 180 ASN B CA 1
ATOM 5390 C C . ASN B 1 180 ? 17.172 -27.266 -12.141 1 91.44 180 ASN B C 1
ATOM 5392 O O . ASN B 1 180 ? 17.312 -26.359 -11.312 1 91.44 180 ASN B O 1
ATOM 5396 N N . ASP B 1 181 ? 18.125 -27.781 -12.883 1 93.31 181 ASP B N 1
ATOM 5397 C CA . ASP B 1 181 ? 19.469 -27.234 -12.781 1 93.31 181 ASP B CA 1
ATOM 5398 C C . ASP B 1 181 ? 19.703 -26.125 -13.805 1 93.31 181 ASP B C 1
ATOM 5400 O O . ASP B 1 181 ? 19.672 -26.375 -15.016 1 93.31 181 ASP B O 1
ATOM 5404 N N . TYR B 1 182 ? 19.938 -24.922 -13.258 1 96.19 182 TYR B N 1
ATOM 5405 C CA . TYR B 1 182 ? 20.219 -23.781 -14.109 1 96.19 182 TYR B CA 1
ATOM 5406 C C . TYR B 1 182 ? 21.609 -23.203 -13.82 1 96.19 182 TYR B C 1
ATOM 5408 O O . TYR B 1 182 ? 21.812 -22 -13.906 1 96.19 182 TYR B O 1
ATOM 5416 N N . GLY B 1 183 ? 22.469 -24.125 -13.406 1 94.31 183 GLY B N 1
ATOM 5417 C CA . GLY B 1 183 ? 23.812 -23.688 -13.094 1 94.31 183 GLY B CA 1
ATOM 5418 C C . GLY B 1 183 ? 23.891 -22.828 -11.844 1 94.31 183 GLY B C 1
ATOM 5419 O O . GLY B 1 183 ? 23.391 -23.219 -10.789 1 94.31 183 GLY B O 1
ATOM 5420 N N . GLN B 1 184 ? 24.469 -21.656 -11.992 1 94.56 184 GLN B N 1
ATOM 5421 C CA . GLN B 1 184 ? 24.719 -20.781 -10.844 1 94.56 184 GLN B CA 1
ATOM 5422 C C . GLN B 1 184 ? 23.484 -19.953 -10.492 1 94.56 184 GLN B C 1
ATOM 5424 O O . GLN B 1 184 ? 23.484 -19.234 -9.492 1 94.56 184 GLN B O 1
ATOM 5429 N N . ILE B 1 185 ? 22.469 -20.016 -11.242 1 97.31 185 ILE B N 1
ATOM 5430 C CA . ILE B 1 185 ? 21.328 -19.125 -11.062 1 97.31 185 ILE B CA 1
ATOM 5431 C C . ILE B 1 185 ? 20.5 -19.594 -9.867 1 97.31 185 ILE B C 1
ATOM 5433 O O . ILE B 1 185 ? 19.969 -20.703 -9.867 1 97.31 185 ILE B O 1
ATOM 5437 N N . THR B 1 186 ? 20.5 -18.797 -8.859 1 97.25 186 THR B N 1
ATOM 5438 C CA . THR B 1 186 ? 19.609 -18.891 -7.703 1 97.25 186 THR B CA 1
ATOM 5439 C C . THR B 1 186 ? 18.875 -17.578 -7.48 1 97.25 186 THR B C 1
ATOM 5441 O O . THR B 1 186 ? 19.219 -16.562 -8.078 1 97.25 186 THR B O 1
ATOM 5444 N N . VAL B 1 187 ? 17.859 -17.656 -6.695 1 96.88 187 VAL B N 1
ATOM 5445 C CA . VAL B 1 187 ? 17.156 -16.422 -6.395 1 96.88 187 VAL B CA 1
ATOM 5446 C C . VAL B 1 187 ? 18.094 -15.422 -5.738 1 96.88 187 VAL B C 1
ATOM 5448 O O . VAL B 1 187 ? 18.109 -14.25 -6.102 1 96.88 187 VAL B O 1
ATOM 5451 N N . ASP B 1 188 ? 18.969 -15.898 -4.848 1 96.38 188 ASP B N 1
ATOM 5452 C CA . ASP B 1 188 ? 19.922 -15.023 -4.16 1 96.38 188 ASP B CA 1
ATOM 5453 C C . ASP B 1 188 ? 20.953 -14.461 -5.133 1 96.38 188 ASP B C 1
ATOM 5455 O O . ASP B 1 188 ? 21.359 -13.297 -5.012 1 96.38 188 ASP B O 1
ATOM 5459 N N . TYR B 1 189 ? 21.328 -15.289 -6.031 1 98 189 TYR B N 1
ATOM 5460 C CA . TYR B 1 189 ? 22.25 -14.805 -7.051 1 98 189 TYR B CA 1
ATOM 5461 C C . TYR B 1 189 ? 21.625 -13.664 -7.852 1 98 189 TYR B C 1
ATOM 5463 O O . TYR B 1 189 ? 22.281 -12.656 -8.133 1 98 189 TYR B O 1
ATOM 5471 N N . CYS B 1 190 ? 20.391 -13.82 -8.25 1 98.56 190 CYS B N 1
ATOM 5472 C CA . CYS B 1 190 ? 19.672 -12.789 -9 1 98.56 190 CYS B CA 1
ATOM 5473 C C . CYS B 1 190 ? 19.562 -11.508 -8.18 1 98.56 190 CYS B C 1
ATOM 5475 O O . CYS B 1 190 ? 19.812 -10.414 -8.695 1 98.56 190 CYS B O 1
ATOM 5477 N N . VAL B 1 191 ? 19.25 -11.648 -6.91 1 97.75 191 VAL B N 1
ATOM 5478 C CA . VAL B 1 191 ? 19.125 -10.523 -5.992 1 97.75 191 VAL B CA 1
ATOM 5479 C C . VAL B 1 191 ? 20.438 -9.758 -5.91 1 97.75 191 VAL B C 1
ATOM 5481 O O . VAL B 1 191 ? 20.469 -8.539 -6.086 1 97.75 191 VAL B O 1
ATOM 5484 N N . ASP B 1 192 ? 21.5 -10.492 -5.742 1 97.31 192 ASP B N 1
ATOM 5485 C CA . ASP B 1 192 ? 22.812 -9.883 -5.605 1 97.31 192 ASP B CA 1
ATOM 5486 C C . ASP B 1 192 ? 23.219 -9.156 -6.887 1 97.31 192 ASP B C 1
ATOM 5488 O O . ASP B 1 192 ? 23.797 -8.062 -6.836 1 97.31 192 ASP B O 1
ATOM 5492 N N . PHE B 1 193 ? 22.938 -9.75 -7.984 1 97.94 193 PHE B N 1
ATOM 5493 C CA . PHE B 1 193 ? 23.312 -9.148 -9.258 1 97.94 193 PHE B CA 1
ATOM 5494 C C . PHE B 1 193 ? 22.547 -7.852 -9.492 1 97.94 193 PHE B C 1
ATOM 5496 O O . PHE B 1 193 ? 23.125 -6.848 -9.906 1 97.94 193 PHE B O 1
ATOM 5503 N N . LEU B 1 194 ? 21.188 -7.891 -9.211 1 97.88 194 LEU B N 1
ATOM 5504 C CA . LEU B 1 194 ? 20.359 -6.703 -9.383 1 97.88 194 LEU B CA 1
ATOM 5505 C C . LEU B 1 194 ? 20.859 -5.562 -8.5 1 97.88 194 LEU B C 1
ATOM 5507 O O . LEU B 1 194 ? 20.969 -4.422 -8.961 1 97.88 194 LEU B O 1
ATOM 5511 N N . ASP B 1 195 ? 21.188 -5.859 -7.289 1 96 195 ASP B N 1
ATOM 5512 C CA . ASP B 1 195 ? 21.656 -4.844 -6.348 1 96 195 ASP B CA 1
ATOM 5513 C C . ASP B 1 195 ? 23.031 -4.309 -6.746 1 96 195 ASP B C 1
ATOM 5515 O O . ASP B 1 195 ? 23.25 -3.096 -6.742 1 96 195 ASP B O 1
ATOM 5519 N N . ALA B 1 196 ? 23.922 -5.203 -7.113 1 96.06 196 ALA B N 1
ATOM 5520 C CA . ALA B 1 196 ? 25.297 -4.828 -7.441 1 96.06 196 ALA B CA 1
ATOM 5521 C C . ALA B 1 196 ? 25.328 -3.896 -8.648 1 96.06 196 ALA B C 1
ATOM 5523 O O . ALA B 1 196 ? 26.188 -3.004 -8.727 1 96.06 196 ALA B O 1
ATOM 5524 N N . HIS B 1 197 ? 24.391 -4.09 -9.523 1 95.12 197 HIS B N 1
ATOM 5525 C CA . HIS B 1 197 ? 24.453 -3.332 -10.773 1 95.12 197 HIS B CA 1
ATOM 5526 C C . HIS B 1 197 ? 23.375 -2.254 -10.812 1 95.12 197 HIS B C 1
ATOM 5528 O O . HIS B 1 197 ? 23.203 -1.579 -11.828 1 95.12 197 HIS B O 1
ATOM 5534 N N . GLY B 1 198 ? 22.656 -2.139 -9.75 1 92.81 198 GLY B N 1
ATOM 5535 C CA . GLY B 1 198 ? 21.656 -1.09 -9.633 1 92.81 198 GLY B CA 1
ATOM 5536 C C . GLY B 1 198 ? 20.516 -1.239 -10.617 1 92.81 198 GLY B C 1
ATOM 5537 O O . GLY B 1 198 ? 19.984 -0.244 -11.117 1 92.81 198 GLY B O 1
ATOM 5538 N N . LEU B 1 199 ? 20.281 -2.514 -10.945 1 94.44 199 LEU B N 1
ATOM 5539 C CA . LEU B 1 199 ? 19.156 -2.773 -11.836 1 94.44 199 LEU B CA 1
ATOM 5540 C C . LEU B 1 199 ? 17.828 -2.715 -11.07 1 94.44 199 LEU B C 1
ATOM 5542 O O . LEU B 1 199 ? 17.703 -3.289 -9.984 1 94.44 199 LEU B O 1
ATOM 5546 N N . LEU B 1 200 ? 16.781 -2.045 -11.445 1 93.88 200 LEU B N 1
ATOM 5547 C CA . LEU B 1 200 ? 15.461 -1.845 -10.844 1 93.88 200 LEU B CA 1
ATOM 5548 C C . LEU B 1 200 ? 15.547 -0.935 -9.625 1 93.88 200 LEU B C 1
ATOM 5550 O O . LEU B 1 200 ? 14.68 -0.972 -8.75 1 93.88 200 LEU B O 1
ATOM 5554 N N . LYS B 1 201 ? 16.625 -0.252 -9.516 1 89.56 201 LYS B N 1
ATOM 5555 C CA . LYS B 1 201 ? 16.812 0.661 -8.391 1 89.56 201 LYS B CA 1
ATOM 5556 C C . LYS B 1 201 ? 15.867 1.855 -8.484 1 89.56 201 LYS B C 1
ATOM 5558 O O . LYS B 1 201 ? 15.664 2.402 -9.57 1 89.56 201 LYS B O 1
ATOM 5563 N N . SER B 1 202 ? 15.281 2.152 -7.316 1 87.12 202 SER B N 1
ATOM 5564 C CA . SER B 1 202 ? 14.453 3.354 -7.273 1 87.12 202 SER B CA 1
ATOM 5565 C C . SER B 1 202 ? 15.266 4.57 -6.844 1 87.12 202 SER B C 1
ATOM 5567 O O . SER B 1 202 ? 16.188 4.453 -6.031 1 87.12 202 SER B O 1
ATOM 5569 N N . GLN B 1 203 ? 14.953 5.672 -7.527 1 89.62 203 GLN B N 1
ATOM 5570 C CA . GLN B 1 203 ? 15.531 6.961 -7.164 1 89.62 203 GLN B CA 1
ATOM 5571 C C . GLN B 1 203 ? 14.445 7.992 -6.879 1 89.62 203 GLN B C 1
ATOM 5573 O O . GLN B 1 203 ? 13.398 7.988 -7.52 1 89.62 203 GLN B O 1
ATOM 5578 N N . PHE B 1 204 ? 14.766 8.898 -5.953 1 89.94 204 PHE B N 1
ATOM 5579 C CA . PHE B 1 204 ? 13.812 9.945 -5.617 1 89.94 204 PHE B CA 1
ATOM 5580 C C . PHE B 1 204 ? 13.625 10.906 -6.785 1 89.94 204 PHE B C 1
ATOM 5582 O O . PHE B 1 204 ? 12.531 11.438 -6.988 1 89.94 204 PHE B O 1
ATOM 5589 N N . ALA B 1 205 ? 14.641 11.109 -7.535 1 88.19 205 ALA B N 1
ATOM 5590 C CA . ALA B 1 205 ? 14.648 12.148 -8.562 1 88.19 205 ALA B CA 1
ATOM 5591 C C . ALA B 1 205 ? 13.914 11.688 -9.82 1 88.19 205 ALA B C 1
ATOM 5593 O O . ALA B 1 205 ? 13.609 12.492 -10.695 1 88.19 205 ALA B O 1
ATOM 5594 N N . ARG B 1 206 ? 13.586 10.422 -9.805 1 88.06 206 ARG B N 1
ATOM 5595 C CA . ARG B 1 206 ? 13 9.883 -11.031 1 88.06 206 ARG B CA 1
ATOM 5596 C C . ARG B 1 206 ? 11.672 9.195 -10.734 1 88.06 206 ARG B C 1
ATOM 5598 O O . ARG B 1 206 ? 11.469 8.656 -9.648 1 88.06 206 ARG B O 1
ATOM 5605 N N . ASP B 1 207 ? 10.82 9.328 -11.82 1 85.25 207 ASP B N 1
ATOM 5606 C CA . ASP B 1 207 ? 9.609 8.508 -11.75 1 85.25 207 ASP B CA 1
ATOM 5607 C C . ASP B 1 207 ? 9.953 7.023 -11.797 1 85.25 207 ASP B C 1
ATOM 5609 O O . ASP B 1 207 ? 10.672 6.574 -12.695 1 85.25 207 ASP B O 1
ATOM 5613 N N . SER B 1 208 ? 9.359 6.352 -10.867 1 83.88 208 SER B N 1
ATOM 5614 C CA . SER B 1 208 ? 9.875 5.008 -10.625 1 83.88 208 SER B CA 1
ATOM 5615 C C . SER B 1 208 ? 8.906 3.945 -11.125 1 83.88 208 SER B C 1
ATOM 5617 O O . SER B 1 208 ? 9.242 2.76 -11.164 1 83.88 208 SER B O 1
ATOM 5619 N N . PHE B 1 209 ? 7.777 4.324 -11.617 1 94.88 209 PHE B N 1
ATOM 5620 C CA . PHE B 1 209 ? 6.816 3.27 -11.914 1 94.88 209 PHE B CA 1
ATOM 5621 C C . PHE B 1 209 ? 6.699 3.053 -13.422 1 94.88 209 PHE B C 1
ATOM 5623 O O . PHE B 1 209 ? 6.504 4.008 -14.18 1 94.88 209 PHE B O 1
ATOM 5630 N N . SER B 1 210 ? 6.922 1.948 -13.828 1 96.38 210 SER B N 1
ATOM 5631 C CA . SER B 1 210 ? 6.625 1.425 -15.156 1 96.38 210 SER B CA 1
ATOM 5632 C C . SER B 1 210 ? 6.039 0.019 -15.078 1 96.38 210 SER B C 1
ATOM 5634 O O . SER B 1 210 ? 6.188 -0.667 -14.07 1 96.38 210 SER B O 1
ATOM 5636 N N . ILE B 1 211 ? 5.363 -0.382 -16.078 1 97 211 ILE B N 1
ATOM 5637 C CA . ILE B 1 211 ? 4.742 -1.702 -16.078 1 97 211 ILE B CA 1
ATOM 5638 C C . ILE B 1 211 ? 5.82 -2.777 -15.953 1 97 211 ILE B C 1
ATOM 5640 O O . ILE B 1 211 ? 5.684 -3.709 -15.148 1 97 211 ILE B O 1
ATOM 5644 N N . ASN B 1 212 ? 6.941 -2.611 -16.688 1 97.06 212 ASN B N 1
ATOM 5645 C CA . ASN B 1 212 ? 8.047 -3.561 -16.625 1 97.06 212 ASN B CA 1
ATOM 5646 C C . ASN B 1 212 ? 8.617 -3.658 -15.219 1 97.06 212 ASN B C 1
ATOM 5648 O O . ASN B 1 212 ? 8.867 -4.758 -14.719 1 97.06 212 ASN B O 1
ATOM 5652 N N . ARG B 1 213 ? 8.797 -2.557 -14.625 1 97.69 213 ARG B N 1
ATOM 5653 C CA . ARG B 1 213 ? 9.344 -2.551 -13.273 1 97.69 213 ARG B CA 1
ATOM 5654 C C . ARG B 1 213 ? 8.383 -3.205 -12.281 1 97.69 213 ARG B C 1
ATOM 5656 O O . ARG B 1 213 ? 8.805 -3.963 -11.406 1 97.69 213 ARG B O 1
ATOM 5663 N N . CYS B 1 214 ? 7.113 -2.912 -12.406 1 98.44 214 CYS B N 1
ATOM 5664 C CA . CYS B 1 214 ? 6.125 -3.498 -11.508 1 98.44 214 CYS B CA 1
ATOM 5665 C C . CYS B 1 214 ? 6.078 -5.016 -11.656 1 98.44 214 CYS B C 1
ATOM 5667 O O . CYS B 1 214 ? 6.012 -5.742 -10.664 1 98.44 214 CYS B O 1
ATOM 5669 N N . ILE B 1 215 ? 6.152 -5.488 -12.867 1 98.75 215 ILE B N 1
ATOM 5670 C CA . ILE B 1 215 ? 6.168 -6.926 -13.117 1 98.75 215 ILE B CA 1
ATOM 5671 C C . ILE B 1 215 ? 7.438 -7.539 -12.523 1 98.75 215 ILE B C 1
ATOM 5673 O O . ILE B 1 215 ? 7.391 -8.594 -11.891 1 98.75 215 ILE B O 1
ATOM 5677 N N . ALA B 1 216 ? 8.547 -6.855 -12.75 1 98.81 216 ALA B N 1
ATOM 5678 C CA . ALA B 1 216 ? 9.812 -7.344 -12.211 1 98.81 216 ALA B CA 1
ATOM 5679 C C . ALA B 1 216 ? 9.766 -7.441 -10.695 1 98.81 216 ALA B C 1
ATOM 5681 O O . ALA B 1 216 ? 10.219 -8.43 -10.109 1 98.81 216 ALA B O 1
ATOM 5682 N N . LEU B 1 217 ? 9.195 -6.461 -10.07 1 98.56 217 LEU B N 1
ATOM 5683 C CA . LEU B 1 217 ? 9.086 -6.445 -8.617 1 98.56 217 LEU B CA 1
ATOM 5684 C C . LEU B 1 217 ? 8.141 -7.535 -8.133 1 98.56 217 LEU B C 1
ATOM 5686 O O . LEU B 1 217 ? 8.391 -8.164 -7.102 1 98.56 217 LEU B O 1
ATOM 5690 N N . TYR B 1 218 ? 7.09 -7.762 -8.844 1 98.69 218 TYR B N 1
ATOM 5691 C CA . TYR B 1 218 ? 6.199 -8.867 -8.523 1 98.69 218 TYR B CA 1
ATOM 5692 C C . TYR B 1 218 ? 6.941 -10.203 -8.57 1 98.69 218 TYR B C 1
ATOM 5694 O O . TYR B 1 218 ? 6.828 -11.016 -7.656 1 98.69 218 TYR B O 1
ATOM 5702 N N . ASN B 1 219 ? 7.691 -10.367 -9.672 1 98.62 219 ASN B N 1
ATOM 5703 C CA . ASN B 1 219 ? 8.461 -11.594 -9.828 1 98.62 219 ASN B CA 1
ATOM 5704 C C . ASN B 1 219 ? 9.461 -11.781 -8.695 1 98.62 219 ASN B C 1
ATOM 5706 O O . ASN B 1 219 ? 9.562 -12.867 -8.125 1 98.62 219 ASN B O 1
ATOM 5710 N N . MET B 1 220 ? 10.141 -10.75 -8.406 1 98.19 220 MET B N 1
ATOM 5711 C CA . MET B 1 220 ? 11.148 -10.828 -7.355 1 98.19 220 MET B CA 1
ATOM 5712 C C . MET B 1 220 ? 10.5 -11.102 -6 1 98.19 220 MET B C 1
ATOM 5714 O O . MET B 1 220 ? 10.992 -11.922 -5.227 1 98.19 220 MET B O 1
ATOM 5718 N N . GLY B 1 221 ? 9.414 -10.383 -5.734 1 97.19 221 GLY B N 1
ATOM 5719 C CA . GLY B 1 221 ? 8.719 -10.594 -4.477 1 97.19 221 GLY B CA 1
ATOM 5720 C C . GLY B 1 221 ? 8.242 -12.023 -4.297 1 97.19 221 GLY B C 1
ATOM 5721 O O . GLY B 1 221 ? 8.43 -12.617 -3.234 1 97.19 221 GLY B O 1
ATOM 5722 N N . THR B 1 222 ? 7.684 -12.555 -5.285 1 96.44 222 THR B N 1
ATOM 5723 C CA . THR B 1 222 ? 7.18 -13.922 -5.215 1 96.44 222 THR B CA 1
ATOM 5724 C C . THR B 1 222 ? 8.328 -14.922 -5.105 1 96.44 222 THR B C 1
ATOM 5726 O O . THR B 1 222 ? 8.242 -15.898 -4.363 1 96.44 222 THR B O 1
ATOM 5729 N N . ALA B 1 223 ? 9.391 -14.625 -5.879 1 96.56 223 ALA B N 1
ATOM 5730 C CA . ALA B 1 223 ? 10.547 -15.516 -5.828 1 96.56 223 ALA B CA 1
ATOM 5731 C C . ALA B 1 223 ? 11.188 -15.508 -4.441 1 96.56 223 ALA B C 1
ATOM 5733 O O . ALA B 1 223 ? 11.492 -16.562 -3.889 1 96.56 223 ALA B O 1
ATOM 5734 N N . MET B 1 224 ? 11.352 -14.359 -3.895 1 95.88 224 MET B N 1
ATOM 5735 C CA . MET B 1 224 ? 11.953 -14.242 -2.572 1 95.88 224 MET B CA 1
ATOM 5736 C C . MET B 1 224 ? 11.055 -14.859 -1.505 1 95.88 224 MET B C 1
ATOM 5738 O O . MET B 1 224 ? 11.539 -15.484 -0.563 1 95.88 224 MET B O 1
ATOM 5742 N N . SER B 1 225 ? 9.797 -14.703 -1.637 1 94 225 SER B N 1
ATOM 5743 C CA . SER B 1 225 ? 8.867 -15.305 -0.69 1 94 225 SER B CA 1
ATOM 5744 C C . SER B 1 225 ? 8.945 -16.828 -0.729 1 94 225 SER B C 1
ATOM 5746 O O . SER B 1 225 ? 8.859 -17.484 0.311 1 94 225 SER B O 1
ATOM 5748 N N . ALA B 1 226 ? 9.125 -17.328 -1.905 1 91.88 226 ALA B N 1
ATOM 5749 C CA . ALA B 1 226 ? 9.133 -18.781 -2.102 1 91.88 226 ALA B CA 1
ATOM 5750 C C . ALA B 1 226 ? 10.398 -19.406 -1.514 1 91.88 226 ALA B C 1
ATOM 5752 O O . ALA B 1 226 ? 10.406 -20.578 -1.159 1 91.88 226 ALA B O 1
ATOM 5753 N N . THR B 1 227 ? 11.461 -18.625 -1.399 1 90.75 227 THR B N 1
ATOM 5754 C CA . THR B 1 227 ? 12.734 -19.219 -1.014 1 90.75 227 THR B CA 1
ATOM 5755 C C . THR B 1 227 ? 13.141 -18.766 0.386 1 90.75 227 THR B C 1
ATOM 5757 O O . THR B 1 227 ? 14.062 -19.328 0.982 1 90.75 227 THR B O 1
ATOM 5760 N N . ALA B 1 228 ? 12.445 -17.781 0.864 1 89.31 228 ALA B N 1
ATOM 5761 C CA . ALA B 1 228 ? 12.773 -17.281 2.203 1 89.31 228 ALA B CA 1
ATOM 5762 C C . ALA B 1 228 ? 12.242 -18.234 3.273 1 89.31 228 ALA B C 1
ATOM 5764 O O . ALA B 1 228 ? 11.156 -18.797 3.129 1 89.31 228 ALA B O 1
ATOM 5765 N N . LYS B 1 229 ? 12.961 -18.266 4.359 1 83.12 229 LYS B N 1
ATOM 5766 C CA . LYS B 1 229 ? 12.531 -19.078 5.492 1 83.12 229 LYS B CA 1
ATOM 5767 C C . LYS B 1 229 ? 11.211 -18.562 6.059 1 83.12 229 LYS B C 1
ATOM 5769 O O . LYS B 1 229 ? 10.359 -19.359 6.477 1 83.12 229 LYS B O 1
ATOM 5774 N N . SER B 1 230 ? 11.016 -17.281 6.035 1 85.5 230 SER B N 1
ATOM 5775 C CA . SER B 1 230 ? 9.82 -16.672 6.602 1 85.5 230 SER B CA 1
ATOM 5776 C C . SER B 1 230 ? 8.672 -16.672 5.598 1 85.5 230 SER B C 1
ATOM 5778 O O . SER B 1 230 ? 7.57 -16.203 5.906 1 85.5 230 SER B O 1
ATOM 5780 N N . GLY B 1 231 ? 8.93 -17.156 4.375 1 87.31 231 GLY B N 1
ATOM 5781 C CA . GLY B 1 231 ? 7.883 -17.281 3.369 1 87.31 231 GLY B CA 1
ATOM 5782 C C . GLY B 1 231 ? 7.203 -15.961 3.061 1 87.31 231 GLY B C 1
ATOM 5783 O O . GLY B 1 231 ? 7.867 -14.961 2.779 1 87.31 231 GLY B O 1
ATOM 5784 N N . LEU B 1 232 ? 5.938 -16 3.281 1 84.44 232 LEU B N 1
ATOM 5785 C CA . LEU B 1 232 ? 5.098 -14.852 2.975 1 84.44 232 LEU B CA 1
ATOM 5786 C C . LEU B 1 232 ? 5.348 -13.719 3.965 1 84.44 232 LEU B C 1
ATOM 5788 O O . LEU B 1 232 ? 4.926 -12.578 3.734 1 84.44 232 LEU B O 1
ATOM 5792 N N . GLY B 1 233 ? 6.047 -13.961 5.012 1 89.19 233 GLY B N 1
ATOM 5793 C CA . GLY B 1 233 ? 6.348 -12.953 6.012 1 89.19 233 GLY B CA 1
ATOM 5794 C C . GLY B 1 233 ? 7.68 -12.266 5.789 1 89.19 233 GLY B C 1
ATOM 5795 O O . GLY B 1 233 ? 8.078 -11.398 6.562 1 89.19 233 GLY B O 1
ATOM 5796 N N . SER B 1 234 ? 8.352 -12.633 4.738 1 94.12 234 SER B N 1
ATOM 5797 C CA . SER B 1 234 ? 9.648 -12.055 4.418 1 94.12 234 SER B CA 1
ATOM 5798 C C . SER B 1 234 ? 9.539 -10.555 4.156 1 94.12 234 SER B C 1
ATOM 5800 O O . SER B 1 234 ? 8.758 -10.125 3.309 1 94.12 234 SER B O 1
ATOM 5802 N N . MET B 1 235 ? 10.352 -9.805 4.871 1 96.12 235 MET B N 1
ATOM 5803 C CA . MET B 1 235 ? 10.32 -8.359 4.707 1 96.12 235 MET B CA 1
ATOM 5804 C C . MET B 1 235 ? 10.703 -7.965 3.283 1 96.12 235 MET B C 1
ATOM 5806 O O . MET B 1 235 ? 10.078 -7.078 2.693 1 96.12 235 MET B O 1
ATOM 5810 N N . ARG B 1 236 ? 11.719 -8.625 2.752 1 96.06 236 ARG B N 1
ATOM 5811 C CA . ARG B 1 236 ? 12.203 -8.312 1.413 1 96.06 236 ARG B CA 1
ATOM 5812 C C . ARG B 1 236 ? 11.141 -8.594 0.361 1 96.06 236 ARG B C 1
ATOM 5814 O O . ARG B 1 236 ? 10.93 -7.789 -0.55 1 96.06 236 ARG B O 1
ATOM 5821 N N . ALA B 1 237 ? 10.5 -9.742 0.513 1 96.44 237 ALA B N 1
ATOM 5822 C CA . ALA B 1 237 ? 9.438 -10.109 -0.414 1 96.44 237 ALA B CA 1
ATOM 5823 C C . ALA B 1 237 ? 8.266 -9.133 -0.307 1 96.44 237 ALA B C 1
ATOM 5825 O O . ALA B 1 237 ? 7.754 -8.648 -1.321 1 96.44 237 ALA B O 1
ATOM 5826 N N . TYR B 1 238 ? 7.922 -8.805 0.922 1 97.06 238 TYR B N 1
ATOM 5827 C CA . TYR B 1 238 ? 6.828 -7.879 1.173 1 97.06 238 TYR B CA 1
ATOM 5828 C C . TYR B 1 238 ? 7.133 -6.508 0.58 1 97.06 238 TYR B C 1
ATOM 5830 O O . TYR B 1 238 ? 6.258 -5.875 -0.015 1 97.06 238 TYR B O 1
ATOM 5838 N N . HIS B 1 239 ? 8.312 -6.082 0.734 1 97.25 239 HIS B N 1
ATOM 5839 C CA . HIS B 1 239 ? 8.734 -4.789 0.206 1 97.25 239 HIS B CA 1
ATOM 5840 C C . HIS B 1 239 ? 8.594 -4.742 -1.312 1 97.25 239 HIS B C 1
ATOM 5842 O O . HIS B 1 239 ? 8.008 -3.803 -1.857 1 97.25 239 HIS B O 1
ATOM 5848 N N . ALA B 1 240 ? 9.094 -5.719 -1.979 1 97.44 240 ALA B N 1
ATOM 5849 C CA . ALA B 1 240 ? 9.039 -5.77 -3.438 1 97.44 240 ALA B CA 1
ATOM 5850 C C . ALA B 1 240 ? 7.598 -5.824 -3.932 1 97.44 240 ALA B C 1
ATOM 5852 O O . ALA B 1 240 ? 7.223 -5.09 -4.848 1 97.44 240 ALA B O 1
ATOM 5853 N N . LEU B 1 241 ? 6.82 -6.633 -3.281 1 98.19 241 LEU B N 1
ATOM 5854 C CA . LEU B 1 241 ? 5.43 -6.785 -3.689 1 98.19 241 LEU B CA 1
ATOM 5855 C C . LEU B 1 241 ? 4.641 -5.508 -3.414 1 98.19 241 LEU B C 1
ATOM 5857 O O . LEU B 1 241 ? 3.768 -5.129 -4.199 1 98.19 241 LEU B O 1
ATOM 5861 N N . SER B 1 242 ? 4.922 -4.859 -2.322 1 97.75 242 SER B N 1
ATOM 5862 C CA . SER B 1 242 ? 4.246 -3.609 -1.997 1 97.75 242 SER B CA 1
ATOM 5863 C C . SER B 1 242 ? 4.574 -2.521 -3.016 1 97.75 242 SER B C 1
ATOM 5865 O O . SER B 1 242 ? 3.705 -1.729 -3.385 1 97.75 242 SER B O 1
ATOM 5867 N N . GLU B 1 243 ? 5.832 -2.521 -3.402 1 97.31 243 GLU B N 1
ATOM 5868 C CA . GLU B 1 243 ? 6.215 -1.548 -4.422 1 97.31 243 GLU B CA 1
ATOM 5869 C C . GLU B 1 243 ? 5.539 -1.852 -5.758 1 97.31 243 GLU B C 1
ATOM 5871 O O . GLU B 1 243 ? 5.109 -0.937 -6.461 1 97.31 243 GLU B O 1
ATOM 5876 N N . ALA B 1 244 ? 5.488 -3.084 -6.074 1 98.38 244 ALA B N 1
ATOM 5877 C CA . ALA B 1 244 ? 4.766 -3.471 -7.281 1 98.38 244 ALA B CA 1
ATOM 5878 C C . ALA B 1 244 ? 3.309 -3.023 -7.219 1 98.38 244 ALA B C 1
ATOM 5880 O O . ALA B 1 244 ? 2.777 -2.482 -8.188 1 98.38 244 ALA B O 1
ATOM 5881 N N . ALA B 1 245 ? 2.686 -3.248 -6.105 1 98.5 245 ALA B N 1
ATOM 5882 C CA . ALA B 1 245 ? 1.284 -2.877 -5.918 1 98.5 245 ALA B CA 1
ATOM 5883 C C . ALA B 1 245 ? 1.096 -1.367 -6.031 1 98.5 245 ALA B C 1
ATOM 5885 O O . ALA B 1 245 ? 0.177 -0.899 -6.707 1 98.5 245 ALA B O 1
ATOM 5886 N N . ALA B 1 246 ? 1.981 -0.652 -5.367 1 97.94 246 ALA B N 1
ATOM 5887 C CA . ALA B 1 246 ? 1.901 0.805 -5.422 1 97.94 246 ALA B CA 1
ATOM 5888 C C . ALA B 1 246 ? 2.049 1.308 -6.855 1 97.94 246 ALA B C 1
ATOM 5890 O O . ALA B 1 246 ? 1.289 2.172 -7.301 1 97.94 246 ALA B O 1
ATOM 5891 N N . GLY B 1 247 ? 3.016 0.795 -7.551 1 98.06 247 GLY B N 1
ATOM 5892 C CA . GLY B 1 247 ? 3.227 1.191 -8.938 1 98.06 247 GLY B CA 1
ATOM 5893 C C . GLY B 1 247 ? 2.064 0.836 -9.844 1 98.06 247 GLY B C 1
ATOM 5894 O O . GLY B 1 247 ? 1.644 1.649 -10.664 1 98.06 247 GLY B O 1
ATOM 5895 N N . ALA B 1 248 ? 1.562 -0.34 -9.664 1 98.31 248 ALA B N 1
ATOM 5896 C CA . ALA B 1 248 ? 0.442 -0.779 -10.492 1 98.31 248 ALA B CA 1
ATOM 5897 C C . ALA B 1 248 ? -0.786 0.097 -10.258 1 98.31 248 ALA B C 1
ATOM 5899 O O . ALA B 1 248 ? -1.466 0.489 -11.211 1 98.31 248 ALA B O 1
ATOM 5900 N N . ARG B 1 249 ? -1.081 0.419 -9.023 1 97.12 249 ARG B N 1
ATOM 5901 C CA . ARG B 1 249 ? -2.199 1.302 -8.711 1 97.12 249 ARG B CA 1
ATOM 5902 C C . ARG B 1 249 ? -2.006 2.678 -9.336 1 97.12 249 ARG B C 1
ATOM 5904 O O . ARG B 1 249 ? -2.938 3.232 -9.93 1 97.12 249 ARG B O 1
ATOM 5911 N N . TYR B 1 250 ? -0.82 3.168 -9.188 1 97.5 250 TYR B N 1
ATOM 5912 C CA . TYR B 1 250 ? -0.54 4.508 -9.695 1 97.5 250 TYR B CA 1
ATOM 5913 C C . TYR B 1 250 ? -0.728 4.57 -11.203 1 97.5 250 TYR B C 1
ATOM 5915 O O . TYR B 1 250 ? -1.361 5.496 -11.719 1 97.5 250 TYR B O 1
ATOM 5923 N N . LEU B 1 251 ? -0.17 3.594 -11.891 1 97.69 251 LEU B N 1
ATOM 5924 C CA . LEU B 1 251 ? -0.262 3.559 -13.344 1 97.69 251 LEU B CA 1
ATOM 5925 C C . LEU B 1 251 ? -1.71 3.398 -13.797 1 97.69 251 LEU B C 1
ATOM 5927 O O . LEU B 1 251 ? -2.143 4.047 -14.75 1 97.69 251 LEU B O 1
ATOM 5931 N N . ALA B 1 252 ? -2.414 2.549 -13.117 1 96.44 252 ALA B N 1
ATOM 5932 C CA . ALA B 1 252 ? -3.814 2.322 -13.469 1 96.44 252 ALA B CA 1
ATOM 5933 C C . ALA B 1 252 ? -4.645 3.584 -13.242 1 96.44 252 ALA B C 1
ATOM 5935 O O . ALA B 1 252 ? -5.555 3.879 -14.023 1 96.44 252 ALA B O 1
ATOM 5936 N N . TYR B 1 253 ? -4.289 4.336 -12.273 1 94.62 253 TYR B N 1
ATOM 5937 C CA . TYR B 1 253 ? -5.078 5.504 -11.891 1 94.62 253 TYR B CA 1
ATOM 5938 C C . TYR B 1 253 ? -4.738 6.699 -12.766 1 94.62 253 TYR B C 1
ATOM 5940 O O . TYR B 1 253 ? -5.633 7.387 -13.266 1 94.62 253 TYR B O 1
ATOM 5948 N N . TYR B 1 254 ? -3.469 6.953 -13.023 1 94.44 254 TYR B N 1
ATOM 5949 C CA . TYR B 1 254 ? -3.074 8.219 -13.633 1 94.44 254 TYR B CA 1
ATOM 5950 C C . TYR B 1 254 ? -2.68 8.023 -15.094 1 94.44 254 TYR B C 1
ATOM 5952 O O . TYR B 1 254 ? -2.785 8.945 -15.906 1 94.44 254 TYR B O 1
ATOM 5960 N N . HIS B 1 255 ? -2.252 6.773 -15.461 1 93.81 255 HIS B N 1
ATOM 5961 C CA . HIS B 1 255 ? -1.545 6.688 -16.734 1 93.81 255 HIS B CA 1
ATOM 5962 C C . HIS B 1 255 ? -2.115 5.574 -17.609 1 93.81 255 HIS B C 1
ATOM 5964 O O . HIS B 1 255 ? -1.53 5.223 -18.625 1 93.81 255 HIS B O 1
ATOM 5970 N N . ILE B 1 256 ? -3.16 5.012 -17.266 1 90.38 256 ILE B N 1
ATOM 5971 C CA . ILE B 1 256 ? -3.662 3.859 -18 1 90.38 256 ILE B CA 1
ATOM 5972 C C . ILE B 1 256 ? -3.947 4.258 -19.438 1 90.38 256 ILE B C 1
ATOM 5974 O O . ILE B 1 256 ? -3.701 3.479 -20.375 1 90.38 256 ILE B O 1
ATOM 5978 N N . HIS B 1 257 ? -4.312 5.469 -19.703 1 90.06 257 HIS B N 1
ATOM 5979 C CA . HIS B 1 257 ? -4.707 5.938 -21.016 1 90.06 257 HIS B CA 1
ATOM 5980 C C . HIS B 1 257 ? -3.488 6.199 -21.891 1 90.06 257 HIS B C 1
ATOM 5982 O O . HIS B 1 257 ? -3.605 6.277 -23.125 1 90.06 257 HIS B O 1
ATOM 5988 N N . GLU B 1 258 ? -2.369 6.348 -21.25 1 91.94 258 GLU B N 1
ATOM 5989 C CA . GLU B 1 258 ? -1.134 6.59 -21.984 1 91.94 258 GLU B CA 1
ATOM 5990 C C . GLU B 1 258 ? -0.548 5.289 -22.531 1 91.94 258 GLU B C 1
ATOM 5992 O O . GLU B 1 258 ? 0.331 5.309 -23.391 1 91.94 258 GLU B O 1
ATOM 5997 N N . HIS B 1 259 ? -1.081 4.16 -22.109 1 92.88 259 HIS B N 1
ATOM 5998 C CA . HIS B 1 259 ? -0.556 2.857 -22.5 1 92.88 259 HIS B CA 1
ATOM 5999 C C . HIS B 1 259 ? -1.392 2.24 -23.609 1 92.88 259 HIS B C 1
ATOM 6001 O O . HIS B 1 259 ? -2.6 2.475 -23.688 1 92.88 259 HIS B O 1
ATOM 6007 N N . ASP B 1 260 ? -0.683 1.472 -24.469 1 92.31 260 ASP B N 1
ATOM 6008 C CA . ASP B 1 260 ? -1.419 0.774 -25.516 1 92.31 260 ASP B CA 1
ATOM 6009 C C . ASP B 1 260 ? -2.264 -0.357 -24.938 1 92.31 260 ASP B C 1
ATOM 6011 O O . ASP B 1 260 ? -2.189 -0.643 -23.734 1 92.31 260 ASP B O 1
ATOM 6015 N N . GLU B 1 261 ? -3.049 -0.937 -25.75 1 91.94 261 GLU B N 1
ATOM 6016 C CA . GLU B 1 261 ? -4.023 -1.925 -25.297 1 91.94 261 GLU B CA 1
ATOM 6017 C C . GLU B 1 261 ? -3.334 -3.129 -24.672 1 91.94 261 GLU B C 1
ATOM 6019 O O . GLU B 1 261 ? -3.834 -3.699 -23.688 1 91.94 261 GLU B O 1
ATOM 6024 N N . VAL B 1 262 ? -2.262 -3.541 -25.234 1 93.88 262 VAL B N 1
ATOM 6025 C CA . VAL B 1 262 ? -1.515 -4.676 -24.703 1 93.88 262 VAL B CA 1
ATOM 6026 C C . VAL B 1 262 ? -1.053 -4.367 -23.281 1 93.88 262 VAL B C 1
ATOM 6028 O O . VAL B 1 262 ? -1.271 -5.164 -22.359 1 93.88 262 VAL B O 1
ATOM 6031 N N . GLU B 1 263 ? -0.507 -3.209 -23.141 1 95.56 263 GLU B N 1
ATOM 6032 C CA . GLU B 1 263 ? 0.009 -2.797 -21.844 1 95.56 263 GLU B CA 1
ATOM 6033 C C . GLU B 1 263 ? -1.117 -2.658 -20.828 1 95.56 263 GLU B C 1
ATOM 6035 O O . GLU B 1 263 ? -0.936 -2.973 -19.641 1 95.56 263 GLU B O 1
ATOM 6040 N N . GLN B 1 264 ? -2.207 -2.227 -21.297 1 96.56 264 GLN B N 1
ATOM 6041 C CA . GLN B 1 264 ? -3.361 -2.129 -20.406 1 96.56 264 GLN B CA 1
ATOM 6042 C C . GLN B 1 264 ? -3.789 -3.506 -19.906 1 96.56 264 GLN B C 1
ATOM 6044 O O . GLN B 1 264 ? -4.074 -3.682 -18.719 1 96.56 264 GLN B O 1
ATOM 6049 N N . GLN B 1 265 ? -3.799 -4.449 -20.797 1 97.19 265 GLN B N 1
ATOM 6050 C CA . GLN B 1 265 ? -4.16 -5.812 -20.422 1 97.19 265 GLN B CA 1
ATOM 6051 C C . GLN B 1 265 ? -3.146 -6.402 -19.453 1 97.19 265 GLN B C 1
ATOM 6053 O O . GLN B 1 265 ? -3.523 -7.066 -18.484 1 97.19 265 GLN B O 1
ATOM 6058 N N . LEU B 1 266 ? -1.91 -6.137 -19.719 1 97.75 266 LEU B N 1
ATOM 6059 C CA . LEU B 1 266 ? -0.87 -6.672 -18.844 1 97.75 266 LEU B CA 1
ATOM 6060 C C . LEU B 1 266 ? -0.959 -6.059 -17.453 1 97.75 266 LEU B C 1
ATOM 6062 O O . LEU B 1 266 ? -0.74 -6.742 -16.453 1 97.75 266 LEU B O 1
ATOM 6066 N N . LEU B 1 267 ? -1.27 -4.801 -17.391 1 98.19 267 LEU B N 1
ATOM 6067 C CA . LEU B 1 267 ? -1.427 -4.133 -16.109 1 98.19 267 LEU B CA 1
ATOM 6068 C C . LEU B 1 267 ? -2.604 -4.719 -15.336 1 98.19 267 LEU B C 1
ATOM 6070 O O . LEU B 1 267 ? -2.506 -4.945 -14.125 1 98.19 267 LEU B O 1
ATOM 6074 N N . ARG B 1 268 ? -3.68 -4.977 -16.016 1 98.12 268 ARG B N 1
ATOM 6075 C CA . ARG B 1 268 ? -4.832 -5.59 -15.367 1 98.12 268 ARG B CA 1
ATOM 6076 C C . ARG B 1 268 ? -4.484 -6.977 -14.828 1 98.12 268 ARG B C 1
ATOM 6078 O O . ARG B 1 268 ? -4.836 -7.312 -13.695 1 98.12 268 ARG B O 1
ATOM 6085 N N . ARG B 1 269 ? -3.805 -7.719 -15.625 1 98.75 269 ARG B N 1
ATOM 6086 C CA . ARG B 1 269 ? -3.377 -9.047 -15.188 1 98.75 269 ARG B CA 1
ATOM 6087 C C . ARG B 1 269 ? -2.51 -8.953 -13.938 1 98.75 269 ARG B C 1
ATOM 6089 O O . ARG B 1 269 ? -2.686 -9.734 -12.992 1 98.75 269 ARG B O 1
ATOM 6096 N N . LEU B 1 270 ? -1.617 -7.996 -13.945 1 98.81 270 LEU B N 1
ATOM 6097 C CA . LEU B 1 270 ? -0.72 -7.824 -12.812 1 98.81 270 LEU B CA 1
ATOM 6098 C C . LEU B 1 270 ? -1.502 -7.469 -11.555 1 98.81 270 LEU B C 1
ATOM 6100 O O . LEU B 1 270 ? -1.231 -8.008 -10.477 1 98.81 270 LEU B O 1
ATOM 6104 N N . ILE B 1 271 ? -2.424 -6.594 -11.633 1 98.69 271 ILE B N 1
ATOM 6105 C CA . ILE B 1 271 ? -3.197 -6.156 -10.477 1 98.69 271 ILE B CA 1
ATOM 6106 C C . ILE B 1 271 ? -3.957 -7.34 -9.883 1 98.69 271 ILE B C 1
ATOM 6108 O O . ILE B 1 271 ? -3.977 -7.523 -8.664 1 98.69 271 ILE B O 1
ATOM 6112 N N . TRP B 1 272 ? -4.477 -8.156 -10.703 1 98.62 272 TRP B N 1
ATOM 6113 C CA . TRP B 1 272 ? -5.234 -9.297 -10.195 1 98.62 272 TRP B CA 1
ATOM 6114 C C . TRP B 1 272 ? -4.301 -10.359 -9.633 1 98.62 272 TRP B C 1
ATOM 6116 O O . TRP B 1 272 ? -4.664 -11.086 -8.703 1 98.62 272 TRP B O 1
ATOM 6126 N N . LEU B 1 273 ? -3.111 -10.461 -10.211 1 98.56 273 LEU B N 1
ATOM 6127 C CA . LEU B 1 273 ? -2.119 -11.352 -9.609 1 98.56 273 LEU B CA 1
ATOM 6128 C C . LEU B 1 273 ? -1.69 -10.844 -8.242 1 98.56 273 LEU B C 1
ATOM 6130 O O . LEU B 1 273 ? -1.536 -11.633 -7.301 1 98.56 273 LEU B O 1
ATOM 6134 N N . LEU B 1 274 ? -1.506 -9.586 -8.133 1 98.5 274 LEU B N 1
ATOM 6135 C CA . LEU B 1 274 ? -1.19 -8.977 -6.848 1 98.5 274 LEU B CA 1
ATOM 6136 C C . LEU B 1 274 ? -2.326 -9.195 -5.852 1 98.5 274 LEU B C 1
ATOM 6138 O O . LEU B 1 274 ? -2.084 -9.461 -4.672 1 98.5 274 LEU B O 1
ATOM 6142 N N . PHE B 1 275 ? -3.527 -9.133 -6.328 1 98.12 275 PHE B N 1
ATOM 6143 C CA . PHE B 1 275 ? -4.695 -9.406 -5.5 1 98.12 275 PHE B CA 1
ATOM 6144 C C . PHE B 1 275 ? -4.66 -10.836 -4.973 1 98.12 275 PHE B C 1
ATOM 6146 O O . PHE B 1 275 ? -4.902 -11.078 -3.789 1 98.12 275 PHE B O 1
ATOM 6153 N N . ALA B 1 276 ? -4.379 -11.688 -5.828 1 97.12 276 ALA B N 1
ATOM 6154 C CA . ALA B 1 276 ? -4.27 -13.094 -5.426 1 97.12 276 ALA B CA 1
ATOM 6155 C C . ALA B 1 276 ? -3.193 -13.273 -4.359 1 97.12 276 ALA B C 1
ATOM 6157 O O . ALA B 1 276 ? -3.393 -14.008 -3.389 1 97.12 276 ALA B O 1
ATOM 6158 N N . SER B 1 277 ? -2.107 -12.641 -4.562 1 96.12 277 SER B N 1
ATOM 6159 C CA . SER B 1 277 ? -1.019 -12.719 -3.594 1 96.12 277 SER B CA 1
ATOM 6160 C C . SER B 1 277 ? -1.454 -12.18 -2.232 1 96.12 277 SER B C 1
ATOM 6162 O O . SER B 1 277 ? -1.125 -12.766 -1.197 1 96.12 277 SER B O 1
ATOM 6164 N N . ALA B 1 278 ? -2.164 -11.078 -2.264 1 95.94 278 ALA B N 1
ATOM 6165 C CA . ALA B 1 278 ? -2.648 -10.477 -1.025 1 95.94 278 ALA B CA 1
ATOM 6166 C C . ALA B 1 278 ? -3.615 -11.414 -0.303 1 95.94 278 ALA B C 1
ATOM 6168 O O . ALA B 1 278 ? -3.52 -11.594 0.913 1 95.94 278 ALA B O 1
ATOM 6169 N N . CYS B 1 279 ? -4.488 -12 -1.021 1 94.81 279 CYS B N 1
ATOM 6170 C CA . CYS B 1 279 ? -5.465 -12.914 -0.438 1 94.81 279 CYS B CA 1
ATOM 6171 C C . CYS B 1 279 ? -4.785 -14.156 0.132 1 94.81 279 CYS B C 1
ATOM 6173 O O . CYS B 1 279 ? -5.164 -14.633 1.201 1 94.81 279 CYS B O 1
ATOM 6175 N N . SER B 1 280 ? -3.814 -14.602 -0.618 1 93.56 280 SER B N 1
ATOM 6176 C CA . SER B 1 280 ? -3.078 -15.758 -0.127 1 93.56 280 SER B CA 1
ATOM 6177 C C . SER B 1 280 ? -2.379 -15.453 1.192 1 93.56 280 SER B C 1
ATOM 6179 O O . SER B 1 280 ? -2.432 -16.25 2.131 1 93.56 280 SER B O 1
ATOM 6181 N N . ALA B 1 281 ? -1.748 -14.32 1.264 1 93.81 281 ALA B N 1
ATOM 6182 C CA . ALA B 1 281 ? -1.107 -13.93 2.516 1 93.81 281 ALA B CA 1
ATOM 6183 C C . ALA B 1 281 ? -2.127 -13.844 3.648 1 93.81 281 ALA B C 1
ATOM 6185 O O . ALA B 1 281 ? -1.876 -14.32 4.758 1 93.81 281 ALA B O 1
ATOM 6186 N N . ASP B 1 282 ? -3.244 -13.281 3.357 1 92 282 ASP B N 1
ATOM 6187 C CA . ASP B 1 282 ? -4.293 -13.102 4.355 1 92 282 ASP B CA 1
ATOM 6188 C C . ASP B 1 282 ? -4.793 -14.453 4.871 1 92 282 ASP B C 1
ATOM 6190 O O . ASP B 1 282 ? -4.973 -14.633 6.074 1 92 282 ASP B O 1
ATOM 6194 N N . ILE B 1 283 ? -5.012 -15.352 3.99 1 92.19 283 ILE B N 1
ATOM 6195 C CA . ILE B 1 283 ? -5.512 -16.672 4.344 1 92.19 283 ILE B CA 1
ATOM 6196 C C . ILE B 1 283 ? -4.551 -17.344 5.328 1 92.19 283 ILE B C 1
ATOM 6198 O O . ILE B 1 283 ? -4.984 -18.016 6.27 1 92.19 283 ILE B O 1
ATOM 6202 N N . PHE B 1 284 ? -3.301 -17.047 5.172 1 90.81 284 PHE B N 1
ATOM 6203 C CA . PHE B 1 284 ? -2.293 -17.703 5.996 1 90.81 284 PHE B CA 1
ATOM 6204 C C . PHE B 1 284 ? -1.946 -16.844 7.207 1 90.81 284 PHE B C 1
ATOM 6206 O O . PHE B 1 284 ? -0.965 -17.109 7.906 1 90.81 284 PHE B O 1
ATOM 6213 N N . GLY B 1 285 ? -2.645 -15.812 7.395 1 89.12 285 GLY B N 1
ATOM 6214 C CA . GLY B 1 285 ? -2.451 -14.977 8.57 1 89.12 285 GLY B CA 1
ATOM 6215 C C . GLY B 1 285 ? -1.225 -14.086 8.469 1 89.12 285 GLY B C 1
ATOM 6216 O O . GLY B 1 285 ? -0.663 -13.688 9.492 1 89.12 285 GLY B O 1
ATOM 6217 N N . ARG B 1 286 ? -0.778 -13.906 7.262 1 93.31 286 ARG B N 1
ATOM 6218 C CA . ARG B 1 286 ? 0.339 -12.992 7.031 1 93.31 286 ARG B CA 1
ATOM 6219 C C . ARG B 1 286 ? -0.156 -11.617 6.602 1 93.31 286 ARG B C 1
ATOM 6221 O O . ARG B 1 286 ? -1.329 -11.453 6.266 1 93.31 286 ARG B O 1
ATOM 6228 N N . LEU B 1 287 ? 0.722 -10.641 6.73 1 94.75 287 LEU B N 1
ATOM 6229 C CA . LEU B 1 287 ? 0.351 -9.281 6.348 1 94.75 287 LEU B CA 1
ATOM 6230 C C . LEU B 1 287 ? 0.17 -9.18 4.836 1 94.75 287 LEU B C 1
ATOM 6232 O O . LEU B 1 287 ? 1.132 -9.328 4.078 1 94.75 287 LEU B O 1
ATOM 6236 N N . PRO B 1 288 ? -1.024 -8.961 4.41 1 94.81 288 PRO B N 1
ATOM 6237 C CA . PRO B 1 288 ? -1.21 -8.789 2.967 1 94.81 288 PRO B CA 1
ATOM 6238 C C . PRO B 1 288 ? -0.679 -7.453 2.457 1 94.81 288 PRO B C 1
ATOM 6240 O O . PRO B 1 288 ? -0.673 -6.465 3.195 1 94.81 288 PRO B O 1
ATOM 6243 N N . ILE B 1 289 ? -0.218 -7.469 1.235 1 95.94 289 ILE B N 1
ATOM 6244 C CA . ILE B 1 289 ? 0.055 -6.188 0.594 1 95.94 289 ILE B CA 1
ATOM 6245 C C . ILE B 1 289 ? -1.247 -5.406 0.424 1 95.94 289 ILE B C 1
ATOM 6247 O O . ILE B 1 289 ? -2.326 -5.996 0.343 1 95.94 289 ILE B O 1
ATOM 6251 N N . SER B 1 290 ? -1.087 -4.078 0.411 1 90.38 290 SER B N 1
ATOM 6252 C CA . SER B 1 290 ? -2.248 -3.219 0.212 1 90.38 290 SER B CA 1
ATOM 6253 C C . SER B 1 290 ? -2.424 -2.857 -1.259 1 90.38 290 SER B C 1
ATOM 6255 O O . SER B 1 290 ? -1.488 -2.375 -1.901 1 90.38 290 SER B O 1
ATOM 6257 N N . LEU B 1 291 ? -3.568 -3.133 -1.724 1 93 291 LEU B N 1
ATOM 6258 C CA . LEU B 1 291 ? -3.867 -2.863 -3.125 1 93 291 LEU B CA 1
ATOM 6259 C C . LEU B 1 291 ? -5.047 -1.904 -3.254 1 93 291 LEU B C 1
ATOM 6261 O O . LEU B 1 291 ? -4.926 -0.721 -2.93 1 93 291 LEU B O 1
ATOM 6265 N N . LEU B 1 292 ? -6.168 -2.332 -3.539 1 87.25 292 LEU B N 1
ATOM 6266 C CA . LEU B 1 292 ? -7.387 -1.537 -3.607 1 87.25 292 LEU B CA 1
ATOM 6267 C C . LEU B 1 292 ? -8.391 -1.993 -2.557 1 87.25 292 LEU B C 1
ATOM 6269 O O . LEU B 1 292 ? -8.297 -3.109 -2.041 1 87.25 292 LEU B O 1
ATOM 6273 N N . SER B 1 293 ? -9.25 -1.064 -2.225 1 82.75 293 SER B N 1
ATOM 6274 C CA . SER B 1 293 ? -10.336 -1.459 -1.33 1 82.75 293 SER B CA 1
ATOM 6275 C C . SER B 1 293 ? -11.188 -2.562 -1.948 1 82.75 293 SER B C 1
ATOM 6277 O O . SER B 1 293 ? -11.141 -2.789 -3.158 1 82.75 293 SER B O 1
ATOM 6279 N N . GLN B 1 294 ? -11.93 -3.229 -1.141 1 81.81 294 GLN B N 1
ATOM 6280 C CA . GLN B 1 294 ? -12.758 -4.332 -1.615 1 81.81 294 GLN B CA 1
ATOM 6281 C C . GLN B 1 294 ? -13.742 -3.861 -2.678 1 81.81 294 GLN B C 1
ATOM 6283 O O . GLN B 1 294 ? -13.906 -4.508 -3.715 1 81.81 294 GLN B O 1
ATOM 6288 N N . ASP B 1 295 ? -14.32 -2.768 -2.422 1 81.69 295 ASP B N 1
ATOM 6289 C CA . ASP B 1 295 ? -15.297 -2.246 -3.373 1 81.69 295 ASP B CA 1
ATOM 6290 C C . ASP B 1 295 ? -14.641 -1.915 -4.711 1 81.69 295 ASP B C 1
ATOM 6292 O O . ASP B 1 295 ? -15.211 -2.18 -5.77 1 81.69 295 ASP B O 1
ATOM 6296 N N . ARG B 1 296 ? -13.492 -1.437 -4.582 1 85.94 296 ARG B N 1
ATOM 6297 C CA . ARG B 1 296 ? -12.789 -1.059 -5.805 1 85.94 296 ARG B CA 1
ATOM 6298 C C . ARG B 1 296 ? -12.289 -2.291 -6.551 1 85.94 296 ARG B C 1
ATOM 6300 O O . ARG B 1 296 ? -12.25 -2.303 -7.785 1 85.94 296 ARG B O 1
ATOM 6307 N N . MET B 1 297 ? -11.883 -3.279 -5.836 1 89.69 297 MET B N 1
ATOM 6308 C CA . MET B 1 297 ? -11.445 -4.508 -6.488 1 89.69 297 MET B CA 1
ATOM 6309 C C . MET B 1 297 ? -12.609 -5.184 -7.211 1 89.69 297 MET B C 1
ATOM 6311 O O . MET B 1 297 ? -12.445 -5.688 -8.32 1 89.69 297 MET B O 1
ATOM 6315 N N . GLU B 1 298 ? -13.75 -5.16 -6.609 1 89.75 298 GLU B N 1
ATOM 6316 C CA . GLU B 1 298 ? -14.922 -5.797 -7.203 1 89.75 298 GLU B CA 1
ATOM 6317 C C . GLU B 1 298 ? -15.328 -5.105 -8.5 1 89.75 298 GLU B C 1
ATOM 6319 O O . GLU B 1 298 ? -15.852 -5.746 -9.414 1 89.75 298 GLU B O 1
ATOM 6324 N N . SER B 1 299 ? -15.016 -3.885 -8.547 1 90.19 299 SER B N 1
ATOM 6325 C CA . SER B 1 299 ? -15.406 -3.117 -9.719 1 90.19 299 SER B CA 1
ATOM 6326 C C . SER B 1 299 ? -14.242 -2.955 -10.688 1 90.19 299 SER B C 1
ATOM 6328 O O . SER B 1 299 ? -14.414 -2.438 -11.797 1 90.19 299 SER B O 1
ATOM 6330 N N . PHE B 1 300 ? -13.094 -3.404 -10.32 1 94.44 300 PHE B N 1
ATOM 6331 C CA . PHE B 1 300 ? -11.93 -3.246 -11.195 1 94.44 300 PHE B CA 1
ATOM 6332 C C . PHE B 1 300 ? -12.062 -4.121 -12.438 1 94.44 300 PHE B C 1
ATOM 6334 O O . PHE B 1 300 ? -12.398 -5.305 -12.336 1 94.44 300 PHE B O 1
ATOM 6341 N N . PRO B 1 301 ? -11.727 -3.623 -13.547 1 94.56 301 PRO B N 1
ATOM 6342 C CA . PRO B 1 301 ? -11.914 -4.395 -14.781 1 94.56 301 PRO B CA 1
ATOM 6343 C C . PRO B 1 301 ? -11.078 -5.668 -14.82 1 94.56 301 PRO B C 1
ATOM 6345 O O . PRO B 1 301 ? -9.891 -5.637 -14.492 1 94.56 301 PRO B O 1
ATOM 6348 N N . ARG B 1 302 ? -11.742 -6.738 -15.258 1 96.75 302 ARG B N 1
ATOM 6349 C CA . ARG B 1 302 ? -11.039 -8 -15.461 1 96.75 302 ARG B CA 1
ATOM 6350 C C . ARG B 1 302 ? -10.227 -7.977 -16.75 1 96.75 302 ARG B C 1
ATOM 6352 O O . ARG B 1 302 ? -10.625 -7.336 -17.719 1 96.75 302 ARG B O 1
ATOM 6359 N N . PRO B 1 303 ? -9.023 -8.656 -16.656 1 97.25 303 PRO B N 1
ATOM 6360 C CA . PRO B 1 303 ? -8.328 -8.789 -17.938 1 97.25 303 PRO B CA 1
ATOM 6361 C C . PRO B 1 303 ? -9.125 -9.609 -18.953 1 97.25 303 PRO B C 1
ATOM 6363 O O . PRO B 1 303 ? -9.797 -10.57 -18.594 1 97.25 303 PRO B O 1
ATOM 6366 N N . LEU B 1 304 ? -8.969 -9.258 -20.203 1 97.06 304 LEU B N 1
ATOM 6367 C CA . LEU B 1 304 ? -9.648 -9.969 -21.281 1 97.06 304 LEU B CA 1
ATOM 6368 C C . LEU B 1 304 ? -8.922 -11.258 -21.641 1 97.06 304 LEU B C 1
ATOM 6370 O O . LEU B 1 304 ? -7.691 -11.312 -21.594 1 97.06 304 LEU B O 1
ATOM 6374 N N . PRO B 1 305 ? -9.727 -12.258 -21.953 1 96.62 305 PRO B N 1
ATOM 6375 C CA . PRO B 1 305 ? -9.117 -13.539 -22.328 1 96.62 305 PRO B CA 1
ATOM 6376 C C . PRO B 1 305 ? -8.516 -13.523 -23.734 1 96.62 305 PRO B C 1
ATOM 6378 O O . PRO B 1 305 ? -8.906 -14.336 -24.578 1 96.62 305 PRO B O 1
ATOM 6381 N N . LEU B 1 306 ? -7.508 -12.719 -23.906 1 95.62 306 LEU B N 1
ATOM 6382 C CA . LEU B 1 306 ? -6.879 -12.562 -25.219 1 95.62 306 LEU B CA 1
ATOM 6383 C C . LEU B 1 306 ? -5.625 -13.422 -25.312 1 95.62 306 LEU B C 1
ATOM 6385 O O . LEU B 1 306 ? -4.863 -13.547 -24.359 1 95.62 306 LEU B O 1
ATOM 6389 N N . THR B 1 307 ? -5.508 -14.023 -26.5 1 92.75 307 THR B N 1
ATOM 6390 C CA . THR B 1 307 ? -4.289 -14.766 -26.812 1 92.75 307 THR B CA 1
ATOM 6391 C C . THR B 1 307 ? -3.172 -13.812 -27.234 1 92.75 307 THR B C 1
ATOM 6393 O O . THR B 1 307 ? -3.416 -12.633 -27.469 1 92.75 307 THR B O 1
ATOM 6396 N N . ASP B 1 308 ? -1.938 -14.375 -27.234 1 91.5 308 ASP B N 1
ATOM 6397 C CA . ASP B 1 308 ? -0.834 -13.555 -27.719 1 91.5 308 ASP B CA 1
ATOM 6398 C C . ASP B 1 308 ? -1.083 -13.086 -29.156 1 91.5 308 ASP B C 1
ATOM 6400 O O . ASP B 1 308 ? -0.764 -11.945 -29.5 1 91.5 308 ASP B O 1
ATOM 6404 N N . ASP B 1 309 ? -1.669 -13.922 -29.969 1 91.19 309 ASP B N 1
ATOM 6405 C CA . ASP B 1 309 ? -1.979 -13.586 -31.344 1 91.19 309 ASP B CA 1
ATOM 6406 C C . ASP B 1 309 ? -2.994 -12.445 -31.422 1 91.19 309 ASP B C 1
ATOM 6408 O O . ASP B 1 309 ? -2.893 -11.578 -32.281 1 91.19 309 ASP B O 1
ATOM 6412 N N . GLN B 1 310 ? -3.9 -12.469 -30.578 1 91.31 310 GLN B N 1
ATOM 6413 C CA . GLN B 1 310 ? -4.938 -11.445 -30.562 1 91.31 310 GLN B CA 1
ATOM 6414 C C . GLN B 1 310 ? -4.402 -10.117 -30.016 1 91.31 310 GLN B C 1
ATOM 6416 O O . GLN B 1 310 ? -4.836 -9.047 -30.453 1 91.31 310 GLN B O 1
ATOM 6421 N N . MET B 1 311 ? -3.428 -10.203 -29.156 1 92.38 311 MET B N 1
ATOM 6422 C CA . MET B 1 311 ? -2.865 -9 -28.547 1 92.38 311 MET B CA 1
ATOM 6423 C C . MET B 1 311 ? -1.899 -8.312 -29.5 1 92.38 311 MET B C 1
ATOM 6425 O O . MET B 1 311 ? -1.771 -7.082 -29.484 1 92.38 311 MET B O 1
ATOM 6429 N N . GLU B 1 312 ? -1.265 -9.07 -30.281 1 88.56 312 GLU B N 1
ATOM 6430 C CA . GLU B 1 312 ? -0.361 -8.516 -31.281 1 88.56 312 GLU B CA 1
ATOM 6431 C C . GLU B 1 312 ? -0.561 -9.188 -32.625 1 88.56 312 GLU B C 1
ATOM 6433 O O . GLU B 1 312 ? 0.299 -9.938 -33.094 1 88.56 312 GLU B O 1
ATOM 6438 N N . PRO B 1 313 ? -1.57 -8.766 -33.312 1 78.5 313 PRO B N 1
ATOM 6439 C CA . PRO B 1 313 ? -1.86 -9.414 -34.594 1 78.5 313 PRO B CA 1
ATOM 6440 C C . PRO B 1 313 ? -0.799 -9.133 -35.656 1 78.5 313 PRO B C 1
ATOM 6442 O O . PRO B 1 313 ? -0.559 -9.969 -36.531 1 78.5 313 PRO B O 1
ATOM 6445 N N . GLN B 1 314 ? -0.322 -7.914 -35.656 1 65.56 314 GLN B N 1
ATOM 6446 C CA . GLN B 1 314 ? 0.6 -7.484 -36.719 1 65.56 314 GLN B CA 1
ATOM 6447 C C . GLN B 1 314 ? 1.846 -8.367 -36.75 1 65.56 314 GLN B C 1
ATOM 6449 O O . GLN B 1 314 ? 2.49 -8.5 -37.781 1 65.56 314 GLN B O 1
ATOM 6454 N N . CYS B 1 315 ? 2.156 -8.898 -35.594 1 58.41 315 CYS B N 1
ATOM 6455 C CA . CYS B 1 315 ? 3.35 -9.734 -35.562 1 58.41 315 CYS B CA 1
ATOM 6456 C C . CYS B 1 315 ? 3.121 -11.047 -36.281 1 58.41 315 CYS B C 1
ATOM 6458 O O . CYS B 1 315 ? 4.074 -11.766 -36.594 1 58.41 315 CYS B O 1
ATOM 6460 N N . LEU B 1 316 ? 1.842 -11.438 -36.562 1 56.47 316 LEU B N 1
ATOM 6461 C CA . LEU B 1 316 ? 1.52 -12.656 -37.312 1 56.47 316 LEU B CA 1
ATOM 6462 C C . LEU B 1 316 ? 1.857 -12.508 -38.781 1 56.47 316 LEU B C 1
ATOM 6464 O O . LEU B 1 316 ? 2.277 -13.469 -39.438 1 56.47 316 LEU B O 1
ATOM 6468 N N . ASN B 1 317 ? 1.36 -11.352 -39.406 1 51.16 317 ASN B N 1
ATOM 6469 C CA . ASN B 1 317 ? 1.544 -11.133 -40.844 1 51.16 317 ASN B CA 1
ATOM 6470 C C . ASN B 1 317 ? 3.012 -10.898 -41.188 1 51.16 317 ASN B C 1
ATOM 6472 O O . ASN B 1 317 ? 3.357 -10.734 -42.375 1 51.16 317 ASN B O 1
ATOM 6476 N N . ALA B 1 318 ? 3.568 -10.203 -40.344 1 48.09 318 ALA B N 1
ATOM 6477 C CA . ALA B 1 318 ? 4.953 -10.031 -40.781 1 48.09 318 ALA B CA 1
ATOM 6478 C C . ALA B 1 318 ? 5.609 -11.383 -41.062 1 48.09 318 ALA B C 1
ATOM 6480 O O . ALA B 1 318 ? 5.848 -12.164 -40.125 1 48.09 318 ALA B O 1
ATOM 6481 N N . SER B 1 319 ? 5.07 -12.008 -42.062 1 40.09 319 SER B N 1
ATOM 6482 C CA . SER B 1 319 ? 5.457 -13.234 -42.75 1 40.09 319 SER B CA 1
ATOM 6483 C C . SER B 1 319 ? 6.898 -13.609 -42.438 1 40.09 319 SER B C 1
ATOM 6485 O O . SER B 1 319 ? 7.395 -14.633 -42.938 1 40.09 319 SER B O 1
ATOM 6487 N N . ASP B 1 320 ? 7.805 -12.711 -42.531 1 43.09 320 ASP B N 1
ATOM 6488 C CA . ASP B 1 320 ? 9.164 -13.234 -42.562 1 43.09 320 ASP B CA 1
ATOM 6489 C C . ASP B 1 320 ? 9.445 -14.141 -41.375 1 43.09 320 ASP B C 1
ATOM 6491 O O . ASP B 1 320 ? 9.094 -13.805 -40.25 1 43.09 320 ASP B O 1
ATOM 6495 N N . SER B 1 321 ? 9.617 -15.461 -41.531 1 44.03 321 SER B N 1
ATOM 6496 C CA . SER B 1 321 ? 9.891 -16.781 -40.969 1 44.03 321 SER B CA 1
ATOM 6497 C C . SER B 1 321 ? 10.594 -16.672 -39.625 1 44.03 321 SER B C 1
ATOM 6499 O O . SER B 1 321 ? 10.516 -17.594 -38.781 1 44.03 321 SER B O 1
ATOM 6501 N N . LEU B 1 322 ? 11.672 -16.062 -39.594 1 45.62 322 LEU B N 1
ATOM 6502 C CA . LEU B 1 322 ? 12.805 -16.328 -38.719 1 45.62 322 LEU B CA 1
ATOM 6503 C C . LEU B 1 322 ? 12.477 -15.93 -37.281 1 45.62 322 LEU B C 1
ATOM 6505 O O . LEU B 1 322 ? 13.047 -16.484 -36.344 1 45.62 322 LEU B O 1
ATOM 6509 N N . ASP B 1 323 ? 11.562 -14.828 -37.031 1 50.03 323 ASP B N 1
ATOM 6510 C CA . ASP B 1 323 ? 11.641 -14.188 -35.719 1 50.03 323 ASP B CA 1
ATOM 6511 C C . ASP B 1 323 ? 10.531 -14.695 -34.812 1 50.03 323 ASP B C 1
ATOM 6513 O O . ASP B 1 323 ? 10.367 -14.18 -33.688 1 50.03 323 ASP B O 1
ATOM 6517 N N . GLN B 1 324 ? 9.617 -15.406 -35.312 1 55.81 324 GLN B N 1
ATOM 6518 C CA . GLN B 1 324 ? 8.5 -15.758 -34.438 1 55.81 324 GLN B CA 1
ATOM 6519 C C . GLN B 1 324 ? 8.898 -16.859 -33.469 1 55.81 324 GLN B C 1
ATOM 6521 O O . GLN B 1 324 ? 8.25 -17.031 -32.406 1 55.81 324 GLN B O 1
ATOM 6526 N N . GLY B 1 325 ? 9.953 -17.297 -33.469 1 61.19 325 GLY B N 1
ATOM 6527 C CA . GLY B 1 325 ? 10.352 -18.438 -32.656 1 61.19 325 GLY B CA 1
ATOM 6528 C C . GLY B 1 325 ? 9.461 -19.641 -32.844 1 61.19 325 GLY B C 1
ATOM 6529 O O . GLY B 1 325 ? 8.539 -19.625 -33.656 1 61.19 325 GLY B O 1
ATOM 6530 N N . PRO B 1 326 ? 9.734 -20.734 -32.344 1 70.88 326 PRO B N 1
ATOM 6531 C CA . PRO B 1 326 ? 8.93 -21.953 -32.438 1 70.88 326 PRO B CA 1
ATOM 6532 C C . PRO B 1 326 ? 7.52 -21.781 -31.875 1 70.88 326 PRO B C 1
ATOM 6534 O O . PRO B 1 326 ? 7.289 -20.906 -31.031 1 70.88 326 PRO B O 1
ATOM 6537 N N . ALA B 1 327 ? 6.609 -22.453 -32.469 1 79.94 327 ALA B N 1
ATOM 6538 C CA . ALA B 1 327 ? 5.223 -22.453 -32 1 79.94 327 ALA B CA 1
ATOM 6539 C C . ALA B 1 327 ? 5.145 -22.688 -30.5 1 79.94 327 ALA B C 1
ATOM 6541 O O . ALA B 1 327 ? 5.891 -23.516 -29.953 1 79.94 327 ALA B O 1
ATOM 6542 N N . TRP B 1 328 ? 4.371 -21.906 -29.859 1 88.62 328 TRP B N 1
ATOM 6543 C CA . TRP B 1 328 ? 4.195 -21.922 -28.406 1 88.62 328 TRP B CA 1
ATOM 6544 C C . TRP B 1 328 ? 2.717 -21.984 -28.047 1 88.62 328 TRP B C 1
ATOM 6546 O O . TRP B 1 328 ? 1.886 -21.328 -28.688 1 88.62 328 TRP B O 1
ATOM 6556 N N . HIS B 1 329 ? 2.361 -22.828 -27.109 1 85.56 329 HIS B N 1
ATOM 6557 C CA . HIS B 1 329 ? 0.967 -23.062 -26.75 1 85.56 329 HIS B CA 1
ATOM 6558 C C . HIS B 1 329 ? 0.258 -21.766 -26.391 1 85.56 329 HIS B C 1
ATOM 6560 O O . HIS B 1 329 ? -0.957 -21.641 -26.562 1 85.56 329 HIS B O 1
ATOM 6566 N N . GLY B 1 330 ? 0.97 -20.75 -26.031 1 85.25 330 GLY B N 1
ATOM 6567 C CA . GLY B 1 330 ? 0.354 -19.5 -25.625 1 85.25 330 GLY B CA 1
ATOM 6568 C C . GLY B 1 330 ? 0.052 -18.578 -26.781 1 85.25 330 GLY B C 1
ATOM 6569 O O . GLY B 1 330 ? -0.59 -17.547 -26.609 1 85.25 330 GLY B O 1
ATOM 6570 N N . ASP B 1 331 ? 0.512 -18.969 -27.922 1 88.25 331 ASP B N 1
ATOM 6571 C CA . ASP B 1 331 ? 0.225 -18.156 -29.094 1 88.25 331 ASP B CA 1
ATOM 6572 C C . ASP B 1 331 ? -1.273 -18.125 -29.391 1 88.25 331 ASP B C 1
ATOM 6574 O O . ASP B 1 331 ? -1.838 -17.062 -29.641 1 88.25 331 ASP B O 1
ATOM 6578 N N . GLY B 1 332 ? -1.861 -19.297 -29.281 1 89.62 332 GLY B N 1
ATOM 6579 C CA . GLY B 1 332 ? -3.268 -19.422 -29.641 1 89.62 332 GLY B CA 1
ATOM 6580 C C . GLY B 1 332 ? -4.148 -19.766 -28.453 1 89.62 332 GLY B C 1
ATOM 6581 O O . GLY B 1 332 ? -5.332 -20.062 -28.609 1 89.62 332 GLY B O 1
ATOM 6582 N N . THR B 1 333 ? -3.605 -19.75 -27.25 1 94.12 333 THR B N 1
ATOM 6583 C CA . THR B 1 333 ? -4.348 -20.109 -26.047 1 94.12 333 THR B CA 1
ATOM 6584 C C . THR B 1 333 ? -4.223 -19 -25 1 94.12 333 THR B C 1
ATOM 6586 O O . THR B 1 333 ? -3.117 -18.547 -24.688 1 94.12 333 THR B O 1
ATOM 6589 N N . SER B 1 334 ? -5.398 -18.562 -24.531 1 95.44 334 SER B N 1
ATOM 6590 C CA . SER B 1 334 ? -5.379 -17.594 -23.438 1 95.44 334 SER B CA 1
ATOM 6591 C C . SER B 1 334 ? -5.484 -18.297 -22.094 1 95.44 334 SER B C 1
ATOM 6593 O O . SER B 1 334 ? -6.375 -19.125 -21.875 1 95.44 334 SER B O 1
ATOM 6595 N N . TYR B 1 335 ? -4.672 -17.953 -21.188 1 97.56 335 TYR B N 1
ATOM 6596 C CA . TYR B 1 335 ? -4.707 -18.531 -19.844 1 97.56 335 TYR B CA 1
ATOM 6597 C C . TYR B 1 335 ? -5.367 -17.578 -18.859 1 97.56 335 TYR B C 1
ATOM 6599 O O . TYR B 1 335 ? -5.422 -17.859 -17.656 1 97.56 335 TYR B O 1
ATOM 6607 N N . VAL B 1 336 ? -5.867 -16.469 -19.344 1 98.12 336 VAL B N 1
ATOM 6608 C CA . VAL B 1 336 ? -6.461 -15.43 -18.516 1 98.12 336 VAL B CA 1
ATOM 6609 C C . VAL B 1 336 ? -7.727 -15.953 -17.844 1 98.12 336 VAL B C 1
ATOM 6611 O O . VAL B 1 336 ? -8.031 -15.594 -16.703 1 98.12 336 VAL B O 1
ATOM 6614 N N . PRO B 1 337 ? -8.477 -16.844 -18.469 1 97.88 337 PRO B N 1
ATOM 6615 C CA . PRO B 1 337 ? -9.664 -17.375 -17.797 1 97.88 337 PRO B CA 1
ATOM 6616 C C . PRO B 1 337 ? -9.328 -18.047 -16.469 1 97.88 337 PRO B C 1
ATOM 6618 O O . PRO B 1 337 ? -10.094 -17.953 -15.508 1 97.88 337 PRO B O 1
ATOM 6621 N N . GLY B 1 338 ? -8.195 -18.75 -16.422 1 98.38 338 GLY B N 1
ATOM 6622 C CA . GLY B 1 338 ? -7.766 -19.312 -15.164 1 98.38 338 GLY B CA 1
ATOM 6623 C C . GLY B 1 338 ? -7.531 -18.266 -14.086 1 98.38 338 GLY B C 1
ATOM 6624 O O . GLY B 1 338 ? -7.957 -18.438 -12.945 1 98.38 338 GLY B O 1
ATOM 6625 N N . LEU B 1 339 ? -6.895 -17.188 -14.461 1 98.5 339 LEU B N 1
ATOM 6626 C CA . LEU B 1 339 ? -6.641 -16.094 -13.539 1 98.5 339 LEU B CA 1
ATOM 6627 C C . LEU B 1 339 ? -7.949 -15.453 -13.086 1 98.5 339 LEU B C 1
ATOM 6629 O O . LEU B 1 339 ? -8.117 -15.141 -11.906 1 98.5 339 LEU B O 1
ATOM 6633 N N . ASN B 1 340 ? -8.805 -15.25 -14.016 1 98.5 340 ASN B N 1
ATOM 6634 C CA . ASN B 1 340 ? -10.094 -14.641 -13.68 1 98.5 340 ASN B CA 1
ATOM 6635 C C . ASN B 1 340 ? -10.883 -15.508 -12.703 1 98.5 340 ASN B C 1
ATOM 6637 O O . ASN B 1 340 ? -11.461 -15 -11.742 1 98.5 340 ASN B O 1
ATOM 6641 N N . SER B 1 341 ? -10.898 -16.781 -12.93 1 98.62 341 SER B N 1
ATOM 6642 C CA . SER B 1 341 ? -11.602 -17.688 -12.031 1 98.62 341 SER B CA 1
ATOM 6643 C C . SER B 1 341 ? -10.945 -17.734 -10.656 1 98.62 341 SER B C 1
ATOM 6645 O O . SER B 1 341 ? -11.625 -17.828 -9.633 1 98.62 341 SER B O 1
ATOM 6647 N N . LEU B 1 342 ? -9.641 -17.734 -10.672 1 98.5 342 LEU B N 1
ATOM 6648 C CA . LEU B 1 342 ? -8.914 -17.656 -9.414 1 98.5 342 LEU B CA 1
ATOM 6649 C C . LEU B 1 342 ? -9.305 -16.406 -8.641 1 98.5 342 LEU B C 1
ATOM 6651 O O . LEU B 1 342 ? -9.508 -16.453 -7.43 1 98.5 342 LEU B O 1
ATOM 6655 N N . SER B 1 343 ? -9.398 -15.312 -9.352 1 98.25 343 SER B N 1
ATOM 6656 C CA . SER B 1 343 ? -9.797 -14.039 -8.766 1 98.25 343 SER B CA 1
ATOM 6657 C C . SER B 1 343 ? -11.195 -14.117 -8.164 1 98.25 343 SER B C 1
ATOM 6659 O O . SER B 1 343 ? -11.445 -13.578 -7.086 1 98.25 343 SER B O 1
ATOM 6661 N N . ASP B 1 344 ? -12.07 -14.781 -8.844 1 98.19 344 ASP B N 1
ATOM 6662 C CA . ASP B 1 344 ? -13.422 -14.969 -8.328 1 98.19 344 ASP B CA 1
ATOM 6663 C C . ASP B 1 344 ? -13.414 -15.719 -7 1 98.19 344 ASP B C 1
ATOM 6665 O O . ASP B 1 344 ? -14.148 -15.367 -6.074 1 98.19 344 ASP B O 1
ATOM 6669 N N . LEU B 1 345 ? -12.633 -16.719 -6.934 1 98.5 345 LEU B N 1
ATOM 6670 C CA . LEU B 1 345 ? -12.516 -17.484 -5.695 1 98.5 345 LEU B CA 1
ATOM 6671 C C . LEU B 1 345 ? -12.016 -16.594 -4.555 1 98.5 345 LEU B C 1
ATOM 6673 O O . LEU B 1 345 ? -12.578 -16.609 -3.461 1 98.5 345 LEU B O 1
ATOM 6677 N N . PHE B 1 346 ? -11.047 -15.828 -4.82 1 97.81 346 PHE B N 1
ATOM 6678 C CA . PHE B 1 346 ? -10.453 -14.984 -3.789 1 97.81 346 PHE B CA 1
ATOM 6679 C C . PHE B 1 346 ? -11.406 -13.859 -3.396 1 97.81 346 PHE B C 1
ATOM 6681 O O . PHE B 1 346 ? -11.406 -13.414 -2.246 1 97.81 346 PHE B O 1
ATOM 6688 N N . LEU B 1 347 ? -12.203 -13.406 -4.332 1 96.94 347 LEU B N 1
ATOM 6689 C CA . LEU B 1 347 ? -13.203 -12.406 -3.99 1 96.94 347 LEU B CA 1
ATOM 6690 C C . LEU B 1 347 ? -14.203 -12.953 -2.977 1 96.94 347 LEU B C 1
ATOM 6692 O O . LEU B 1 347 ? -14.68 -12.227 -2.107 1 96.94 347 LEU B O 1
ATOM 6696 N N . ILE B 1 348 ? -14.516 -14.227 -3.068 1 96.44 348 ILE B N 1
ATOM 6697 C CA . ILE B 1 348 ? -15.398 -14.859 -2.098 1 96.44 348 ILE B CA 1
ATOM 6698 C C . ILE B 1 348 ? -14.75 -14.836 -0.716 1 96.44 348 ILE B C 1
ATOM 6700 O O . ILE B 1 348 ? -15.406 -14.5 0.276 1 96.44 348 ILE B O 1
ATOM 6704 N N . TRP B 1 349 ? -13.492 -15.18 -0.685 1 95.25 349 TRP B N 1
ATOM 6705 C CA . TRP B 1 349 ? -12.781 -15.141 0.587 1 95.25 349 TRP B CA 1
ATOM 6706 C C . TRP B 1 349 ? -12.789 -13.734 1.175 1 95.25 349 TRP B C 1
ATOM 6708 O O . TRP B 1 349 ? -12.992 -13.562 2.379 1 95.25 349 TRP B O 1
ATOM 6718 N N . GLN B 1 350 ? -12.562 -12.75 0.339 1 91.75 350 GLN B N 1
ATOM 6719 C CA . GLN B 1 350 ? -12.578 -11.367 0.795 1 91.75 350 GLN B CA 1
ATOM 6720 C C . GLN B 1 350 ? -13.938 -10.992 1.375 1 91.75 350 GLN B C 1
ATOM 6722 O O . GLN B 1 350 ? -14.016 -10.273 2.373 1 91.75 350 GLN B O 1
ATOM 6727 N N . GLN B 1 351 ? -14.961 -11.508 0.771 1 90.38 351 GLN B N 1
ATOM 6728 C CA . GLN B 1 351 ? -16.312 -11.266 1.268 1 90.38 351 GLN B CA 1
ATOM 6729 C C . GLN B 1 351 ? -16.516 -11.898 2.641 1 90.38 351 GLN B C 1
ATOM 6731 O O . GLN B 1 351 ? -17.156 -11.305 3.516 1 90.38 351 GLN B O 1
ATOM 6736 N N . VAL B 1 352 ? -15.984 -13.047 2.812 1 90.94 352 VAL B N 1
ATOM 6737 C CA . VAL B 1 352 ? -16.094 -13.758 4.082 1 90.94 352 VAL B CA 1
ATOM 6738 C C . VAL B 1 352 ? -15.438 -12.945 5.191 1 90.94 352 VAL B C 1
ATOM 6740 O O . VAL B 1 352 ? -15.938 -12.891 6.316 1 90.94 352 VAL B O 1
ATOM 6743 N N . GLN B 1 353 ? -14.359 -12.281 4.871 1 84.38 353 GLN B N 1
ATOM 6744 C CA . GLN B 1 353 ? -13.602 -11.516 5.852 1 84.38 353 GLN B CA 1
ATOM 6745 C C . GLN B 1 353 ? -14.375 -10.281 6.312 1 84.38 353 GLN B C 1
ATOM 6747 O O . GLN B 1 353 ? -14.203 -9.82 7.441 1 84.38 353 GLN B O 1
ATOM 6752 N N . GLN B 1 354 ? -15.219 -9.773 5.504 1 77.06 354 GLN B N 1
ATOM 6753 C CA . GLN B 1 354 ? -15.93 -8.539 5.805 1 77.06 354 GLN B CA 1
ATOM 6754 C C . GLN B 1 354 ? -17.219 -8.82 6.574 1 77.06 354 GLN B C 1
ATOM 6756 O O . GLN B 1 354 ? -17.844 -7.895 7.094 1 77.06 354 GLN B O 1
ATOM 6761 N N . ASN B 1 355 ? -17.734 -10.016 6.512 1 69.06 355 ASN B N 1
ATOM 6762 C CA . ASN B 1 355 ? -19 -10.328 7.156 1 69.06 355 ASN B CA 1
ATOM 6763 C C . ASN B 1 355 ? -18.797 -10.938 8.539 1 69.06 355 ASN B C 1
ATOM 6765 O O . ASN B 1 355 ? -18.609 -12.141 8.672 1 69.06 355 ASN B O 1
ATOM 6769 N N . PRO B 1 356 ? -18.703 -10 9.461 1 61.56 356 PRO B N 1
ATOM 6770 C CA . PRO B 1 356 ? -18.469 -10.523 10.805 1 61.56 356 PRO B CA 1
ATOM 6771 C C . PRO B 1 356 ? -19.484 -11.578 11.219 1 61.56 356 PRO B C 1
ATOM 6773 O O . PRO B 1 356 ? -20.359 -11.945 10.422 1 61.56 356 PRO B O 1
ATOM 6776 N N . GLN B 1 357 ? -20.016 -11.5 12.469 1 63.03 357 GLN B N 1
ATOM 6777 C CA . GLN B 1 357 ? -20.75 -12.422 13.344 1 63.03 357 GLN B CA 1
ATOM 6778 C C . GLN B 1 357 ? -22.141 -12.711 12.797 1 63.03 357 GLN B C 1
ATOM 6780 O O . GLN B 1 357 ? -22.891 -11.789 12.484 1 63.03 357 GLN B O 1
ATOM 6785 N N . SER B 1 358 ? -22.062 -13.836 12.086 1 65.81 358 SER B N 1
ATOM 6786 C CA . SER B 1 358 ? -23.375 -14.273 11.648 1 65.81 358 SER B CA 1
ATOM 6787 C C . SER B 1 358 ? -24.156 -14.93 12.781 1 65.81 358 SER B C 1
ATOM 6789 O O . SER B 1 358 ? -23.578 -15.648 13.602 1 65.81 358 SER B O 1
ATOM 6791 N N . THR B 1 359 ? -25.344 -14.555 12.859 1 78.19 359 THR B N 1
ATOM 6792 C CA . THR B 1 359 ? -26.25 -15.18 13.82 1 78.19 359 THR B CA 1
ATOM 6793 C C . THR B 1 359 ? -26.5 -16.641 13.445 1 78.19 359 THR B C 1
ATOM 6795 O O . THR B 1 359 ? -26.906 -17.438 14.297 1 78.19 359 THR B O 1
ATOM 6798 N N . ASP B 1 360 ? -26.219 -17.047 12.242 1 88.44 360 ASP B N 1
ATOM 6799 C CA . ASP B 1 360 ? -26.375 -18.422 11.773 1 88.44 360 ASP B CA 1
ATOM 6800 C C . ASP B 1 360 ? -25.141 -18.891 11.008 1 88.44 360 ASP B C 1
ATOM 6802 O O . ASP B 1 360 ? -25.125 -18.859 9.781 1 88.44 360 ASP B O 1
ATOM 6806 N N . PRO B 1 361 ? -24.234 -19.375 11.695 1 88.75 361 PRO B N 1
ATOM 6807 C CA . PRO B 1 361 ? -22.969 -19.766 11.086 1 88.75 361 PRO B CA 1
ATOM 6808 C C . PRO B 1 361 ? -23.125 -20.859 10.031 1 88.75 361 PRO B C 1
ATOM 6810 O O . PRO B 1 361 ? -22.453 -20.812 8.992 1 88.75 361 PRO B O 1
ATOM 6813 N N . GLN B 1 362 ? -24.031 -21.766 10.273 1 91.12 362 GLN B N 1
ATOM 6814 C CA . GLN B 1 362 ? -24.219 -22.859 9.32 1 91.12 362 GLN B CA 1
ATOM 6815 C C . GLN B 1 362 ? -24.766 -22.344 7.992 1 91.12 362 GLN B C 1
ATOM 6817 O O . GLN B 1 362 ? -24.297 -22.75 6.926 1 91.12 362 GLN B O 1
ATOM 6822 N N . ALA B 1 363 ? -25.688 -21.5 8.102 1 91.81 363 ALA B N 1
ATOM 6823 C CA . ALA B 1 363 ? -26.266 -20.922 6.883 1 91.81 363 ALA B CA 1
ATOM 6824 C C . ALA B 1 363 ? -25.219 -20.109 6.121 1 91.81 363 ALA B C 1
ATOM 6826 O O . ALA B 1 363 ? -25.203 -20.125 4.887 1 91.81 363 ALA B O 1
ATOM 6827 N N . CYS B 1 364 ? -24.375 -19.422 6.824 1 92.62 364 CYS B N 1
ATOM 6828 C CA . CYS B 1 364 ? -23.312 -18.625 6.215 1 92.62 364 CYS B CA 1
ATOM 6829 C C . CYS B 1 364 ? -22.297 -19.516 5.52 1 92.62 364 CYS B C 1
ATOM 6831 O O . CYS B 1 364 ? -21.875 -19.219 4.398 1 92.62 364 CYS B O 1
ATOM 6833 N N . ILE B 1 365 ? -21.922 -20.562 6.211 1 94 365 ILE B N 1
ATOM 6834 C CA . ILE B 1 365 ? -20.984 -21.516 5.641 1 94 365 ILE B CA 1
ATOM 6835 C C . ILE B 1 365 ? -21.547 -22.078 4.336 1 94 365 ILE B C 1
ATOM 6837 O O . ILE B 1 365 ? -20.859 -22.078 3.309 1 94 365 ILE B O 1
ATOM 6841 N N . MET B 1 366 ? -22.797 -22.453 4.355 1 94.5 366 MET B N 1
ATOM 6842 C CA . MET B 1 366 ? -23.422 -23.062 3.184 1 94.5 366 MET B CA 1
ATOM 6843 C C . MET B 1 366 ? -23.516 -22.062 2.035 1 94.5 366 MET B C 1
ATOM 6845 O O . MET B 1 366 ? -23.312 -22.422 0.873 1 94.5 366 MET B O 1
ATOM 6849 N N . ARG B 1 367 ? -23.766 -20.891 2.377 1 95.06 367 ARG B N 1
ATOM 6850 C CA . ARG B 1 367 ? -23.875 -19.844 1.364 1 95.06 367 ARG B CA 1
ATOM 6851 C C . ARG B 1 367 ? -22.531 -19.625 0.658 1 95.06 367 ARG B C 1
ATOM 6853 O O . ARG B 1 367 ? -22.469 -19.594 -0.573 1 95.06 367 ARG B O 1
ATOM 6860 N N . TYR B 1 368 ? -21.484 -19.547 1.396 1 96.25 368 TYR B N 1
ATOM 6861 C CA . TYR B 1 368 ? -20.188 -19.266 0.806 1 96.25 368 TYR B CA 1
ATOM 6862 C C . TYR B 1 368 ? -19.641 -20.5 0.096 1 96.25 368 TYR B C 1
ATOM 6864 O O . TYR B 1 368 ? -18.969 -20.391 -0.937 1 96.25 368 TYR B O 1
ATOM 6872 N N . LEU B 1 369 ? -19.891 -21.672 0.633 1 97.06 369 LEU B N 1
ATOM 6873 C CA . LEU B 1 369 ? -19.5 -22.891 -0.072 1 97.06 369 LEU B CA 1
ATOM 6874 C C . LEU B 1 369 ? -20.219 -23 -1.408 1 97.06 369 LEU B C 1
ATOM 6876 O O . LEU B 1 369 ? -19.656 -23.453 -2.395 1 97.06 369 LEU B O 1
ATOM 6880 N N . ALA B 1 370 ? -21.438 -22.562 -1.405 1 97.81 370 ALA B N 1
ATOM 6881 C CA . ALA B 1 370 ? -22.203 -22.547 -2.648 1 97.81 370 ALA B CA 1
ATOM 6882 C C . ALA B 1 370 ? -21.609 -21.578 -3.662 1 97.81 370 ALA B C 1
ATOM 6884 O O . ALA B 1 370 ? -21.609 -21.859 -4.863 1 97.81 370 ALA B O 1
ATOM 6885 N N . LYS B 1 371 ? -21.156 -20.469 -3.211 1 98 371 LYS B N 1
ATOM 6886 C CA . LYS B 1 371 ? -20.5 -19.5 -4.09 1 98 371 LYS B CA 1
ATOM 6887 C C . LYS B 1 371 ? -19.234 -20.094 -4.707 1 98 371 LYS B C 1
ATOM 6889 O O . LYS B 1 371 ? -18.969 -19.891 -5.895 1 98 371 LYS B O 1
ATOM 6894 N N . VAL B 1 372 ? -18.453 -20.797 -3.879 1 98.5 372 VAL B N 1
ATOM 6895 C CA . VAL B 1 372 ? -17.25 -21.438 -4.375 1 98.5 372 VAL B CA 1
ATOM 6896 C C . VAL B 1 372 ? -17.609 -22.469 -5.445 1 98.5 372 VAL B C 1
ATOM 6898 O O . VAL B 1 372 ? -17 -22.5 -6.512 1 98.5 372 VAL B O 1
ATOM 6901 N N . GLN B 1 373 ? -18.641 -23.219 -5.148 1 97.81 373 GLN B N 1
ATOM 6902 C CA . GLN B 1 373 ? -19.094 -24.234 -6.094 1 97.81 373 GLN B CA 1
ATOM 6903 C C . GLN B 1 373 ? -19.578 -23.609 -7.398 1 97.81 373 GLN B C 1
ATOM 6905 O O . GLN B 1 373 ? -19.359 -24.156 -8.477 1 97.81 373 GLN B O 1
ATOM 6910 N N . HIS B 1 374 ? -20.203 -22.516 -7.234 1 98.31 374 HIS B N 1
ATOM 6911 C CA . HIS B 1 374 ? -20.703 -21.812 -8.414 1 98.31 374 HIS B CA 1
ATOM 6912 C C . HIS B 1 374 ? -19.562 -21.406 -9.344 1 98.31 374 HIS B C 1
ATOM 6914 O O . HIS B 1 374 ? -19.672 -21.516 -10.562 1 98.31 374 HIS B O 1
ATOM 6920 N N . VAL B 1 375 ? -18.469 -20.938 -8.797 1 98.56 375 VAL B N 1
ATOM 6921 C CA . VAL B 1 375 ? -17.312 -20.594 -9.602 1 98.56 375 VAL B CA 1
ATOM 6922 C C . VAL B 1 375 ? -16.797 -21.812 -10.344 1 98.56 375 VAL B C 1
ATOM 6924 O O . VAL B 1 375 ? -16.516 -21.75 -11.547 1 98.56 375 VAL B O 1
ATOM 6927 N N . LEU B 1 376 ? -16.688 -22.953 -9.68 1 97.81 376 LEU B N 1
ATOM 6928 C CA . LEU B 1 376 ? -16.172 -24.188 -10.273 1 97.81 376 LEU B CA 1
ATOM 6929 C C . LEU B 1 376 ? -17.109 -24.703 -11.359 1 97.81 376 LEU B C 1
ATOM 6931 O O . LEU B 1 376 ? -16.641 -25.203 -12.391 1 97.81 376 LEU B O 1
ATOM 6935 N N . ASP B 1 377 ? -18.391 -24.5 -11.164 1 97 377 ASP B N 1
ATOM 6936 C CA . ASP B 1 377 ? -19.391 -24.984 -12.117 1 97 377 ASP B CA 1
ATOM 6937 C C . ASP B 1 377 ? -19.375 -24.141 -13.391 1 97 377 ASP B C 1
ATOM 6939 O O . ASP B 1 377 ? -19.859 -24.578 -14.438 1 97 377 ASP B O 1
ATOM 6943 N N . ASN B 1 378 ? -18.844 -22.969 -13.289 1 96.75 378 ASN B N 1
ATOM 6944 C CA . ASN B 1 378 ? -18.891 -22.078 -14.438 1 96.75 378 ASN B CA 1
ATOM 6945 C C . ASN B 1 378 ? -17.516 -21.922 -15.094 1 96.75 378 ASN B C 1
ATOM 6947 O O . ASN B 1 378 ? -17.297 -21 -15.875 1 96.75 378 ASN B O 1
ATOM 6951 N N . LEU B 1 379 ? -16.641 -22.844 -14.773 1 97.69 379 LEU B N 1
ATOM 6952 C CA . LEU B 1 379 ? -15.336 -22.844 -15.438 1 97.69 379 LEU B CA 1
ATOM 6953 C C . LEU B 1 379 ? -15.484 -23.172 -16.922 1 97.69 379 LEU B C 1
ATOM 6955 O O . LEU B 1 379 ? -16.328 -24 -17.297 1 97.69 379 LEU B O 1
ATOM 6959 N N . PRO B 1 380 ? -14.719 -22.547 -17.766 1 95 380 PRO B N 1
ATOM 6960 C CA . PRO B 1 380 ? -14.719 -22.984 -19.156 1 95 380 PRO B CA 1
ATOM 6961 C C . PRO B 1 380 ? -14.305 -24.453 -19.328 1 95 380 PRO B C 1
ATOM 6963 O O . PRO B 1 380 ? -13.648 -25.016 -18.453 1 95 380 PRO B O 1
ATOM 6966 N N . PRO B 1 381 ? -14.617 -25.031 -20.422 1 93.25 381 PRO B N 1
ATOM 6967 C CA . PRO B 1 381 ? -14.414 -26.469 -20.609 1 93.25 381 PRO B CA 1
ATOM 6968 C C . PRO B 1 381 ? -12.961 -26.891 -20.406 1 93.25 381 PRO B C 1
ATOM 6970 O O . PRO B 1 381 ? -12.703 -27.969 -19.859 1 93.25 381 PRO B O 1
ATOM 6973 N N . GLU B 1 382 ? -12.047 -26.047 -20.781 1 94.06 382 GLU B N 1
ATOM 6974 C CA . GLU B 1 382 ? -10.641 -26.406 -20.719 1 94.06 382 GLU B CA 1
ATOM 6975 C C . GLU B 1 382 ? -10.156 -26.469 -19.266 1 94.06 382 GLU B C 1
ATOM 6977 O O . GLU B 1 382 ? -9.117 -27.078 -18.984 1 94.06 382 GLU B O 1
ATOM 6982 N N . LEU B 1 383 ? -10.953 -25.891 -18.297 1 96.81 383 LEU B N 1
ATOM 6983 C CA . LEU B 1 383 ? -10.492 -25.797 -16.922 1 96.81 383 LEU B CA 1
ATOM 6984 C C . LEU B 1 383 ? -11.336 -26.672 -15.992 1 96.81 383 LEU B C 1
ATOM 6986 O O . LEU B 1 383 ? -11.125 -26.688 -14.781 1 96.81 383 LEU B O 1
ATOM 6990 N N . ARG B 1 384 ? -12.211 -27.438 -16.547 1 95.25 384 ARG B N 1
ATOM 6991 C CA . ARG B 1 384 ? -13.078 -28.297 -15.734 1 95.25 384 ARG B CA 1
ATOM 6992 C C . ARG B 1 384 ? -12.359 -29.562 -15.32 1 95.25 384 ARG B C 1
ATOM 6994 O O . ARG B 1 384 ? -11.594 -30.141 -16.109 1 95.25 384 ARG B O 1
ATOM 7001 N N . TRP B 1 385 ? -12.609 -29.922 -14.078 1 93.38 385 TRP B N 1
ATOM 7002 C CA . TRP B 1 385 ? -12.07 -31.188 -13.586 1 93.38 385 TRP B CA 1
ATOM 7003 C C . TRP B 1 385 ? -12.766 -32.375 -14.234 1 93.38 385 TRP B C 1
ATOM 7005 O O . TRP B 1 385 ? -13.992 -32.469 -14.234 1 93.38 385 TRP B O 1
ATOM 7015 N N . ARG B 1 386 ? -11.977 -33.312 -14.695 1 87.5 386 ARG B N 1
ATOM 7016 C CA . ARG B 1 386 ? -12.57 -34.438 -15.391 1 87.5 386 ARG B CA 1
ATOM 7017 C C . ARG B 1 386 ? -12 -35.75 -14.867 1 87.5 386 ARG B C 1
ATOM 7019 O O . ARG B 1 386 ? -12.258 -36.812 -15.438 1 87.5 386 ARG B O 1
ATOM 7026 N N . GLY B 1 387 ? -11.242 -35.594 -13.789 1 80.69 387 GLY B N 1
ATOM 7027 C CA . GLY B 1 387 ? -10.648 -36.812 -13.273 1 80.69 387 GLY B CA 1
ATOM 7028 C C . GLY B 1 387 ? -9.859 -37.594 -14.32 1 80.69 387 GLY B C 1
ATOM 7029 O O . GLY B 1 387 ? -8.953 -37.031 -14.953 1 80.69 387 GLY B O 1
ATOM 7030 N N . GLY B 1 388 ? -10.344 -38.812 -14.68 1 73.62 388 GLY B N 1
ATOM 7031 C CA . GLY B 1 388 ? -9.664 -39.688 -15.641 1 73.62 388 GLY B CA 1
ATOM 7032 C C . GLY B 1 388 ? -10.305 -39.656 -17.016 1 73.62 388 GLY B C 1
ATOM 7033 O O . GLY B 1 388 ? -9.812 -40.312 -17.938 1 73.62 388 GLY B O 1
ATOM 7034 N N . LEU B 1 389 ? -11.195 -38.719 -17.156 1 76.44 389 LEU B N 1
ATOM 7035 C CA . LEU B 1 389 ? -11.906 -38.688 -18.422 1 76.44 389 LEU B CA 1
ATOM 7036 C C . LEU B 1 389 ? -11.133 -37.906 -19.469 1 76.44 389 LEU B C 1
ATOM 7038 O O . LEU B 1 389 ? -10.227 -37.156 -19.125 1 76.44 389 LEU B O 1
ATOM 7042 N N . SER B 1 390 ? -11.594 -38.094 -20.75 1 80.38 390 SER B N 1
ATOM 7043 C CA . SER B 1 390 ? -10.945 -37.406 -21.875 1 80.38 390 SER B CA 1
ATOM 7044 C C . SER B 1 390 ? -11.125 -35.906 -21.781 1 80.38 390 SER B C 1
ATOM 7046 O O . SER B 1 390 ? -12.172 -35.406 -21.344 1 80.38 390 SER B O 1
ATOM 7048 N N . ARG B 1 391 ? -10.109 -35.219 -22.344 1 81.69 391 ARG B N 1
ATOM 7049 C CA . ARG B 1 391 ? -10.102 -33.75 -22.344 1 81.69 391 ARG B CA 1
ATOM 7050 C C . ARG B 1 391 ? -10.406 -33.219 -23.734 1 81.69 391 ARG B C 1
ATOM 7052 O O . ARG B 1 391 ? -10.172 -33.875 -24.734 1 81.69 391 ARG B O 1
ATOM 7059 N N . PRO B 1 392 ? -10.883 -31.984 -23.656 1 84 392 PRO B N 1
ATOM 7060 C CA . PRO B 1 392 ? -11.086 -31.344 -24.969 1 84 392 PRO B CA 1
ATOM 7061 C C . PRO B 1 392 ? -9.789 -31.203 -25.766 1 84 392 PRO B C 1
ATOM 7063 O O . PRO B 1 392 ? -8.703 -31.203 -25.188 1 84 392 PRO B O 1
ATOM 7066 N N . LYS B 1 393 ? -9.906 -31.125 -27.078 1 81.31 393 LYS B N 1
ATOM 7067 C CA . LYS B 1 393 ? -8.781 -31.109 -28 1 81.31 393 LYS B CA 1
ATOM 7068 C C . LYS B 1 393 ? -7.879 -29.906 -27.766 1 81.31 393 LYS B C 1
ATOM 7070 O O . LYS B 1 393 ? -6.66 -29.984 -27.938 1 81.31 393 LYS B O 1
ATOM 7075 N N . ASN B 1 394 ? -8.359 -28.891 -27.25 1 84 394 ASN B N 1
ATOM 7076 C CA . ASN B 1 394 ? -7.578 -27.656 -27.172 1 84 394 ASN B CA 1
ATOM 7077 C C . ASN B 1 394 ? -6.977 -27.469 -25.781 1 84 394 ASN B C 1
ATOM 7079 O O . ASN B 1 394 ? -6.434 -26.406 -25.484 1 84 394 ASN B O 1
ATOM 7083 N N . VAL B 1 395 ? -6.914 -28.531 -25.047 1 89.56 395 VAL B N 1
ATOM 7084 C CA . VAL B 1 395 ? -6.383 -28.438 -23.703 1 89.56 395 VAL B CA 1
ATOM 7085 C C . VAL B 1 395 ? -4.867 -28.609 -23.719 1 89.56 395 VAL B C 1
ATOM 7087 O O . VAL B 1 395 ? -4.348 -29.469 -24.438 1 89.56 395 VAL B O 1
ATOM 7090 N N . THR B 1 396 ? -4.203 -27.734 -23.016 1 91.31 396 THR B N 1
ATOM 7091 C CA . THR B 1 396 ? -2.748 -27.766 -22.922 1 91.31 396 THR B CA 1
ATOM 7092 C C . THR B 1 396 ? -2.303 -28.172 -21.531 1 91.31 396 THR B C 1
ATOM 7094 O O . THR B 1 396 ? -3.131 -28.297 -20.625 1 91.31 396 THR B O 1
ATOM 7097 N N . GLU B 1 397 ? -1.017 -28.422 -21.391 1 91.25 397 GLU B N 1
ATOM 7098 C CA . GLU B 1 397 ? -0.455 -28.688 -20.078 1 91.25 397 GLU B CA 1
ATOM 7099 C C . GLU B 1 397 ? -0.647 -27.484 -19.141 1 91.25 397 GLU B C 1
ATOM 7101 O O . GLU B 1 397 ? -0.787 -27.641 -17.938 1 91.25 397 GLU B O 1
ATOM 7106 N N . GLY B 1 398 ? -0.658 -26.344 -19.75 1 94.38 398 GLY B N 1
ATOM 7107 C CA . GLY B 1 398 ? -0.913 -25.141 -18.984 1 94.38 398 GLY B CA 1
ATOM 7108 C C . GLY B 1 398 ? -2.275 -25.141 -18.312 1 94.38 398 GLY B C 1
ATOM 7109 O O . GLY B 1 398 ? -2.428 -24.625 -17.203 1 94.38 398 GLY B O 1
ATOM 7110 N N . HIS B 1 399 ? -3.219 -25.703 -18.953 1 95.88 399 HIS B N 1
ATOM 7111 C CA . HIS B 1 399 ? -4.543 -25.812 -18.359 1 95.88 399 HIS B CA 1
ATOM 7112 C C . HIS B 1 399 ? -4.531 -26.75 -17.156 1 95.88 399 HIS B C 1
ATOM 7114 O O . HIS B 1 399 ? -5.215 -26.5 -16.156 1 95.88 399 HIS B O 1
ATOM 7120 N N . ASP B 1 400 ? -3.766 -27.812 -17.266 1 94.25 400 ASP B N 1
ATOM 7121 C CA . ASP B 1 400 ? -3.643 -28.703 -16.125 1 94.25 400 ASP B CA 1
ATOM 7122 C C . ASP B 1 400 ? -3.066 -27.984 -14.906 1 94.25 400 ASP B C 1
ATOM 7124 O O . ASP B 1 400 ? -3.51 -28.203 -13.773 1 94.25 400 ASP B O 1
ATOM 7128 N N . VAL B 1 401 ? -2.09 -27.188 -15.18 1 95.88 401 VAL B N 1
ATOM 7129 C CA . VAL B 1 401 ? -1.471 -26.391 -14.125 1 95.88 401 VAL B CA 1
ATOM 7130 C C . VAL B 1 401 ? -2.514 -25.484 -13.492 1 95.88 401 VAL B C 1
ATOM 7132 O O . VAL B 1 401 ? -2.602 -25.391 -12.266 1 95.88 401 VAL B O 1
ATOM 7135 N N . GLN B 1 402 ? -3.318 -24.859 -14.289 1 97.19 402 GLN B N 1
ATOM 7136 C CA . GLN B 1 402 ? -4.359 -23.969 -13.781 1 97.19 402 GLN B CA 1
ATOM 7137 C C . GLN B 1 402 ? -5.426 -24.766 -13.023 1 97.19 402 GLN B C 1
ATOM 7139 O O . GLN B 1 402 ? -5.93 -24.297 -11.992 1 97.19 402 GLN B O 1
ATOM 7144 N N . ILE B 1 403 ? -5.758 -25.938 -13.531 1 96.81 403 ILE B N 1
ATOM 7145 C CA . ILE B 1 403 ? -6.758 -26.766 -12.883 1 96.81 403 ILE B CA 1
ATOM 7146 C C . ILE B 1 403 ? -6.305 -27.109 -11.469 1 96.81 403 ILE B C 1
ATOM 7148 O O . ILE B 1 403 ? -7.066 -26.953 -10.508 1 96.81 403 ILE B O 1
ATOM 7152 N N . ALA B 1 404 ? -5.078 -27.562 -11.359 1 96.31 404 ALA B N 1
ATOM 7153 C CA . ALA B 1 404 ? -4.547 -27.875 -10.039 1 96.31 404 ALA B CA 1
ATOM 7154 C C . ALA B 1 404 ? -4.617 -26.656 -9.117 1 96.31 404 ALA B C 1
ATOM 7156 O O . ALA B 1 404 ? -5.043 -26.766 -7.969 1 96.31 404 ALA B O 1
ATOM 7157 N N . ASN B 1 405 ? -4.199 -25.516 -9.602 1 97.62 405 ASN B N 1
ATOM 7158 C CA . ASN B 1 405 ? -4.195 -24.281 -8.828 1 97.62 405 ASN B CA 1
ATOM 7159 C C . ASN B 1 405 ? -5.598 -23.906 -8.367 1 97.62 405 ASN B C 1
ATOM 7161 O O . ASN B 1 405 ? -5.812 -23.609 -7.191 1 97.62 405 ASN B O 1
ATOM 7165 N N . LEU B 1 406 ? -6.535 -23.938 -9.289 1 98.25 406 LEU B N 1
ATOM 7166 C CA . LEU B 1 406 ? -7.91 -23.547 -9.016 1 98.25 406 LEU B CA 1
ATOM 7167 C C . LEU B 1 406 ? -8.555 -24.469 -7.996 1 98.25 406 LEU B C 1
ATOM 7169 O O . LEU B 1 406 ? -9.156 -24.016 -7.02 1 98.25 406 LEU B O 1
ATOM 7173 N N . PHE B 1 407 ? -8.398 -25.703 -8.188 1 97.88 407 PHE B N 1
ATOM 7174 C CA . PHE B 1 407 ? -9.117 -26.656 -7.359 1 97.88 407 PHE B CA 1
ATOM 7175 C C . PHE B 1 407 ? -8.5 -26.75 -5.969 1 97.88 407 PHE B C 1
ATOM 7177 O O . PHE B 1 407 ? -9.211 -26.812 -4.965 1 97.88 407 PHE B O 1
ATOM 7184 N N . VAL B 1 408 ? -7.207 -26.75 -5.879 1 97.44 408 VAL B N 1
ATOM 7185 C CA . VAL B 1 408 ? -6.586 -26.766 -4.555 1 97.44 408 VAL B CA 1
ATOM 7186 C C . VAL B 1 408 ? -6.91 -25.469 -3.818 1 97.44 408 VAL B C 1
ATOM 7188 O O . VAL B 1 408 ? -7.207 -25.484 -2.621 1 97.44 408 VAL B O 1
ATOM 7191 N N . THR B 1 409 ? -6.855 -24.344 -4.52 1 98.19 409 THR B N 1
ATOM 7192 C CA . THR B 1 409 ? -7.195 -23.078 -3.906 1 98.19 409 THR B CA 1
ATOM 7193 C C . THR B 1 409 ? -8.648 -23.062 -3.438 1 98.19 409 THR B C 1
ATOM 7195 O O . THR B 1 409 ? -8.953 -22.578 -2.348 1 98.19 409 THR B O 1
ATOM 7198 N N . SER B 1 410 ? -9.539 -23.609 -4.246 1 98.62 410 SER B N 1
ATOM 7199 C CA . SER B 1 410 ? -10.938 -23.688 -3.844 1 98.62 410 SER B CA 1
ATOM 7200 C C . SER B 1 410 ? -11.109 -24.484 -2.562 1 98.62 410 SER B C 1
ATOM 7202 O O . SER B 1 410 ? -11.891 -24.125 -1.687 1 98.62 410 SER B O 1
ATOM 7204 N N . LEU B 1 411 ? -10.398 -25.578 -2.461 1 98.44 411 LEU B N 1
ATOM 7205 C CA . LEU B 1 411 ? -10.461 -26.406 -1.267 1 98.44 411 LEU B CA 1
ATOM 7206 C C . LEU B 1 411 ? -9.883 -25.672 -0.061 1 98.44 411 LEU B C 1
ATOM 7208 O O . LEU B 1 411 ? -10.414 -25.781 1.048 1 98.44 411 LEU B O 1
ATOM 7212 N N . ASN B 1 412 ? -8.828 -24.969 -0.308 1 98.12 412 ASN B N 1
ATOM 7213 C CA . ASN B 1 412 ? -8.227 -24.172 0.76 1 98.12 412 ASN B CA 1
ATOM 7214 C C . ASN B 1 412 ? -9.188 -23.109 1.277 1 98.12 412 ASN B C 1
ATOM 7216 O O . ASN B 1 412 ? -9.312 -22.922 2.488 1 98.12 412 ASN B O 1
ATOM 7220 N N . ILE B 1 413 ? -9.812 -22.438 0.388 1 98.12 413 ILE B N 1
ATOM 7221 C CA . ILE B 1 413 ? -10.773 -21.406 0.759 1 98.12 413 ILE B CA 1
ATOM 7222 C C . ILE B 1 413 ? -11.938 -22.031 1.527 1 98.12 413 ILE B C 1
ATOM 7224 O O . ILE B 1 413 ? -12.367 -21.5 2.555 1 98.12 413 ILE B O 1
ATOM 7228 N N . ARG B 1 414 ? -12.414 -23.156 1.064 1 97.81 414 ARG B N 1
ATOM 7229 C CA . ARG B 1 414 ? -13.484 -23.875 1.764 1 97.81 414 ARG B CA 1
ATOM 7230 C C . ARG B 1 414 ? -13.055 -24.25 3.18 1 97.81 414 ARG B C 1
ATOM 7232 O O . ARG B 1 414 ? -13.812 -24.047 4.133 1 97.81 414 ARG B O 1
ATOM 7239 N N . SER B 1 415 ? -11.883 -24.766 3.277 1 97.44 415 SER B N 1
ATOM 7240 C CA . SER B 1 415 ? -11.344 -25.141 4.578 1 97.44 415 SER B CA 1
ATOM 7241 C C . SER B 1 415 ? -11.273 -23.953 5.52 1 97.44 415 SER B C 1
ATOM 7243 O O . SER B 1 415 ? -11.633 -24.047 6.691 1 97.44 415 SER B O 1
ATOM 7245 N N . ASN B 1 416 ? -10.898 -22.859 5.016 1 96.06 416 ASN B N 1
ATOM 7246 C CA . ASN B 1 416 ? -10.742 -21.656 5.84 1 96.06 416 ASN B CA 1
ATOM 7247 C C . ASN B 1 416 ? -12.094 -21.047 6.203 1 96.06 416 ASN B C 1
ATOM 7249 O O . ASN B 1 416 ? -12.242 -20.469 7.277 1 96.06 416 ASN B O 1
ATOM 7253 N N . ILE B 1 417 ? -13.016 -21.156 5.297 1 95.12 417 ILE B N 1
ATOM 7254 C CA . ILE B 1 417 ? -14.367 -20.719 5.625 1 95.12 417 ILE B CA 1
ATOM 7255 C C . ILE B 1 417 ? -14.891 -21.516 6.824 1 95.12 417 ILE B C 1
ATOM 7257 O O . ILE B 1 417 ? -15.453 -20.938 7.758 1 95.12 417 ILE B O 1
ATOM 7261 N N . LEU B 1 418 ? -14.633 -22.812 6.82 1 94.25 418 LEU B N 1
ATOM 7262 C CA . LEU B 1 418 ? -15.062 -23.672 7.918 1 94.25 418 LEU B CA 1
ATOM 7263 C C . LEU B 1 418 ? -14.352 -23.297 9.211 1 94.25 418 LEU B C 1
ATOM 7265 O O . LEU B 1 418 ? -14.969 -23.281 10.281 1 94.25 418 LEU B O 1
ATOM 7269 N N . GLN B 1 419 ? -13.125 -23 9.117 1 91.56 419 GLN B N 1
ATOM 7270 C CA . GLN B 1 419 ? -12.344 -22.656 10.297 1 91.56 419 GLN B CA 1
ATOM 7271 C C . GLN B 1 419 ? -12.805 -21.312 10.883 1 91.56 419 GLN B C 1
ATOM 7273 O O . GLN B 1 419 ? -12.836 -21.141 12.102 1 91.56 419 GLN B O 1
ATOM 7278 N N . LYS B 1 420 ? -13.148 -20.438 10.055 1 89.88 420 LYS B N 1
ATOM 7279 C CA . LYS B 1 420 ? -13.516 -19.094 10.5 1 89.88 420 LYS B CA 1
ATOM 7280 C C . LYS B 1 420 ? -14.93 -19.062 11.078 1 89.88 420 LYS B C 1
ATOM 7282 O O . LYS B 1 420 ? -15.188 -18.391 12.078 1 89.88 420 LYS B O 1
ATOM 7287 N N . LEU B 1 421 ? -15.797 -19.797 10.508 1 88.94 421 LEU B N 1
ATOM 7288 C CA . LEU B 1 421 ? -17.203 -19.688 10.852 1 88.94 421 LEU B CA 1
ATOM 7289 C C . LEU B 1 421 ? -17.656 -20.875 11.695 1 88.94 421 LEU B C 1
ATOM 7291 O O . LEU B 1 421 ? -18.75 -20.828 12.289 1 88.94 421 LEU B O 1
ATOM 7295 N N . GLY B 1 422 ? -16.875 -21.859 11.664 1 80.81 422 GLY B N 1
ATOM 7296 C CA . GLY B 1 422 ? -17.219 -23.047 12.43 1 80.81 422 GLY B CA 1
ATOM 7297 C C . GLY B 1 422 ? -16.688 -23 13.859 1 80.81 422 GLY B C 1
ATOM 7298 O O . GLY B 1 422 ? -16.234 -21.953 14.328 1 80.81 422 GLY B O 1
ATOM 7299 N N . PRO B 1 423 ? -16.922 -24.094 14.555 1 83 423 PRO B N 1
ATOM 7300 C CA . PRO B 1 423 ? -17.453 -25.375 14.125 1 83 423 PRO B CA 1
ATOM 7301 C C . PRO B 1 423 ? -18.969 -25.438 14.164 1 83 423 PRO B C 1
ATOM 7303 O O . PRO B 1 423 ? -19.594 -24.797 15.016 1 83 423 PRO B O 1
ATOM 7306 N N . THR B 1 424 ? -19.5 -26.125 13.148 1 86.25 424 THR B N 1
ATOM 7307 C CA . THR B 1 424 ? -20.906 -26.484 13.117 1 86.25 424 THR B CA 1
ATOM 7308 C C . THR B 1 424 ? -21.078 -28 13.07 1 86.25 424 THR B C 1
ATOM 7310 O O . THR B 1 424 ? -20.094 -28.734 13.047 1 86.25 424 THR B O 1
ATOM 7313 N N . ASP B 1 425 ? -22.297 -28.469 13.078 1 82.5 425 ASP B N 1
ATOM 7314 C CA . ASP B 1 425 ? -22.578 -29.906 13.086 1 82.5 425 ASP B CA 1
ATOM 7315 C C . ASP B 1 425 ? -22.062 -30.562 11.805 1 82.5 425 ASP B C 1
ATOM 7317 O O . ASP B 1 425 ? -21.656 -31.734 11.828 1 82.5 425 ASP B O 1
ATOM 7321 N N . GLU B 1 426 ? -21.984 -29.797 10.781 1 88.44 426 GLU B N 1
ATOM 7322 C CA . GLU B 1 426 ? -21.625 -30.359 9.477 1 88.44 426 GLU B CA 1
ATOM 7323 C C . GLU B 1 426 ? -20.172 -30.109 9.141 1 88.44 426 GLU B C 1
ATOM 7325 O O . GLU B 1 426 ? -19.656 -30.625 8.141 1 88.44 426 GLU B O 1
ATOM 7330 N N . SER B 1 427 ? -19.484 -29.391 9.969 1 88.44 427 SER B N 1
ATOM 7331 C CA . SER B 1 427 ? -18.125 -28.953 9.664 1 88.44 427 SER B CA 1
ATOM 7332 C C . SER B 1 427 ? -17.188 -30.141 9.547 1 88.44 427 SER B C 1
ATOM 7334 O O . SER B 1 427 ? -16.328 -30.156 8.656 1 88.44 427 SER B O 1
ATOM 7336 N N . ALA B 1 428 ? -17.359 -31.094 10.398 1 87.19 428 ALA B N 1
ATOM 7337 C CA . ALA B 1 428 ? -16.453 -32.25 10.406 1 87.19 428 ALA B CA 1
ATOM 7338 C C . ALA B 1 428 ? -16.547 -33.031 9.102 1 87.19 428 ALA B C 1
ATOM 7340 O O . ALA B 1 428 ? -15.523 -33.406 8.523 1 87.19 428 ALA B O 1
ATOM 7341 N N . GLN B 1 429 ? -17.75 -33.25 8.695 1 90.06 429 GLN B N 1
ATOM 7342 C CA . GLN B 1 429 ? -17.969 -33.969 7.457 1 90.06 429 GLN B CA 1
ATOM 7343 C C . GLN B 1 429 ? -17.422 -33.219 6.258 1 90.06 429 GLN B C 1
ATOM 7345 O O . GLN B 1 429 ? -16.875 -33.812 5.324 1 90.06 429 GLN B O 1
ATOM 7350 N N . GLU B 1 430 ? -17.594 -31.953 6.34 1 93.44 430 GLU B N 1
ATOM 7351 C CA . GLU B 1 430 ? -17.094 -31.125 5.242 1 93.44 430 GLU B CA 1
ATOM 7352 C C . GLU B 1 430 ? -15.562 -31.156 5.18 1 93.44 430 GLU B C 1
ATOM 7354 O O . GLU B 1 430 ? -14.984 -31.156 4.094 1 93.44 430 GLU B O 1
ATOM 7359 N N . HIS B 1 431 ? -14.922 -31.156 6.285 1 93.75 431 HIS B N 1
ATOM 7360 C CA . HIS B 1 431 ? -13.469 -31.281 6.312 1 93.75 431 HIS B CA 1
ATOM 7361 C C . HIS B 1 431 ? -13.016 -32.594 5.695 1 93.75 431 HIS B C 1
ATOM 7363 O O . HIS B 1 431 ? -12.008 -32.625 4.992 1 93.75 431 HIS B O 1
ATOM 7369 N N . GLN B 1 432 ? -13.773 -33.625 5.949 1 92.88 432 GLN B N 1
ATOM 7370 C CA . GLN B 1 432 ? -13.453 -34.938 5.379 1 92.88 432 GLN B CA 1
ATOM 7371 C C . GLN B 1 432 ? -13.57 -34.906 3.855 1 92.88 432 GLN B C 1
ATOM 7373 O O . GLN B 1 432 ? -12.703 -35.438 3.154 1 92.88 432 GLN B O 1
ATOM 7378 N N . ARG B 1 433 ? -14.562 -34.281 3.412 1 95.06 433 ARG B N 1
ATOM 7379 C CA . ARG B 1 433 ? -14.781 -34.188 1.972 1 95.06 433 ARG B CA 1
ATOM 7380 C C . ARG B 1 433 ? -13.664 -33.375 1.302 1 95.06 433 ARG B C 1
ATOM 7382 O O . ARG B 1 433 ? -13.211 -33.75 0.211 1 95.06 433 ARG B O 1
ATOM 7389 N N . ILE B 1 434 ? -13.258 -32.344 1.945 1 97.38 434 ILE B N 1
ATOM 7390 C CA . ILE B 1 434 ? -12.195 -31.5 1.42 1 97.38 434 ILE B CA 1
ATOM 7391 C C . ILE B 1 434 ? -10.906 -32.312 1.273 1 97.38 434 ILE B C 1
ATOM 7393 O O . ILE B 1 434 ? -10.25 -32.25 0.233 1 97.38 434 ILE B O 1
ATOM 7397 N N . VAL B 1 435 ? -10.586 -33.062 2.24 1 96.81 435 VAL B N 1
ATOM 7398 C CA . VAL B 1 435 ? -9.344 -33.844 2.211 1 96.81 435 VAL B CA 1
ATOM 7399 C C . VAL B 1 435 ? -9.453 -34.938 1.166 1 96.81 435 VAL B C 1
ATOM 7401 O O . VAL B 1 435 ? -8.477 -35.25 0.462 1 96.81 435 VAL B O 1
ATOM 7404 N N . ASP B 1 436 ? -10.625 -35.531 1.071 1 96.44 436 ASP B N 1
ATOM 7405 C CA . ASP B 1 436 ? -10.828 -36.531 0.042 1 96.44 436 ASP B CA 1
ATOM 7406 C C . ASP B 1 436 ? -10.602 -35.938 -1.353 1 96.44 436 ASP B C 1
ATOM 7408 O O . ASP B 1 436 ? -9.922 -36.562 -2.182 1 96.44 436 ASP B O 1
ATOM 7412 N N . ASP B 1 437 ? -11.188 -34.844 -1.561 1 96.56 437 ASP B N 1
ATOM 7413 C CA . ASP B 1 437 ? -11.023 -34.188 -2.852 1 96.56 437 ASP B CA 1
ATOM 7414 C C . ASP B 1 437 ? -9.57 -33.781 -3.09 1 96.56 437 ASP B C 1
ATOM 7416 O O . ASP B 1 437 ? -9.062 -33.906 -4.211 1 96.56 437 ASP B O 1
ATOM 7420 N N . LEU B 1 438 ? -8.922 -33.344 -2.072 1 97.56 438 LEU B N 1
ATOM 7421 C CA . LEU B 1 438 ? -7.523 -32.969 -2.184 1 97.56 438 LEU B CA 1
ATOM 7422 C C . LEU B 1 438 ? -6.66 -34.156 -2.58 1 97.56 438 LEU B C 1
ATOM 7424 O O . LEU B 1 438 ? -5.82 -34.031 -3.479 1 97.56 438 LEU B O 1
ATOM 7428 N N . LEU B 1 439 ? -6.91 -35.281 -1.911 1 96.31 439 LEU B N 1
ATOM 7429 C CA . LEU B 1 439 ? -6.148 -36.469 -2.211 1 96.31 439 LEU B CA 1
ATOM 7430 C C . LEU B 1 439 ? -6.418 -36.938 -3.635 1 96.31 439 LEU B C 1
ATOM 7432 O O . LEU B 1 439 ? -5.504 -37.406 -4.32 1 96.31 439 LEU B O 1
ATOM 7436 N N . GLU B 1 440 ? -7.633 -36.781 -4.043 1 95.44 440 GLU B N 1
ATOM 7437 C CA . GLU B 1 440 ? -7.965 -37.125 -5.422 1 95.44 440 GLU B CA 1
ATOM 7438 C C . GLU B 1 440 ? -7.145 -36.312 -6.41 1 95.44 440 GLU B C 1
ATOM 7440 O O . GLU B 1 440 ? -6.613 -36.844 -7.383 1 95.44 440 GLU B O 1
ATOM 7445 N N . ILE B 1 441 ? -7.016 -35.062 -6.184 1 94.69 441 ILE B N 1
ATOM 7446 C CA . ILE B 1 441 ? -6.273 -34.156 -7.059 1 94.69 441 ILE B CA 1
ATOM 7447 C C . ILE B 1 441 ? -4.785 -34.5 -7.008 1 94.69 441 ILE B C 1
ATOM 7449 O O . ILE B 1 441 ? -4.137 -34.625 -8.047 1 94.69 441 ILE B O 1
ATOM 7453 N N . LEU B 1 442 ? -4.238 -34.719 -5.828 1 93.69 442 LEU B N 1
ATOM 7454 C CA . LEU B 1 442 ? -2.809 -34.938 -5.609 1 93.69 442 LEU B CA 1
ATOM 7455 C C . LEU B 1 442 ? -2.334 -36.219 -6.246 1 93.69 442 LEU B C 1
ATOM 7457 O O . LEU B 1 442 ? -1.212 -36.312 -6.75 1 93.69 442 LEU B O 1
ATOM 7461 N N . TYR B 1 443 ? -3.182 -37.188 -6.277 1 92.5 443 TYR B N 1
ATOM 7462 C CA . TYR B 1 443 ? -2.742 -38.5 -6.766 1 92.5 443 TYR B CA 1
ATOM 7463 C C . TYR B 1 443 ? -3.174 -38.688 -8.211 1 92.5 443 TYR B C 1
ATOM 7465 O O . TYR B 1 443 ? -2.727 -39.656 -8.859 1 92.5 443 TYR B O 1
ATOM 7473 N N . HIS B 1 444 ? -3.967 -37.844 -8.742 1 91.25 444 HIS B N 1
ATOM 7474 C CA . HIS B 1 444 ? -4.434 -38 -10.117 1 91.25 444 HIS B CA 1
ATOM 7475 C C . HIS B 1 444 ? -3.568 -37.188 -11.078 1 91.25 444 HIS B C 1
ATOM 7477 O O . HIS B 1 444 ? -3.4 -37.562 -12.234 1 91.25 444 HIS B O 1
ATOM 7483 N N . LEU B 1 445 ? -3.059 -36.031 -10.672 1 90.69 445 LEU B N 1
ATOM 7484 C CA . LEU B 1 445 ? -2.312 -35.156 -11.562 1 90.69 445 LEU B CA 1
ATOM 7485 C C . LEU B 1 445 ? -0.822 -35.469 -11.523 1 90.69 445 LEU B C 1
ATOM 7487 O O . LEU B 1 445 ? -0.299 -35.906 -10.484 1 90.69 445 LEU B O 1
ATOM 7491 N N . PRO B 1 446 ? -0.227 -35.281 -12.711 1 89.31 446 PRO B N 1
ATOM 7492 C CA . PRO B 1 446 ? 1.212 -35.531 -12.758 1 89.31 446 PRO B CA 1
ATOM 7493 C C . PRO B 1 446 ? 2.02 -34.594 -11.859 1 89.31 446 PRO B C 1
ATOM 7495 O O . PRO B 1 446 ? 1.606 -33.469 -11.602 1 89.31 446 PRO B O 1
ATOM 7498 N N . HIS B 1 447 ? 3.199 -35.062 -11.516 1 88.19 447 HIS B N 1
ATOM 7499 C CA . HIS B 1 447 ? 4.094 -34.344 -10.625 1 88.19 447 HIS B CA 1
ATOM 7500 C C . HIS B 1 447 ? 4.508 -33 -11.234 1 88.19 447 HIS B C 1
ATOM 7502 O O . HIS B 1 447 ? 4.668 -32.031 -10.516 1 88.19 447 HIS B O 1
ATOM 7508 N N . ALA B 1 448 ? 4.652 -32.969 -12.492 1 89.56 448 ALA B N 1
ATOM 7509 C CA . ALA B 1 448 ? 5.109 -31.781 -13.195 1 89.56 448 ALA B CA 1
ATOM 7510 C C . ALA B 1 448 ? 4.129 -30.625 -13.008 1 89.56 448 ALA B C 1
ATOM 7512 O O . ALA B 1 448 ? 4.535 -29.469 -12.961 1 89.56 448 ALA B O 1
ATOM 7513 N N . VAL B 1 449 ? 2.867 -30.953 -12.828 1 92.19 449 VAL B N 1
ATOM 7514 C CA . VAL B 1 449 ? 1.818 -29.969 -12.633 1 92.19 449 VAL B CA 1
ATOM 7515 C C . VAL B 1 449 ? 1.996 -29.297 -11.273 1 92.19 449 VAL B C 1
ATOM 7517 O O . VAL B 1 449 ? 1.838 -28.078 -11.156 1 92.19 449 VAL B O 1
ATOM 7520 N N . PHE B 1 450 ? 2.451 -30.031 -10.344 1 91.56 450 PHE B N 1
ATOM 7521 C CA . PHE B 1 450 ? 2.645 -29.5 -9 1 91.56 450 PHE B CA 1
ATOM 7522 C C . PHE B 1 450 ? 3.953 -28.734 -8.906 1 91.56 450 PHE B C 1
ATOM 7524 O O . PHE B 1 450 ? 4.051 -27.75 -8.164 1 91.56 450 PHE B O 1
ATOM 7531 N N . ASP B 1 451 ? 4.91 -29.141 -9.711 1 88.75 451 ASP B N 1
ATOM 7532 C CA . ASP B 1 451 ? 6.16 -28.375 -9.773 1 88.75 451 ASP B CA 1
ATOM 7533 C C . ASP B 1 451 ? 5.918 -26.969 -10.312 1 88.75 451 ASP B C 1
ATOM 7535 O O . ASP B 1 451 ? 6.496 -26 -9.805 1 88.75 451 ASP B O 1
ATOM 7539 N N . ALA B 1 452 ? 5.008 -26.922 -11.242 1 92.38 452 ALA B N 1
ATOM 7540 C CA . ALA B 1 452 ? 4.703 -25.656 -11.883 1 92.38 452 ALA B CA 1
ATOM 7541 C C . ALA B 1 452 ? 3.982 -24.719 -10.922 1 92.38 452 ALA B C 1
ATOM 7543 O O . ALA B 1 452 ? 4.02 -23.484 -11.094 1 92.38 452 ALA B O 1
ATOM 7544 N N . ASN B 1 453 ? 3.295 -25.312 -9.93 1 92.12 453 ASN B N 1
ATOM 7545 C CA . ASN B 1 453 ? 2.562 -24.516 -8.945 1 92.12 453 ASN B CA 1
ATOM 7546 C C . ASN B 1 453 ? 3.438 -24.172 -7.746 1 92.12 453 ASN B C 1
ATOM 7548 O O . ASN B 1 453 ? 3.018 -23.406 -6.871 1 92.12 453 ASN B O 1
ATOM 7552 N N . GLY B 1 454 ? 4.68 -24.609 -7.84 1 74.25 454 GLY B N 1
ATOM 7553 C CA . GLY B 1 454 ? 5.734 -24.25 -6.902 1 74.25 454 GLY B CA 1
ATOM 7554 C C . GLY B 1 454 ? 5.227 -24.047 -5.488 1 74.25 454 GLY B C 1
ATOM 7555 O O . GLY B 1 454 ? 4.676 -24.953 -4.875 1 74.25 454 GLY B O 1
ATOM 7556 N N . SER B 1 455 ? 5.426 -22.859 -4.98 1 76.69 455 SER B N 1
ATOM 7557 C CA . SER B 1 455 ? 5.242 -22.375 -3.619 1 76.69 455 SER B CA 1
ATOM 7558 C C . SER B 1 455 ? 3.812 -21.891 -3.389 1 76.69 455 SER B C 1
ATOM 7560 O O . SER B 1 455 ? 3.398 -21.688 -2.246 1 76.69 455 SER B O 1
ATOM 7562 N N . SER B 1 456 ? 3.035 -22 -4.359 1 84.69 456 SER B N 1
ATOM 7563 C CA . SER B 1 456 ? 1.666 -21.516 -4.203 1 84.69 456 SER B CA 1
ATOM 7564 C C . SER B 1 456 ? 0.761 -22.609 -3.637 1 84.69 456 SER B C 1
ATOM 7566 O O . SER B 1 456 ? -0.201 -22.312 -2.924 1 84.69 456 SER B O 1
ATOM 7568 N N . LEU B 1 457 ? 1.038 -23.891 -3.91 1 91.31 457 LEU B N 1
ATOM 7569 C CA . LEU B 1 457 ? 0.092 -24.938 -3.553 1 91.31 457 LEU B CA 1
ATOM 7570 C C . LEU B 1 457 ? 0.498 -25.609 -2.244 1 91.31 457 LEU B C 1
ATOM 7572 O O . LEU B 1 457 ? -0.36 -25.984 -1.439 1 91.31 457 LEU B O 1
ATOM 7576 N N . VAL B 1 458 ? 1.732 -25.734 -2.029 1 88.56 458 VAL B N 1
ATOM 7577 C CA . VAL B 1 458 ? 2.223 -26.5 -0.896 1 88.56 458 VAL B CA 1
ATOM 7578 C C . VAL B 1 458 ? 1.687 -25.922 0.406 1 88.56 458 VAL B C 1
ATOM 7580 O O . VAL B 1 458 ? 1.133 -26.641 1.239 1 88.56 458 VAL B O 1
ATOM 7583 N N . PRO B 1 459 ? 1.77 -24.594 0.538 1 88.94 459 PRO B N 1
ATOM 7584 C CA . PRO B 1 459 ? 1.213 -24.047 1.775 1 88.94 459 PRO B CA 1
ATOM 7585 C C . PRO B 1 459 ? -0.287 -24.297 1.912 1 88.94 459 PRO B C 1
ATOM 7587 O O . PRO B 1 459 ? -0.786 -24.484 3.023 1 88.94 459 PRO B O 1
ATOM 7590 N N . LYS B 1 460 ? -0.958 -24.312 0.849 1 94.5 460 LYS B N 1
ATOM 7591 C CA . LYS B 1 460 ? -2.396 -24.562 0.888 1 94.5 460 LYS B CA 1
ATOM 7592 C C . LYS B 1 460 ? -2.703 -26 1.295 1 94.5 460 LYS B C 1
ATOM 7594 O O . LYS B 1 460 ? -3.607 -26.234 2.096 1 94.5 460 LYS B O 1
ATOM 7599 N N . ILE B 1 461 ? -1.947 -26.859 0.751 1 93.69 461 ILE B N 1
ATOM 7600 C CA . ILE B 1 461 ? -2.109 -28.266 1.083 1 93.69 461 ILE B CA 1
ATOM 7601 C C . ILE B 1 461 ? -1.806 -28.484 2.564 1 93.69 461 ILE B C 1
ATOM 7603 O O . ILE B 1 461 ? -2.561 -29.156 3.264 1 93.69 461 ILE B O 1
ATOM 7607 N N . ARG B 1 462 ? -0.787 -27.891 3.012 1 90.75 462 ARG B N 1
ATOM 7608 C CA . ARG B 1 462 ? -0.423 -28 4.422 1 90.75 462 ARG B CA 1
ATOM 7609 C C . ARG B 1 462 ? -1.519 -27.422 5.316 1 90.75 462 ARG B C 1
ATOM 7611 O O . ARG B 1 462 ? -1.84 -28 6.359 1 90.75 462 ARG B O 1
ATOM 7618 N N . ASP B 1 463 ? -1.996 -26.375 4.91 1 93.5 463 ASP B N 1
ATOM 7619 C CA . ASP B 1 463 ? -3.033 -25.688 5.68 1 93.5 463 ASP B CA 1
ATOM 7620 C C . ASP B 1 463 ? -4.289 -26.562 5.789 1 93.5 463 ASP B C 1
ATOM 7622 O O . ASP B 1 463 ? -4.891 -26.641 6.863 1 93.5 463 ASP B O 1
ATOM 7626 N N . ILE B 1 464 ? -4.66 -27.141 4.766 1 95.81 464 ILE B N 1
ATOM 7627 C CA . ILE B 1 464 ? -5.816 -28.031 4.754 1 95.81 464 ILE B CA 1
ATOM 7628 C C . ILE B 1 464 ? -5.562 -29.219 5.672 1 95.81 464 ILE B C 1
ATOM 7630 O O . ILE B 1 464 ? -6.434 -29.609 6.453 1 95.81 464 ILE B O 1
ATOM 7634 N N . GLY B 1 465 ? -4.375 -29.766 5.535 1 93.5 465 GLY B N 1
ATOM 7635 C CA . GLY B 1 465 ? -4.012 -30.875 6.406 1 93.5 465 GLY B CA 1
ATOM 7636 C C . GLY B 1 465 ? -4.055 -30.516 7.879 1 93.5 465 GLY B C 1
ATOM 7637 O O . GLY B 1 465 ? -4.555 -31.281 8.703 1 93.5 465 GLY B O 1
ATOM 7638 N N . ALA B 1 466 ? -3.568 -29.359 8.156 1 90.38 466 ALA B N 1
ATOM 7639 C CA . ALA B 1 466 ? -3.547 -28.906 9.539 1 90.38 466 ALA B CA 1
ATOM 7640 C C . ALA B 1 466 ? -4.961 -28.719 10.078 1 90.38 466 ALA B C 1
ATOM 7642 O O . ALA B 1 466 ? -5.254 -29.078 11.219 1 90.38 466 ALA B O 1
ATOM 7643 N N . ALA B 1 467 ? -5.809 -28.141 9.281 1 91.94 467 ALA B N 1
ATOM 7644 C CA . ALA B 1 467 ? -7.195 -27.938 9.688 1 91.94 467 ALA B CA 1
ATOM 7645 C C . ALA B 1 467 ? -7.902 -29.281 9.922 1 91.94 467 ALA B C 1
ATOM 7647 O O . ALA B 1 467 ? -8.68 -29.422 10.867 1 91.94 467 ALA B O 1
ATOM 7648 N N . PHE B 1 468 ? -7.609 -30.203 9.094 1 91.75 468 PHE B N 1
ATOM 7649 C CA . PHE B 1 468 ? -8.195 -31.531 9.219 1 91.75 468 PHE B CA 1
ATOM 7650 C C . PHE B 1 468 ? -7.715 -32.219 10.492 1 91.75 468 PHE B C 1
ATOM 7652 O O . PHE B 1 468 ? -8.508 -32.812 11.219 1 91.75 468 PHE B O 1
ATOM 7659 N N . LEU B 1 469 ? -6.5 -32.094 10.75 1 85.75 469 LEU B N 1
ATOM 7660 C CA . LEU B 1 469 ? -5.922 -32.656 11.961 1 85.75 469 LEU B CA 1
ATOM 7661 C C . LEU B 1 469 ? -6.57 -32.062 13.203 1 85.75 469 LEU B C 1
ATOM 7663 O O . LEU B 1 469 ? -6.922 -32.812 14.141 1 85.75 469 LEU B O 1
ATOM 7667 N N . GLU B 1 470 ? -6.723 -30.797 13.164 1 84.44 470 GLU B N 1
ATOM 7668 C CA . GLU B 1 470 ? -7.344 -30.109 14.289 1 84.44 470 GLU B CA 1
ATOM 7669 C C . GLU B 1 470 ? -8.781 -30.578 14.5 1 84.44 470 GLU B C 1
ATOM 7671 O O . GLU B 1 470 ? -9.211 -30.781 15.641 1 84.44 470 GLU B O 1
ATOM 7676 N N . GLN B 1 471 ? -9.445 -30.766 13.484 1 83.62 471 GLN B N 1
ATOM 7677 C CA . GLN B 1 471 ? -10.836 -31.219 13.562 1 83.62 471 GLN B CA 1
ATOM 7678 C C . GLN B 1 471 ? -10.922 -32.656 14.094 1 83.62 471 GLN B C 1
ATOM 7680 O O . GLN B 1 471 ? -11.859 -32.969 14.82 1 83.62 471 GLN B O 1
ATOM 7685 N N . THR B 1 472 ? -10.094 -33.438 13.711 1 80.62 472 THR B N 1
ATOM 7686 C CA . THR B 1 472 ? -10.07 -34.812 14.148 1 80.62 472 THR B CA 1
ATOM 7687 C C . THR B 1 472 ? -9.766 -34.906 15.641 1 80.62 472 THR B C 1
ATOM 7689 O O . THR B 1 472 ? -10.297 -35.781 16.344 1 80.62 472 THR B O 1
ATOM 7692 N N . GLN B 1 473 ? -9.008 -34 16.078 1 74.69 473 GLN B N 1
ATOM 7693 C CA . GLN B 1 473 ? -8.648 -33.969 17.5 1 74.69 473 GLN B CA 1
ATOM 7694 C C . GLN B 1 473 ? -9.812 -33.469 18.344 1 74.69 473 GLN B C 1
ATOM 7696 O O . GLN B 1 473 ? -9.992 -33.906 19.484 1 74.69 473 GLN B O 1
ATOM 7701 N N . LEU B 1 474 ? -10.445 -32.531 17.781 1 66.56 474 LEU B N 1
ATOM 7702 C CA . LEU B 1 474 ? -11.594 -32 18.484 1 66.56 474 LEU B CA 1
ATOM 7703 C C . LEU B 1 474 ? -12.734 -33 18.531 1 66.56 474 LEU B C 1
ATOM 7705 O O . LEU B 1 474 ? -13.555 -33 19.453 1 66.56 474 LEU B O 1
ATOM 7709 N N . GLY B 1 475 ? -12.891 -33.781 17.531 1 61.59 475 GLY B N 1
ATOM 7710 C CA . GLY B 1 475 ? -13.969 -34.75 17.469 1 61.59 475 GLY B CA 1
ATOM 7711 C C . GLY B 1 475 ? -13.711 -36 18.328 1 61.59 475 GLY B C 1
ATOM 7712 O O . GLY B 1 475 ? -13.844 -37.125 17.844 1 61.59 475 GLY B O 1
ATOM 7713 N N . ASN B 1 476 ? -12.93 -35.969 19.375 1 54.19 476 ASN B N 1
ATOM 7714 C CA . ASN B 1 476 ? -12.633 -37.062 20.312 1 54.19 476 ASN B CA 1
ATOM 7715 C C . ASN B 1 476 ? -13.82 -38 20.484 1 54.19 476 ASN B C 1
ATOM 7717 O O . ASN B 1 476 ? -13.68 -39.094 21.047 1 54.19 476 ASN B O 1
ATOM 7721 N N . ASN B 1 477 ? -15 -37.531 20.031 1 54.12 477 ASN B N 1
ATOM 7722 C CA . ASN B 1 477 ? -16.047 -38.5 20.203 1 54.12 477 ASN B CA 1
ATOM 7723 C C . ASN B 1 477 ? -16.25 -39.344 18.938 1 54.12 477 ASN B C 1
ATOM 7725 O O . ASN B 1 477 ? -17.297 -39.938 18.734 1 54.12 477 ASN B O 1
ATOM 7729 N N . VAL B 1 478 ? -15.258 -39.156 18.125 1 59.97 478 VAL B N 1
ATOM 7730 C CA . VAL B 1 478 ? -15.422 -39.938 16.891 1 59.97 478 VAL B CA 1
ATOM 7731 C C . VAL B 1 478 ? -14.891 -41.344 17.109 1 59.97 478 VAL B C 1
ATOM 7733 O O . VAL B 1 478 ? -13.961 -41.562 17.891 1 59.97 478 VAL B O 1
ATOM 7736 N N . GLY B 1 479 ? -15.602 -42.344 16.688 1 64.94 479 GLY B N 1
ATOM 7737 C CA . GLY B 1 479 ? -15.289 -43.75 16.828 1 64.94 479 GLY B CA 1
ATOM 7738 C C . GLY B 1 479 ? -13.898 -44.094 16.344 1 64.94 479 GLY B C 1
ATOM 7739 O O . GLY B 1 479 ? -13.273 -43.344 15.602 1 64.94 479 GLY B O 1
ATOM 7740 N N . GLN B 1 480 ? -13.344 -45.062 16.922 1 66.94 480 GLN B N 1
ATOM 7741 C CA . GLN B 1 480 ? -12 -45.562 16.641 1 66.94 480 GLN B CA 1
ATOM 7742 C C . GLN B 1 480 ? -11.789 -45.719 15.133 1 66.94 480 GLN B C 1
ATOM 7744 O O . GLN B 1 480 ? -10.711 -45.438 14.617 1 66.94 480 GLN B O 1
ATOM 7749 N N . LEU B 1 481 ? -12.797 -46.156 14.359 1 67.75 481 LEU B N 1
ATOM 7750 C CA . LEU B 1 481 ? -12.695 -46.406 12.922 1 67.75 481 LEU B CA 1
ATOM 7751 C C . LEU B 1 481 ? -12.531 -45.062 12.172 1 67.75 481 LEU B C 1
ATOM 7753 O O . LEU B 1 481 ? -11.742 -45 11.227 1 67.75 481 LEU B O 1
ATOM 7757 N N . GLU B 1 482 ? -13.25 -44.156 12.68 1 75.44 482 GLU B N 1
ATOM 7758 C CA . GLU B 1 482 ? -13.18 -42.844 12.055 1 75.44 482 GLU B CA 1
ATOM 7759 C C . GLU B 1 482 ? -11.82 -42.188 12.297 1 75.44 482 GLU B C 1
ATOM 7761 O O . GLU B 1 482 ? -11.281 -41.531 11.414 1 75.44 482 GLU B O 1
ATOM 7766 N N . MET B 1 483 ? -11.266 -42.562 13.312 1 78.75 483 MET B N 1
ATOM 7767 C CA . MET B 1 483 ? -9.953 -42.031 13.656 1 78.75 483 MET B CA 1
ATOM 7768 C C . MET B 1 483 ? -8.859 -42.688 12.82 1 78.75 483 MET B C 1
ATOM 7770 O O . MET B 1 483 ? -7.922 -42.031 12.383 1 78.75 483 MET B O 1
ATOM 7774 N N . GLU B 1 484 ? -9.07 -43.969 12.648 1 81.56 484 GLU B N 1
ATOM 7775 C CA . GLU B 1 484 ? -8.094 -44.688 11.836 1 81.56 484 GLU B CA 1
ATOM 7776 C C . GLU B 1 484 ? -8.141 -44.219 10.383 1 81.56 484 GLU B C 1
ATOM 7778 O O . GLU B 1 484 ? -7.105 -44.125 9.727 1 81.56 484 GLU B O 1
ATOM 7783 N N . ALA B 1 485 ? -9.289 -43.969 9.898 1 85.31 485 ALA B N 1
ATOM 7784 C CA . ALA B 1 485 ? -9.445 -43.469 8.539 1 85.31 485 ALA B CA 1
ATOM 7785 C C . ALA B 1 485 ? -8.82 -42.094 8.391 1 85.31 485 ALA B C 1
ATOM 7787 O O . ALA B 1 485 ? -8.18 -41.812 7.375 1 85.31 485 ALA B O 1
ATOM 7788 N N . ALA B 1 486 ? -9.016 -41.344 9.367 1 87 486 ALA B N 1
ATOM 7789 C CA . ALA B 1 486 ? -8.438 -40 9.367 1 87 486 ALA B CA 1
ATOM 7790 C C . ALA B 1 486 ? -6.918 -40.062 9.375 1 87 486 ALA B C 1
ATOM 7792 O O . ALA B 1 486 ? -6.258 -39.312 8.664 1 87 486 ALA B O 1
ATOM 7793 N N . ARG B 1 487 ? -6.445 -40.969 10.102 1 84.94 487 ARG B N 1
ATOM 7794 C CA . ARG B 1 487 ? -5 -41.156 10.18 1 84.94 487 ARG B CA 1
ATOM 7795 C C . ARG B 1 487 ? -4.426 -41.594 8.828 1 84.94 487 ARG B C 1
ATOM 7797 O O . ARG B 1 487 ? -3.373 -41.094 8.414 1 84.94 487 ARG B O 1
ATOM 7804 N N . THR B 1 488 ? -5.086 -42.406 8.211 1 91.12 488 THR B N 1
ATOM 7805 C CA . THR B 1 488 ? -4.645 -42.875 6.902 1 91.12 488 THR B CA 1
ATOM 7806 C C . THR B 1 488 ? -4.637 -41.75 5.887 1 91.12 488 THR B C 1
ATOM 7808 O O . THR B 1 488 ? -3.701 -41.625 5.094 1 91.12 488 THR B O 1
A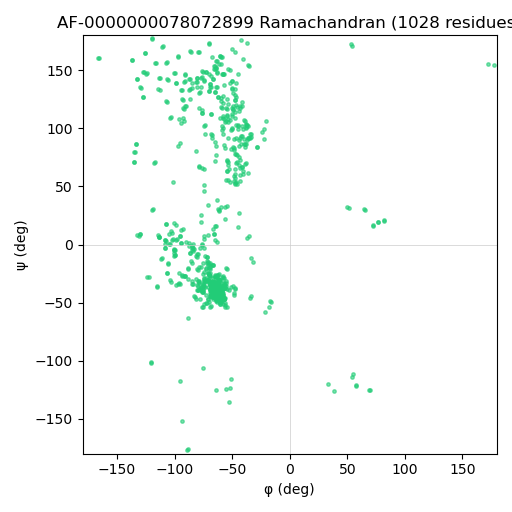TOM 7811 N N . LYS B 1 489 ? -5.633 -40.969 5.91 1 92 489 LYS B N 1
ATOM 7812 C CA . LYS B 1 489 ? -5.711 -39.812 5.012 1 92 489 LYS B CA 1
ATOM 7813 C C . LYS B 1 489 ? -4.57 -38.844 5.266 1 92 489 LYS B C 1
ATOM 7815 O O . LYS B 1 489 ? -3.951 -38.344 4.324 1 92 489 LYS B O 1
ATOM 7820 N N . LEU B 1 490 ? -4.309 -38.656 6.465 1 90.5 490 LEU B N 1
ATOM 7821 C CA . LEU B 1 490 ? -3.24 -37.719 6.832 1 90.5 490 LEU B CA 1
ATOM 7822 C C . LEU B 1 490 ? -1.88 -38.281 6.414 1 90.5 490 LEU B C 1
ATOM 7824 O O . LEU B 1 490 ? -1.02 -37.5 5.949 1 90.5 490 LEU B O 1
ATOM 7828 N N . GLU B 1 491 ? -1.731 -39.531 6.535 1 89.31 491 GLU B N 1
ATOM 7829 C CA . GLU B 1 491 ? -0.483 -40.156 6.105 1 89.31 491 GLU B CA 1
ATOM 7830 C C . GLU B 1 491 ? -0.288 -40 4.598 1 89.31 491 GLU B C 1
ATOM 7832 O O . GLU B 1 491 ? 0.826 -39.75 4.129 1 89.31 491 GLU B O 1
ATOM 7837 N N . ARG B 1 492 ? -1.32 -40.188 3.887 1 92.38 492 ARG B N 1
ATOM 7838 C CA . ARG B 1 492 ? -1.262 -40.031 2.436 1 92.38 492 ARG B CA 1
ATOM 7839 C C . ARG B 1 492 ? -0.925 -38.594 2.045 1 92.38 492 ARG B C 1
ATOM 7841 O O . ARG B 1 492 ? -0.158 -38.375 1.109 1 92.38 492 ARG B O 1
ATOM 7848 N N . LEU B 1 493 ? -1.462 -37.719 2.777 1 91.25 493 LEU B N 1
ATOM 7849 C CA . LEU B 1 493 ? -1.179 -36.312 2.531 1 91.25 493 LEU B CA 1
ATOM 7850 C C . LEU B 1 493 ? 0.281 -36 2.832 1 91.25 493 LEU B C 1
ATOM 7852 O O . LEU B 1 493 ? 0.943 -35.312 2.055 1 91.25 493 LEU B O 1
ATOM 7856 N N . LEU B 1 494 ? 0.789 -36.5 3.879 1 87.12 494 LEU B N 1
ATOM 7857 C CA . LEU B 1 494 ? 2.166 -36.25 4.285 1 87.12 494 LEU B CA 1
ATOM 7858 C C . LEU B 1 494 ? 3.146 -36.812 3.279 1 87.12 494 LEU B C 1
ATOM 7860 O O . LEU B 1 494 ? 4.18 -36.219 2.982 1 87.12 494 LEU B O 1
ATOM 7864 N N . ARG B 1 495 ? 2.811 -37.969 2.797 1 87.44 495 ARG B N 1
ATOM 7865 C CA . ARG B 1 495 ? 3.662 -38.594 1.794 1 87.44 495 ARG B CA 1
ATOM 7866 C C . ARG B 1 495 ? 3.764 -37.719 0.542 1 87.44 495 ARG B C 1
ATOM 7868 O O . ARG B 1 495 ? 4.852 -37.531 -0.009 1 87.44 495 ARG B O 1
ATOM 7875 N N . LYS B 1 496 ? 2.643 -37.25 0.171 1 87.81 496 LYS B N 1
ATOM 7876 C CA . LYS B 1 496 ? 2.641 -36.375 -1.007 1 87.81 496 LYS B CA 1
ATOM 7877 C C . LYS B 1 496 ? 3.389 -35.062 -0.736 1 87.81 496 LYS B C 1
ATOM 7879 O O . LYS B 1 496 ? 4.094 -34.562 -1.608 1 87.81 496 LYS B O 1
ATOM 7884 N N . LEU B 1 497 ? 3.252 -34.562 0.411 1 85.88 497 LEU B N 1
ATOM 7885 C CA . LEU B 1 497 ? 3.941 -33.312 0.771 1 85.88 497 LEU B CA 1
ATOM 7886 C C . LEU B 1 497 ? 5.453 -33.531 0.807 1 85.88 497 LEU B C 1
ATOM 7888 O O . LEU B 1 497 ? 6.215 -32.625 0.447 1 85.88 497 LEU B O 1
ATOM 7892 N N . ASP B 1 498 ? 5.82 -34.688 1.202 1 81.75 498 ASP B N 1
ATOM 7893 C CA . ASP B 1 498 ? 7.242 -35 1.213 1 81.75 498 ASP B CA 1
ATOM 7894 C C . ASP B 1 498 ? 7.82 -35 -0.2 1 81.75 498 ASP B C 1
ATOM 7896 O O . ASP B 1 498 ? 8.969 -34.562 -0.403 1 81.75 498 ASP B O 1
ATOM 7900 N N . ASP B 1 49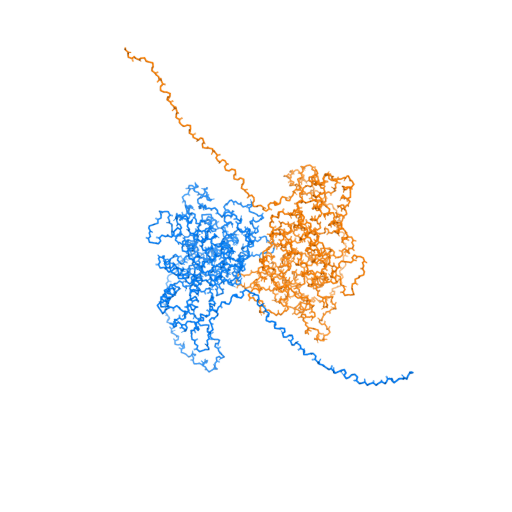9 ? 6.996 -35.375 -1.039 1 81.25 499 ASP B N 1
ATOM 7901 C CA . ASP B 1 499 ? 7.41 -35.375 -2.438 1 81.25 499 ASP B CA 1
ATOM 7902 C C . ASP B 1 499 ? 7.48 -33.969 -3.01 1 81.25 499 ASP B C 1
ATOM 7904 O O . ASP B 1 499 ? 8.344 -33.656 -3.834 1 81.25 499 ASP B O 1
ATOM 7908 N N . LEU B 1 500 ? 6.617 -33.156 -2.502 1 81.56 500 LEU B N 1
ATOM 7909 C CA . LEU B 1 500 ? 6.477 -31.844 -3.09 1 81.56 500 LEU B CA 1
ATOM 7910 C C . LEU B 1 500 ? 7.395 -30.844 -2.4 1 81.56 500 LEU B C 1
ATOM 7912 O O . LEU B 1 500 ? 7.75 -29.812 -2.982 1 81.56 500 LEU B O 1
ATOM 7916 N N . ASP B 1 501 ? 7.762 -31.031 -1.117 1 71.25 501 ASP B N 1
ATOM 7917 C CA . ASP B 1 501 ? 8.398 -30.031 -0.265 1 71.25 501 ASP B CA 1
ATOM 7918 C C . ASP B 1 501 ? 9.859 -29.828 -0.654 1 71.25 501 ASP B C 1
ATOM 7920 O O . ASP B 1 501 ? 10.758 -30.391 -0.029 1 71.25 501 ASP B O 1
ATOM 7924 N N . CYS B 1 502 ? 10.102 -29.703 -1.852 1 62.09 502 CYS B N 1
ATOM 7925 C CA . CYS B 1 502 ? 11.43 -29.219 -2.201 1 62.09 502 CYS B CA 1
ATOM 7926 C C . CYS B 1 502 ? 11.555 -27.719 -1.914 1 62.09 502 CYS B C 1
ATOM 7928 O O . CYS B 1 502 ? 12.602 -27.125 -2.156 1 62.09 502 CYS B O 1
ATOM 7930 N N . TRP B 1 503 ? 10.5 -27.031 -1.461 1 53.47 503 TRP B N 1
ATOM 7931 C CA . TRP B 1 503 ? 10.477 -25.578 -1.298 1 53.47 503 TRP B CA 1
ATOM 7932 C C . TRP B 1 503 ? 10.844 -25.188 0.129 1 53.47 503 TRP B C 1
ATOM 7934 O O . TRP B 1 503 ? 10.336 -25.766 1.09 1 53.47 503 TRP B O 1
ATOM 7944 N N . GLN B 1 504 ? 12.031 -24.703 0.337 1 45.72 504 GLN B N 1
ATOM 7945 C CA . GLN B 1 504 ? 12.672 -24.391 1.612 1 45.72 504 GLN B CA 1
ATOM 7946 C C . GLN B 1 504 ? 11.969 -23.234 2.32 1 45.72 504 GLN B C 1
ATOM 7948 O O . GLN B 1 504 ? 12.086 -23.094 3.537 1 45.72 504 GLN B O 1
ATOM 7953 N N . GLY B 1 505 ? 11.258 -22.172 1.659 1 42.72 505 GLY B N 1
ATOM 7954 C CA . GLY B 1 505 ? 11.039 -20.891 2.301 1 42.72 505 GLY B CA 1
ATOM 7955 C C . GLY B 1 505 ? 9.867 -20.906 3.264 1 42.72 505 GLY B C 1
ATOM 7956 O O . GLY B 1 505 ? 9.586 -19.891 3.92 1 42.72 505 GLY B O 1
ATOM 7957 N N . ILE B 1 506 ? 8.75 -21.406 2.955 1 42.84 506 ILE B N 1
ATOM 7958 C CA . ILE B 1 506 ? 7.641 -21.109 3.861 1 42.84 506 ILE B CA 1
ATOM 7959 C C . ILE B 1 506 ? 7.914 -21.75 5.227 1 42.84 506 ILE B C 1
ATOM 7961 O O . ILE B 1 506 ? 7.988 -22.969 5.348 1 42.84 506 ILE B O 1
ATOM 7965 N N . GLY B 1 507 ? 8.539 -21.016 5.938 1 38.22 507 GLY B N 1
ATOM 7966 C CA . GLY B 1 507 ? 8.742 -21.469 7.305 1 38.22 507 GLY B CA 1
ATOM 7967 C C . GLY B 1 507 ? 7.551 -22.234 7.863 1 38.22 507 GLY B C 1
ATOM 7968 O O . GLY B 1 507 ? 6.449 -22.156 7.324 1 38.22 507 GLY B O 1
ATOM 7969 N N . GLU B 1 508 ? 7.734 -23.031 8.727 1 35.31 508 GLU B N 1
ATOM 7970 C CA . GLU B 1 508 ? 6.797 -23.844 9.484 1 35.31 508 GLU B CA 1
ATOM 7971 C C . GLU B 1 508 ? 5.609 -23.031 9.984 1 35.31 508 GLU B C 1
ATOM 7973 O O . GLU B 1 508 ? 5.789 -22.047 10.703 1 35.31 508 GLU B O 1
ATOM 7978 N N . VAL B 1 509 ? 4.598 -22.688 9.188 1 34.88 509 VAL B N 1
ATOM 7979 C CA . VAL B 1 509 ? 3.396 -22.266 9.906 1 34.88 509 VAL B CA 1
ATOM 7980 C C . VAL B 1 509 ? 3.229 -23.109 11.172 1 34.88 509 VAL B C 1
ATOM 7982 O O . VAL B 1 509 ? 3.164 -24.328 11.094 1 34.88 509 VAL B O 1
ATOM 7985 N N . ASP B 1 510 ? 3.516 -22.641 12.25 1 32.91 510 ASP B N 1
ATOM 7986 C CA . ASP B 1 510 ? 3.328 -23.312 13.531 1 32.91 510 ASP B CA 1
ATOM 7987 C C . ASP B 1 510 ? 1.881 -23.781 13.711 1 32.91 510 ASP B C 1
ATOM 7989 O O . ASP B 1 510 ? 0.978 -22.953 13.859 1 32.91 510 ASP B O 1
ATOM 7993 N N . LEU B 1 511 ? 1.364 -24.797 13.016 1 31.19 511 LEU B N 1
ATOM 7994 C CA . LEU B 1 511 ? 0.073 -25.391 13.32 1 31.19 511 LEU B CA 1
ATOM 7995 C C . LEU B 1 511 ? -0.059 -25.672 14.812 1 31.19 511 LEU B C 1
ATOM 7997 O O . LEU B 1 511 ? 0.901 -26.094 15.461 1 31.19 511 LEU B O 1
ATOM 8001 N N . PRO B 1 512 ? -1.163 -25.125 15.531 1 27.44 512 PRO B N 1
ATOM 8002 C CA . PRO B 1 512 ? -1.419 -25.469 16.938 1 27.44 512 PRO B CA 1
ATOM 8003 C C . PRO B 1 512 ? -1.419 -26.969 17.188 1 27.44 512 PRO B C 1
ATOM 8005 O O . PRO B 1 512 ? -1.68 -27.75 16.266 1 27.44 512 PRO B O 1
ATOM 8008 N N . PRO B 1 513 ? -0.859 -27.438 18.312 1 26 513 PRO B N 1
ATOM 8009 C CA . PRO B 1 513 ? -0.916 -28.859 18.656 1 26 513 PRO B CA 1
ATOM 8010 C C . PRO B 1 513 ? -2.342 -29.406 18.703 1 26 513 PRO B C 1
ATOM 8012 O O . PRO B 1 513 ? -3.281 -28.656 19 1 26 513 PRO B O 1
ATOM 8015 N N . LEU B 1 514 ? -2.744 -30.328 17.906 1 23.55 514 LEU B N 1
ATOM 8016 C CA . LEU B 1 514 ? -3.977 -31.094 18.047 1 23.55 514 LEU B CA 1
ATOM 8017 C C . LEU B 1 514 ? -4.219 -31.484 19.5 1 23.55 514 LEU B C 1
ATOM 8019 O O . LEU B 1 514 ? -3.365 -32.094 20.141 1 23.55 514 LEU B O 1
ATOM 8023 N N . ARG B 1 515 ? -4.965 -30.734 20.312 1 20.73 515 ARG B N 1
ATOM 8024 C CA . ARG B 1 515 ? -5.504 -31.219 21.594 1 20.73 515 ARG B CA 1
ATOM 8025 C C . ARG B 1 515 ? -6.191 -32.562 21.406 1 20.73 515 ARG B C 1
ATOM 8027 O O . ARG B 1 515 ? -7.137 -32.688 20.625 1 20.73 515 ARG B O 1
ATOM 8034 N N . VAL B 1 516 ? -5.465 -33.625 21.422 1 21.17 516 VAL B N 1
ATOM 8035 C CA . VAL B 1 516 ? -6.18 -34.844 21.812 1 21.17 516 VAL B CA 1
ATOM 8036 C C . VAL B 1 516 ? -6.516 -34.781 23.297 1 21.17 516 VAL B C 1
ATOM 8038 O O . VAL B 1 516 ? -5.656 -34.469 24.125 1 21.17 516 VAL B O 1
#

Secondary structure (DSSP, 8-state):
--------------------------------S-----------TT-SS-HHHHHHT----S--------S--SGGGSGGGGGGG---------------------------SHHHHHS-HHHHHHHHHHIIIIITTT---S-HHHHHHHHHTTGGGT-HHHHHHHHHHHHHHHHH-TTS--TT--HHHHHHHHHHTTTT---TTS----HHHHHHHHHHHHHHHHHSTBGGG-HHHHHHHHHHHHHHHHIIIIIGGGS-HHHHHHHHHHHHHHHHHHHHHHHTT--PPP---HHHHHHSPPPP---HHHH-THHHH---TTSS-S--TTTS---HHHHHHHHHHHHHHHHHHH----S-HHHHHHHHHHHHHHHHHT--GGGS--TTS---TT--HHHHHHHHHHHHHHHHHHHHHHHHH---TTHHHHHHHHHHHHHHHHHHS-HHHHHHHHHHHHHHHHHHHHHHHHHHHHTTTS-HHHHHHHHHHHHHHHHHHHHH-----B----PPP---/--------------------------------S-----------TT-SS-HHHHHHT----S--------S--GGGGSGGGTTTT---------------------------SHHHHHS-HHHHHHHHHHIIIIITTT---S-HHHHHHHHHTTGGGT-HHHHHHHHHHHHHHHHH-TTS--TT--HHHHHHHHHHTTTT---TTS----HHHHHHHHHHHHHHHHHSTBGGG-HHHHHHHHHHHHHHHHIIIIIGGGS-HHHHHHHHHHHHHHHHHHHHHHHTT--PPP---HHHHHHSPPPP---HHHH-THHHH---TTSS-S--HHHH---HHHHHHHHHHHHHHHHHHH----S-HHHHHHHHHHHHHHHHHT--GGGS--TTS---TT--HHHHHHHHHHHHHHHHHHHHHHHHH---TTHHHHHHHHHHHHHHHHHHS-HHHHHHTHHHHHHHHHHHHHHHHHHHHHTTTS-HHHHHHHHHHHHHHHHHHHHH-----B----PPP---

Sequence (1032 aa):
MTDNAVGDSITVSPGVKPATRQLATSAEQEKFGYGSTIPQCTYESDHQRCRGCESLDVECTHVRPRRKRGPPNRSVQQHVQKTQILATSPANVSISPGQSSDISLHSPSVPTGWLSAFAPETTIMRLLGDWFHVIHPLAPTLLRRRFLRQLGQGVANTDTEFCGLVISVCAATKATLPRNDYGQITVDYCVDFLDAHGLLKSQFARDSFSINRCIALYNMGTAMSATAKSGLGSMRAYHALSEAAAGARYLAYYHIHEHDEVEQQLLRRLIWLLFASACSADIFGRLPISLLSQDRMESFPRPLPLTDDQMEPQCLNASDSLDQGPAWHGDGTSYVPGLNSLSDLFLIWQQVQQNPQSTDPQACIMRYLAKVQHVLDNLPPELRWRGGLSRPKNVTEGHDVQIANLFVTSLNIRSNILQKLGPTDESAQEHQRIVDDLLEILYHLPHAVFDANGSSLVPKIRDIGAAFLEQTQLGNNVGQLEMEAARTKLERLLRKLDDLDCWQGIGEVDLPPLRVMTDNAVGDSITVSPGVKPATRQLATSAEQEKFGYGSTIPQCTYESDHQRCRGCESLDVECTHVRPRRKRGPPNRSVQQHVQKTQILATSPANVSISPGQSSDISLHSPSVPTGWLSAFAPETTIMRLLGDWFHVIHPLAPTLLRRRFLRQLGQGVANTDTEFCGLVISVCAATKATLPRNDYGQITVDYCVDFLDAHGLLKSQFARDSFSINRCIALYNMGTAMSATAKSGLGSMRAYHALSEAAAGARYLAYYHIHEHDEVEQQLLRRLIWLLFASACSADIFGRLPISLLSQDRMESFPRPLPLTDDQMEPQCLNASDSLDQGPAWHGDGTSYVPGLNSLSDLFLIWQQVQQNPQSTDPQACIMRYLAKVQHVLDNLPPELRWRGGLSRPKNVTEGHDVQIANLFVTSLNIRSNILQKLGPTDESAQEHQRIVDDLLEILYHLPHAVFDANGSSLVPKIRDIGAAFLEQTQLGNNVGQLEMEAARTKLERLLRKLDDLDCWQGIGEVDLPPLRV

Radius of gyration: 35.79 Å; Cα contacts (8 Å, |Δi|>4): 1188; chains: 2; bounding box: 125×94×149 Å

Solvent-accessible surface area (backbone atoms only — not comparable to full-atom values): 59319 Å² total; per-residue (Å²): 134,86,71,90,71,77,84,84,76,78,75,69,78,78,68,84,70,77,80,76,74,75,73,71,74,73,68,76,67,74,61,73,78,75,61,70,78,54,28,52,58,57,60,58,95,88,50,82,38,34,52,37,31,54,73,64,72,41,84,47,84,57,80,59,76,75,68,79,76,67,85,77,74,82,71,79,72,62,66,85,66,62,74,72,56,77,65,78,79,79,75,75,74,77,74,73,82,71,82,80,75,79,69,75,72,70,67,75,72,72,65,86,29,62,54,56,71,70,44,59,66,68,57,51,49,49,36,50,49,48,28,64,65,51,37,26,40,78,55,67,59,70,53,66,64,63,50,50,50,42,52,73,70,47,44,36,55,75,33,50,46,56,30,32,28,55,47,17,49,42,21,29,32,38,48,32,40,65,86,58,86,62,80,83,66,37,52,65,49,43,35,51,51,30,53,74,67,55,32,71,59,76,47,68,85,37,80,68,66,45,72,59,47,24,51,21,26,39,29,42,10,54,21,43,16,35,58,27,53,55,6,73,63,25,59,43,18,45,50,30,35,34,49,16,34,49,33,49,51,49,39,60,72,77,40,42,84,79,43,55,72,56,54,43,40,33,50,33,39,44,52,52,50,52,47,50,51,20,49,53,25,43,76,70,72,32,77,46,60,50,69,68,55,70,71,51,53,73,67,45,74,75,54,68,69,56,21,48,43,71,63,41,49,70,70,66,66,56,63,72,76,80,77,69,61,76,90,52,78,50,43,83,38,49,43,42,58,52,52,53,52,45,46,52,52,49,50,51,53,55,51,55,71,70,53,67,90,59,94,48,38,62,61,51,48,52,51,53,50,49,52,52,49,49,54,62,73,67,44,56,80,67,52,49,87,51,86,89,52,89,72,66,89,85,53,50,73,40,34,52,35,37,33,53,51,45,52,53,49,51,43,34,52,50,49,48,48,45,64,70,52,39,88,50,93,58,42,62,61,50,45,52,50,44,51,51,54,48,51,51,51,64,72,68,50,60,68,68,42,53,39,50,43,29,67,67,46,54,58,41,53,50,49,45,50,50,54,43,49,40,49,57,31,69,40,69,82,54,52,72,66,59,49,52,52,51,48,51,52,50,50,56,49,49,55,52,44,62,71,61,61,75,63,70,0,60,40,79,74,52,55,33,46,46,62,116,142,84,77,69,83,75,72,72,72,77,71,78,70,81,79,80,72,78,77,79,71,78,74,70,72,74,69,74,70,75,63,74,74,76,61,69,78,57,32,54,56,59,62,58,95,87,51,83,38,36,55,35,32,55,73,64,71,42,85,47,84,57,80,59,77,76,70,81,78,67,86,79,73,80,71,75,71,62,66,81,66,63,71,80,65,68,74,88,75,80,75,76,75,77,74,72,83,72,83,80,72,79,70,77,74,70,69,74,73,72,66,86,32,63,56,57,70,71,42,58,67,69,56,53,51,49,36,50,48,48,29,63,68,52,36,27,42,78,54,66,60,71,53,66,64,63,52,51,48,42,52,74,70,45,42,38,56,75,33,50,46,56,31,33,27,54,47,17,48,41,21,29,32,38,50,32,39,65,87,59,85,61,77,82,66,37,51,67,50,43,36,50,52,31,53,76,66,54,33,70,59,76,48,68,85,38,80,68,67,46,72,58,46,24,52,21,25,39,28,41,11,52,22,42,18,36,60,27,53,55,5,73,64,26,59,41,18,46,50,29,36,34,49,15,35,48,32,49,52,49,38,60,72,76,40,43,84,80,43,54,71,56,54,43,40,32,50,33,40,44,53,51,50,50,47,49,50,21,49,52,24,44,74,71,72,32,79,46,58,49,70,68,56,69,71,51,52,74,66,47,74,76,54,68,69,57,21,49,43,71,63,43,50,69,68,65,66,54,62,72,76,79,77,70,62,75,90,50,78,51,43,83,38,48,44,42,58,51,52,53,52,46,46,52,52,47,50,51,52,54,51,56,73,69,54,68,90,60,96,48,40,64,62,51,49,51,52,52,50,48,54,50,48,49,53,62,71,65,44,55,80,68,50,49,87,52,88,90,52,89,72,66,88,86,54,50,73,43,34,52,34,37,34,53,52,45,54,52,48,51,44,33,52,50,49,49,48,45,64,70,53,41,86,50,94,58,43,62,61,50,45,52,50,45,52,52,52,48,51,51,52,65,73,66,50,61,68,68,41,53,40,50,40,31,66,68,46,53,60,41,54,50,49,43,51,48,54,44,47,42,50,57,26,67,41,70,83,54,52,74,66,58,48,52,52,49,50,50,52,50,49,55,50,49,55,51,45,62,71,60,60,75,64,72,0,60,40,78,73,49,54,36,48,43,60,113

Nearest PDB structures (foldseek):
  5mk2-assembly1_A  TM=2.312E-01  e=2.918E+00  Homo sapiens
  4c0e-assembly4_D  TM=1.777E-01  e=3.036E+00  Thermochaetoides thermophila
  3tt9-assembly1_A  TM=2.460E-01  e=6.690E+00  Homo sapiens
  5mk2-assembly1_A  TM=2.986E-01  e=1.676E+00  Homo sapiens
  4c0e-assembly4_D  TM=1.791E-01  e=2.125E+00  Thermochaetoides thermophila

Organism: Fusarium culmorum (NCBI:txid5516)